Protein AF-A0A8S4MNS4-F1 (afdb_monomer)

Secondary structure (DSSP, 8-state):
---GGGTT-PPPP-HHHHHHHHHHHHHHHHTTTTHHHHHHHTSSS-HHHHHHHHTT--HHHHHHHHHHHHHHHHHHHHHHHHHHHSTTS-PPPHHHHHHHHHHHHHHHTTTSSHHHHHHHHHHHHHHHHHHHHHHHHHHHHBHHHHHHHHHHHHHHHHHHHHHHHHHT-HHHHHHHHHHHHHHHHHTT-HHHHHHHHHHHHHHHTHHHH-HHHHHHHHTTTTSB-SSSSTT--B-HHHHHHHTHHHHHTSTTBTTBS-S-HHHHHHHHHHHHHHHHHHHHHHHHTT--TTSS--S-GGGSHHHHHHHHHHHHHHHHGGGTTS--TT-----SS-PBP-B-TTT-PBPPHHHHHHHHTHHHHHHHHHHHHHIIIIIS--S-TTSPPPP-----HHHHHT--PPP-SS--------HHHHHHHHHHHHHTT--HHHHHTS-SSSS-TTTB-TTSPBP---THHHHHHHGGGS--BSS----TT--EEEEEEHHHHHHHHTTTT-SBHHHHHHHHHHHHHTT--TTEEEEEEE-----SS-TTHHHHHHHT-S--------STTPBPPS-HHHHHHSHHHHHHHHHHHHHHHHHHHHHHPPTT-EEEEES-SSSTT-EEEEETTEEEE-GGG-----SHHHHHHHHHHHHHTT-SEEEEE-S-HHHHHHHHHHTTTS--SEEEEEE-SGGG-EEEEHHHHHHHHHHHHHHHHHHHHHHT--SSSPPPTT--HHHHHHHHHH-HHHHHHHHHTTSSSS--HHHHHHHHHHHHHHH-SSS--SSHHHHHHHHHHHH---GGGSPPPHHHHHHHHHHHHHHHHHHHTTT-S---PPPSBTTTEEEETTEEEE---SS-SS-HHHHT------SS-S-STT-HHHHTT----TTSTTTT-TT---SS---------------

Foldseek 3Di:
DDDPVCVVPQDDDFLVVVLLVLQLLLLVLCPLLQLLVLCDVLVVDHPVLSVCLSNSNDRVSVLLSLVLLLVLLVVLLVVLLQCVQPPPDDDRDVLVVVLVVQLVVLVVPVPDNDVSVVSNVVSVVVVVVSSVVVLVVLVVQALLSLLVVVSSVSSVLSVQCLQCQLQLPLVSVLVSLVLCLLSCQLSVVQVSVQCSVVSSVSLVCCCPSPVVVVVCSNVSVQWDAPAPARSRTHHPVVVCCVPVVVLQVDPVHVVPFPPPVVRVVVCVVCVVVVVVVVQVVCVVVVNNVPRVPSDDPCRDPVNVVVSVVSSVSSSVCCVPQWPSSSDDDPDPDHRHFSHSRRPRHGDDPVLSVCSSCSSVVSVVLSVVLCVCPVPPNVDDSPDDRDRPCRDHSVNVLPPPDDDDDDDDDPLDPDPLQVVLVVQCCVQQVNDPLQFLLFLSHPFNLQQADNSRAGAAADLCVVVVVLCVLDDWFLDDDPDPQFQEEEEEAQLQLCVQCFQVPDFWLLVSLVVVLCVQCVVPDVNYQEYEYEYAALDFADLLVSVLVVLQPDDDDQDARPDGRHTDDPPRSNQSSHSNSSLNSLQRSVVSSQVCLQDPADPSHWYKYAQNHPQRQWIWIGHHNDIDTPVQLRFPARGSLLSSLQVLLVVQVPGLAYEYEDQDSSNLLLCLLCVVVSNHNWYWYWHDDDPGTIIDGSNSSNVSLDNLQSLLSLLLSLLCDDSSFHHGPPFHSVLLVVLCSVDSLLSNLSSPFQLDLDQDPVNLQSVQQSLLVSLDDDDGDSGLSRSLSVCVVPPVDDSSNRGGNSFQSQLRSLSSSLSSNSSVCSNPRYSVRDNCDPSQWHDDPRYIGGDRGDDDSGPPVCVLSQQFQDQFACPDCPSSCLVVLHQHDCSHNVHSDPRHNRPRHRDDDPPDPDDDDDD

Organism: Branchiostoma lanceolatum (NCBI:txid7740)

pLDDT: mean 81.49, std 16.12, range [22.44, 97.94]

Sequence (915 aa):
RLPGEFSDTVIRLGGFHVALNYLSLLGKQYKGSGLDDLLLESGVYGSSTTRILLEGKSYNRGVRAHKLTMEVMLRLQWQAYMRSIVPGGGDIPPEVEEEVSAFQLAYEKASDLSDPMKSLQMAMPALMRKFEHFKSSMKAKSYLFAFWDEYVSMVLLLLQFIKAERSGDWPLHLSATARMVPCYNSMDRTNYARWLPVYLADMRQLQEKHPQVHHAFMTGEHAIARSNQPFAKVWTDMALEQSINLDSKTSGGVVGISQKPGALERWFLTVHERAAMATALKQMLGMADSDLVATHKDAREGRLKRDEEDVQKMTNMFEGLMTNPFHVEDSEGDIHPLINFATGVVMPEDTTVRLINAYEIGLEQCRTFVRQRLDSNEVGFWDPLPHLNIKTFASISQTRRMTTNDKIVTISADRDLFGRLVIAARSRHIDLKGLLSHELCAVPLSMVHTDGTMRKTCKSALLSELEKEVQVHARLPVACQMPTSYIIDGMAMIQAVGAGGTAFFGDLAILHYRLLTSNFVQYCHRVDVVFDQYNKMSIKDGERLRRVRQSSFEVKIQGPTTPIPKQWKKYVANPKNKANLSAYLTQTFCELGMNQLLPGQKMILGGGCEDGERAVLVTNNHMEDLKSLYSDHEEADTRMLLHVQHAARECRRVVVNSPDTDVAVICTSFCSELQCEELWFRTGVKDKARFIPIHNLSRSLGQPLCRALPAFHAITGCDS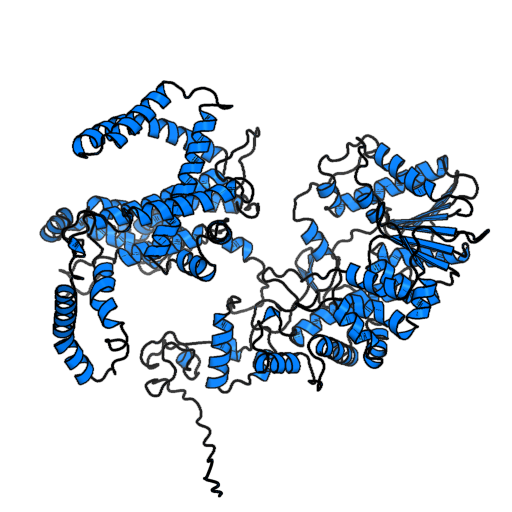TASFAGIGKKKAWSILCQNPEHQSNLANFGHDPEMEEECFRNSENFVCDLYQTGKAPCSVDDMRYFIFCQKRQRNEVLPPTSDSLRQHLQRSTFQTCLWRRALKAMQNMPQPDGRGWEERGTVLAPVLMTKDPAPKSLVELVACGCTTSCRRANCSCRVHSLACTEACKCMGNDDCQNPNKLMETTSSFQDINME

Radius of gyration: 36.19 Å; Cα contacts (8 Å, |Δi|>4): 1350; chains: 1; bounding box: 83×83×108 Å

Nearest PDB structures (foldseek):
  8yfe-assembly1_C  TM=4.703E-01  e=9.502E-03  Komagataella phaffii
  6vbh-assembly1_A  TM=4.266E-01  e=2.173E-02  Homo sapiens

Solvent-accessible surface area (backbone atoms only — not comparable to full-atom values): 49812 Å² total; per-residue (Å²): 132,75,64,77,94,46,73,91,58,84,84,76,82,51,54,46,59,50,52,30,52,49,40,25,45,54,24,57,62,44,30,62,38,27,55,60,54,48,42,38,78,43,66,75,36,55,72,73,54,52,50,39,26,36,61,22,75,34,60,74,61,26,55,47,52,53,50,43,52,38,52,38,49,50,52,47,47,49,54,40,50,52,44,71,72,22,73,91,74,62,73,69,52,67,71,58,45,51,43,50,50,54,43,50,56,26,59,74,60,54,86,56,69,71,63,33,49,51,53,38,64,66,44,45,62,62,55,51,51,57,51,50,52,50,50,54,58,45,39,73,45,15,47,30,31,39,46,54,52,48,49,41,53,53,52,50,46,52,51,45,36,52,46,12,34,18,69,23,36,44,71,48,34,54,51,34,50,60,68,47,42,19,53,28,35,31,68,57,37,58,71,57,40,60,45,49,60,51,46,53,55,56,63,67,42,22,63,79,79,36,45,67,60,36,50,43,28,66,74,19,66,67,26,46,61,92,57,94,55,84,67,52,27,31,34,60,57,42,48,43,49,70,42,62,48,46,64,30,60,35,95,81,19,68,54,79,51,63,90,48,62,75,54,50,50,52,45,67,74,40,47,64,58,52,52,48,50,55,50,51,50,31,46,74,70,66,63,55,62,68,77,74,57,88,58,57,78,74,71,32,67,76,42,44,55,50,53,51,54,47,31,49,41,46,47,56,38,45,77,78,69,28,57,53,56,54,69,77,78,96,59,94,88,68,63,41,67,38,46,17,34,55,77,65,51,70,53,58,66,80,50,42,58,52,46,65,44,27,52,60,55,6,40,52,52,49,51,50,49,42,48,36,37,70,71,66,56,78,41,65,78,83,53,86,76,86,75,65,76,62,62,32,47,50,54,60,76,58,68,80,70,82,86,73,88,84,82,91,73,86,62,67,82,42,78,66,53,59,56,37,50,53,42,40,23,69,56,68,70,43,58,62,59,67,54,40,50,26,63,69,22,89,52,47,46,17,34,25,44,97,87,71,46,64,32,81,60,72,58,60,50,45,53,61,57,57,49,71,67,41,83,70,31,77,58,82,79,91,63,86,89,56,40,28,32,40,40,32,38,43,62,58,51,48,65,74,59,52,67,76,87,48,64,25,47,36,55,39,44,52,53,52,48,52,61,59,57,64,61,61,43,94,54,28,41,38,41,36,39,29,27,53,47,74,67,83,65,33,78,50,45,62,50,46,54,64,60,38,78,56,92,52,79,84,61,82,81,86,48,50,81,34,68,55,66,92,57,50,76,46,48,64,38,31,61,68,28,43,42,49,48,34,28,53,42,45,54,50,46,47,59,49,29,25,75,65,41,52,91,81,34,38,40,34,44,31,21,22,46,91,58,42,38,46,19,37,38,25,25,49,79,41,75,47,78,36,71,94,59,35,26,72,54,48,46,29,60,38,44,47,47,43,53,49,39,61,42,26,79,78,15,50,28,41,34,40,37,48,80,53,51,68,38,55,40,51,51,31,43,40,45,85,78,38,68,39,78,37,37,32,41,32,32,63,62,80,96,59,31,31,34,38,49,36,54,55,36,37,61,67,60,30,70,53,47,25,44,13,39,50,27,51,46,27,61,55,22,51,79,69,32,36,11,50,48,96,56,53,58,61,62,49,48,56,52,45,76,74,30,68,66,53,20,55,49,30,39,60,47,20,79,47,62,68,80,50,71,68,60,49,53,55,50,39,54,52,56,43,53,68,78,48,92,68,89,81,58,95,40,29,26,50,41,27,36,49,47,55,76,71,64,79,63,59,74,42,66,35,60,49,21,55,53,31,41,48,23,51,48,28,35,17,23,38,55,16,24,55,56,74,32,26,81,39,48,73,60,82,73,75,77,59,58,83,38,29,26,38,79,54,90,83,42,43,41,75,42,60,55,82,70,60,36,48,55,73,82,51,75,59,67,47,52,26,82,43,71,71,45,43,69,54,88,82,27,48,16,53,67,68,68,36,49,58,25,68,55,14,60,42,41,40,45,92,76,35,52,32,90,39,66,73,84,82,80,84,75,82,79,74,87,80,86,74,136

Structure (mmCIF, N/CA/C/O backbone):
data_AF-A0A8S4MNS4-F1
#
_entry.id   AF-A0A8S4MNS4-F1
#
loop_
_atom_site.group_PDB
_atom_site.id
_atom_site.type_symbol
_atom_site.label_atom_id
_atom_site.label_alt_id
_atom_site.label_comp_id
_atom_site.label_asym_id
_atom_site.label_entity_id
_atom_site.label_seq_id
_atom_site.pdbx_PDB_ins_code
_atom_site.Cartn_x
_atom_site.Cartn_y
_atom_site.Cartn_z
_atom_site.occupancy
_atom_site.B_iso_or_equiv
_atom_site.auth_seq_id
_atom_site.auth_comp_id
_atom_site.auth_asym_id
_atom_site.auth_atom_id
_atom_site.pdbx_PDB_model_num
ATOM 1 N N . ARG A 1 1 ? 37.290 -16.325 -29.752 1.00 61.09 1 ARG A N 1
ATOM 2 C CA . ARG A 1 1 ? 36.442 -15.268 -30.349 1.00 61.09 1 ARG A CA 1
ATOM 3 C C . ARG A 1 1 ? 36.423 -15.550 -31.840 1.00 61.09 1 ARG A C 1
ATOM 5 O O . ARG A 1 1 ? 37.501 -15.544 -32.400 1.00 61.09 1 ARG A O 1
ATOM 12 N N . LEU A 1 2 ? 35.237 -15.869 -32.370 1.00 56.12 2 LEU A N 1
ATOM 13 C CA . LEU A 1 2 ? 34.909 -16.323 -33.731 1.00 56.12 2 LEU A CA 1
ATOM 14 C C . LEU A 1 2 ? 35.711 -17.524 -34.287 1.00 56.12 2 LEU A C 1
ATOM 16 O O . LEU A 1 2 ? 36.921 -17.607 -34.103 1.00 56.12 2 LEU A O 1
ATOM 20 N N . PRO A 1 3 ? 35.049 -18.488 -34.952 1.00 68.94 3 PRO A N 1
ATOM 21 C CA . PRO A 1 3 ? 35.742 -19.423 -35.834 1.00 68.94 3 PRO A CA 1
ATOM 22 C C . PRO A 1 3 ? 36.563 -18.660 -36.886 1.00 68.94 3 PRO A C 1
ATOM 24 O O . PRO A 1 3 ? 36.167 -17.569 -37.296 1.00 68.94 3 PRO A O 1
ATOM 27 N N . GLY A 1 4 ? 37.693 -19.225 -37.326 1.00 71.69 4 GLY A N 1
ATOM 28 C CA . GLY A 1 4 ? 38.609 -18.560 -38.266 1.00 71.69 4 GLY A CA 1
ATOM 29 C C . GLY A 1 4 ? 37.955 -18.134 -39.586 1.00 71.69 4 GLY A C 1
ATOM 30 O O . GLY A 1 4 ? 38.390 -17.166 -40.190 1.00 71.69 4 GLY A O 1
ATOM 31 N N . GLU A 1 5 ? 36.860 -18.786 -39.981 1.00 76.81 5 GLU A N 1
ATOM 32 C CA . GLU A 1 5 ? 36.061 -18.439 -41.165 1.00 76.81 5 GLU A CA 1
ATOM 33 C C . GLU A 1 5 ? 35.390 -17.050 -41.094 1.00 76.81 5 GLU A C 1
ATOM 35 O O . GLU A 1 5 ? 34.977 -16.517 -42.118 1.00 76.81 5 GLU A O 1
ATOM 40 N N . PHE A 1 6 ? 35.301 -16.444 -39.904 1.00 75.44 6 PHE A N 1
ATOM 41 C CA . PHE A 1 6 ? 34.751 -15.100 -39.695 1.00 75.44 6 PHE A CA 1
ATOM 42 C C . PHE A 1 6 ? 35.825 -14.077 -39.295 1.00 75.44 6 PHE A C 1
ATOM 44 O O . PHE A 1 6 ? 35.491 -13.044 -38.712 1.00 75.44 6 PHE A O 1
ATOM 51 N N . SER A 1 7 ? 37.107 -14.338 -39.581 1.00 70.94 7 SER A N 1
ATOM 52 C CA . SER A 1 7 ? 38.208 -13.412 -39.260 1.00 70.94 7 SER A CA 1
ATOM 53 C C . SER A 1 7 ? 38.037 -12.027 -39.889 1.00 70.94 7 SER A C 1
ATOM 55 O O . SER A 1 7 ? 38.436 -11.037 -39.283 1.00 70.94 7 SER A O 1
ATOM 57 N N . ASP A 1 8 ? 37.376 -11.956 -41.049 1.00 78.25 8 ASP A N 1
ATOM 58 C CA . ASP A 1 8 ? 37.116 -10.712 -41.786 1.00 78.25 8 ASP A CA 1
ATOM 59 C C . ASP A 1 8 ? 35.738 -10.102 -41.469 1.00 78.25 8 ASP A C 1
ATOM 61 O O . ASP A 1 8 ? 35.274 -9.181 -42.141 1.00 78.25 8 ASP A O 1
ATOM 65 N N . THR A 1 9 ? 35.045 -10.617 -40.447 1.00 81.69 9 THR A N 1
ATOM 66 C CA . THR A 1 9 ? 33.702 -10.164 -40.066 1.00 81.69 9 THR A CA 1
ATOM 67 C C . THR A 1 9 ? 33.738 -9.296 -38.812 1.00 81.69 9 THR A C 1
ATOM 69 O O . THR A 1 9 ? 34.098 -9.746 -37.725 1.00 81.69 9 THR A O 1
ATOM 72 N N . VAL A 1 10 ? 33.259 -8.056 -38.933 1.00 82.25 10 VAL A N 1
ATOM 73 C CA . VAL A 1 10 ? 33.065 -7.147 -37.795 1.00 82.25 10 VAL A CA 1
ATOM 74 C C . VAL A 1 10 ? 31.662 -7.331 -37.215 1.00 82.25 10 VAL A C 1
ATOM 76 O O . VAL A 1 10 ? 30.660 -7.060 -37.876 1.00 82.25 10 VAL A O 1
ATOM 79 N N . ILE A 1 11 ? 31.569 -7.742 -35.947 1.00 85.56 11 ILE A N 1
ATOM 80 C CA . ILE A 1 11 ? 30.280 -7.870 -35.253 1.00 85.56 11 ILE A CA 1
ATOM 81 C C . ILE A 1 11 ? 29.863 -6.521 -34.669 1.00 85.56 11 ILE A C 1
ATOM 83 O O . ILE A 1 11 ? 30.510 -5.983 -33.769 1.00 85.56 11 ILE A O 1
ATOM 87 N N . ARG A 1 12 ? 28.715 -6.010 -35.122 1.00 87.31 12 ARG A N 1
ATOM 88 C CA . ARG A 1 12 ? 28.067 -4.828 -34.545 1.00 87.31 12 ARG A CA 1
ATOM 89 C C . ARG A 1 12 ? 26.874 -5.230 -33.682 1.00 87.31 12 ARG A C 1
ATOM 91 O O . ARG A 1 12 ? 25.997 -5.965 -34.127 1.00 87.31 12 ARG A O 1
ATOM 98 N N . LEU A 1 13 ? 26.815 -4.706 -32.458 1.00 90.06 13 LEU A N 1
ATOM 99 C CA . LEU A 1 13 ? 25.642 -4.868 -31.599 1.00 90.06 13 LEU A CA 1
ATOM 100 C C . LEU A 1 13 ? 24.482 -3.985 -32.083 1.00 90.06 13 LEU A C 1
ATOM 102 O O . LEU A 1 13 ? 24.681 -2.826 -32.448 1.00 90.06 13 LEU A O 1
ATOM 106 N N . GLY A 1 14 ? 23.267 -4.538 -32.066 1.00 90.94 14 GLY A N 1
ATOM 107 C CA . GLY A 1 14 ? 22.049 -3.847 -32.491 1.00 90.94 14 GLY A CA 1
ATOM 108 C C . GLY A 1 14 ? 21.686 -2.695 -31.555 1.00 90.94 14 GLY A C 1
ATOM 109 O O . GLY A 1 14 ? 21.282 -2.915 -30.409 1.00 90.94 14 GLY A O 1
ATOM 110 N N . GLY A 1 15 ? 21.846 -1.458 -32.025 1.00 92.06 15 GLY A N 1
ATOM 111 C CA . GLY A 1 15 ? 21.652 -0.273 -31.192 1.00 92.06 15 GLY A CA 1
ATOM 112 C C . GLY A 1 15 ? 20.195 -0.045 -30.792 1.00 92.06 15 GLY A C 1
ATOM 113 O O . GLY A 1 15 ? 19.934 0.433 -29.689 1.00 92.06 15 GLY A O 1
ATOM 114 N N . PHE A 1 16 ? 19.220 -0.492 -31.589 1.00 93.56 16 PHE A N 1
ATOM 115 C CA . PHE A 1 16 ? 17.818 -0.452 -31.170 1.00 93.56 16 PHE A CA 1
ATOM 116 C C . PHE A 1 16 ? 17.556 -1.315 -29.932 1.00 93.56 16 PHE A C 1
ATOM 118 O O . PHE A 1 16 ? 16.878 -0.880 -28.998 1.00 93.56 16 PHE A O 1
ATOM 125 N N . HIS A 1 17 ? 18.130 -2.518 -29.888 1.00 92.50 17 HIS A N 1
ATOM 126 C CA . HIS A 1 17 ? 18.005 -3.413 -28.738 1.00 92.50 17 HIS A CA 1
ATOM 127 C C . HIS A 1 17 ? 18.764 -2.906 -27.511 1.00 92.50 17 HIS A C 1
ATOM 129 O O . HIS A 1 17 ? 18.267 -3.070 -26.391 1.00 92.50 17 HIS A O 1
ATOM 135 N N . VAL A 1 18 ? 19.908 -2.241 -27.712 1.00 95.25 18 VAL A N 1
ATOM 136 C CA . VAL A 1 18 ? 20.595 -1.485 -26.654 1.00 95.25 18 VAL A CA 1
ATOM 137 C C . VAL A 1 18 ? 19.638 -0.426 -26.095 1.00 95.25 18 VAL A C 1
ATOM 139 O O . VAL A 1 18 ? 19.330 -0.455 -24.909 1.00 95.25 18 VAL A O 1
ATOM 142 N N . ALA A 1 19 ? 19.048 0.434 -26.928 1.00 95.75 19 ALA A N 1
ATOM 143 C CA . ALA A 1 19 ? 18.115 1.466 -26.464 1.00 95.75 19 ALA A CA 1
ATOM 144 C C . ALA A 1 19 ? 16.877 0.893 -25.735 1.00 95.75 19 ALA A C 1
ATOM 146 O O . ALA A 1 19 ? 16.479 1.411 -24.692 1.00 95.75 19 ALA A O 1
ATOM 147 N N . LEU A 1 20 ? 16.284 -0.202 -26.230 1.00 94.00 20 LEU A N 1
ATOM 148 C CA . LEU A 1 20 ? 15.170 -0.898 -25.564 1.00 94.00 20 LEU A CA 1
ATOM 149 C C . LEU A 1 20 ? 15.556 -1.441 -24.182 1.00 94.00 20 LEU A C 1
ATOM 151 O O . LEU A 1 20 ? 14.798 -1.309 -23.219 1.00 94.00 20 LEU A O 1
ATOM 155 N N . ASN A 1 21 ? 16.740 -2.047 -24.066 1.00 94.81 21 ASN A N 1
ATOM 156 C CA . ASN A 1 21 ? 17.221 -2.543 -22.780 1.00 94.81 21 ASN A CA 1
ATOM 157 C C . ASN A 1 21 ? 17.566 -1.397 -21.835 1.00 94.81 21 ASN A C 1
ATOM 159 O O . ASN A 1 21 ? 17.324 -1.531 -20.635 1.00 94.81 21 ASN A O 1
ATOM 163 N N . TYR A 1 22 ? 18.035 -0.265 -22.364 1.00 96.62 22 TYR A N 1
ATOM 164 C CA . TYR A 1 22 ? 18.264 0.934 -21.573 1.00 96.62 22 TYR A CA 1
ATOM 165 C C . TYR A 1 22 ? 16.958 1.499 -20.994 1.00 96.62 22 TYR A C 1
ATOM 167 O O . TYR A 1 22 ? 16.875 1.781 -19.802 1.00 96.62 22 TYR A O 1
ATOM 175 N N . LEU A 1 23 ? 15.891 1.564 -21.800 1.00 96.31 23 LEU A N 1
ATOM 176 C CA . LEU A 1 23 ? 14.543 1.925 -21.335 1.00 96.31 23 LEU A CA 1
ATOM 177 C C . LEU A 1 23 ? 14.041 0.979 -20.231 1.00 96.31 23 LEU A C 1
ATOM 179 O O . LEU A 1 23 ? 13.498 1.420 -19.224 1.00 96.31 23 LEU A O 1
ATOM 183 N N . SER A 1 24 ? 14.266 -0.329 -20.387 1.00 93.88 24 SER A N 1
ATOM 184 C CA . SER A 1 24 ? 13.923 -1.329 -19.365 1.00 93.88 24 SER A CA 1
ATOM 185 C C . SER A 1 24 ? 14.736 -1.155 -18.069 1.00 93.88 24 SER A C 1
ATOM 187 O O . SER A 1 24 ? 14.289 -1.531 -16.986 1.00 93.88 24 SER A O 1
ATOM 189 N N . LEU A 1 25 ? 15.951 -0.611 -18.165 1.00 94.12 25 LEU A N 1
ATOM 190 C CA . LEU A 1 25 ? 16.808 -0.237 -17.036 1.00 94.12 25 LEU A CA 1
ATOM 191 C C . LEU A 1 25 ? 16.244 0.988 -16.303 1.00 94.12 25 LEU A C 1
ATOM 193 O O . LEU A 1 25 ? 16.091 0.929 -15.086 1.00 94.12 25 LEU A O 1
ATOM 197 N N . LEU A 1 26 ? 15.869 2.038 -17.045 1.00 94.81 26 LEU A N 1
ATOM 198 C CA . LEU A 1 26 ? 15.273 3.261 -16.502 1.00 94.81 26 LEU A CA 1
ATOM 199 C C . LEU A 1 26 ? 13.999 2.912 -15.736 1.00 94.81 26 LEU A C 1
ATOM 201 O O . LEU A 1 26 ? 13.828 3.296 -14.582 1.00 94.81 26 LEU A O 1
ATOM 205 N N . GLY A 1 27 ? 13.141 2.091 -16.341 1.00 92.00 27 GLY A N 1
ATOM 206 C CA . GLY A 1 27 ? 11.954 1.599 -15.664 1.00 92.00 27 GLY A CA 1
ATOM 207 C C . GLY A 1 27 ? 12.273 0.748 -14.435 1.00 92.00 27 GLY A C 1
ATOM 208 O O . GLY A 1 27 ? 11.639 0.938 -13.409 1.00 92.00 27 GLY A O 1
ATOM 209 N N . LYS A 1 28 ? 13.274 -0.146 -14.463 1.00 92.00 28 LYS A N 1
ATOM 210 C CA . LYS A 1 28 ? 13.656 -0.943 -13.276 1.00 92.00 28 LYS A CA 1
ATOM 211 C C . LYS A 1 28 ? 14.129 -0.066 -12.107 1.00 92.00 28 LYS A C 1
ATOM 213 O O . LYS A 1 28 ? 13.723 -0.323 -10.974 1.00 92.00 28 LYS A O 1
ATOM 218 N N . GLN A 1 29 ? 14.978 0.925 -12.375 1.00 93.88 29 GLN A N 1
ATOM 219 C CA . GLN A 1 29 ? 15.608 1.768 -11.353 1.00 93.88 29 GLN A CA 1
ATOM 220 C C . GLN A 1 29 ? 14.610 2.728 -10.688 1.00 93.88 29 GLN A C 1
ATOM 222 O O . GLN A 1 29 ? 14.643 2.897 -9.471 1.00 93.88 29 GLN A O 1
ATOM 227 N N . TYR A 1 30 ? 13.681 3.285 -11.471 1.00 94.12 30 TYR A N 1
ATOM 228 C CA . TYR A 1 30 ? 12.730 4.311 -11.023 1.00 94.12 30 TYR A CA 1
ATOM 229 C C . TYR A 1 30 ? 11.304 3.788 -10.782 1.00 94.12 30 TYR A C 1
ATOM 231 O O . TYR A 1 30 ? 10.397 4.552 -10.468 1.00 94.12 30 TYR A O 1
ATOM 239 N N . LYS A 1 31 ? 11.059 2.481 -10.907 1.00 85.31 31 LYS A N 1
ATOM 240 C CA . LYS A 1 31 ? 9.746 1.904 -10.582 1.00 85.31 31 LYS A CA 1
ATOM 241 C C . LYS A 1 31 ? 9.475 1.963 -9.081 1.00 85.31 31 LYS A C 1
ATOM 243 O O . LYS A 1 31 ? 10.315 1.567 -8.269 1.00 85.31 31 LYS A O 1
ATOM 248 N N . GLY A 1 32 ? 8.265 2.384 -8.727 1.00 78.00 32 GLY A N 1
ATOM 249 C CA . GLY A 1 32 ? 7.805 2.525 -7.352 1.00 78.00 32 GLY A CA 1
ATOM 250 C C . GLY A 1 32 ? 8.344 3.767 -6.640 1.00 78.00 32 GLY A C 1
ATOM 251 O O . GLY A 1 32 ? 8.103 3.900 -5.444 1.00 78.00 32 GLY A O 1
ATOM 252 N N . SER A 1 33 ? 9.068 4.666 -7.321 1.00 83.25 33 SER A N 1
ATOM 253 C CA . SER A 1 33 ? 9.532 5.943 -6.747 1.00 83.25 33 SER A CA 1
ATOM 254 C C . SER A 1 33 ? 8.505 7.079 -6.869 1.00 83.25 33 SER A C 1
ATOM 256 O O . SER A 1 33 ? 8.792 8.204 -6.467 1.00 83.25 33 SER A O 1
ATOM 258 N N . GLY A 1 34 ? 7.332 6.798 -7.442 1.00 77.62 34 GLY A N 1
ATOM 259 C CA . GLY A 1 34 ? 6.328 7.789 -7.837 1.00 77.62 34 GLY A CA 1
ATOM 260 C C . GLY A 1 34 ? 6.272 8.017 -9.352 1.00 77.62 34 GLY A C 1
ATOM 261 O O . GLY A 1 34 ? 5.331 8.633 -9.836 1.00 77.62 34 GLY A O 1
ATOM 262 N N . LEU A 1 35 ? 7.229 7.493 -10.136 1.00 89.88 35 LEU A N 1
ATOM 263 C CA . LEU A 1 35 ? 7.218 7.637 -11.601 1.00 89.88 35 LEU A CA 1
ATOM 264 C C . LEU A 1 35 ? 5.967 7.022 -12.241 1.00 89.88 35 LEU A C 1
ATOM 266 O O . LEU A 1 35 ? 5.363 7.613 -13.133 1.00 89.88 35 LEU A O 1
ATOM 270 N N . ASP A 1 36 ? 5.607 5.812 -11.817 1.00 83.62 36 ASP A N 1
ATOM 271 C CA . ASP A 1 36 ? 4.412 5.120 -12.292 1.00 83.62 36 ASP A CA 1
ATOM 272 C C . ASP A 1 36 ? 3.133 5.864 -11.903 1.00 83.62 36 ASP A C 1
ATOM 274 O O . ASP A 1 36 ? 2.286 6.070 -12.773 1.00 83.62 36 ASP A O 1
ATOM 278 N N . ASP A 1 37 ? 3.046 6.339 -10.658 1.00 78.31 37 ASP A N 1
ATOM 279 C CA . ASP A 1 37 ? 1.940 7.166 -10.174 1.00 78.31 37 ASP A CA 1
ATOM 280 C C . ASP A 1 37 ? 1.823 8.471 -10.979 1.00 78.31 37 ASP A C 1
ATOM 282 O O . ASP A 1 37 ? 0.740 8.813 -11.438 1.00 78.31 37 ASP A O 1
ATOM 286 N N . LEU A 1 38 ? 2.932 9.170 -11.251 1.00 79.94 38 LEU A N 1
ATOM 287 C CA . LEU A 1 38 ? 2.936 10.407 -12.045 1.00 79.94 38 LEU A CA 1
ATOM 288 C C . LEU A 1 38 ? 2.390 10.181 -13.455 1.00 79.94 38 LEU A C 1
ATOM 290 O O . LEU A 1 38 ? 1.605 10.983 -13.957 1.00 79.94 38 LEU A O 1
ATOM 294 N N . LEU A 1 39 ? 2.792 9.089 -14.107 1.00 80.75 39 LEU A N 1
ATOM 295 C CA . LEU A 1 39 ? 2.328 8.755 -15.455 1.00 80.75 39 LEU A CA 1
ATOM 296 C C . LEU A 1 39 ? 0.848 8.339 -15.482 1.00 80.75 39 LEU A C 1
ATOM 298 O O . LEU A 1 39 ? 0.204 8.500 -16.521 1.00 80.75 39 LEU A O 1
ATOM 302 N N . LEU A 1 40 ? 0.330 7.802 -14.372 1.00 70.81 40 LEU A N 1
ATOM 303 C CA . LEU A 1 40 ? -1.048 7.327 -14.234 1.00 70.81 40 LEU A CA 1
ATOM 304 C C . LEU A 1 40 ? -2.015 8.428 -13.805 1.00 70.81 40 LEU A C 1
ATOM 306 O O . LEU A 1 40 ? -2.993 8.691 -14.502 1.00 70.81 40 LEU A O 1
ATOM 310 N N . GLU A 1 41 ? -1.729 9.081 -12.684 1.00 65.38 41 GLU A N 1
ATOM 311 C CA . GLU A 1 41 ? -2.615 10.050 -12.033 1.00 65.38 41 GLU A CA 1
ATOM 312 C C . GLU A 1 41 ? -2.706 11.370 -12.810 1.00 65.38 41 GLU A C 1
ATOM 314 O O . GLU A 1 41 ? -3.730 12.044 -12.767 1.00 65.38 41 GLU A O 1
ATOM 319 N N . SER A 1 42 ? -1.690 11.706 -13.616 1.00 73.12 42 SER A N 1
ATOM 320 C CA . SER A 1 42 ? -1.774 12.823 -14.573 1.00 73.12 42 SER A CA 1
ATOM 321 C C . SER A 1 42 ? -2.737 12.562 -15.742 1.00 73.12 42 SER A C 1
ATOM 323 O O . SER A 1 42 ? -3.024 13.466 -16.529 1.00 73.12 42 SER A O 1
ATOM 325 N N . GLY A 1 43 ? -3.203 11.319 -15.917 1.00 69.00 43 GLY A N 1
ATOM 326 C CA . GLY A 1 43 ? -4.057 10.910 -17.032 1.00 69.00 43 GLY A CA 1
ATOM 327 C C . GLY A 1 43 ? -3.343 10.827 -18.387 1.00 69.00 43 GLY A C 1
ATOM 328 O O . GLY A 1 43 ? -4.006 10.629 -19.407 1.00 69.00 43 GLY A O 1
ATOM 329 N N . VAL A 1 44 ? -2.009 10.959 -18.430 1.00 76.38 44 VAL A N 1
ATOM 330 C CA . VAL A 1 44 ? -1.220 10.900 -19.677 1.00 76.38 44 VAL A CA 1
ATOM 331 C C . VAL A 1 44 ? -1.127 9.467 -20.219 1.00 76.38 44 VAL A C 1
ATOM 333 O O . VAL A 1 44 ? -1.182 9.257 -21.436 1.00 76.38 44 VAL A O 1
ATOM 336 N N . TYR A 1 45 ? -1.025 8.459 -19.343 1.00 77.81 45 TYR A N 1
ATOM 337 C CA . TYR A 1 45 ? -1.002 7.044 -19.726 1.00 77.81 45 TYR A CA 1
ATOM 338 C C . TYR A 1 45 ? -1.894 6.178 -18.825 1.00 77.81 45 TYR A C 1
ATOM 340 O O . TYR A 1 45 ? -1.973 6.367 -17.620 1.00 77.81 45 TYR A O 1
ATOM 348 N N . GLY A 1 46 ? -2.536 5.158 -19.407 1.00 57.22 46 GLY A N 1
ATOM 349 C CA . GLY A 1 46 ? -3.279 4.144 -18.645 1.00 57.22 46 GLY A CA 1
ATOM 350 C C . GLY A 1 46 ? -2.382 3.031 -18.081 1.00 57.22 46 GLY A C 1
ATOM 351 O O . GLY A 1 46 ? -1.318 2.745 -18.632 1.00 57.22 46 GLY A O 1
ATOM 352 N N . SER A 1 47 ? -2.856 2.325 -17.049 1.00 54.91 47 SER A N 1
ATOM 353 C CA . SER A 1 47 ? -2.111 1.302 -16.277 1.00 54.91 47 SER A CA 1
ATOM 354 C C . SER A 1 47 ? -1.380 0.250 -17.111 1.00 54.91 47 SER A C 1
ATOM 356 O O . SER A 1 47 ? -0.194 -0.013 -16.900 1.00 54.91 47 SER A O 1
ATOM 358 N N . SER A 1 48 ? -2.048 -0.322 -18.113 1.00 63.28 48 SER A N 1
ATOM 359 C CA . SER A 1 48 ? -1.441 -1.304 -19.018 1.00 63.28 48 SER A CA 1
ATOM 360 C C . SER A 1 48 ? -0.300 -0.706 -19.843 1.00 63.28 48 SER A C 1
ATOM 362 O O . SER A 1 48 ? 0.718 -1.362 -20.065 1.00 63.28 48 SER A O 1
ATOM 364 N N . THR A 1 49 ? -0.440 0.551 -20.265 1.00 70.88 49 THR A N 1
ATOM 365 C CA . THR A 1 49 ? 0.567 1.258 -21.060 1.00 70.88 49 THR A CA 1
ATOM 366 C C . THR A 1 49 ? 1.753 1.669 -20.194 1.00 70.88 49 THR A C 1
ATOM 368 O O . THR A 1 49 ? 2.889 1.447 -20.614 1.00 70.88 49 THR A O 1
ATOM 371 N N . THR A 1 50 ? 1.510 2.159 -18.974 1.00 71.88 50 THR A N 1
ATOM 372 C CA . THR A 1 50 ? 2.551 2.483 -17.983 1.00 71.88 50 THR A CA 1
ATOM 373 C C . THR A 1 50 ? 3.396 1.261 -17.628 1.00 71.88 50 THR A C 1
ATOM 375 O O . THR A 1 50 ? 4.622 1.334 -17.572 1.00 71.88 50 THR A O 1
ATOM 378 N N . ARG A 1 51 ? 2.783 0.080 -17.500 1.00 78.81 51 ARG A N 1
ATOM 379 C CA . ARG A 1 51 ? 3.545 -1.162 -17.310 1.00 78.81 51 ARG A CA 1
ATOM 380 C C . ARG A 1 51 ? 4.439 -1.484 -18.511 1.00 78.81 51 ARG A C 1
ATOM 382 O O . ARG A 1 51 ? 5.630 -1.725 -18.344 1.00 78.81 51 ARG A O 1
ATOM 389 N N . ILE A 1 52 ? 3.878 -1.480 -19.722 1.00 77.12 52 ILE A N 1
ATOM 390 C CA . ILE A 1 52 ? 4.603 -1.846 -20.953 1.00 77.12 52 ILE A CA 1
ATOM 391 C C . ILE A 1 52 ? 5.766 -0.880 -21.230 1.00 77.12 52 ILE A C 1
ATOM 393 O O . ILE A 1 52 ? 6.828 -1.320 -21.682 1.00 77.12 52 ILE A O 1
ATOM 397 N N . LEU A 1 53 ? 5.580 0.421 -20.977 1.00 85.81 53 LEU A N 1
ATOM 398 C CA . LEU A 1 53 ? 6.628 1.421 -21.195 1.00 85.81 53 LEU A CA 1
ATOM 399 C C . LEU A 1 53 ? 7.771 1.270 -20.180 1.00 85.81 53 LEU A C 1
ATOM 401 O O . LEU A 1 53 ? 8.922 1.255 -20.607 1.00 85.81 53 LEU A O 1
ATOM 405 N N . LEU A 1 54 ? 7.475 1.051 -18.889 1.00 85.56 54 LEU A N 1
ATOM 406 C CA . LEU A 1 54 ? 8.504 0.864 -17.852 1.00 85.56 54 LEU A CA 1
ATOM 407 C C . LEU A 1 54 ? 9.218 -0.491 -17.979 1.00 85.56 54 LEU A C 1
ATOM 409 O O . LEU A 1 54 ? 10.369 -0.639 -17.587 1.00 85.56 54 LEU A O 1
ATOM 413 N N . GLU A 1 55 ? 8.582 -1.495 -18.582 1.00 86.69 55 GLU A N 1
ATOM 414 C CA . GLU A 1 55 ? 9.260 -2.747 -18.942 1.00 86.69 55 GLU A CA 1
ATOM 415 C C . GLU A 1 55 ? 10.211 -2.588 -20.146 1.00 86.69 55 GLU A C 1
ATOM 417 O O . GLU A 1 55 ? 10.959 -3.518 -20.457 1.00 86.69 55 GLU A O 1
ATOM 422 N N . GLY A 1 56 ? 10.209 -1.431 -20.822 1.00 86.88 56 GLY A N 1
ATOM 423 C CA . GLY A 1 56 ? 11.016 -1.169 -22.014 1.00 86.88 56 GLY A CA 1
ATOM 424 C C . GLY A 1 56 ? 10.517 -1.904 -23.260 1.00 86.88 56 GLY A C 1
ATOM 425 O O . GLY A 1 56 ? 11.282 -2.117 -24.191 1.00 86.88 56 GLY A O 1
ATOM 426 N N . LYS A 1 57 ? 9.242 -2.320 -23.301 1.00 85.81 57 LYS A N 1
ATOM 427 C CA . LYS A 1 57 ? 8.671 -3.121 -24.405 1.00 85.81 57 LYS A CA 1
ATOM 428 C C . LYS A 1 57 ? 8.077 -2.293 -25.543 1.00 85.81 57 LYS A C 1
ATOM 430 O O . LYS A 1 57 ? 7.705 -2.842 -26.575 1.00 85.81 57 LYS A O 1
ATOM 435 N N . SER A 1 58 ? 7.961 -0.979 -25.368 1.00 86.75 58 SER A N 1
ATOM 436 C CA . SER A 1 58 ? 7.407 -0.073 -26.374 1.00 86.75 58 SER A CA 1
ATOM 437 C C . SER A 1 58 ? 8.336 1.118 -26.583 1.00 86.75 58 SER A C 1
ATOM 439 O O . SER A 1 58 ? 8.200 2.125 -25.893 1.00 86.75 58 SER A O 1
ATOM 441 N N . TYR A 1 59 ? 9.226 1.031 -27.576 1.00 90.69 59 TYR A N 1
ATOM 442 C CA . TYR A 1 59 ? 10.249 2.046 -27.851 1.00 90.69 59 TYR A CA 1
ATOM 443 C C . TYR A 1 59 ? 9.693 3.472 -27.969 1.00 90.69 59 TYR A C 1
ATOM 445 O O . TYR A 1 59 ? 10.007 4.321 -27.145 1.00 90.69 59 TYR A O 1
ATOM 453 N N . ASN A 1 60 ? 8.824 3.738 -28.955 1.00 89.38 60 ASN A N 1
ATOM 454 C CA . ASN A 1 60 ? 8.353 5.103 -29.227 1.00 89.38 60 ASN A CA 1
ATOM 455 C C . ASN A 1 60 ? 7.613 5.714 -28.025 1.00 89.38 60 ASN A C 1
ATOM 457 O O . ASN A 1 60 ? 7.842 6.871 -27.684 1.00 89.38 60 ASN A O 1
ATOM 461 N N . ARG A 1 61 ? 6.735 4.937 -27.370 1.00 90.12 61 ARG A N 1
ATOM 462 C CA . ARG A 1 61 ? 5.994 5.419 -26.189 1.00 90.12 61 ARG A CA 1
ATOM 463 C C . ARG A 1 61 ? 6.899 5.574 -24.966 1.00 90.12 61 ARG A C 1
ATOM 465 O O . ARG A 1 61 ? 6.718 6.529 -24.230 1.00 90.12 61 ARG A O 1
ATOM 472 N N . GLY A 1 62 ? 7.867 4.676 -24.775 1.00 93.69 62 GLY A N 1
ATOM 473 C CA . GLY A 1 62 ? 8.841 4.745 -23.686 1.00 93.69 62 GLY A CA 1
ATOM 474 C C . GLY A 1 62 ? 9.730 5.977 -23.808 1.00 93.69 62 GLY A C 1
ATOM 475 O O . GLY A 1 62 ? 9.791 6.769 -22.876 1.00 93.69 62 GLY A O 1
ATOM 476 N N . VAL A 1 63 ? 10.323 6.205 -24.986 1.00 94.88 63 VAL A N 1
ATOM 477 C CA . VAL A 1 63 ? 11.115 7.417 -25.256 1.00 94.88 63 VAL A CA 1
ATOM 478 C C . VAL A 1 63 ? 10.278 8.675 -25.019 1.00 94.88 63 VAL A C 1
ATOM 480 O O . VAL A 1 63 ? 10.753 9.589 -24.356 1.00 94.88 63 VAL A O 1
ATOM 483 N N . ARG A 1 64 ? 9.027 8.723 -25.503 1.00 93.88 64 ARG A N 1
ATOM 484 C CA . ARG A 1 64 ? 8.139 9.869 -25.246 1.00 93.88 64 ARG A CA 1
ATOM 485 C C . ARG A 1 64 ? 7.866 10.059 -23.754 1.00 93.88 64 ARG A C 1
ATOM 487 O O . ARG A 1 64 ? 8.024 11.166 -23.269 1.00 93.88 64 ARG A O 1
ATOM 494 N N . ALA A 1 65 ? 7.465 9.013 -23.032 1.00 95.00 65 ALA A N 1
ATOM 495 C CA . ALA A 1 65 ? 7.159 9.106 -21.605 1.00 95.00 65 ALA A CA 1
ATOM 496 C C . ALA A 1 65 ? 8.349 9.654 -20.806 1.00 95.00 65 ALA A C 1
ATOM 498 O O . ALA A 1 65 ? 8.185 10.613 -20.063 1.00 95.00 65 ALA A O 1
ATOM 499 N N . HIS A 1 66 ? 9.552 9.124 -21.043 1.00 96.56 66 HIS A N 1
ATOM 500 C CA . HIS A 1 66 ? 10.765 9.612 -20.389 1.00 96.56 66 HIS A CA 1
ATOM 501 C C . HIS A 1 66 ? 11.140 11.043 -20.802 1.00 96.56 66 HIS A C 1
ATOM 503 O O . HIS A 1 66 ? 11.581 11.799 -19.946 1.00 96.56 66 HIS A O 1
ATOM 509 N N . LYS A 1 67 ? 10.925 11.451 -22.065 1.00 95.69 67 LYS A N 1
ATOM 510 C CA . LYS A 1 67 ? 11.099 12.853 -22.498 1.00 95.69 67 LYS A CA 1
ATOM 511 C C . LYS A 1 67 ? 10.161 13.803 -21.749 1.00 95.69 67 LYS A C 1
ATOM 513 O O . LYS A 1 67 ? 10.626 14.818 -21.253 1.00 95.69 67 LYS A O 1
ATOM 518 N N . LEU A 1 68 ? 8.872 13.463 -21.645 1.00 96.81 68 LEU A N 1
ATOM 519 C CA . LEU A 1 68 ? 7.886 14.283 -20.930 1.00 96.81 68 LEU A CA 1
ATOM 520 C C . LEU A 1 68 ? 8.236 14.389 -19.445 1.00 96.81 68 LEU A C 1
ATOM 522 O O . LEU A 1 68 ? 8.263 15.483 -18.899 1.00 96.81 68 LEU A O 1
ATOM 526 N N . THR A 1 69 ? 8.564 13.266 -18.797 1.00 97.00 69 THR A N 1
ATOM 527 C CA . THR A 1 69 ? 9.003 13.292 -17.398 1.00 97.00 69 THR A CA 1
ATOM 528 C C . THR A 1 69 ? 10.276 14.119 -17.233 1.00 97.00 69 THR A C 1
ATOM 530 O O . THR A 1 69 ? 10.347 14.916 -16.310 1.00 97.00 69 THR A O 1
ATOM 533 N N . MET A 1 70 ? 11.270 13.964 -18.112 1.00 97.31 70 MET A N 1
ATOM 534 C CA . MET A 1 70 ? 12.507 14.748 -18.064 1.00 97.31 70 MET A CA 1
ATOM 535 C C . MET A 1 70 ? 12.233 16.250 -18.200 1.00 97.31 70 MET A C 1
ATOM 537 O O . MET A 1 70 ? 12.796 17.020 -17.434 1.00 97.31 70 MET A O 1
ATOM 541 N N . GLU A 1 71 ? 11.353 16.657 -19.116 1.00 96.25 71 GLU A N 1
ATOM 542 C CA . GLU A 1 71 ? 10.934 18.055 -19.282 1.00 96.25 71 GLU A CA 1
ATOM 543 C C . GLU A 1 71 ? 10.285 18.606 -18.003 1.00 96.25 71 GLU A C 1
ATOM 545 O O . GLU A 1 71 ? 10.669 19.671 -17.528 1.00 96.25 71 GLU A O 1
ATOM 550 N N . VAL A 1 72 ? 9.370 17.849 -17.383 1.00 96.94 72 VAL A N 1
ATOM 551 C CA . VAL A 1 72 ? 8.774 18.211 -16.083 1.00 96.94 72 VAL A CA 1
ATOM 552 C C . VAL A 1 72 ? 9.861 18.388 -15.022 1.00 96.94 72 VAL A C 1
ATOM 554 O O . VAL A 1 72 ? 9.876 19.395 -14.317 1.00 96.94 72 VAL A O 1
ATOM 557 N N . MET A 1 73 ? 10.804 17.445 -14.926 1.00 96.94 73 MET A N 1
ATOM 558 C CA . MET A 1 73 ? 11.891 17.528 -13.949 1.00 96.94 73 MET A CA 1
ATOM 559 C C . MET A 1 73 ? 12.783 18.752 -14.194 1.00 96.94 73 MET A C 1
ATOM 561 O O . MET A 1 73 ? 13.081 19.473 -13.248 1.00 96.94 73 MET A O 1
ATOM 565 N N . LEU A 1 74 ? 13.143 19.042 -15.449 1.00 95.19 74 LEU A N 1
ATOM 566 C CA . LEU A 1 74 ? 13.937 20.217 -15.818 1.00 95.19 74 LEU A CA 1
ATOM 567 C C . LEU A 1 74 ? 13.222 21.529 -15.473 1.00 95.19 74 LEU A C 1
ATOM 569 O O . LEU A 1 74 ? 13.850 22.428 -14.917 1.00 95.19 74 LEU A O 1
ATOM 573 N N . ARG A 1 75 ? 11.909 21.638 -15.731 1.00 94.81 75 ARG A N 1
ATOM 574 C CA . ARG A 1 75 ? 11.113 22.819 -15.349 1.00 94.81 75 ARG A CA 1
ATOM 575 C C . ARG A 1 75 ? 11.111 23.031 -13.840 1.00 94.81 75 ARG A C 1
ATOM 577 O O . ARG A 1 75 ? 11.320 24.152 -13.384 1.00 94.81 75 ARG A O 1
ATOM 584 N N . LEU A 1 76 ? 10.928 21.966 -13.061 1.00 94.62 76 LEU A N 1
ATOM 585 C CA . LEU A 1 76 ? 10.956 22.043 -11.599 1.00 94.62 76 LEU A CA 1
ATOM 586 C C . LEU A 1 76 ? 12.363 22.375 -11.063 1.00 94.62 76 LEU A C 1
ATOM 588 O O . LEU A 1 76 ? 12.481 23.179 -10.138 1.00 94.62 76 LEU A O 1
ATOM 592 N N . GLN A 1 77 ? 13.431 21.829 -11.660 1.00 94.00 77 GLN A N 1
ATOM 593 C CA . GLN A 1 77 ? 14.817 22.196 -11.335 1.00 94.00 77 GLN A CA 1
ATOM 594 C C . GLN A 1 77 ? 15.098 23.669 -11.641 1.00 94.00 77 GLN A C 1
ATOM 596 O O . GLN A 1 77 ? 15.718 24.359 -10.832 1.00 94.00 77 GLN A O 1
ATOM 601 N N . TRP A 1 78 ? 14.629 24.159 -12.790 1.00 90.81 78 TRP A N 1
ATOM 602 C CA . TRP A 1 78 ? 14.778 25.556 -13.183 1.00 90.81 78 TRP A CA 1
ATOM 603 C C . TRP A 1 78 ? 14.024 26.489 -12.235 1.00 90.81 78 TRP A C 1
ATOM 605 O O . TRP A 1 78 ? 14.587 27.470 -11.762 1.00 90.81 78 TRP A O 1
ATOM 615 N N . GLN A 1 79 ? 12.786 26.150 -11.867 1.00 90.06 79 GLN A N 1
ATOM 616 C CA . GLN A 1 79 ? 12.028 26.892 -10.856 1.00 90.06 79 GLN A CA 1
ATOM 617 C C . GLN A 1 79 ? 12.759 26.940 -9.508 1.00 90.06 79 GLN A C 1
ATOM 619 O O . GLN A 1 79 ? 12.788 27.990 -8.867 1.00 90.06 79 GLN A O 1
ATOM 624 N N . ALA A 1 80 ? 13.367 25.830 -9.080 1.00 90.50 80 ALA A N 1
ATOM 625 C CA . ALA A 1 80 ? 14.163 25.790 -7.856 1.00 90.50 80 ALA A CA 1
ATOM 626 C C . ALA A 1 80 ? 15.413 26.684 -7.956 1.00 90.50 80 ALA A C 1
ATOM 628 O O . ALA A 1 80 ? 15.706 27.429 -7.021 1.00 90.50 80 ALA A O 1
ATOM 629 N N . TYR A 1 81 ? 16.098 26.679 -9.104 1.00 90.50 81 TYR A N 1
ATOM 630 C CA . TYR A 1 81 ? 17.223 27.578 -9.364 1.00 90.50 81 TYR A CA 1
ATOM 631 C C . TYR A 1 81 ? 16.796 29.047 -9.307 1.00 90.50 81 TYR A C 1
ATOM 633 O O . TYR A 1 81 ? 17.393 29.813 -8.553 1.00 90.50 81 TYR A O 1
ATOM 641 N N . MET A 1 82 ? 15.714 29.421 -9.999 1.00 86.50 82 MET A N 1
ATOM 642 C CA . MET A 1 82 ? 15.180 30.788 -9.995 1.00 86.50 82 MET A CA 1
ATOM 643 C C . MET A 1 82 ? 14.834 31.270 -8.580 1.00 86.50 82 MET A C 1
ATOM 645 O O . MET A 1 82 ? 15.163 32.394 -8.215 1.00 86.50 82 MET A O 1
ATOM 649 N N . ARG A 1 83 ? 14.243 30.410 -7.739 1.00 85.75 83 ARG A N 1
ATOM 650 C CA . ARG A 1 83 ? 13.974 30.742 -6.327 1.00 85.75 83 ARG A CA 1
ATOM 651 C C . ARG A 1 83 ? 15.246 30.946 -5.502 1.00 85.75 83 ARG A C 1
ATOM 653 O O . ARG A 1 83 ? 15.224 31.733 -4.563 1.00 85.75 83 ARG A O 1
ATOM 660 N N . SER A 1 84 ? 16.335 30.251 -5.836 1.00 85.12 84 SER A N 1
ATOM 661 C CA . SER A 1 84 ? 17.617 30.385 -5.128 1.00 85.12 84 SER A CA 1
ATOM 662 C C . SER A 1 84 ? 18.352 31.687 -5.452 1.00 85.12 84 SER A C 1
ATOM 664 O O . SER A 1 84 ? 19.037 32.229 -4.590 1.00 85.12 84 SER A O 1
ATOM 666 N N . ILE A 1 85 ? 18.196 32.200 -6.678 1.00 83.81 85 ILE A N 1
ATOM 667 C CA . ILE A 1 85 ? 18.811 33.463 -7.112 1.00 83.81 85 ILE A CA 1
ATOM 668 C C . ILE A 1 85 ? 17.940 34.683 -6.798 1.00 83.81 85 ILE A C 1
ATOM 670 O O . ILE A 1 85 ? 18.468 35.780 -6.649 1.00 83.81 85 ILE A O 1
ATOM 674 N N . VAL A 1 86 ? 16.623 34.492 -6.669 1.00 80.06 86 VAL A N 1
ATOM 675 C CA . VAL A 1 86 ? 15.644 35.538 -6.356 1.00 80.06 86 VAL A CA 1
ATOM 676 C C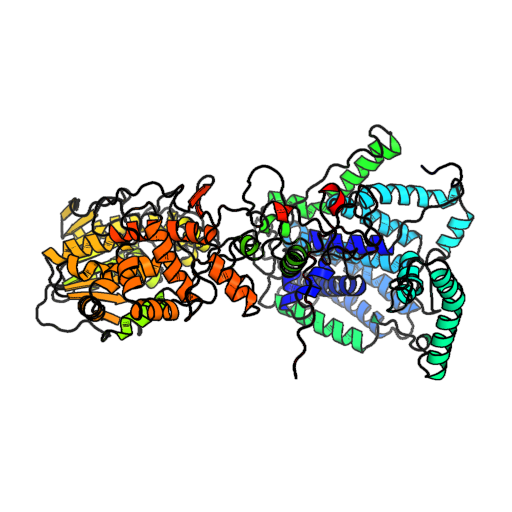 . VAL A 1 86 ? 14.785 35.095 -5.159 1.00 80.06 86 VAL A C 1
ATOM 678 O O . VAL A 1 86 ? 13.644 34.643 -5.329 1.00 80.06 86 VAL A O 1
ATOM 681 N N . PRO A 1 87 ? 15.301 35.197 -3.920 1.00 65.56 87 PRO A N 1
ATOM 682 C CA . PRO A 1 87 ? 14.538 34.831 -2.733 1.00 65.56 87 PRO A CA 1
ATOM 683 C C . PRO A 1 87 ? 13.352 35.792 -2.560 1.00 65.56 87 PRO A C 1
ATOM 685 O O . PRO A 1 87 ? 13.539 36.996 -2.412 1.00 65.56 87 PRO A O 1
ATOM 688 N N . GLY A 1 88 ? 12.118 35.279 -2.590 1.00 62.75 88 GLY A N 1
ATOM 689 C CA . GLY A 1 88 ? 10.908 36.081 -2.346 1.00 62.75 88 GLY A CA 1
ATOM 690 C C . GLY A 1 88 ? 10.336 36.850 -3.548 1.00 62.75 88 GLY A C 1
ATOM 691 O O . GLY A 1 88 ? 9.425 37.647 -3.349 1.00 62.75 88 GLY A O 1
ATOM 692 N N . GLY A 1 89 ? 10.810 36.595 -4.777 1.00 62.00 89 GLY A N 1
ATOM 693 C CA . GLY A 1 89 ? 10.209 37.146 -6.005 1.00 62.00 89 GLY A CA 1
ATOM 694 C C . GLY A 1 89 ? 10.618 38.581 -6.374 1.00 62.00 89 GLY A C 1
ATOM 695 O O . GLY A 1 89 ? 9.818 39.284 -6.983 1.00 62.00 89 GLY A O 1
ATOM 696 N N . GLY A 1 90 ? 11.822 39.017 -5.984 1.00 67.12 90 GLY A N 1
ATOM 697 C CA . GLY A 1 90 ? 12.445 40.267 -6.454 1.00 67.12 90 GLY A CA 1
ATOM 698 C C . GLY A 1 90 ? 12.927 40.231 -7.916 1.00 67.12 90 GLY A C 1
ATOM 699 O O . GLY A 1 90 ? 12.528 39.365 -8.693 1.00 67.12 90 GLY A O 1
ATOM 700 N N . ASP A 1 91 ? 13.803 41.163 -8.291 1.00 73.94 91 ASP A N 1
ATOM 701 C CA . ASP A 1 91 ? 14.338 41.244 -9.657 1.00 73.94 91 ASP A CA 1
ATOM 702 C C . ASP A 1 91 ? 15.398 40.162 -9.921 1.00 73.94 91 ASP A C 1
ATOM 704 O O . ASP A 1 91 ? 16.194 39.812 -9.043 1.00 73.94 91 ASP A O 1
ATOM 708 N N . ILE A 1 92 ? 15.412 39.623 -11.144 1.00 76.25 92 ILE A N 1
ATOM 709 C CA . ILE A 1 92 ? 16.436 38.670 -11.589 1.00 76.25 92 ILE A CA 1
ATOM 710 C C . ILE A 1 92 ? 17.792 39.394 -11.574 1.00 76.25 92 ILE A C 1
ATOM 712 O O . ILE A 1 92 ? 17.870 40.526 -12.047 1.00 76.25 92 ILE A O 1
ATOM 716 N N . PRO A 1 93 ? 18.876 38.781 -11.055 1.00 79.31 93 PRO A N 1
ATOM 717 C CA . PRO A 1 93 ? 20.196 39.397 -11.108 1.00 79.31 93 PRO A CA 1
ATOM 718 C C . PRO A 1 93 ? 20.531 39.831 -12.546 1.00 79.31 93 PRO A C 1
ATOM 720 O O . PRO A 1 93 ? 20.405 38.988 -13.440 1.00 79.31 93 PRO A O 1
ATOM 723 N N . PRO A 1 94 ? 21.001 41.074 -12.784 1.00 75.94 94 PRO A N 1
ATOM 724 C CA . PRO A 1 94 ? 21.210 41.605 -14.134 1.00 75.94 94 PRO A CA 1
ATOM 725 C C . PRO A 1 94 ? 22.060 40.698 -15.028 1.00 75.94 94 PRO A C 1
ATOM 727 O O . PRO A 1 94 ? 21.780 40.547 -16.208 1.00 75.94 94 PRO A O 1
ATOM 730 N N . GLU A 1 95 ? 23.053 40.017 -14.450 1.00 75.00 95 GLU A N 1
ATOM 731 C CA . GLU A 1 95 ? 23.882 39.045 -15.168 1.00 75.00 95 GLU A CA 1
ATOM 732 C C . GLU A 1 95 ? 23.090 37.825 -15.670 1.00 75.00 95 GLU A C 1
ATOM 734 O O . GLU A 1 95 ? 23.339 37.330 -16.762 1.00 75.00 95 GLU A O 1
ATOM 739 N N . VAL A 1 96 ? 22.150 37.303 -14.872 1.00 76.56 96 VAL A N 1
ATOM 740 C CA . VAL A 1 96 ? 21.308 36.159 -15.266 1.00 76.56 96 VAL A CA 1
ATOM 741 C C . VAL A 1 96 ? 20.235 36.615 -16.252 1.00 76.56 96 VAL A C 1
ATOM 743 O O . VAL A 1 96 ? 19.932 35.899 -17.202 1.00 76.56 96 VAL A O 1
ATOM 746 N N . GLU A 1 97 ? 19.680 37.811 -16.057 1.00 80.00 97 GLU A N 1
ATOM 747 C CA . GLU A 1 97 ? 18.710 38.407 -16.974 1.00 80.00 97 GLU A CA 1
ATOM 748 C C . GLU A 1 97 ? 19.325 38.684 -18.352 1.00 80.00 97 GLU A C 1
ATOM 750 O O . GLU A 1 97 ? 18.706 38.367 -19.367 1.00 80.00 97 GLU A O 1
ATOM 755 N N . GLU A 1 98 ? 20.556 39.197 -18.405 1.00 76.06 98 GLU A N 1
ATOM 756 C CA . GLU A 1 98 ? 21.307 39.402 -19.646 1.00 76.06 98 GLU A CA 1
ATOM 757 C C . GLU A 1 98 ? 21.585 38.065 -20.353 1.00 76.06 98 GLU A C 1
ATOM 759 O O . GLU A 1 98 ? 21.326 37.935 -21.551 1.00 76.06 98 GLU A O 1
ATOM 764 N N . GLU A 1 99 ? 22.027 37.039 -19.614 1.00 76.12 99 GLU A N 1
ATOM 765 C CA . GLU A 1 99 ? 22.261 35.685 -20.137 1.00 76.12 99 GLU A CA 1
ATOM 766 C C . GLU A 1 99 ? 20.970 35.047 -20.708 1.00 76.12 99 GLU A C 1
ATOM 768 O O . GLU A 1 99 ? 20.990 34.475 -21.804 1.00 76.12 99 GLU A O 1
ATOM 773 N N . VAL A 1 100 ? 19.834 35.166 -20.006 1.00 76.19 100 VAL A N 1
ATOM 774 C CA . VAL A 1 100 ? 18.523 34.635 -20.436 1.00 76.19 100 VAL A CA 1
ATOM 775 C C . VAL A 1 100 ? 17.946 35.437 -21.606 1.00 76.19 100 VAL A C 1
ATOM 777 O O . VAL A 1 100 ? 17.442 34.849 -22.563 1.00 76.19 100 VAL A O 1
ATOM 780 N N . SER A 1 101 ? 18.062 36.764 -21.581 1.00 77.56 101 SER A N 1
ATOM 781 C CA . SER A 1 101 ? 17.594 37.638 -22.663 1.00 77.56 101 SER A CA 1
ATOM 782 C C . SER A 1 101 ? 18.397 37.420 -23.942 1.00 77.56 101 SER A C 1
ATOM 784 O O . SER A 1 101 ? 17.823 37.350 -25.029 1.00 77.56 101 SER A O 1
ATOM 786 N N . ALA A 1 102 ? 19.717 37.235 -23.832 1.00 71.69 102 ALA A N 1
ATOM 787 C CA . ALA A 1 102 ? 20.567 36.866 -24.960 1.00 71.69 102 ALA A CA 1
ATOM 788 C C . ALA A 1 102 ? 20.149 35.515 -25.564 1.00 71.69 102 ALA A C 1
ATOM 790 O O . ALA A 1 102 ? 20.108 35.371 -26.789 1.00 71.69 102 ALA A O 1
ATOM 791 N N . PHE A 1 103 ? 19.788 34.543 -24.719 1.00 70.25 103 PHE A N 1
ATOM 792 C CA . PHE A 1 103 ? 19.267 33.249 -25.156 1.00 70.25 103 PHE A CA 1
ATOM 793 C C . PHE A 1 103 ? 17.915 33.378 -25.873 1.00 70.25 103 PHE A C 1
ATOM 795 O O . PHE A 1 103 ? 17.747 32.838 -26.967 1.00 70.25 103 PHE A O 1
ATOM 802 N N . GLN A 1 104 ? 16.966 34.118 -25.298 1.00 73.50 104 GLN A N 1
ATOM 803 C CA . GLN A 1 104 ? 15.632 34.301 -25.867 1.00 73.50 104 GLN A CA 1
ATOM 804 C C . GLN A 1 104 ? 15.682 35.067 -27.198 1.00 73.50 104 GLN A C 1
ATOM 806 O O . GLN A 1 104 ? 15.081 34.633 -28.179 1.00 73.50 104 GLN A O 1
ATOM 811 N N . LEU A 1 105 ? 16.489 36.129 -27.277 1.00 71.12 105 LEU A N 1
ATOM 812 C CA . LEU A 1 105 ? 16.714 36.886 -28.509 1.00 71.12 105 LEU A CA 1
ATOM 813 C C . LEU A 1 105 ? 17.356 36.024 -29.608 1.00 71.12 105 LEU A C 1
ATOM 815 O O . LEU A 1 105 ? 17.027 36.179 -30.784 1.00 71.12 105 LEU A O 1
ATOM 819 N N . ALA A 1 106 ? 18.273 35.121 -29.244 1.00 66.44 106 ALA A N 1
ATOM 820 C CA . ALA A 1 106 ? 18.851 34.163 -30.185 1.00 66.44 106 ALA A CA 1
ATOM 821 C C . ALA A 1 106 ? 17.804 33.141 -30.662 1.00 66.44 106 ALA A C 1
ATOM 823 O O . ALA A 1 106 ? 17.751 32.824 -31.847 1.00 66.44 106 ALA A O 1
ATOM 824 N N . TYR A 1 107 ? 16.938 32.659 -29.771 1.00 65.56 107 TYR A N 1
ATOM 825 C CA . TYR A 1 107 ? 15.884 31.708 -30.118 1.00 65.56 107 TYR A CA 1
ATOM 826 C C . TYR A 1 107 ? 14.806 32.321 -31.031 1.00 65.56 107 TYR A C 1
ATOM 828 O O . TYR A 1 107 ? 14.432 31.718 -32.034 1.00 65.56 107 TYR A O 1
ATOM 836 N N . GLU A 1 108 ? 14.345 33.539 -30.741 1.00 66.50 108 GLU A N 1
ATOM 837 C CA . GLU A 1 108 ? 13.300 34.233 -31.512 1.00 66.50 108 GLU A CA 1
ATOM 838 C C . GLU A 1 108 ? 13.766 34.658 -32.917 1.00 66.50 108 GLU A C 1
ATOM 840 O O . GLU A 1 108 ? 12.965 34.710 -33.849 1.00 66.50 108 GLU A O 1
ATOM 845 N N . LYS A 1 109 ? 15.069 34.908 -33.107 1.00 63.06 109 LYS A N 1
ATOM 846 C CA . LYS A 1 109 ? 15.671 35.251 -34.412 1.00 63.06 109 LYS A CA 1
ATOM 847 C C . LYS A 1 109 ? 15.952 34.041 -35.315 1.00 63.06 109 LYS A C 1
ATOM 849 O O . LYS A 1 109 ? 16.531 34.208 -36.389 1.00 63.06 109 LYS A O 1
ATOM 854 N N . ALA A 1 110 ? 15.568 32.830 -34.913 1.00 56.06 110 ALA A N 1
ATOM 855 C CA . ALA A 1 110 ? 15.863 31.590 -35.627 1.00 56.06 110 ALA A CA 1
ATOM 856 C C . ALA A 1 110 ? 14.977 31.372 -36.876 1.00 56.06 110 ALA A C 1
ATOM 858 O O . ALA A 1 110 ? 14.262 30.378 -36.979 1.00 56.06 110 ALA A O 1
ATOM 859 N N . SER A 1 111 ? 15.033 32.281 -37.854 1.00 53.66 111 SER A N 1
ATOM 860 C CA . SER A 1 111 ? 14.591 32.005 -39.231 1.00 53.66 111 SER A CA 1
ATOM 861 C C . SER A 1 111 ? 15.710 31.393 -40.090 1.00 53.66 111 SER A C 1
ATOM 863 O O . SER A 1 111 ? 15.416 30.721 -41.075 1.00 53.66 111 SER A O 1
ATOM 865 N N . ASP A 1 112 ? 16.976 31.572 -39.690 1.00 55.12 112 ASP A N 1
ATOM 866 C CA . ASP A 1 112 ? 18.160 30.885 -40.225 1.00 55.12 112 ASP A CA 1
ATOM 867 C C . ASP A 1 112 ? 19.081 30.476 -39.056 1.00 55.12 112 ASP A C 1
ATOM 869 O O . ASP A 1 112 ? 19.351 31.270 -38.156 1.00 55.12 112 ASP A O 1
ATOM 873 N N . LEU A 1 113 ? 19.493 29.207 -39.001 1.00 53.75 113 LEU A N 1
ATOM 874 C CA . LEU A 1 113 ? 19.983 28.544 -37.780 1.00 53.75 113 LEU A CA 1
ATOM 875 C C . LEU A 1 113 ? 21.499 28.677 -37.542 1.00 53.75 113 LEU A C 1
ATOM 877 O O . LEU A 1 113 ? 21.985 28.173 -36.534 1.00 53.75 113 LEU A O 1
ATOM 881 N N . SER A 1 114 ? 22.278 29.307 -38.427 1.00 60.28 114 SER A N 1
ATOM 882 C CA . SER A 1 114 ? 23.750 29.306 -38.317 1.00 60.28 114 SER A CA 1
ATOM 883 C C . SER A 1 114 ? 24.321 30.339 -37.342 1.00 60.28 114 SER A C 1
ATOM 885 O O . SER A 1 114 ? 25.204 30.008 -36.549 1.00 60.28 114 SER A O 1
ATOM 887 N N . ASP A 1 115 ? 23.837 31.580 -37.376 1.00 55.09 115 ASP A N 1
ATOM 888 C CA . ASP A 1 115 ? 24.342 32.666 -36.522 1.00 55.09 115 ASP A CA 1
ATOM 889 C C . ASP A 1 115 ? 23.691 32.706 -35.129 1.00 55.09 115 ASP A C 1
ATOM 891 O O . ASP A 1 115 ? 24.429 32.829 -34.146 1.00 55.09 115 ASP A O 1
ATOM 895 N N . PRO A 1 116 ? 22.371 32.466 -34.973 1.00 57.78 116 PRO A N 1
ATOM 896 C CA . PRO A 1 116 ? 21.760 32.333 -33.653 1.00 57.78 116 PRO A CA 1
ATOM 897 C C . PRO A 1 116 ? 22.331 31.167 -32.841 1.00 57.78 116 PRO A C 1
ATOM 899 O O . PRO A 1 116 ? 22.481 31.276 -31.629 1.00 57.78 116 PRO A O 1
ATOM 902 N N . MET A 1 117 ? 22.731 30.071 -33.499 1.00 59.94 117 MET A N 1
ATOM 903 C CA . MET A 1 117 ? 23.373 28.930 -32.838 1.00 59.94 117 MET A CA 1
ATOM 904 C C . MET A 1 117 ? 24.755 29.286 -32.275 1.00 59.94 117 MET A C 1
ATOM 906 O O . MET A 1 117 ? 25.103 28.810 -31.197 1.00 59.94 117 MET A O 1
ATOM 910 N N . LYS A 1 118 ? 25.530 30.148 -32.952 1.00 66.00 118 LYS A N 1
ATOM 911 C CA . LYS A 1 118 ? 26.810 30.657 -32.424 1.00 66.00 118 LYS A CA 1
ATOM 912 C C . LYS A 1 118 ? 26.585 31.566 -31.217 1.00 66.00 118 LYS A C 1
ATOM 914 O O . LYS A 1 118 ? 27.262 31.404 -30.207 1.00 66.00 118 LYS A O 1
ATOM 919 N N . SER A 1 119 ? 25.608 32.473 -31.288 1.00 64.19 119 SER A N 1
ATOM 920 C CA . SER A 1 119 ? 25.233 33.328 -30.153 1.00 64.19 119 SER A CA 1
ATOM 921 C C . SER A 1 119 ? 24.756 32.503 -28.952 1.00 64.19 119 SER A C 1
ATOM 923 O O . SER A 1 119 ? 25.180 32.748 -27.824 1.00 64.19 119 SER A O 1
ATOM 925 N N . LEU A 1 120 ? 23.956 31.463 -29.197 1.00 64.00 120 LEU A N 1
ATOM 926 C CA . LEU A 1 120 ? 23.478 30.533 -28.176 1.00 64.00 120 LEU A CA 1
ATOM 927 C C . LEU A 1 120 ? 24.631 29.706 -27.578 1.00 64.00 120 LEU A C 1
ATOM 929 O O . LEU A 1 120 ? 24.705 29.543 -26.363 1.00 64.00 120 LEU A O 1
ATOM 933 N N . GLN A 1 121 ? 25.590 29.260 -28.396 1.00 69.75 121 GLN A N 1
ATOM 934 C CA . GLN A 1 121 ? 26.821 28.604 -27.929 1.00 69.75 121 GLN A CA 1
ATOM 935 C C . GLN A 1 121 ? 27.715 29.516 -27.077 1.00 69.75 121 GLN A C 1
ATOM 937 O O . GLN A 1 121 ? 28.412 29.011 -26.200 1.00 69.75 121 GLN A O 1
ATOM 942 N N . MET A 1 122 ? 27.705 30.830 -27.315 1.00 72.31 122 MET A N 1
ATOM 943 C CA . MET A 1 122 ? 28.491 31.794 -26.539 1.00 72.31 122 MET A CA 1
ATOM 944 C C . MET A 1 122 ? 27.853 32.143 -25.187 1.00 72.31 122 MET A C 1
ATOM 946 O O . MET A 1 122 ? 28.578 32.268 -24.203 1.00 72.31 122 MET A O 1
ATOM 950 N N . ALA A 1 123 ? 26.524 32.280 -25.121 1.00 68.19 123 ALA A N 1
ATOM 951 C CA . ALA A 1 123 ? 25.812 32.666 -23.895 1.00 68.19 123 ALA A CA 1
ATOM 952 C C . ALA A 1 123 ? 25.602 31.491 -22.918 1.00 68.19 123 ALA A C 1
ATOM 954 O O . ALA A 1 123 ? 25.698 31.641 -21.700 1.00 68.19 123 ALA A O 1
ATOM 955 N N . MET A 1 124 ? 25.366 30.287 -23.444 1.00 74.62 124 MET A N 1
ATOM 956 C CA . MET A 1 124 ? 24.974 29.113 -22.657 1.00 74.62 124 MET A CA 1
ATOM 957 C C . MET A 1 124 ? 26.012 28.614 -21.620 1.00 74.62 124 MET A C 1
ATOM 959 O O . MET A 1 124 ? 25.596 28.186 -20.542 1.00 74.62 124 MET A O 1
ATOM 963 N N . PRO A 1 125 ? 27.344 28.677 -21.843 1.00 83.19 125 PRO A N 1
ATOM 964 C CA . PRO A 1 125 ? 28.327 28.172 -20.879 1.00 83.19 125 PRO A CA 1
ATOM 965 C C . PRO A 1 125 ? 28.333 28.902 -19.529 1.00 83.19 125 PRO A C 1
ATOM 967 O O . PRO A 1 125 ? 28.602 28.279 -18.502 1.00 83.19 125 PRO A O 1
ATOM 970 N N . ALA A 1 126 ? 28.071 30.213 -19.502 1.00 79.88 126 ALA A N 1
ATOM 971 C CA . ALA A 1 126 ? 28.032 30.981 -18.255 1.00 79.88 126 ALA A CA 1
ATOM 972 C C . ALA A 1 126 ? 26.846 30.544 -17.383 1.00 79.88 126 ALA A C 1
ATOM 974 O O . ALA A 1 126 ? 27.051 30.106 -16.245 1.00 79.88 126 ALA A O 1
ATOM 975 N N . LEU A 1 127 ? 25.653 30.520 -17.978 1.00 82.31 127 LEU A N 1
ATOM 976 C CA . LEU A 1 127 ? 24.418 30.103 -17.324 1.00 82.31 127 LEU A CA 1
ATOM 977 C C . LEU A 1 127 ? 24.470 28.639 -16.868 1.00 82.31 127 LEU A C 1
ATOM 979 O O . LEU A 1 127 ? 24.138 28.321 -15.726 1.00 82.31 127 LEU A O 1
ATOM 983 N N . MET A 1 128 ? 24.965 27.739 -17.726 1.00 85.81 128 MET A N 1
ATOM 984 C CA . MET A 1 128 ? 25.114 26.322 -17.380 1.00 85.81 128 MET A CA 1
ATOM 985 C C . MET A 1 128 ? 26.079 26.106 -16.212 1.00 85.81 128 MET A C 1
ATOM 987 O O . MET A 1 128 ? 25.816 25.245 -15.379 1.00 85.81 128 MET A O 1
ATOM 991 N N . ARG A 1 129 ? 27.169 26.882 -16.103 1.00 88.50 129 ARG A N 1
ATOM 992 C CA . ARG A 1 129 ? 28.085 26.791 -14.950 1.00 88.50 129 ARG A CA 1
ATOM 993 C C . ARG A 1 129 ? 27.396 27.192 -13.647 1.00 88.50 129 ARG A C 1
ATOM 995 O O . ARG A 1 129 ? 27.546 26.483 -12.653 1.00 88.50 129 ARG A O 1
ATOM 1002 N N . LYS A 1 130 ? 26.624 28.285 -13.654 1.00 87.44 130 LYS A N 1
ATOM 1003 C CA . LYS A 1 130 ? 25.841 28.732 -12.488 1.00 87.44 130 LYS A CA 1
ATOM 1004 C C . LYS A 1 130 ? 24.799 27.677 -12.091 1.00 87.44 130 LYS A C 1
ATOM 1006 O O . LYS A 1 130 ? 24.706 27.311 -10.919 1.00 87.44 130 LYS A O 1
ATOM 1011 N N . PHE A 1 131 ? 24.079 27.124 -13.066 1.00 90.00 131 PHE A N 1
ATOM 1012 C CA . PHE A 1 131 ? 23.081 26.081 -12.830 1.00 90.00 131 PHE A CA 1
ATOM 1013 C C . PHE A 1 131 ? 23.702 24.764 -12.329 1.00 90.00 131 PHE A C 1
ATOM 1015 O O . PHE A 1 131 ? 23.173 24.144 -11.410 1.00 90.00 131 PHE A O 1
ATOM 1022 N N . GLU A 1 132 ? 24.855 24.347 -12.858 1.00 91.88 132 GLU A N 1
ATOM 1023 C CA . GLU A 1 132 ? 25.556 23.139 -12.397 1.00 91.88 132 GLU A CA 1
ATOM 1024 C C . GLU A 1 132 ? 26.092 23.287 -10.968 1.00 91.88 132 GLU A C 1
ATOM 1026 O O . GLU A 1 132 ? 26.024 22.346 -10.172 1.00 91.88 132 GLU A O 1
ATOM 1031 N N . HIS A 1 133 ? 26.571 24.483 -10.611 1.00 91.62 133 HIS A N 1
ATOM 1032 C CA . HIS A 1 133 ? 26.968 24.793 -9.240 1.00 91.62 133 HIS A CA 1
ATOM 1033 C C . HIS A 1 133 ? 25.777 24.694 -8.275 1.00 91.62 133 HIS A C 1
ATOM 1035 O O . HIS A 1 133 ? 25.891 24.063 -7.223 1.00 91.62 133 HIS A O 1
ATOM 1041 N N . PHE A 1 134 ? 24.616 25.235 -8.664 1.00 93.00 134 PHE A N 1
ATOM 1042 C CA . PHE A 1 134 ? 23.369 25.078 -7.913 1.00 93.00 134 PHE A CA 1
ATOM 1043 C C . PHE A 1 134 ? 22.979 23.604 -7.755 1.00 93.00 134 PHE A C 1
ATOM 1045 O O . PHE A 1 134 ? 22.770 23.139 -6.640 1.00 93.00 134 PHE A O 1
ATOM 1052 N N . LYS A 1 135 ? 22.945 22.823 -8.838 1.00 93.69 135 LYS A N 1
ATOM 1053 C CA . LYS A 1 135 ? 22.623 21.392 -8.739 1.00 93.69 135 LYS A CA 1
ATOM 1054 C C . LYS A 1 135 ? 23.581 20.668 -7.795 1.00 93.69 135 LYS A C 1
ATOM 1056 O O . LYS A 1 135 ? 23.130 19.898 -6.955 1.00 93.69 135 LYS A O 1
ATOM 1061 N N . SER A 1 136 ? 24.880 20.949 -7.877 1.00 93.12 136 SER A N 1
ATOM 1062 C CA . SER A 1 136 ? 25.892 20.331 -7.011 1.00 93.12 136 SER A CA 1
ATOM 1063 C C . SER A 1 136 ? 25.649 20.628 -5.527 1.00 93.12 136 SER A C 1
ATOM 1065 O O . SER A 1 136 ? 25.721 19.716 -4.703 1.00 93.12 136 SER A O 1
ATOM 1067 N N . SER A 1 137 ? 25.305 21.874 -5.181 1.00 90.69 137 SER A N 1
ATOM 1068 C CA . SER A 1 137 ? 25.001 22.247 -3.796 1.00 90.69 137 SER A CA 1
ATOM 1069 C C . SER A 1 137 ? 23.703 21.603 -3.293 1.00 90.69 137 SER A C 1
ATOM 1071 O O . SER A 1 137 ? 23.646 21.149 -2.152 1.00 90.69 137 SER A O 1
ATOM 1073 N N . MET A 1 138 ? 22.686 21.475 -4.149 1.00 91.38 138 MET A N 1
ATOM 1074 C CA . MET A 1 138 ? 21.408 20.851 -3.790 1.00 91.38 138 MET A CA 1
ATOM 1075 C C . MET A 1 138 ? 21.497 19.327 -3.669 1.00 91.38 138 MET A C 1
ATOM 1077 O O . MET A 1 138 ? 20.901 18.755 -2.757 1.00 91.38 138 MET A O 1
ATOM 1081 N N . LYS A 1 139 ? 22.286 18.657 -4.520 1.00 92.00 139 LYS A N 1
ATOM 1082 C CA . LYS A 1 139 ? 22.547 17.206 -4.426 1.00 92.00 139 LYS A CA 1
ATOM 1083 C C . LYS A 1 139 ? 23.215 16.829 -3.102 1.00 92.00 139 LYS A C 1
ATOM 1085 O O . LYS A 1 139 ? 22.924 15.765 -2.568 1.00 92.00 139 LYS A O 1
ATOM 1090 N N . ALA A 1 140 ? 24.058 17.707 -2.553 1.00 89.19 140 ALA A N 1
ATOM 1091 C CA . ALA A 1 140 ? 24.672 17.510 -1.239 1.00 89.19 140 ALA A CA 1
ATOM 1092 C C . ALA A 1 140 ? 23.673 17.656 -0.074 1.00 89.19 140 ALA A C 1
ATOM 1094 O O . ALA A 1 140 ? 23.889 17.087 0.991 1.00 89.19 140 ALA A O 1
ATOM 1095 N N . LYS A 1 141 ? 22.577 18.399 -0.277 1.00 90.12 141 LYS A N 1
ATOM 1096 C CA . LYS A 1 141 ? 21.544 18.664 0.736 1.00 90.12 141 LYS A CA 1
ATOM 1097 C C . LYS A 1 141 ? 20.325 17.742 0.632 1.00 90.12 141 LYS A C 1
ATOM 1099 O O . LYS A 1 141 ? 19.555 17.661 1.582 1.00 90.12 141 LYS A O 1
ATOM 1104 N N . SER A 1 142 ? 20.107 17.070 -0.503 1.00 91.44 142 SER A N 1
ATOM 1105 C CA . SER A 1 142 ? 18.902 16.267 -0.740 1.00 91.44 142 SER A CA 1
ATOM 1106 C C . SER A 1 142 ? 19.163 15.025 -1.585 1.00 91.44 142 SER A C 1
ATOM 1108 O O . SER A 1 142 ? 19.482 15.096 -2.776 1.00 91.44 142 SER A O 1
ATOM 1110 N N . TYR A 1 143 ? 18.909 13.862 -0.984 1.00 92.56 143 TYR A N 1
ATOM 1111 C CA . TYR A 1 143 ? 18.910 12.577 -1.675 1.00 92.56 143 TYR A CA 1
ATOM 1112 C C . TYR A 1 143 ? 17.798 12.483 -2.726 1.00 92.56 143 TYR A C 1
ATOM 1114 O O . TYR A 1 143 ? 17.989 11.866 -3.776 1.00 92.56 143 TYR A O 1
ATOM 1122 N N . LEU A 1 144 ? 16.651 13.124 -2.478 1.00 91.44 144 LEU A N 1
ATOM 1123 C CA . LEU A 1 144 ? 15.555 13.203 -3.442 1.00 91.44 144 LEU A CA 1
ATOM 1124 C C . LEU A 1 144 ? 15.964 14.002 -4.687 1.00 91.44 144 LEU A C 1
ATOM 1126 O O . LEU A 1 144 ? 15.739 13.537 -5.806 1.00 91.44 144 LEU A O 1
ATOM 1130 N N . PHE A 1 145 ? 16.632 15.144 -4.493 1.00 94.44 145 PHE A N 1
ATOM 1131 C CA . PHE A 1 145 ? 17.171 15.953 -5.587 1.00 94.44 145 PHE A CA 1
ATOM 1132 C C . PHE A 1 145 ? 18.199 15.147 -6.386 1.00 94.44 145 PHE A C 1
ATOM 1134 O O . PHE A 1 145 ? 18.106 15.059 -7.610 1.00 94.44 145 PHE A O 1
ATOM 1141 N N . ALA A 1 146 ? 19.159 14.514 -5.701 1.00 94.88 146 ALA A N 1
ATOM 1142 C CA . ALA A 1 146 ? 20.209 13.726 -6.341 1.00 94.88 146 ALA A CA 1
ATOM 1143 C C . ALA A 1 146 ? 19.659 12.581 -7.199 1.00 94.88 146 ALA A C 1
ATOM 1145 O O . ALA A 1 146 ? 20.111 12.388 -8.328 1.00 94.88 146 ALA A O 1
ATOM 1146 N N . PHE A 1 147 ? 18.650 11.866 -6.702 1.00 95.81 147 PHE A N 1
ATOM 1147 C CA . PHE A 1 147 ? 18.039 10.741 -7.404 1.00 95.81 147 PHE A CA 1
ATOM 1148 C C . PHE A 1 147 ? 17.331 11.149 -8.709 1.00 95.81 147 PHE A C 1
ATOM 1150 O O . PHE A 1 147 ? 17.457 10.457 -9.726 1.00 95.81 147 PHE A O 1
ATOM 1157 N N . TRP A 1 148 ? 16.601 12.271 -8.703 1.00 95.94 148 TRP A N 1
ATOM 1158 C CA . TRP A 1 148 ? 15.875 12.764 -9.882 1.00 95.94 148 TRP A CA 1
ATOM 1159 C C . TRP A 1 148 ? 16.740 13.593 -10.837 1.00 95.94 148 TRP A C 1
ATOM 1161 O O . TRP A 1 148 ? 16.470 13.601 -12.036 1.00 95.94 148 TRP A O 1
ATOM 1171 N N . ASP A 1 149 ? 17.824 14.207 -10.364 1.00 95.88 149 ASP A N 1
ATOM 1172 C CA . ASP A 1 149 ? 18.846 14.776 -11.251 1.00 95.88 149 ASP A CA 1
ATOM 1173 C C . ASP A 1 149 ? 19.593 13.679 -12.034 1.00 95.88 149 ASP A C 1
ATOM 1175 O O . ASP A 1 149 ? 19.854 13.812 -13.234 1.00 95.88 149 ASP A O 1
ATOM 1179 N N . GLU A 1 150 ? 19.863 12.539 -11.389 1.00 95.62 150 GLU A N 1
ATOM 1180 C CA . GLU A 1 150 ? 20.422 11.372 -12.076 1.00 95.62 150 GLU A CA 1
ATOM 1181 C C . GLU A 1 150 ? 19.442 10.806 -13.116 1.00 95.62 150 GLU A C 1
ATOM 1183 O O . GLU A 1 150 ? 19.851 10.432 -14.215 1.00 95.62 150 GLU A O 1
ATOM 1188 N N . TYR A 1 151 ? 18.130 10.835 -12.841 1.00 97.25 151 TYR A N 1
ATOM 1189 C CA . TYR A 1 151 ? 17.111 10.431 -13.819 1.00 97.25 151 TYR A CA 1
ATOM 1190 C C . TYR A 1 151 ? 17.214 11.262 -15.099 1.00 97.25 151 TYR A C 1
ATOM 1192 O O . TYR A 1 151 ? 17.248 10.708 -16.201 1.00 97.25 151 TYR A O 1
ATOM 1200 N N . VAL A 1 152 ? 17.293 12.590 -14.954 1.00 97.00 152 VAL A N 1
ATOM 1201 C CA . VAL A 1 152 ? 17.461 13.522 -16.077 1.00 97.00 152 VAL A CA 1
ATOM 1202 C C . VAL A 1 152 ? 18.740 13.193 -16.847 1.00 97.00 152 VAL A C 1
ATOM 1204 O O . VAL A 1 152 ? 18.701 13.056 -18.071 1.00 97.00 152 VAL A O 1
ATOM 1207 N N . SER A 1 153 ? 19.850 12.970 -16.141 1.00 95.75 153 SER A N 1
ATOM 1208 C CA . SER A 1 153 ? 21.142 12.612 -16.740 1.00 95.75 153 SER A CA 1
ATOM 1209 C C . SER A 1 153 ? 21.080 11.313 -17.553 1.00 95.75 153 SER A C 1
ATOM 1211 O O . SER A 1 153 ? 21.587 11.254 -18.679 1.00 95.75 153 SER A O 1
ATOM 1213 N N . MET A 1 154 ? 20.399 10.287 -17.040 1.00 96.94 154 MET A N 1
ATOM 1214 C CA . MET A 1 154 ? 20.210 9.016 -17.740 1.00 96.94 154 MET A CA 1
ATOM 1215 C C . MET A 1 154 ? 19.297 9.146 -18.969 1.00 96.94 154 MET A C 1
ATOM 1217 O O . MET A 1 154 ? 19.583 8.569 -20.022 1.00 96.94 154 MET A O 1
ATOM 1221 N N . VAL A 1 155 ? 18.205 9.915 -18.884 1.00 97.94 155 VAL A N 1
ATOM 1222 C CA . VAL A 1 155 ? 17.334 10.156 -20.047 1.00 97.94 155 VAL A CA 1
ATOM 1223 C C . VAL A 1 155 ? 18.080 10.953 -21.122 1.00 97.94 155 VAL A C 1
ATOM 1225 O O . VAL A 1 155 ? 18.024 10.582 -22.295 1.00 97.94 155 VAL A O 1
ATOM 1228 N N . LEU A 1 156 ? 18.851 11.979 -20.748 1.00 96.56 156 LEU A N 1
ATOM 1229 C CA . LEU A 1 156 ? 19.706 12.720 -21.680 1.00 96.56 156 LEU A CA 1
ATOM 1230 C C . LEU A 1 156 ? 20.736 11.813 -22.359 1.00 96.56 156 LEU A C 1
ATOM 1232 O O . LEU A 1 156 ? 20.954 11.935 -23.564 1.00 96.56 156 LEU A O 1
ATOM 1236 N N . LEU A 1 157 ? 21.329 10.869 -21.627 1.00 97.81 157 LEU A N 1
ATOM 1237 C CA . LEU A 1 157 ? 22.256 9.892 -22.194 1.00 97.81 157 LEU A CA 1
ATOM 1238 C C . LEU A 1 157 ? 21.578 8.990 -23.241 1.00 97.81 157 LEU A C 1
ATOM 1240 O O . LEU A 1 157 ? 22.135 8.772 -24.320 1.00 97.81 157 LEU A O 1
ATOM 1244 N N . LEU A 1 158 ? 20.348 8.529 -22.983 1.00 97.75 158 LEU A N 1
ATOM 1245 C CA . LEU A 1 158 ? 19.548 7.815 -23.985 1.00 97.75 158 LEU A CA 1
ATOM 1246 C C . LEU A 1 158 ? 19.292 8.683 -25.227 1.00 97.75 158 LEU A C 1
ATOM 1248 O O . LEU A 1 158 ? 19.399 8.199 -26.354 1.00 97.75 158 LEU A O 1
ATOM 1252 N N . LEU A 1 159 ? 18.963 9.963 -25.041 1.00 96.56 159 LEU A N 1
ATOM 1253 C CA . LEU A 1 159 ? 18.729 10.889 -26.150 1.00 96.56 159 LEU A CA 1
ATOM 1254 C C . LEU A 1 159 ? 20.010 11.190 -26.939 1.00 96.56 159 LEU A C 1
ATOM 1256 O O . LEU A 1 159 ? 19.929 11.310 -28.158 1.00 96.56 159 LEU A O 1
ATOM 1260 N N . GLN A 1 160 ? 21.180 11.250 -26.295 1.00 97.06 160 GLN A N 1
ATOM 1261 C CA . GLN A 1 160 ? 22.479 11.358 -26.972 1.00 97.06 160 GLN A CA 1
ATOM 1262 C C . GLN A 1 160 ? 22.770 10.124 -27.826 1.00 97.06 160 GLN A C 1
ATOM 1264 O O . GLN A 1 160 ? 23.201 10.263 -28.968 1.00 97.06 160 GLN A O 1
ATOM 1269 N N . PHE A 1 161 ? 22.471 8.929 -27.313 1.00 97.38 161 PHE A N 1
ATOM 1270 C CA . PHE A 1 161 ? 22.610 7.687 -28.070 1.00 97.38 161 PHE A CA 1
ATOM 1271 C C . PHE A 1 161 ? 21.667 7.641 -29.285 1.00 97.38 161 PHE A C 1
ATOM 1273 O O . PHE A 1 161 ? 22.080 7.281 -30.384 1.00 97.38 161 PHE A O 1
ATOM 1280 N N . ILE A 1 162 ? 20.413 8.082 -29.123 1.00 95.75 162 ILE A N 1
ATOM 1281 C CA . ILE A 1 162 ? 19.461 8.221 -30.238 1.00 95.75 162 ILE A CA 1
ATOM 1282 C C . ILE A 1 162 ? 19.940 9.277 -31.241 1.00 95.75 162 ILE A C 1
ATOM 1284 O O . ILE A 1 162 ? 19.868 9.045 -32.447 1.00 95.75 162 ILE A O 1
ATOM 1288 N N . LYS A 1 163 ? 20.418 10.430 -30.756 1.00 94.38 163 LYS A N 1
ATOM 1289 C CA . LYS A 1 163 ? 20.954 11.517 -31.583 1.00 94.38 163 LYS A CA 1
ATOM 1290 C C . LYS A 1 163 ? 22.101 11.015 -32.448 1.00 94.38 163 LYS A C 1
ATOM 1292 O O . LYS A 1 163 ? 22.057 11.268 -33.644 1.00 94.38 163 LYS A O 1
ATOM 1297 N N . ALA A 1 164 ? 23.053 10.289 -31.860 1.00 95.19 164 ALA A N 1
ATOM 1298 C CA . ALA A 1 164 ? 24.211 9.747 -32.560 1.00 95.19 164 ALA A CA 1
ATOM 1299 C C . ALA A 1 164 ? 23.808 8.987 -33.824 1.00 95.19 164 ALA A C 1
ATOM 1301 O O . ALA A 1 164 ? 24.262 9.307 -34.917 1.00 95.19 164 ALA A O 1
ATOM 1302 N N . GLU A 1 165 ? 22.868 8.052 -33.697 1.00 93.62 165 GLU A N 1
ATOM 1303 C CA . GLU A 1 165 ? 22.427 7.269 -34.847 1.00 93.62 165 GLU A CA 1
ATOM 1304 C C . GLU A 1 165 ? 21.608 8.112 -35.835 1.00 93.62 165 GLU A C 1
ATOM 1306 O O . GLU A 1 165 ? 21.779 7.992 -37.046 1.00 93.62 165 GLU A O 1
ATOM 1311 N N . ARG A 1 166 ? 20.746 9.007 -35.334 1.00 91.44 166 ARG A N 1
ATOM 1312 C CA . ARG A 1 166 ? 19.894 9.883 -36.156 1.00 91.44 166 ARG A CA 1
ATOM 1313 C C . ARG A 1 166 ? 20.692 10.861 -37.013 1.00 91.44 166 ARG A C 1
ATOM 1315 O O . ARG A 1 166 ? 20.257 11.175 -38.122 1.00 91.44 166 ARG A O 1
ATOM 1322 N N . SER A 1 167 ? 21.842 11.325 -36.526 1.00 90.56 167 SER A N 1
ATOM 1323 C CA . SER A 1 167 ? 22.776 12.176 -37.271 1.00 90.56 167 SER A CA 1
ATOM 1324 C C . SER A 1 167 ? 23.864 11.395 -38.012 1.00 90.56 167 SER A C 1
ATOM 1326 O O . SER A 1 167 ? 24.553 11.977 -38.843 1.00 90.56 167 SER A O 1
ATOM 1328 N N . GLY A 1 168 ? 24.016 10.091 -37.762 1.00 92.88 168 GLY A N 1
ATOM 1329 C CA . GLY A 1 168 ? 25.141 9.305 -38.275 1.00 92.88 168 GLY A CA 1
ATOM 1330 C C . GLY A 1 168 ? 26.485 9.735 -37.676 1.00 92.88 168 GLY A C 1
ATOM 1331 O O . GLY A 1 168 ? 27.491 9.727 -38.376 1.00 92.88 168 GLY A O 1
ATOM 1332 N N . ASP A 1 169 ? 26.500 10.127 -36.401 1.00 95.56 169 ASP A N 1
ATOM 1333 C CA . ASP A 1 169 ? 27.688 10.549 -35.652 1.00 95.56 169 ASP A CA 1
ATOM 1334 C C . ASP A 1 169 ? 28.298 9.353 -34.903 1.00 95.56 169 ASP A C 1
ATOM 1336 O O . ASP A 1 169 ? 27.843 8.948 -33.826 1.00 95.56 169 ASP A O 1
ATOM 1340 N N . TRP A 1 170 ? 29.335 8.765 -35.503 1.00 95.19 170 TRP A N 1
ATOM 1341 C CA . TRP A 1 170 ? 29.992 7.568 -34.978 1.00 95.19 170 TRP A CA 1
ATOM 1342 C C . TRP A 1 170 ? 30.766 7.803 -33.667 1.00 95.19 170 TRP A C 1
ATOM 1344 O O . TRP A 1 170 ? 30.595 7.009 -32.732 1.00 95.19 170 TRP A O 1
ATOM 1354 N N . PRO A 1 171 ? 31.566 8.881 -33.518 1.00 96.75 171 PRO A N 1
ATOM 1355 C CA . PRO A 1 171 ? 32.188 9.210 -32.236 1.00 96.75 171 PRO A CA 1
ATOM 1356 C C . PRO A 1 171 ? 31.176 9.368 -31.095 1.00 96.75 171 PRO A C 1
ATOM 1358 O O . PRO A 1 171 ? 31.390 8.827 -30.002 1.00 96.75 171 PRO A O 1
ATOM 1361 N N . LEU A 1 172 ? 30.051 10.051 -31.338 1.00 96.44 172 LEU A N 1
ATOM 1362 C CA . LEU A 1 172 ? 29.001 10.210 -30.333 1.00 96.44 172 LEU A CA 1
ATOM 1363 C C . LEU A 1 172 ? 28.348 8.868 -29.982 1.00 96.44 172 LEU A C 1
ATOM 1365 O O . LEU A 1 172 ? 28.074 8.627 -28.806 1.00 96.44 172 LEU A O 1
ATOM 1369 N N . HIS A 1 173 ? 28.159 7.971 -30.956 1.00 96.00 173 HIS A N 1
ATOM 1370 C CA . HIS A 1 173 ? 27.625 6.622 -30.723 1.00 96.00 173 HIS A CA 1
ATOM 1371 C C . HIS A 1 173 ? 28.521 5.827 -29.770 1.00 96.00 173 HIS A C 1
ATOM 1373 O O . HIS A 1 173 ? 28.034 5.272 -28.780 1.00 96.00 173 HIS A O 1
ATOM 1379 N N . LEU A 1 174 ? 29.836 5.809 -30.014 1.00 96.56 174 LEU A N 1
ATOM 1380 C CA . LEU A 1 174 ? 30.794 5.115 -29.147 1.00 96.56 174 LEU A CA 1
ATOM 1381 C C . LEU A 1 174 ? 30.878 5.750 -27.754 1.00 96.56 174 LEU A C 1
ATOM 1383 O O . LEU A 1 174 ? 30.915 5.030 -26.755 1.00 96.56 174 LEU A O 1
ATOM 1387 N N . SER A 1 175 ? 30.867 7.082 -27.677 1.00 97.38 175 SER A N 1
ATOM 1388 C CA . SER A 1 175 ? 30.899 7.821 -26.410 1.00 97.38 175 SER A CA 1
ATOM 1389 C C . SER A 1 175 ? 29.650 7.560 -25.560 1.00 97.38 175 SER A C 1
ATOM 1391 O O . SER A 1 175 ? 29.756 7.175 -24.393 1.00 97.38 175 SER A O 1
ATOM 1393 N N . ALA A 1 176 ? 28.458 7.679 -26.153 1.00 97.38 176 ALA A N 1
ATOM 1394 C CA . ALA A 1 176 ? 27.198 7.401 -25.471 1.00 97.38 176 ALA A CA 1
ATOM 1395 C C . ALA A 1 176 ? 27.111 5.927 -25.047 1.00 97.38 176 ALA A C 1
ATOM 1397 O O . ALA A 1 176 ? 26.783 5.640 -23.898 1.00 97.38 176 ALA A O 1
ATOM 1398 N N . THR A 1 177 ? 27.507 4.994 -25.922 1.00 96.75 177 THR A N 1
ATOM 1399 C CA . THR A 1 177 ? 27.551 3.562 -25.589 1.00 96.75 177 THR A CA 1
ATOM 1400 C C . THR A 1 177 ? 28.450 3.301 -24.382 1.00 96.75 177 THR A C 1
ATOM 1402 O O . THR A 1 177 ? 28.027 2.612 -23.456 1.00 96.75 177 THR A O 1
ATOM 1405 N N . ALA A 1 178 ? 29.655 3.884 -24.348 1.00 96.56 178 ALA A N 1
ATOM 1406 C CA . ALA A 1 178 ? 30.586 3.748 -23.228 1.00 96.56 178 ALA A CA 1
ATOM 1407 C C . ALA A 1 178 ? 29.997 4.270 -21.911 1.00 96.56 178 ALA A C 1
ATOM 1409 O O . ALA A 1 178 ? 30.103 3.599 -20.885 1.00 96.56 178 ALA A O 1
ATOM 1410 N N . ARG A 1 179 ? 29.311 5.418 -21.947 1.00 96.94 179 ARG A N 1
ATOM 1411 C CA . ARG A 1 179 ? 28.628 5.992 -20.777 1.00 96.94 179 ARG A CA 1
ATOM 1412 C C . ARG A 1 179 ? 27.401 5.193 -20.331 1.00 96.94 179 ARG A C 1
ATOM 1414 O O . ARG A 1 179 ? 27.023 5.282 -19.172 1.00 96.94 179 ARG A O 1
ATOM 1421 N N . MET A 1 180 ? 26.778 4.397 -21.203 1.00 97.44 180 MET A N 1
ATOM 1422 C CA . MET A 1 180 ? 25.643 3.537 -20.831 1.00 97.44 180 MET A CA 1
ATOM 1423 C C . MET A 1 180 ? 26.081 2.236 -20.140 1.00 97.44 180 MET A C 1
ATOM 1425 O O . MET A 1 180 ? 25.284 1.642 -19.412 1.00 97.44 180 MET A O 1
ATOM 1429 N N . VAL A 1 181 ? 27.324 1.771 -20.344 1.00 96.56 181 VAL A N 1
ATOM 1430 C CA . VAL A 1 181 ? 27.828 0.500 -19.781 1.00 96.56 181 VAL A CA 1
ATOM 1431 C C . VAL A 1 181 ? 27.696 0.414 -18.252 1.00 96.56 181 VAL A C 1
ATOM 1433 O O . VAL A 1 181 ? 27.202 -0.615 -17.775 1.00 96.56 181 VAL A O 1
ATOM 1436 N N . PRO A 1 182 ? 28.059 1.446 -17.464 1.00 96.81 182 PRO A N 1
ATOM 1437 C CA . PRO A 1 182 ? 27.875 1.427 -16.012 1.00 96.81 182 PRO A CA 1
ATOM 1438 C C . PRO A 1 182 ? 26.426 1.169 -15.587 1.00 96.81 182 PRO A C 1
ATOM 1440 O O . PRO A 1 182 ? 26.187 0.365 -14.691 1.00 96.81 182 PRO A O 1
ATOM 1443 N N . CYS A 1 183 ? 25.447 1.749 -16.288 1.00 96.31 183 CYS A N 1
ATOM 1444 C CA . CYS A 1 183 ? 24.027 1.546 -15.997 1.00 96.31 183 CYS A CA 1
ATOM 1445 C C . CYS A 1 183 ? 23.580 0.085 -16.206 1.00 96.31 183 CYS A C 1
ATOM 1447 O O . CYS A 1 183 ? 22.728 -0.433 -15.485 1.00 96.31 183 CYS A O 1
ATOM 1449 N N . TYR A 1 184 ? 24.154 -0.614 -17.193 1.00 96.25 184 TYR A N 1
ATOM 1450 C CA . TYR A 1 184 ? 23.872 -2.039 -17.401 1.00 96.25 184 TYR A CA 1
ATOM 1451 C C . TYR A 1 184 ? 24.473 -2.920 -16.308 1.00 96.25 184 TYR A C 1
ATOM 1453 O O . TYR A 1 184 ? 23.854 -3.917 -15.935 1.00 96.25 184 TYR A O 1
ATOM 1461 N N . ASN A 1 185 ? 25.650 -2.553 -15.797 1.00 94.00 185 ASN A N 1
ATOM 1462 C CA . ASN A 1 185 ? 26.281 -3.230 -14.666 1.00 94.00 185 ASN A CA 1
ATOM 1463 C C . ASN A 1 185 ? 25.441 -3.027 -13.396 1.00 94.00 185 ASN A C 1
ATOM 1465 O O . ASN A 1 185 ? 24.983 -4.001 -12.802 1.00 94.00 185 ASN A O 1
ATOM 1469 N N . SER A 1 186 ? 25.122 -1.773 -13.057 1.00 94.00 186 SER A N 1
ATOM 1470 C CA . SER A 1 186 ? 24.389 -1.413 -11.835 1.00 94.00 186 SER A CA 1
ATOM 1471 C C . SER A 1 186 ? 23.014 -2.076 -11.714 1.00 94.00 186 SER A C 1
ATOM 1473 O O . SER A 1 186 ? 22.591 -2.438 -10.616 1.00 94.00 186 SER A O 1
ATOM 1475 N N . MET A 1 187 ? 22.333 -2.286 -12.844 1.00 93.44 187 MET A N 1
ATOM 1476 C CA . MET A 1 187 ? 21.010 -2.912 -12.904 1.00 93.44 187 MET A CA 1
ATOM 1477 C C . MET A 1 187 ? 21.027 -4.381 -13.344 1.00 93.44 187 MET A C 1
ATOM 1479 O O . MET A 1 187 ? 19.974 -4.911 -13.725 1.00 93.44 187 MET A O 1
ATOM 1483 N N . ASP A 1 188 ? 22.173 -5.059 -13.246 1.00 93.25 188 ASP A N 1
ATOM 1484 C CA . ASP A 1 188 ? 22.314 -6.507 -13.435 1.00 93.25 188 ASP A CA 1
ATOM 1485 C C . ASP A 1 188 ? 21.926 -7.011 -14.842 1.00 93.25 188 ASP A C 1
ATOM 1487 O O . ASP A 1 188 ? 21.409 -8.118 -15.024 1.00 93.25 188 ASP A O 1
ATOM 1491 N N . ARG A 1 189 ? 22.174 -6.209 -15.883 1.00 93.31 189 ARG A N 1
ATOM 1492 C CA . ARG A 1 189 ? 21.964 -6.587 -17.292 1.00 93.31 189 ARG A CA 1
ATOM 1493 C C . ARG A 1 189 ? 23.206 -7.284 -17.843 1.00 93.31 189 ARG A C 1
ATOM 1495 O O . ARG A 1 189 ? 23.872 -6.781 -18.745 1.00 93.31 189 ARG A O 1
ATOM 1502 N N . THR A 1 190 ? 23.489 -8.469 -17.309 1.00 90.69 190 THR A N 1
ATOM 1503 C CA . THR A 1 190 ? 24.736 -9.237 -17.505 1.00 90.69 190 THR A CA 1
ATOM 1504 C C . THR A 1 190 ? 25.168 -9.408 -18.962 1.00 90.69 190 THR A C 1
ATOM 1506 O O . THR A 1 190 ? 26.349 -9.256 -19.260 1.00 90.69 190 THR A O 1
ATOM 1509 N N . ASN A 1 191 ? 24.238 -9.656 -19.891 1.00 91.81 191 ASN A N 1
ATOM 1510 C CA . ASN A 1 191 ? 24.566 -9.773 -21.318 1.00 91.81 191 ASN A CA 1
ATOM 1511 C C . ASN A 1 191 ? 25.170 -8.478 -21.881 1.00 91.81 191 ASN A C 1
ATOM 1513 O O . ASN A 1 191 ? 26.199 -8.515 -22.549 1.00 91.81 191 ASN A O 1
ATOM 1517 N N . TYR A 1 192 ? 24.558 -7.332 -21.582 1.00 94.19 192 TYR A N 1
ATOM 1518 C CA . TYR A 1 192 ? 25.039 -6.029 -22.042 1.00 94.19 192 TYR A CA 1
ATOM 1519 C C . TYR A 1 192 ? 26.284 -5.594 -21.268 1.00 94.19 192 TYR A C 1
ATOM 1521 O O . TYR A 1 192 ? 27.244 -5.137 -21.880 1.00 94.19 192 TYR A O 1
ATOM 1529 N N . ALA A 1 193 ? 26.310 -5.821 -19.952 1.00 93.38 193 ALA A N 1
ATOM 1530 C CA . ALA A 1 193 ? 27.474 -5.561 -19.107 1.00 93.38 193 ALA A CA 1
ATOM 1531 C C . ALA A 1 193 ? 28.728 -6.317 -19.586 1.00 93.38 193 ALA A C 1
ATOM 1533 O O . ALA A 1 193 ? 29.822 -5.765 -19.548 1.00 93.38 193 ALA A O 1
ATOM 1534 N N . ARG A 1 194 ? 28.568 -7.548 -20.095 1.00 93.69 194 ARG A N 1
ATOM 1535 C CA . ARG A 1 194 ? 29.658 -8.367 -20.649 1.00 93.69 194 ARG A CA 1
ATOM 1536 C C . ARG A 1 194 ? 30.080 -7.940 -22.054 1.00 93.69 194 ARG A C 1
ATOM 1538 O O . ARG A 1 194 ? 31.272 -7.841 -22.331 1.00 93.69 194 ARG A O 1
ATOM 1545 N N . TRP A 1 195 ? 29.118 -7.755 -22.959 1.00 94.19 195 TRP A N 1
ATOM 1546 C CA . TRP A 1 195 ? 29.409 -7.615 -24.391 1.00 94.19 195 TRP A CA 1
ATOM 1547 C C . TRP A 1 195 ? 29.624 -6.179 -24.856 1.00 94.19 195 TRP A C 1
ATOM 1549 O O . TRP A 1 195 ? 30.326 -5.987 -25.843 1.00 94.19 195 TRP A O 1
ATOM 1559 N N . LEU A 1 196 ? 29.083 -5.168 -24.170 1.00 95.25 196 LEU A N 1
ATOM 1560 C CA . LEU A 1 196 ? 29.325 -3.774 -24.551 1.00 95.25 196 LEU A CA 1
ATOM 1561 C C . LEU A 1 196 ? 30.797 -3.350 -24.390 1.00 95.25 196 LEU A C 1
ATOM 1563 O O . LEU A 1 196 ? 31.294 -2.706 -25.311 1.00 95.25 196 LEU A O 1
ATOM 1567 N N . PRO A 1 197 ? 31.536 -3.725 -23.322 1.00 94.62 197 PRO A N 1
ATOM 1568 C CA . PRO A 1 197 ? 32.975 -3.457 -23.244 1.00 94.62 197 PRO A CA 1
ATOM 1569 C C . PRO A 1 197 ? 33.763 -4.095 -24.393 1.00 94.62 197 PRO A C 1
ATOM 1571 O O . PRO A 1 197 ? 34.629 -3.454 -24.980 1.00 94.62 197 PRO A O 1
ATOM 1574 N N . VAL A 1 198 ? 33.422 -5.339 -24.748 1.00 92.69 198 VAL A N 1
ATOM 1575 C CA . VAL A 1 198 ? 34.031 -6.057 -25.878 1.00 92.69 198 VAL A CA 1
ATOM 1576 C C . VAL A 1 198 ? 33.748 -5.338 -27.191 1.00 92.69 198 VAL A C 1
ATOM 1578 O O . VAL A 1 198 ? 34.673 -5.034 -27.933 1.00 92.69 198 VAL A O 1
ATOM 1581 N N . TYR A 1 199 ? 32.481 -5.004 -27.432 1.00 94.38 199 TYR A N 1
ATOM 1582 C CA . TYR A 1 199 ? 32.054 -4.243 -28.596 1.00 94.38 199 TYR A CA 1
ATOM 1583 C C . TYR A 1 199 ? 32.806 -2.913 -28.703 1.00 94.38 199 TYR A C 1
ATOM 1585 O O . TYR A 1 199 ? 33.339 -2.604 -29.759 1.00 94.38 199 TYR A O 1
ATOM 1593 N N . LEU A 1 200 ? 32.917 -2.148 -27.615 1.00 94.88 200 LEU A N 1
ATOM 1594 C CA . LEU A 1 200 ? 33.651 -0.882 -27.602 1.00 94.88 200 LEU A CA 1
ATOM 1595 C C . LEU A 1 200 ? 35.139 -1.065 -27.926 1.00 94.88 200 LEU A C 1
ATOM 1597 O O . LEU A 1 200 ? 35.693 -0.262 -28.674 1.00 94.88 200 LEU A O 1
ATOM 1601 N N . ALA A 1 201 ? 35.778 -2.107 -27.391 1.00 91.75 201 ALA A N 1
ATOM 1602 C CA . ALA A 1 201 ? 37.176 -2.416 -27.681 1.00 91.75 201 ALA A CA 1
ATOM 1603 C C . ALA A 1 201 ? 37.387 -2.797 -29.154 1.00 91.75 201 ALA A C 1
ATOM 1605 O O . ALA A 1 201 ? 38.327 -2.311 -29.781 1.00 91.75 201 ALA A O 1
ATOM 1606 N N . ASP A 1 202 ? 36.496 -3.618 -29.714 1.00 90.62 202 ASP A N 1
ATOM 1607 C CA . ASP A 1 202 ? 36.563 -4.051 -31.110 1.00 90.62 202 ASP A CA 1
ATOM 1608 C C . ASP A 1 202 ? 36.273 -2.873 -32.062 1.00 90.62 202 ASP A C 1
ATOM 1610 O O . ASP A 1 202 ? 37.007 -2.658 -33.025 1.00 90.62 202 ASP A O 1
ATOM 1614 N N . MET A 1 203 ? 35.264 -2.044 -31.759 1.00 94.06 203 MET A N 1
ATOM 1615 C CA . MET A 1 203 ? 34.925 -0.858 -32.557 1.00 94.06 203 MET A CA 1
ATOM 1616 C C . MET A 1 203 ? 36.041 0.194 -32.562 1.00 94.06 203 MET A C 1
ATOM 1618 O O . MET A 1 203 ? 36.254 0.854 -33.576 1.00 94.06 203 MET A O 1
ATOM 1622 N N . ARG A 1 204 ? 36.766 0.359 -31.447 1.00 92.25 204 ARG A N 1
ATOM 1623 C CA . ARG A 1 204 ? 37.910 1.285 -31.363 1.00 92.25 204 ARG A CA 1
ATOM 1624 C C . ARG A 1 204 ? 39.110 0.821 -32.187 1.00 92.25 204 ARG A C 1
ATOM 1626 O O . ARG A 1 204 ? 39.862 1.658 -32.663 1.00 92.25 204 ARG A O 1
ATOM 1633 N N . GLN A 1 205 ? 39.259 -0.485 -32.402 1.00 91.31 205 GLN A N 1
ATOM 1634 C CA . GLN A 1 205 ? 40.332 -1.051 -33.227 1.00 91.31 205 GLN A CA 1
ATOM 1635 C C . GLN A 1 205 ? 40.029 -1.016 -34.731 1.00 91.31 205 GLN A C 1
ATOM 1637 O O . GLN A 1 205 ? 40.891 -1.384 -35.527 1.00 91.31 205 GLN A O 1
ATOM 1642 N N . LEU A 1 206 ? 38.835 -0.578 -35.153 1.00 91.69 206 LEU A N 1
ATOM 1643 C CA . LEU A 1 206 ? 38.473 -0.546 -36.574 1.00 91.69 206 LEU A CA 1
ATOM 1644 C C . LEU A 1 206 ? 39.422 0.311 -37.406 1.00 91.69 206 LEU A C 1
ATOM 1646 O O . LEU A 1 206 ? 39.709 -0.058 -38.537 1.00 91.69 206 LEU A O 1
ATOM 1650 N N . GLN A 1 207 ? 39.931 1.416 -36.859 1.00 93.19 207 GLN A N 1
ATOM 1651 C CA . GLN A 1 207 ? 40.872 2.275 -37.578 1.00 93.19 207 GLN A CA 1
ATOM 1652 C C . GLN A 1 207 ? 42.134 1.512 -38.009 1.00 93.19 207 GLN A C 1
ATOM 1654 O O . GLN A 1 207 ? 42.640 1.742 -39.103 1.00 93.19 207 GLN A O 1
ATOM 1659 N N . GLU A 1 208 ? 42.611 0.592 -37.171 1.00 92.50 208 GLU A N 1
ATOM 1660 C CA . GLU A 1 208 ? 43.823 -0.191 -37.417 1.00 92.50 208 GLU A CA 1
ATOM 1661 C C . GLU A 1 208 ? 43.525 -1.477 -38.198 1.00 92.50 208 GLU A C 1
ATOM 1663 O O . GLU A 1 208 ? 44.224 -1.798 -39.155 1.00 92.50 208 GLU A O 1
ATOM 1668 N N . LYS A 1 209 ? 42.475 -2.215 -37.810 1.00 89.44 209 LYS A N 1
ATOM 1669 C CA . LYS A 1 209 ? 42.167 -3.547 -38.360 1.00 89.44 209 LYS A CA 1
ATOM 1670 C C . LYS A 1 209 ? 41.312 -3.517 -39.627 1.00 89.44 209 LYS A C 1
ATOM 1672 O O . LYS A 1 209 ? 41.453 -4.390 -40.475 1.00 89.44 209 LYS A O 1
ATOM 1677 N N . HIS A 1 210 ? 40.424 -2.531 -39.757 1.00 89.75 210 HIS A N 1
ATOM 1678 C CA . HIS A 1 210 ? 39.463 -2.414 -40.862 1.00 89.75 210 HIS A CA 1
ATOM 1679 C C . HIS A 1 210 ? 39.265 -0.936 -41.275 1.00 89.75 210 HIS A C 1
ATOM 1681 O O . HIS A 1 210 ? 38.156 -0.400 -41.153 1.00 89.75 210 HIS A O 1
ATOM 1687 N N . PRO A 1 211 ? 40.312 -0.249 -41.776 1.00 92.31 211 PRO A N 1
ATOM 1688 C CA . PRO A 1 211 ? 40.303 1.202 -42.003 1.00 92.31 211 PRO A CA 1
ATOM 1689 C C . PRO A 1 211 ? 39.203 1.676 -42.963 1.00 92.31 211 PRO A C 1
ATOM 1691 O O . PRO A 1 211 ? 38.658 2.765 -42.788 1.00 92.31 211 PRO A O 1
ATOM 1694 N N . GLN A 1 212 ? 38.825 0.850 -43.944 1.00 91.75 212 GLN A N 1
ATOM 1695 C CA . GLN A 1 212 ? 37.723 1.146 -44.868 1.00 91.75 212 GLN A CA 1
ATOM 1696 C C . GLN A 1 212 ? 36.367 1.196 -44.149 1.00 91.75 212 GLN A C 1
ATOM 1698 O O . GLN A 1 212 ? 35.596 2.132 -44.347 1.00 91.75 212 GLN A O 1
ATOM 1703 N N . VAL A 1 213 ? 36.100 0.234 -43.257 1.00 90.94 213 VAL A N 1
ATOM 1704 C CA . VAL A 1 213 ? 34.877 0.206 -42.436 1.00 90.94 213 VAL A CA 1
ATOM 1705 C C . VAL A 1 213 ? 34.859 1.394 -41.479 1.00 90.94 213 VAL A C 1
ATOM 1707 O O . VAL A 1 213 ? 33.832 2.050 -41.328 1.00 90.94 213 VAL A O 1
ATOM 1710 N N . HIS A 1 214 ? 36.003 1.710 -40.866 1.00 94.19 214 HIS A N 1
ATOM 1711 C CA . HIS A 1 214 ? 36.134 2.886 -40.010 1.00 94.19 214 HIS A CA 1
ATOM 1712 C C . HIS A 1 214 ? 35.809 4.183 -40.766 1.00 94.19 214 HIS A C 1
ATOM 1714 O O . HIS A 1 214 ? 35.047 5.005 -40.261 1.00 94.19 214 HIS A O 1
ATOM 1720 N N . HIS A 1 215 ? 36.333 4.354 -41.985 1.00 95.56 215 HIS A N 1
ATOM 1721 C CA . HIS A 1 215 ? 36.036 5.518 -42.820 1.00 95.56 215 HIS A CA 1
ATOM 1722 C C . HIS A 1 215 ? 34.536 5.632 -43.129 1.00 95.56 215 HIS A C 1
ATOM 1724 O O . HIS A 1 215 ? 33.950 6.677 -42.857 1.00 95.56 215 HIS A O 1
ATOM 1730 N N . ALA A 1 216 ? 33.901 4.545 -43.583 1.00 92.94 216 ALA A N 1
ATOM 1731 C CA . ALA A 1 216 ? 32.458 4.502 -43.841 1.00 92.94 216 ALA A CA 1
ATOM 1732 C C . ALA A 1 216 ? 31.626 4.821 -42.581 1.00 92.94 216 ALA A C 1
ATOM 1734 O O . ALA A 1 216 ? 30.605 5.508 -42.613 1.00 92.94 216 ALA A O 1
ATOM 1735 N N . PHE A 1 217 ? 32.063 4.357 -41.410 1.00 94.00 217 PHE A N 1
ATOM 1736 C CA . PHE A 1 217 ? 31.367 4.660 -40.162 1.00 94.00 217 PHE A CA 1
ATOM 1737 C C . PHE A 1 217 ? 31.489 6.137 -39.789 1.00 94.00 217 PHE A C 1
ATOM 1739 O O . PHE A 1 217 ? 30.486 6.728 -39.384 1.00 94.00 217 PHE A O 1
ATOM 1746 N N . MET A 1 218 ? 32.665 6.739 -39.984 1.00 95.00 218 MET A N 1
ATOM 1747 C CA . MET A 1 218 ? 32.911 8.166 -39.754 1.00 95.00 218 MET A CA 1
ATOM 1748 C C . MET A 1 218 ? 32.138 9.076 -40.718 1.00 95.00 218 MET A C 1
ATOM 1750 O O . MET A 1 218 ? 31.741 10.166 -40.317 1.00 95.00 218 MET A O 1
ATOM 1754 N N . THR A 1 219 ? 31.861 8.630 -41.948 1.00 93.06 219 THR A N 1
ATOM 1755 C CA . THR A 1 219 ? 30.964 9.329 -42.894 1.00 93.06 219 THR A CA 1
ATOM 1756 C C . THR A 1 219 ? 29.476 9.094 -42.592 1.00 93.06 219 THR A C 1
ATOM 1758 O O . THR A 1 219 ? 28.593 9.659 -43.242 1.00 93.06 219 THR A O 1
ATOM 1761 N N . GLY A 1 220 ? 29.167 8.301 -41.562 1.00 90.25 220 GLY A N 1
ATOM 1762 C CA . GLY A 1 220 ? 27.812 8.066 -41.080 1.00 90.25 220 GLY A CA 1
ATOM 1763 C C . GLY A 1 220 ? 27.053 6.975 -41.834 1.00 90.25 220 GLY A C 1
ATOM 1764 O O . GLY A 1 220 ? 25.823 6.942 -41.736 1.00 90.25 220 GLY A O 1
ATOM 1765 N N . GLU A 1 221 ? 27.751 6.099 -42.563 1.00 89.94 221 GLU A N 1
ATOM 1766 C CA . GLU A 1 221 ? 27.179 4.938 -43.271 1.00 89.94 221 GLU A CA 1
ATOM 1767 C C . GLU A 1 221 ? 26.867 3.764 -42.331 1.00 89.94 221 GLU A C 1
ATOM 1769 O O . GLU A 1 221 ? 26.256 2.774 -42.729 1.00 89.94 221 GLU A O 1
ATOM 1774 N N . HIS A 1 222 ? 27.219 3.876 -41.047 1.00 90.25 222 HIS A N 1
ATOM 1775 C CA . HIS A 1 222 ? 26.775 2.920 -40.036 1.00 90.25 222 HIS A CA 1
ATOM 1776 C C . HIS A 1 222 ? 25.254 2.977 -39.804 1.00 90.25 222 HIS A C 1
ATOM 1778 O O . HIS A 1 222 ? 24.680 1.996 -39.338 1.00 90.25 222 HIS A O 1
ATOM 1784 N N . ALA A 1 223 ? 24.578 4.083 -40.119 1.00 90.75 223 ALA A N 1
ATOM 1785 C CA . ALA A 1 223 ? 23.147 4.254 -39.875 1.00 90.75 223 ALA A CA 1
ATOM 1786 C C . ALA A 1 223 ? 22.349 4.301 -41.188 1.00 90.75 223 ALA A C 1
ATOM 1788 O O . ALA A 1 223 ? 22.812 4.827 -42.198 1.00 90.75 223 ALA A O 1
ATOM 1789 N N . ILE A 1 224 ? 21.122 3.773 -41.176 1.00 87.88 224 ILE A N 1
ATOM 1790 C CA . ILE A 1 224 ? 20.273 3.656 -42.370 1.00 87.88 224 ILE A CA 1
ATOM 1791 C C . ILE A 1 224 ? 19.292 4.828 -42.438 1.00 87.88 224 ILE A C 1
ATOM 1793 O O . ILE A 1 224 ? 18.519 5.039 -41.506 1.00 87.88 224 ILE A O 1
ATOM 1797 N N . ALA A 1 225 ? 19.261 5.550 -43.559 1.00 84.19 225 ALA A N 1
ATOM 1798 C CA . ALA A 1 225 ? 18.211 6.518 -43.881 1.00 84.19 225 ALA A CA 1
ATOM 1799 C C . ALA A 1 225 ? 17.247 5.941 -44.925 1.00 84.19 225 ALA A C 1
ATOM 1801 O O . ALA A 1 225 ? 17.668 5.289 -45.876 1.00 84.19 225 ALA A O 1
ATOM 1802 N N . ARG A 1 226 ? 15.947 6.200 -44.753 1.00 76.06 226 ARG A N 1
ATOM 1803 C CA . ARG A 1 226 ? 14.898 5.866 -45.739 1.00 76.06 226 ARG A CA 1
ATOM 1804 C C . ARG A 1 226 ? 14.335 7.093 -46.462 1.00 76.06 226 ARG A C 1
ATOM 1806 O O . ARG A 1 226 ? 13.491 6.939 -47.331 1.00 76.06 226 ARG A O 1
ATOM 1813 N N . SER A 1 227 ? 14.778 8.279 -46.064 1.00 74.00 227 SER A N 1
ATOM 1814 C CA . SER A 1 227 ? 14.372 9.582 -46.587 1.00 74.00 227 SER A CA 1
ATOM 1815 C C . SER A 1 227 ? 15.585 10.506 -46.571 1.00 74.00 227 SER A C 1
ATOM 1817 O O . SER A 1 227 ? 16.443 10.354 -45.698 1.00 74.00 227 SER A O 1
ATOM 1819 N N . ASN A 1 228 ? 15.601 11.523 -47.429 1.00 73.19 228 ASN A N 1
ATOM 1820 C CA . ASN A 1 228 ? 16.663 12.539 -47.450 1.00 73.19 228 ASN A CA 1
ATOM 1821 C C . ASN A 1 228 ? 16.516 13.607 -46.348 1.00 73.19 228 ASN A C 1
ATOM 1823 O O . ASN A 1 228 ? 17.299 14.551 -46.287 1.00 73.19 228 ASN A O 1
ATOM 1827 N N . GLN A 1 229 ? 15.517 13.464 -45.471 1.00 73.62 229 GLN A N 1
ATOM 1828 C CA . GLN A 1 229 ? 15.285 14.376 -44.357 1.00 73.62 229 GLN A CA 1
ATOM 1829 C C . GLN A 1 229 ? 16.454 14.343 -43.349 1.00 73.62 229 GLN A C 1
ATOM 1831 O O . GLN A 1 229 ? 16.908 13.255 -42.965 1.00 73.62 229 GLN A O 1
ATOM 1836 N N . PRO A 1 230 ? 16.923 15.507 -42.862 1.00 74.44 230 PRO A N 1
ATOM 1837 C CA . PRO A 1 230 ? 17.875 15.567 -41.759 1.00 74.44 230 PRO A CA 1
ATOM 1838 C C . PRO A 1 230 ? 17.356 14.809 -40.529 1.00 74.44 230 PRO A C 1
ATOM 1840 O O . PRO A 1 230 ? 16.153 14.752 -40.274 1.00 74.44 230 PRO A O 1
ATOM 1843 N N . PHE A 1 231 ? 18.264 14.228 -39.739 1.00 82.81 231 PHE A N 1
ATOM 1844 C CA . PHE A 1 231 ? 17.924 13.502 -38.504 1.00 82.81 231 PHE A CA 1
ATOM 1845 C C . PHE A 1 231 ? 17.025 12.255 -38.704 1.00 82.81 231 PHE A C 1
ATOM 1847 O O . PHE A 1 231 ? 16.394 11.764 -37.765 1.00 82.81 231 PHE A O 1
ATOM 1854 N N . ALA A 1 232 ? 16.946 11.708 -39.923 1.00 8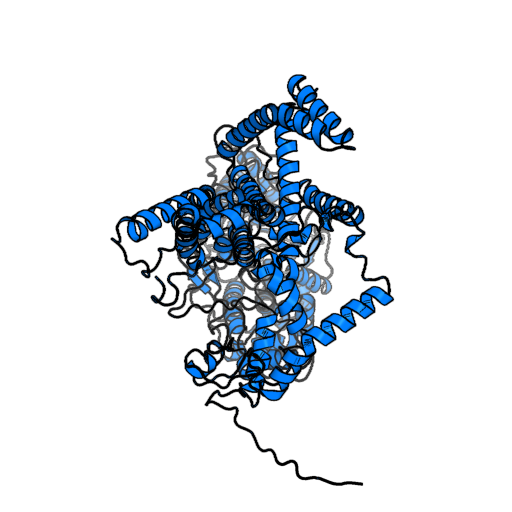3.31 232 ALA A N 1
ATOM 1855 C CA . ALA A 1 232 ? 16.078 10.570 -40.240 1.00 83.31 232 ALA A CA 1
ATOM 1856 C C . ALA A 1 232 ? 16.745 9.191 -40.097 1.00 83.31 232 ALA A C 1
ATOM 1858 O O . ALA A 1 232 ? 16.038 8.179 -40.128 1.00 83.31 232 ALA A O 1
ATOM 1859 N N . LYS A 1 233 ? 18.073 9.135 -39.920 1.00 89.69 233 LYS A N 1
ATOM 1860 C CA . LYS A 1 233 ? 18.826 7.876 -39.842 1.00 89.69 233 LYS A CA 1
ATOM 1861 C C . LYS A 1 233 ? 18.392 7.022 -38.636 1.00 89.69 233 LYS A C 1
ATOM 1863 O O . LYS A 1 233 ? 17.958 7.538 -37.605 1.00 89.69 233 LYS A O 1
ATOM 1868 N N . VAL A 1 234 ? 18.458 5.701 -38.765 1.00 91.12 234 VAL A N 1
ATOM 1869 C CA . VAL A 1 234 ? 18.108 4.729 -37.717 1.00 91.12 234 VAL A CA 1
ATOM 1870 C C . VAL A 1 234 ? 19.095 3.567 -37.696 1.00 91.12 234 VAL A C 1
ATOM 1872 O O . VAL A 1 234 ? 19.758 3.293 -38.696 1.00 91.12 234 VAL A O 1
ATOM 1875 N N . TRP A 1 235 ? 19.141 2.841 -36.576 1.00 93.38 235 TRP A N 1
ATOM 1876 C CA . TRP A 1 235 ? 19.951 1.629 -36.469 1.00 93.38 235 TRP A CA 1
ATOM 1877 C C . TRP A 1 235 ? 19.544 0.593 -37.508 1.00 93.38 235 TRP A C 1
ATOM 1879 O O . TRP A 1 235 ? 18.364 0.462 -37.840 1.00 93.38 235 TRP A O 1
ATOM 1889 N N . THR A 1 236 ? 20.514 -0.192 -37.970 1.00 89.31 236 THR A N 1
ATOM 1890 C CA . THR A 1 236 ? 20.293 -1.262 -38.948 1.00 89.31 236 THR A CA 1
ATOM 1891 C C . THR A 1 236 ? 19.235 -2.261 -38.474 1.00 89.31 236 THR A C 1
ATOM 1893 O O . THR A 1 236 ? 18.341 -2.622 -39.236 1.00 89.31 236 THR A O 1
ATOM 1896 N N . ASP A 1 237 ? 19.259 -2.640 -37.195 1.00 90.31 237 ASP A N 1
ATOM 1897 C CA . ASP A 1 237 ? 18.264 -3.531 -36.594 1.00 90.31 237 ASP A CA 1
ATOM 1898 C C . ASP A 1 237 ? 16.881 -2.873 -36.434 1.00 90.31 237 ASP A C 1
ATOM 1900 O O . ASP A 1 237 ? 15.864 -3.547 -36.591 1.00 90.31 237 ASP A O 1
ATOM 1904 N N . MET A 1 238 ? 16.807 -1.554 -36.222 1.00 89.75 238 MET A N 1
ATOM 1905 C CA . MET A 1 238 ? 15.535 -0.817 -36.279 1.00 89.75 238 MET A CA 1
ATOM 1906 C C . MET A 1 238 ? 14.980 -0.739 -37.703 1.00 89.75 238 MET A C 1
ATOM 1908 O O . MET A 1 238 ? 13.775 -0.893 -37.892 1.00 89.75 238 MET A O 1
ATOM 1912 N N . ALA A 1 239 ? 15.833 -0.481 -38.697 1.00 85.69 239 ALA A N 1
ATOM 1913 C CA . ALA A 1 239 ? 15.427 -0.422 -40.095 1.00 85.69 239 ALA A CA 1
ATOM 1914 C C . ALA A 1 239 ? 14.839 -1.765 -40.536 1.00 85.69 239 ALA A C 1
ATOM 1916 O O . ALA A 1 239 ? 13.761 -1.779 -41.122 1.00 85.69 239 ALA A O 1
ATOM 1917 N N . LEU A 1 240 ? 15.491 -2.874 -40.165 1.00 82.50 240 LEU A N 1
ATOM 1918 C CA . LEU A 1 240 ? 14.987 -4.233 -40.369 1.00 82.50 240 LEU A CA 1
ATOM 1919 C C . LEU A 1 240 ? 13.624 -4.454 -39.694 1.00 82.50 240 LEU A C 1
ATOM 1921 O O . LEU A 1 240 ? 12.728 -5.035 -40.309 1.00 82.50 240 LEU A O 1
ATOM 1925 N N . GLU A 1 241 ? 13.432 -3.959 -38.462 1.00 81.12 241 GLU A N 1
ATOM 1926 C CA . GLU A 1 241 ? 12.131 -4.023 -37.780 1.00 81.12 241 GLU A CA 1
ATOM 1927 C C . GLU A 1 241 ? 11.036 -3.197 -38.478 1.00 81.12 241 GLU A C 1
ATOM 1929 O O . GLU A 1 241 ? 9.872 -3.590 -38.465 1.00 81.12 241 GLU A O 1
ATOM 1934 N N . GLN A 1 242 ? 11.390 -2.071 -39.103 1.00 77.81 242 GLN A N 1
ATOM 1935 C CA . GLN A 1 242 ? 10.455 -1.142 -39.756 1.00 77.81 242 GLN A CA 1
ATOM 1936 C C . GLN A 1 242 ? 10.181 -1.432 -41.238 1.00 77.81 242 GLN A C 1
ATOM 1938 O O . GLN A 1 242 ? 9.305 -0.786 -41.819 1.00 77.81 242 GLN A O 1
ATOM 1943 N N . SER A 1 243 ? 10.946 -2.324 -41.865 1.00 71.06 243 SER A N 1
ATOM 1944 C CA . SER A 1 243 ? 10.758 -2.739 -43.257 1.00 71.06 243 SER A CA 1
ATOM 1945 C C . SER A 1 243 ? 10.387 -4.218 -43.313 1.00 71.06 243 SER A C 1
ATOM 1947 O O . SER A 1 243 ? 9.215 -4.567 -43.200 1.00 71.06 243 SER A O 1
ATOM 1949 N N . ILE A 1 244 ? 11.394 -5.088 -43.390 1.00 67.38 244 ILE A N 1
ATOM 1950 C CA . ILE A 1 244 ? 11.250 -6.520 -43.626 1.00 67.38 244 ILE A CA 1
ATOM 1951 C C . ILE A 1 244 ? 10.352 -7.138 -42.561 1.00 67.38 244 ILE A C 1
ATOM 1953 O O . ILE A 1 244 ? 9.361 -7.772 -42.905 1.00 67.38 244 ILE A O 1
ATOM 1957 N N . ASN A 1 245 ? 10.633 -6.936 -41.273 1.00 69.25 245 ASN A N 1
ATOM 1958 C CA . ASN A 1 245 ? 9.854 -7.587 -40.221 1.00 69.25 245 ASN A CA 1
ATOM 1959 C C . ASN A 1 245 ? 8.432 -7.040 -40.113 1.00 69.25 245 ASN A C 1
ATOM 1961 O O . ASN A 1 245 ? 7.525 -7.826 -39.853 1.00 69.25 245 ASN A O 1
ATOM 1965 N N . LEU A 1 246 ? 8.224 -5.734 -40.295 1.00 67.00 246 LEU A N 1
ATOM 1966 C CA . LEU A 1 246 ? 6.885 -5.153 -40.254 1.00 67.00 246 LEU A CA 1
ATOM 1967 C C . LEU A 1 246 ? 6.013 -5.755 -41.359 1.00 67.00 246 LEU A C 1
ATOM 1969 O O . LEU A 1 246 ? 4.939 -6.267 -41.055 1.00 67.00 246 LEU A O 1
ATOM 1973 N N . ASP A 1 247 ? 6.515 -5.787 -42.595 1.00 63.47 247 ASP A N 1
ATOM 1974 C CA . ASP A 1 247 ? 5.790 -6.321 -43.750 1.00 63.47 247 ASP A CA 1
ATOM 1975 C C . ASP A 1 247 ? 5.619 -7.851 -43.658 1.00 63.47 247 ASP A C 1
ATOM 1977 O O . ASP A 1 247 ? 4.573 -8.394 -44.017 1.00 63.47 247 ASP A O 1
ATOM 1981 N N . SER A 1 248 ? 6.597 -8.553 -43.069 1.00 61.09 248 SER A N 1
ATOM 1982 C CA . SER A 1 248 ? 6.579 -10.013 -42.868 1.00 61.09 248 SER A CA 1
ATOM 1983 C C . SER A 1 248 ? 5.688 -10.490 -41.715 1.00 61.09 248 SER A C 1
ATOM 1985 O O . SER A 1 248 ? 5.272 -11.648 -41.715 1.00 61.09 248 SER A O 1
ATOM 1987 N N . LYS A 1 249 ? 5.426 -9.650 -40.704 1.00 59.41 249 LYS A N 1
ATOM 1988 C CA . LYS A 1 249 ? 4.642 -10.000 -39.499 1.00 59.41 249 LYS A CA 1
ATOM 1989 C C . LYS A 1 249 ? 3.156 -9.609 -39.612 1.00 59.41 249 LYS A C 1
ATOM 1991 O O . LYS A 1 249 ? 2.423 -9.733 -38.632 1.00 59.41 249 LYS A O 1
ATOM 1996 N N . THR A 1 250 ? 2.706 -9.126 -40.772 1.00 58.62 250 THR A N 1
ATOM 1997 C CA . THR A 1 250 ? 1.286 -8.840 -41.048 1.00 58.62 250 THR A CA 1
ATOM 1998 C C . THR A 1 250 ? 0.465 -10.124 -41.233 1.00 58.62 250 THR A C 1
ATOM 2000 O O . THR A 1 250 ? 1.012 -11.193 -41.495 1.00 58.62 250 THR A O 1
ATOM 2003 N N . SER A 1 251 ? -0.865 -10.039 -41.098 1.00 49.84 251 SER A N 1
ATOM 2004 C CA . SER A 1 251 ? -1.771 -11.169 -41.364 1.00 49.84 251 SER A CA 1
ATOM 2005 C C . SER A 1 251 ? -1.665 -11.594 -42.837 1.00 49.84 251 SER A C 1
ATOM 2007 O O . SER A 1 251 ? -2.089 -10.847 -43.715 1.00 49.84 251 SER A O 1
ATOM 2009 N N . GLY A 1 252 ? -1.082 -12.770 -43.105 1.00 57.56 252 GLY A N 1
ATOM 2010 C CA . GLY A 1 252 ? -0.731 -13.241 -44.458 1.00 57.56 252 GLY A CA 1
ATOM 2011 C C . GLY A 1 252 ? 0.745 -13.043 -44.855 1.00 57.56 252 GLY A C 1
ATOM 2012 O O . GLY A 1 252 ? 1.120 -13.311 -46.000 1.00 57.56 252 GLY A O 1
ATOM 2013 N N . GLY A 1 253 ? 1.586 -12.572 -43.930 1.00 60.09 253 GLY A N 1
ATOM 2014 C CA . GLY A 1 253 ? 3.047 -12.544 -44.035 1.00 60.09 253 GLY A CA 1
ATOM 2015 C C . GLY A 1 253 ? 3.708 -13.871 -43.628 1.00 60.09 253 GLY A C 1
ATOM 2016 O O . GLY A 1 253 ? 3.040 -14.886 -43.435 1.00 60.09 253 GLY A O 1
ATOM 2017 N N . VAL A 1 254 ? 5.035 -13.876 -43.465 1.00 60.09 254 VAL A N 1
ATOM 2018 C CA . VAL A 1 254 ? 5.816 -15.043 -42.994 1.00 60.09 254 VAL A CA 1
ATOM 2019 C C . VAL A 1 254 ? 5.251 -15.614 -41.690 1.00 60.09 254 VAL A C 1
ATOM 2021 O O . VAL A 1 254 ? 5.236 -16.829 -41.495 1.00 60.09 254 VAL A O 1
ATOM 2024 N N . VAL A 1 255 ? 4.746 -14.749 -40.804 1.00 52.56 255 VAL A N 1
ATOM 2025 C CA . VAL A 1 255 ? 4.018 -15.170 -39.602 1.00 52.56 255 VAL A CA 1
ATOM 2026 C C . VAL A 1 255 ? 2.565 -15.473 -39.979 1.00 52.56 255 VAL A C 1
ATOM 2028 O O . VAL A 1 255 ? 1.741 -14.571 -40.087 1.00 52.56 255 VAL A O 1
ATOM 2031 N N . GLY A 1 256 ? 2.261 -16.757 -40.187 1.00 54.59 256 GLY A N 1
ATOM 2032 C CA . GLY A 1 256 ? 0.923 -17.250 -40.547 1.00 54.59 256 GLY A CA 1
ATOM 2033 C C . GLY A 1 256 ? 0.891 -18.090 -41.827 1.00 54.59 256 GLY A C 1
ATOM 2034 O O . GLY A 1 256 ? -0.037 -18.870 -42.019 1.00 54.59 256 GLY A O 1
ATOM 2035 N N . ILE A 1 257 ? 1.922 -17.999 -42.675 1.00 55.03 257 ILE A N 1
ATOM 2036 C CA . ILE A 1 257 ? 2.127 -18.927 -43.795 1.00 55.03 257 ILE A CA 1
ATOM 2037 C C . ILE A 1 257 ? 2.725 -20.233 -43.262 1.00 55.03 257 ILE A C 1
ATOM 2039 O O . ILE A 1 257 ? 3.647 -20.225 -42.447 1.00 55.03 257 ILE A O 1
ATOM 2043 N N . SER A 1 258 ? 2.202 -21.375 -43.718 1.00 53.28 258 SER A N 1
ATOM 2044 C CA . SER A 1 258 ? 2.737 -22.693 -43.351 1.00 53.28 258 SER A CA 1
ATOM 2045 C C . SER A 1 258 ? 4.238 -22.776 -43.662 1.00 53.28 258 SER A C 1
ATOM 2047 O O . SER A 1 258 ? 4.645 -22.314 -44.727 1.00 53.28 258 SER A O 1
ATOM 2049 N N . GLN A 1 259 ? 5.047 -23.456 -42.840 1.00 62.19 259 GLN A N 1
ATOM 2050 C CA . GLN A 1 259 ? 6.479 -23.690 -43.124 1.00 62.19 259 GLN A CA 1
ATOM 2051 C C . GLN A 1 259 ? 6.748 -24.588 -44.352 1.00 62.19 259 GLN A C 1
ATOM 2053 O O . GLN A 1 259 ? 7.865 -25.063 -44.550 1.00 62.19 259 GLN A O 1
ATOM 2058 N N . LYS A 1 260 ? 5.738 -24.841 -45.193 1.00 68.38 260 LYS A N 1
ATOM 2059 C CA . LYS A 1 260 ? 5.889 -25.558 -46.457 1.00 68.38 260 LYS A CA 1
ATOM 2060 C C . LYS A 1 260 ? 6.864 -24.777 -47.353 1.00 68.38 260 LYS A C 1
ATOM 2062 O O . LYS A 1 260 ? 6.553 -23.634 -47.701 1.00 68.38 260 LYS A O 1
ATOM 2067 N N . PRO A 1 261 ? 7.991 -25.381 -47.775 1.00 74.38 261 PRO A N 1
ATOM 2068 C CA . PRO A 1 261 ? 9.037 -24.693 -48.531 1.00 74.38 261 PRO A CA 1
ATOM 2069 C C . PRO A 1 261 ? 8.505 -23.952 -49.759 1.00 74.38 261 PRO A C 1
ATOM 2071 O O . PRO A 1 261 ? 8.784 -22.774 -49.913 1.00 74.38 261 PRO A O 1
ATOM 2074 N N . GLY A 1 262 ? 7.620 -24.572 -50.548 1.00 77.00 262 GLY A N 1
ATOM 2075 C CA . GLY A 1 262 ? 7.047 -23.937 -51.743 1.00 77.00 262 GLY A CA 1
ATOM 2076 C C . GLY A 1 262 ? 6.058 -22.788 -51.476 1.00 77.00 262 GLY A C 1
ATOM 2077 O O . GLY A 1 262 ? 5.713 -22.046 -52.394 1.00 77.00 262 GLY A O 1
ATOM 2078 N N . ALA A 1 263 ? 5.551 -22.629 -50.248 1.00 70.31 263 ALA A N 1
ATOM 2079 C CA . ALA A 1 263 ? 4.748 -21.464 -49.859 1.00 70.31 263 ALA A CA 1
ATOM 2080 C C . ALA A 1 263 ? 5.646 -20.307 -49.398 1.00 70.31 263 ALA A C 1
ATOM 2082 O O . ALA A 1 263 ? 5.409 -19.164 -49.781 1.00 70.31 263 ALA A O 1
ATOM 2083 N N . LEU A 1 264 ? 6.704 -20.618 -48.641 1.00 72.88 264 LEU A N 1
ATOM 2084 C CA . LEU A 1 264 ? 7.765 -19.672 -48.286 1.00 72.88 264 LEU A CA 1
ATOM 2085 C C . LEU A 1 264 ? 8.483 -19.153 -49.533 1.00 72.88 264 LEU A C 1
ATOM 2087 O O . LEU A 1 264 ? 8.631 -17.949 -49.686 1.00 72.88 264 LEU A O 1
ATOM 2091 N N . GLU A 1 265 ? 8.859 -20.043 -50.448 1.00 78.94 265 GLU A N 1
ATOM 2092 C CA . GLU A 1 265 ? 9.533 -19.710 -51.701 1.00 78.94 265 GLU A CA 1
ATOM 2093 C C . GLU A 1 265 ? 8.660 -18.812 -52.578 1.00 78.94 265 GLU A C 1
ATOM 2095 O O . GLU A 1 265 ? 9.095 -17.731 -52.964 1.00 78.94 265 GLU A O 1
ATOM 2100 N N . ARG A 1 266 ? 7.384 -19.167 -52.792 1.00 76.81 266 ARG A N 1
ATOM 2101 C CA . ARG A 1 266 ? 6.436 -18.279 -53.487 1.00 76.81 266 ARG A CA 1
ATOM 2102 C C . ARG A 1 266 ? 6.275 -16.936 -52.788 1.00 76.81 266 ARG A C 1
ATOM 2104 O O . ARG A 1 266 ? 6.192 -15.915 -53.461 1.00 76.81 266 ARG A O 1
ATOM 2111 N N . TRP A 1 267 ? 6.222 -16.907 -51.459 1.00 75.31 267 TRP A N 1
ATOM 2112 C CA . TRP A 1 267 ? 6.132 -15.652 -50.720 1.00 75.31 267 TRP A CA 1
ATOM 2113 C C . TRP A 1 267 ? 7.387 -14.787 -50.903 1.00 75.31 267 TRP A C 1
ATOM 2115 O O . TRP A 1 267 ? 7.241 -13.606 -51.212 1.00 75.31 267 TRP A O 1
ATOM 2125 N N . PHE A 1 268 ? 8.593 -15.358 -50.800 1.00 77.75 268 PHE A N 1
ATOM 2126 C CA . PHE A 1 268 ? 9.865 -14.661 -51.040 1.00 77.75 268 PHE A CA 1
ATOM 2127 C C . PHE A 1 268 ? 9.998 -14.172 -52.490 1.00 77.75 268 PHE A C 1
ATOM 2129 O O . PHE A 1 268 ? 10.420 -13.039 -52.716 1.00 77.75 268 PHE A O 1
ATOM 2136 N N . LEU A 1 269 ? 9.558 -14.971 -53.465 1.00 82.12 269 LEU A N 1
ATOM 2137 C CA . LEU A 1 269 ? 9.546 -14.599 -54.883 1.00 82.12 269 LEU A CA 1
ATOM 2138 C C . LEU A 1 269 ? 8.515 -13.513 -55.216 1.00 82.12 269 LEU A C 1
ATOM 2140 O O . LEU A 1 269 ? 8.619 -12.897 -56.264 1.00 82.12 269 LEU A O 1
ATOM 2144 N N . THR A 1 270 ? 7.519 -13.264 -54.361 1.00 77.69 270 THR A N 1
ATOM 2145 C CA . THR A 1 270 ? 6.428 -12.311 -54.663 1.00 77.69 270 THR A CA 1
ATOM 2146 C C . THR A 1 270 ? 6.334 -11.141 -53.693 1.00 77.69 270 THR A C 1
ATOM 2148 O O . THR A 1 270 ? 5.524 -10.239 -53.893 1.00 77.69 270 THR A O 1
ATOM 2151 N N . VAL A 1 271 ? 7.094 -11.135 -52.594 1.00 72.62 271 VAL A N 1
ATOM 2152 C CA . VAL A 1 271 ? 6.991 -10.082 -51.570 1.00 72.62 271 VAL A CA 1
ATOM 2153 C C . VAL A 1 271 ? 7.458 -8.728 -52.094 1.00 72.62 271 VAL A C 1
ATOM 2155 O O . VAL A 1 271 ? 6.808 -7.725 -51.817 1.00 72.62 271 VAL A O 1
ATOM 2158 N N . HIS A 1 272 ? 8.525 -8.701 -52.892 1.00 72.25 272 HIS A N 1
ATOM 2159 C CA . HIS A 1 272 ? 9.046 -7.469 -53.478 1.00 72.25 272 HIS A CA 1
ATOM 2160 C C . HIS A 1 272 ? 8.048 -6.867 -54.477 1.00 72.25 272 HIS A C 1
ATOM 2162 O O . HIS A 1 272 ? 7.765 -5.676 -54.392 1.00 72.25 272 HIS A O 1
ATOM 2168 N N . GLU A 1 273 ? 7.419 -7.695 -55.318 1.00 79.94 273 GLU A N 1
ATOM 2169 C CA . GLU A 1 273 ? 6.360 -7.261 -56.242 1.00 79.94 273 GLU A CA 1
ATOM 2170 C C . GLU A 1 273 ? 5.126 -6.723 -55.505 1.00 79.94 273 GLU A C 1
ATOM 2172 O O . GLU A 1 273 ? 4.607 -5.658 -55.831 1.00 79.94 273 GLU A O 1
ATOM 2177 N N . ARG A 1 274 ? 4.676 -7.400 -54.440 1.00 72.88 274 ARG A N 1
ATOM 2178 C CA . ARG A 1 274 ? 3.551 -6.915 -53.616 1.00 72.88 274 ARG A CA 1
ATOM 2179 C C . ARG A 1 274 ? 3.877 -5.604 -52.902 1.00 72.88 274 ARG A C 1
ATOM 2181 O O . ARG A 1 274 ? 3.017 -4.726 -52.821 1.00 72.88 274 ARG A O 1
ATOM 2188 N N . ALA A 1 275 ? 5.103 -5.454 -52.403 1.00 68.69 275 ALA A N 1
ATOM 2189 C CA . ALA A 1 275 ? 5.572 -4.203 -51.818 1.00 68.69 275 ALA A CA 1
ATOM 2190 C C . ALA A 1 275 ? 5.633 -3.079 -52.870 1.00 68.69 275 ALA A C 1
ATOM 2192 O O . ALA A 1 275 ? 5.214 -1.953 -52.581 1.00 68.69 275 ALA A O 1
ATOM 2193 N N . ALA A 1 276 ? 6.075 -3.382 -54.096 1.00 73.75 276 ALA A N 1
ATOM 2194 C CA . ALA A 1 276 ? 6.086 -2.445 -55.218 1.00 73.75 276 ALA A CA 1
ATOM 2195 C C . ALA A 1 276 ? 4.664 -2.013 -55.611 1.00 73.75 276 ALA A C 1
ATOM 2197 O O . ALA A 1 276 ? 4.401 -0.817 -55.704 1.00 73.75 276 ALA A O 1
ATOM 2198 N N . MET A 1 277 ? 3.716 -2.951 -55.718 1.00 78.50 277 MET A N 1
ATOM 2199 C CA . MET A 1 277 ? 2.299 -2.658 -55.977 1.00 78.50 277 MET A CA 1
ATOM 2200 C C . MET A 1 277 ? 1.670 -1.790 -54.882 1.00 78.50 277 MET A C 1
ATOM 2202 O O . MET A 1 277 ? 0.993 -0.811 -55.184 1.00 78.50 277 MET A O 1
ATOM 2206 N N . ALA A 1 278 ? 1.907 -2.103 -53.604 1.00 68.94 278 ALA A N 1
ATOM 2207 C CA . ALA A 1 278 ? 1.404 -1.296 -52.493 1.00 68.94 278 ALA A CA 1
ATOM 2208 C C . ALA A 1 278 ? 2.013 0.118 -52.484 1.00 68.94 278 ALA A C 1
ATOM 2210 O O . ALA A 1 278 ? 1.335 1.083 -52.132 1.00 68.94 278 ALA A O 1
ATOM 2211 N N . THR A 1 279 ? 3.282 0.248 -52.878 1.00 68.38 279 THR A N 1
ATOM 2212 C CA . THR A 1 279 ? 3.963 1.542 -53.024 1.00 68.38 279 THR A CA 1
ATOM 2213 C C . THR A 1 279 ? 3.383 2.342 -54.191 1.00 68.38 279 THR A C 1
ATOM 2215 O O . THR A 1 279 ? 3.029 3.504 -54.000 1.00 68.38 279 THR A O 1
ATOM 2218 N N . ALA A 1 280 ? 3.188 1.716 -55.354 1.00 78.00 280 ALA A N 1
ATOM 2219 C CA . ALA A 1 280 ? 2.555 2.332 -56.518 1.00 78.00 280 ALA A CA 1
ATOM 2220 C C . ALA A 1 280 ? 1.110 2.764 -56.220 1.00 78.00 280 ALA A C 1
ATOM 2222 O O . ALA A 1 280 ? 0.714 3.873 -56.562 1.00 78.00 280 ALA A O 1
ATOM 2223 N N . LEU A 1 281 ? 0.337 1.949 -55.494 1.00 78.06 281 LEU A N 1
ATOM 2224 C CA . LEU A 1 281 ? -1.018 2.304 -55.070 1.00 78.06 281 LEU A CA 1
ATOM 2225 C C . LEU A 1 281 ? -1.019 3.517 -54.130 1.00 78.06 281 LEU A C 1
ATOM 2227 O O . LEU A 1 281 ? -1.837 4.420 -54.290 1.00 78.06 281 LEU A O 1
ATOM 2231 N N . LYS A 1 282 ? -0.082 3.580 -53.175 1.00 70.12 282 LYS A N 1
ATOM 2232 C CA . LYS A 1 282 ? 0.094 4.768 -52.326 1.00 70.12 282 LYS A CA 1
ATOM 2233 C C . LYS A 1 282 ? 0.456 6.000 -53.158 1.00 70.12 282 LYS A C 1
ATOM 2235 O O . LYS A 1 282 ? -0.066 7.069 -52.868 1.00 70.12 282 LYS A O 1
ATOM 2240 N N . GLN A 1 283 ? 1.291 5.862 -54.190 1.00 77.25 283 GLN A N 1
ATOM 2241 C CA . GLN A 1 283 ? 1.603 6.951 -55.127 1.00 77.25 283 GLN A CA 1
ATOM 2242 C C . GLN A 1 283 ? 0.362 7.417 -55.890 1.00 77.25 283 GLN A C 1
ATOM 2244 O O . GLN A 1 283 ? 0.068 8.608 -55.892 1.00 77.25 283 GLN A O 1
ATOM 2249 N N . MET A 1 284 ? -0.418 6.490 -56.447 1.00 81.50 284 MET A N 1
ATOM 2250 C CA . MET A 1 284 ? -1.658 6.800 -57.167 1.00 81.50 284 MET A CA 1
ATOM 2251 C C . MET A 1 284 ? -2.703 7.498 -56.290 1.00 81.50 284 MET A C 1
ATOM 2253 O O . MET A 1 284 ? -3.421 8.370 -56.768 1.00 81.50 284 MET A O 1
ATOM 2257 N N . LEU A 1 285 ? -2.787 7.132 -55.008 1.00 80.44 285 LEU A N 1
ATOM 2258 C CA . LEU A 1 285 ? -3.707 7.738 -54.039 1.00 80.44 285 LEU A CA 1
ATOM 2259 C C . LEU A 1 285 ? -3.198 9.074 -53.466 1.00 80.44 285 LEU A C 1
ATOM 2261 O O . LEU A 1 285 ? -3.810 9.602 -52.540 1.00 80.44 285 LEU A O 1
ATOM 2265 N N . GLY A 1 286 ? -2.061 9.595 -53.944 1.00 66.12 286 GLY A N 1
ATOM 2266 C CA . GLY A 1 286 ? -1.423 10.790 -53.378 1.00 66.12 286 GLY A CA 1
ATOM 2267 C C . GLY A 1 286 ? -0.918 10.594 -51.941 1.00 66.12 286 GLY A C 1
ATOM 2268 O O . GLY A 1 286 ? -0.621 11.552 -51.239 1.00 66.12 286 GLY A O 1
ATOM 2269 N N . MET A 1 287 ? -0.818 9.346 -51.475 1.00 61.50 287 MET A N 1
ATOM 2270 C CA . MET A 1 287 ? -0.325 8.975 -50.143 1.00 61.50 287 MET A CA 1
ATOM 2271 C C . MET A 1 287 ? 1.193 8.745 -50.109 1.00 61.50 287 MET A C 1
ATOM 2273 O O . MET A 1 287 ? 1.736 8.417 -49.053 1.00 61.50 287 MET A O 1
ATOM 2277 N N . ALA A 1 288 ? 1.881 8.863 -51.248 1.00 57.16 288 ALA A N 1
ATOM 2278 C CA . ALA A 1 288 ? 3.332 8.703 -51.334 1.00 57.16 288 ALA A CA 1
ATOM 2279 C C . ALA A 1 288 ? 4.129 9.934 -50.889 1.00 57.16 288 ALA A C 1
ATOM 2281 O O . ALA A 1 288 ? 5.330 9.820 -50.662 1.00 57.16 288 ALA A O 1
ATOM 2282 N N . ASP A 1 289 ? 3.468 11.071 -50.683 1.00 49.81 289 ASP A N 1
ATOM 2283 C CA . ASP A 1 289 ? 4.092 12.335 -50.286 1.00 49.81 289 ASP A CA 1
ATOM 2284 C C . ASP A 1 289 ? 4.425 12.420 -48.785 1.00 49.81 289 ASP A C 1
ATOM 2286 O O . ASP A 1 289 ? 4.268 13.454 -48.134 1.00 49.81 289 ASP A O 1
ATOM 2290 N N . SER A 1 290 ? 4.933 11.337 -48.189 1.00 51.19 290 SER A N 1
ATOM 2291 C CA . SER A 1 290 ? 5.474 11.418 -46.825 1.00 51.19 290 SER A CA 1
ATOM 2292 C C . SER A 1 290 ? 6.778 12.218 -46.747 1.00 51.19 290 SER A C 1
ATOM 2294 O O . SER A 1 290 ? 7.107 12.702 -45.665 1.00 51.19 290 SER A O 1
ATOM 2296 N N . ASP A 1 291 ? 7.488 12.381 -47.869 1.00 46.75 291 ASP A N 1
ATOM 2297 C CA . ASP A 1 291 ? 8.745 13.137 -47.943 1.00 46.75 291 ASP A CA 1
ATOM 2298 C C . ASP A 1 291 ? 8.542 14.659 -48.100 1.00 46.75 291 ASP A C 1
ATOM 2300 O O . ASP A 1 291 ? 9.476 15.414 -47.824 1.00 46.75 291 ASP A O 1
ATOM 2304 N N . LEU A 1 292 ? 7.332 15.125 -48.458 1.00 47.66 292 LEU A N 1
ATOM 2305 C CA . LEU A 1 292 ? 7.001 16.557 -48.583 1.00 47.66 292 LEU A CA 1
ATOM 2306 C C . LEU A 1 292 ? 6.763 17.261 -47.240 1.00 47.66 292 LEU A C 1
ATOM 2308 O O . LEU A 1 292 ? 6.819 18.489 -47.169 1.00 47.66 292 LEU A O 1
ATOM 2312 N N . VAL A 1 293 ? 6.523 16.523 -46.152 1.00 51.53 293 VAL A N 1
ATOM 2313 C CA . VAL A 1 293 ? 6.466 17.138 -44.821 1.00 51.53 293 VAL A CA 1
ATOM 2314 C C . VAL A 1 293 ? 7.896 17.256 -44.307 1.00 51.53 293 VAL A C 1
ATOM 2316 O O . VAL A 1 293 ? 8.394 16.357 -43.634 1.00 51.53 293 VAL A O 1
ATOM 2319 N N . ALA A 1 294 ? 8.539 18.390 -44.597 1.00 55.38 294 ALA A N 1
ATOM 2320 C CA . ALA A 1 294 ? 9.895 18.750 -44.158 1.00 55.38 294 ALA A CA 1
ATOM 2321 C C . ALA A 1 294 ? 10.099 18.765 -42.623 1.00 55.38 294 ALA A C 1
ATOM 2323 O O . ALA A 1 294 ? 11.165 19.118 -42.125 1.00 55.38 294 ALA A O 1
ATOM 2324 N N . THR A 1 295 ? 9.078 18.398 -41.844 1.00 59.00 295 THR A N 1
ATOM 2325 C CA . THR A 1 295 ? 9.061 18.450 -40.384 1.00 59.00 295 THR A CA 1
ATOM 2326 C C . THR A 1 295 ? 8.933 17.050 -39.786 1.00 59.00 295 THR A C 1
ATOM 2328 O O . THR A 1 295 ? 7.945 16.333 -39.993 1.00 59.00 295 THR A O 1
ATOM 2331 N N . HIS A 1 296 ? 9.928 16.670 -38.978 1.00 70.75 296 HIS A N 1
ATOM 2332 C CA . HIS A 1 296 ? 9.929 15.430 -38.200 1.00 70.75 296 HIS A CA 1
ATOM 2333 C C . HIS A 1 296 ? 8.632 15.293 -37.380 1.00 70.75 296 HIS A C 1
ATOM 2335 O O . HIS A 1 296 ? 8.116 16.276 -36.850 1.00 70.75 296 HIS A O 1
ATOM 2341 N N . LYS A 1 297 ? 8.104 14.068 -37.221 1.00 72.25 297 LYS A N 1
ATOM 2342 C CA . LYS A 1 297 ? 6.812 13.809 -36.543 1.00 72.25 297 LYS A CA 1
ATOM 2343 C C . LYS A 1 297 ? 6.711 14.428 -35.138 1.00 72.25 297 LYS A C 1
ATOM 2345 O O . LYS A 1 297 ? 5.613 14.783 -34.715 1.00 72.25 297 LYS A O 1
ATOM 2350 N N . ASP A 1 298 ? 7.845 14.514 -34.436 1.00 74.50 298 ASP A N 1
ATOM 2351 C CA . ASP A 1 298 ? 7.934 15.065 -33.079 1.00 74.50 298 ASP A CA 1
ATOM 2352 C C . ASP A 1 298 ? 7.887 16.607 -33.073 1.00 74.50 298 ASP A C 1
ATOM 2354 O O . ASP A 1 298 ? 7.510 17.195 -32.071 1.00 74.50 298 ASP A O 1
ATOM 2358 N N . ALA A 1 299 ? 8.214 17.249 -34.200 1.00 75.12 299 ALA A N 1
ATOM 2359 C CA . ALA A 1 299 ? 8.259 18.702 -34.379 1.00 75.12 299 ALA A CA 1
ATOM 2360 C C . ALA A 1 299 ? 7.003 19.271 -35.070 1.00 75.12 299 ALA A C 1
ATOM 2362 O O . ALA A 1 299 ? 6.942 20.457 -35.378 1.00 75.12 299 ALA A O 1
ATOM 2363 N N . ARG A 1 300 ? 5.990 18.437 -35.339 1.00 79.94 300 ARG A N 1
ATOM 2364 C CA . ARG A 1 300 ? 4.703 18.905 -35.875 1.00 79.94 300 ARG A CA 1
ATOM 2365 C C . ARG A 1 300 ? 3.947 19.679 -34.798 1.00 79.94 300 ARG A C 1
ATOM 2367 O O . ARG A 1 300 ? 3.874 19.215 -33.664 1.00 79.94 300 ARG A O 1
ATOM 2374 N N . GLU A 1 301 ? 3.291 20.772 -35.174 1.00 78.06 301 GLU A N 1
ATOM 2375 C CA . GLU A 1 301 ? 2.547 21.650 -34.255 1.00 78.06 301 GLU A CA 1
ATOM 2376 C C . GLU A 1 301 ? 1.577 20.879 -33.339 1.00 78.06 301 GLU A C 1
ATOM 2378 O O . GLU A 1 301 ? 1.616 21.013 -32.119 1.00 78.06 301 GLU A O 1
ATOM 2383 N N . GLY A 1 302 ? 0.778 19.963 -33.901 1.00 81.31 302 GLY A N 1
ATOM 2384 C CA . GLY A 1 302 ? -0.148 19.141 -33.112 1.00 81.31 302 GLY A CA 1
ATOM 2385 C C . GLY A 1 302 ? 0.529 18.165 -32.138 1.00 81.31 302 GLY A C 1
ATOM 2386 O O . GLY A 1 302 ? -0.088 17.758 -31.153 1.00 81.31 302 GLY A O 1
ATOM 2387 N N . ARG A 1 303 ? 1.787 17.771 -32.389 1.00 84.62 303 ARG A N 1
ATOM 2388 C CA . ARG A 1 303 ? 2.580 16.980 -31.437 1.00 84.62 303 ARG A CA 1
ATOM 2389 C C . ARG A 1 303 ? 3.139 17.867 -30.332 1.00 84.62 303 ARG A C 1
ATOM 2391 O O . ARG A 1 303 ? 2.990 17.488 -29.178 1.00 84.62 303 ARG A O 1
ATOM 2398 N N . LEU A 1 304 ? 3.712 19.017 -30.685 1.00 86.25 304 LEU A N 1
ATOM 2399 C CA . LEU A 1 304 ? 4.249 19.989 -29.729 1.00 86.25 304 LEU A CA 1
ATOM 2400 C C . LEU A 1 304 ? 3.169 20.441 -28.744 1.00 86.25 304 LEU A C 1
ATOM 2402 O O . LEU A 1 304 ? 3.359 20.321 -27.539 1.00 86.25 304 LEU A O 1
ATOM 2406 N N . LYS A 1 305 ? 1.993 20.833 -29.251 1.00 89.62 305 LYS A N 1
ATOM 2407 C CA . LYS A 1 305 ? 0.852 21.234 -28.419 1.00 89.62 305 LYS A CA 1
ATOM 2408 C C . LYS A 1 305 ? 0.424 20.135 -27.443 1.00 89.62 305 LYS A C 1
ATOM 2410 O O . LYS A 1 305 ? 0.208 20.403 -26.270 1.00 89.62 305 LYS A O 1
ATOM 2415 N N . ARG A 1 306 ? 0.329 18.885 -27.909 1.00 90.19 306 ARG A N 1
ATOM 2416 C CA . ARG A 1 306 ? -0.055 17.752 -27.051 1.00 90.19 306 ARG A CA 1
ATOM 2417 C C . ARG A 1 306 ? 0.998 17.436 -25.994 1.00 90.19 306 ARG A C 1
ATOM 2419 O O . ARG A 1 306 ? 0.646 17.080 -24.876 1.00 90.19 306 ARG A O 1
ATOM 2426 N N . ASP A 1 307 ? 2.270 17.469 -26.373 1.00 93.31 307 ASP A N 1
ATOM 2427 C CA . ASP A 1 307 ? 3.361 17.192 -25.445 1.00 93.31 307 ASP A CA 1
ATOM 2428 C C . ASP A 1 307 ? 3.435 18.296 -24.374 1.00 93.31 307 ASP A C 1
ATOM 2430 O O . ASP A 1 307 ? 3.571 17.961 -23.204 1.00 93.31 307 ASP A O 1
ATOM 2434 N N . GLU A 1 308 ? 3.203 19.564 -24.734 1.00 94.88 308 GLU A N 1
ATOM 2435 C CA . GLU A 1 308 ? 3.059 20.676 -23.781 1.00 94.88 308 GLU A CA 1
ATOM 2436 C C . GLU A 1 308 ? 1.858 20.491 -22.838 1.00 94.88 308 GLU A C 1
ATOM 2438 O O . GLU A 1 308 ? 2.003 20.579 -21.621 1.00 94.88 308 GLU A O 1
ATOM 2443 N N . GLU A 1 309 ? 0.677 20.157 -23.374 1.00 94.25 309 GLU A N 1
ATOM 2444 C CA . GLU A 1 309 ? -0.517 19.864 -22.565 1.00 94.25 309 GLU A CA 1
ATOM 2445 C C . GLU A 1 309 ? -0.267 18.723 -21.563 1.00 94.25 309 GLU A C 1
ATOM 2447 O O . GLU A 1 309 ? -0.691 18.796 -20.409 1.00 94.25 309 GLU A O 1
ATOM 2452 N N . ASP A 1 310 ? 0.419 17.658 -21.986 1.00 94.69 310 ASP A N 1
ATOM 2453 C CA . ASP A 1 310 ? 0.740 16.521 -21.121 1.00 94.69 310 ASP A CA 1
ATOM 2454 C C . ASP A 1 310 ? 1.821 16.870 -20.080 1.00 94.69 310 ASP A C 1
ATOM 2456 O O . ASP A 1 310 ? 1.708 16.442 -18.928 1.00 94.69 310 ASP A O 1
ATOM 2460 N N . VAL A 1 311 ? 2.826 17.681 -20.436 1.00 96.94 311 VAL A N 1
ATOM 2461 C CA . VAL A 1 311 ? 3.815 18.216 -19.481 1.00 96.94 311 VAL A CA 1
ATOM 2462 C C . VAL A 1 311 ? 3.127 19.069 -18.422 1.00 96.94 311 VAL A C 1
ATOM 2464 O O . VAL A 1 311 ? 3.423 18.906 -17.237 1.00 96.94 311 VAL A O 1
ATOM 2467 N N . GLN A 1 312 ? 2.174 19.924 -18.800 1.00 95.44 312 GLN A N 1
ATOM 2468 C CA . GLN A 1 312 ? 1.448 20.748 -17.836 1.00 95.44 312 GLN A CA 1
ATOM 2469 C C . GLN A 1 312 ? 0.601 19.891 -16.888 1.00 95.44 312 GLN A C 1
ATOM 2471 O O . GLN A 1 312 ? 0.654 20.098 -15.678 1.00 95.44 312 GLN A O 1
ATOM 2476 N N . LYS A 1 313 ? -0.113 18.872 -17.396 1.00 89.94 313 LYS A N 1
ATOM 2477 C CA . LYS A 1 313 ? -0.855 17.919 -16.543 1.00 89.94 313 LYS A CA 1
ATOM 2478 C C . LYS A 1 313 ? 0.052 17.260 -15.508 1.00 89.94 313 LYS A C 1
ATOM 2480 O O . LYS A 1 313 ? -0.322 17.163 -14.346 1.00 89.94 313 LYS A O 1
ATOM 2485 N N . MET A 1 314 ? 1.235 16.809 -15.926 1.00 92.12 314 MET A N 1
ATOM 2486 C CA . MET A 1 314 ? 2.209 16.184 -15.028 1.00 92.12 314 MET A CA 1
ATOM 2487 C C . MET A 1 314 ? 2.814 17.192 -14.041 1.00 92.12 314 MET A C 1
ATOM 2489 O O . MET A 1 314 ? 2.987 16.858 -12.874 1.00 92.12 314 MET A O 1
ATOM 2493 N N . THR A 1 315 ? 3.097 18.421 -14.479 1.00 92.62 315 THR A N 1
ATOM 2494 C CA . THR A 1 315 ? 3.640 19.492 -13.625 1.00 92.62 315 THR A CA 1
ATOM 2495 C C . THR A 1 315 ? 2.643 19.885 -12.532 1.00 92.62 315 THR A C 1
ATOM 2497 O O . THR A 1 315 ? 3.027 19.958 -11.367 1.00 92.62 315 THR A O 1
ATOM 2500 N N . ASN A 1 316 ? 1.353 20.015 -12.869 1.00 87.69 316 ASN A N 1
ATOM 2501 C CA . ASN A 1 316 ? 0.286 20.357 -11.919 1.00 87.69 316 ASN A CA 1
ATOM 2502 C C . ASN A 1 316 ? 0.149 19.339 -10.772 1.00 87.69 316 ASN A C 1
ATOM 2504 O O . ASN A 1 316 ? -0.313 19.688 -9.688 1.00 87.69 316 ASN A O 1
ATOM 2508 N N . MET A 1 317 ? 0.576 18.083 -10.965 1.00 77.69 317 MET A N 1
ATOM 2509 C CA . MET A 1 317 ? 0.562 17.082 -9.889 1.00 77.69 317 MET A CA 1
ATOM 2510 C C . MET A 1 317 ? 1.425 17.509 -8.693 1.00 77.69 317 MET A C 1
ATOM 2512 O O . MET A 1 317 ? 1.102 17.176 -7.553 1.00 77.69 317 MET A O 1
ATOM 2516 N N . PHE A 1 318 ? 2.485 18.285 -8.933 1.00 83.38 318 PHE A N 1
ATOM 2517 C CA . PHE A 1 318 ? 3.410 18.765 -7.906 1.00 83.38 318 PHE A CA 1
ATOM 2518 C C . PHE A 1 318 ? 2.941 20.039 -7.183 1.00 83.38 318 PHE A C 1
ATOM 2520 O O . PHE A 1 318 ? 3.602 20.480 -6.245 1.00 83.38 318 PHE A O 1
ATOM 2527 N N . GLU A 1 319 ? 1.797 20.616 -7.568 1.00 73.56 319 GLU A N 1
ATOM 2528 C CA . GLU A 1 319 ? 1.206 21.792 -6.907 1.00 73.56 319 GLU A CA 1
ATOM 2529 C C . GLU A 1 319 ? 0.340 21.424 -5.685 1.00 73.56 319 GLU A C 1
ATOM 2531 O O . GLU A 1 319 ? -0.072 22.304 -4.931 1.00 73.56 319 GLU A O 1
ATOM 2536 N N . GLY A 1 320 ? 0.083 20.131 -5.439 1.00 53.09 320 GLY A N 1
ATOM 2537 C CA . GLY A 1 320 ? -0.672 19.709 -4.251 1.00 53.09 320 GLY A CA 1
ATOM 2538 C C . GLY A 1 320 ? -0.891 18.208 -4.035 1.00 53.09 320 GLY A C 1
ATOM 2539 O O . GLY A 1 320 ? -1.286 17.827 -2.935 1.00 53.09 320 GLY A O 1
ATOM 2540 N N . LEU A 1 321 ? -0.647 17.347 -5.032 1.00 48.78 321 LEU A N 1
ATOM 2541 C CA . LEU A 1 321 ? -0.854 15.891 -4.918 1.00 48.78 321 LEU A CA 1
ATOM 2542 C C . LEU A 1 321 ? 0.447 15.115 -4.679 1.00 48.78 321 LEU A C 1
ATOM 2544 O O . LEU A 1 321 ? 0.434 14.100 -3.989 1.00 48.78 321 LEU A O 1
ATOM 2548 N N . MET A 1 322 ? 1.557 15.585 -5.245 1.00 75.31 322 MET A N 1
ATOM 2549 C CA . MET A 1 322 ? 2.876 14.958 -5.164 1.00 75.31 322 MET A CA 1
ATOM 2550 C C . MET A 1 322 ? 3.905 15.943 -4.609 1.00 75.31 322 MET A C 1
ATOM 2552 O O . MET A 1 322 ? 3.805 17.151 -4.807 1.00 75.31 322 MET A O 1
ATOM 2556 N N . THR A 1 323 ? 4.922 15.432 -3.923 1.00 78.00 323 THR A N 1
ATOM 2557 C CA . THR A 1 323 ? 6.031 16.231 -3.399 1.00 78.00 323 THR A CA 1
ATOM 2558 C C . THR A 1 323 ? 6.959 16.667 -4.528 1.00 78.00 323 THR A C 1
ATOM 2560 O O . THR A 1 323 ? 7.452 15.834 -5.282 1.00 78.00 323 THR A O 1
ATOM 2563 N N . ASN A 1 324 ? 7.249 17.964 -4.644 1.00 87.38 324 ASN A N 1
ATOM 2564 C CA . ASN A 1 324 ? 8.227 18.449 -5.617 1.00 87.38 324 ASN A CA 1
ATOM 2565 C C . ASN A 1 324 ? 9.640 17.930 -5.261 1.00 87.38 324 ASN A C 1
ATOM 2567 O O . ASN A 1 324 ? 10.156 18.293 -4.202 1.00 87.38 324 ASN A O 1
ATOM 2571 N N . PRO A 1 325 ? 10.294 17.128 -6.126 1.00 88.00 325 PRO A N 1
ATOM 2572 C CA . PRO A 1 325 ? 11.582 16.514 -5.812 1.00 88.00 325 PRO A CA 1
ATOM 2573 C C . PRO A 1 325 ? 12.760 17.494 -5.728 1.00 88.00 325 PRO A C 1
ATOM 2575 O O . PRO A 1 325 ? 13.817 17.125 -5.217 1.00 88.00 325 PRO A O 1
ATOM 2578 N N . PHE A 1 326 ? 12.587 18.728 -6.207 1.00 92.25 326 PHE A N 1
ATOM 2579 C CA . PHE A 1 326 ? 13.625 19.762 -6.230 1.00 92.25 326 PHE A CA 1
ATOM 2580 C C . PHE A 1 326 ? 13.368 20.902 -5.238 1.00 92.25 326 PHE A C 1
ATOM 2582 O O . PHE A 1 326 ? 14.133 21.865 -5.197 1.00 92.25 326 PHE A O 1
ATOM 2589 N N . HIS A 1 327 ? 12.318 20.793 -4.419 1.00 83.19 327 HIS A N 1
ATOM 2590 C CA . HIS A 1 327 ? 12.097 21.695 -3.296 1.00 83.19 327 HIS A CA 1
ATOM 2591 C C . HIS A 1 327 ? 12.890 21.203 -2.082 1.00 83.19 327 HIS A C 1
ATOM 2593 O O . HIS A 1 327 ? 12.648 20.101 -1.593 1.00 83.19 327 HIS A O 1
ATOM 2599 N N . VAL A 1 328 ? 13.833 22.007 -1.593 1.00 73.06 328 VAL A N 1
ATOM 2600 C CA . VAL A 1 328 ? 14.593 21.713 -0.370 1.00 73.06 328 VAL A CA 1
ATOM 2601 C C . VAL A 1 328 ? 14.326 22.841 0.612 1.00 73.06 328 VAL A C 1
ATOM 2603 O O . VAL A 1 328 ? 14.589 23.999 0.302 1.00 73.06 328 VAL A O 1
ATOM 2606 N N . GLU A 1 329 ? 13.746 22.501 1.760 1.00 65.25 329 GLU A N 1
ATOM 2607 C CA . GLU A 1 329 ? 13.548 23.446 2.858 1.00 65.25 329 GLU A CA 1
ATOM 2608 C C . GLU A 1 329 ? 14.881 23.672 3.580 1.00 65.25 329 GLU A C 1
ATOM 2610 O O . GLU A 1 329 ? 15.624 22.714 3.815 1.00 65.25 329 GLU A O 1
ATOM 2615 N N . ASP A 1 330 ? 15.170 24.922 3.951 1.00 56.06 330 ASP A N 1
ATOM 2616 C CA . ASP A 1 330 ? 16.337 25.287 4.760 1.00 56.06 330 ASP A CA 1
ATOM 2617 C C . ASP A 1 330 ? 16.165 24.745 6.187 1.00 56.06 330 ASP A C 1
ATOM 2619 O O . ASP A 1 330 ? 15.724 25.430 7.107 1.00 56.06 330 ASP A O 1
ATOM 2623 N N . SER A 1 331 ? 16.463 23.461 6.358 1.00 51.16 331 SER A N 1
ATOM 2624 C CA . SER A 1 331 ? 16.559 22.803 7.655 1.00 51.16 331 SER A CA 1
ATOM 2625 C C . SER A 1 331 ? 18.037 22.665 8.006 1.00 51.16 331 SER A C 1
ATOM 2627 O O . SER A 1 331 ? 18.821 22.078 7.262 1.00 51.16 331 SER A O 1
ATOM 2629 N N . GLU A 1 332 ? 18.447 23.277 9.117 1.00 45.88 332 GLU A N 1
ATOM 2630 C CA . GLU A 1 332 ? 19.832 23.226 9.583 1.00 45.88 332 GLU A CA 1
ATOM 2631 C C . GLU A 1 332 ? 20.178 21.806 10.060 1.00 45.88 332 GLU A C 1
ATOM 2633 O O . GLU A 1 332 ? 19.709 21.364 11.106 1.00 45.88 332 GLU A O 1
ATOM 2638 N N . GLY A 1 333 ? 21.021 21.101 9.297 1.00 56.38 333 GLY A N 1
ATOM 2639 C CA . GLY A 1 333 ? 21.817 19.967 9.787 1.00 56.38 333 GLY A CA 1
ATOM 2640 C C . GLY A 1 333 ? 21.640 18.628 9.065 1.00 56.38 333 GLY A C 1
ATOM 2641 O O . GLY A 1 333 ? 22.632 17.918 8.918 1.00 56.38 333 GLY A O 1
ATOM 2642 N N . ASP A 1 334 ? 20.446 18.304 8.558 1.00 65.38 334 ASP A N 1
ATOM 2643 C CA . ASP A 1 334 ? 20.132 16.956 8.047 1.00 65.38 334 ASP A CA 1
ATOM 2644 C C . ASP A 1 334 ? 19.862 16.926 6.529 1.00 65.38 334 ASP A C 1
ATOM 2646 O O . ASP A 1 334 ? 19.178 17.787 5.976 1.00 65.38 334 ASP A O 1
ATOM 2650 N N . ILE A 1 335 ? 20.382 15.903 5.834 1.00 81.94 335 ILE A N 1
ATOM 2651 C CA . ILE A 1 335 ? 20.156 15.689 4.392 1.00 81.94 335 ILE A CA 1
ATOM 2652 C C . ILE A 1 335 ? 18.693 15.286 4.160 1.00 81.94 335 ILE A C 1
ATOM 2654 O O . ILE A 1 335 ? 18.207 14.316 4.744 1.00 81.94 335 ILE A O 1
ATOM 2658 N N . HIS A 1 336 ? 17.995 15.971 3.249 1.00 81.19 336 HIS A N 1
ATOM 2659 C CA . HIS A 1 336 ? 16.613 15.635 2.910 1.00 81.19 336 HIS A CA 1
ATOM 2660 C C . HIS A 1 336 ? 16.529 14.200 2.347 1.00 81.19 336 HIS A C 1
ATOM 2662 O O . HIS A 1 336 ? 17.203 13.884 1.356 1.00 81.19 336 HIS A O 1
ATOM 2668 N N . PRO A 1 337 ? 15.687 13.322 2.923 1.00 82.75 337 PRO A N 1
ATOM 2669 C CA . PRO A 1 337 ? 15.683 11.904 2.594 1.00 82.75 337 PRO A CA 1
ATOM 2670 C C . PRO A 1 337 ? 15.151 11.621 1.183 1.00 82.75 337 PRO A C 1
ATOM 2672 O O . PRO A 1 337 ? 14.399 12.408 0.602 1.00 82.75 337 PRO A O 1
ATOM 2675 N N . LEU A 1 338 ? 15.509 10.454 0.636 1.00 85.81 338 LEU A N 1
ATOM 2676 C CA . LEU A 1 338 ? 14.922 9.947 -0.602 1.00 85.81 338 LEU A CA 1
ATOM 2677 C C . LEU A 1 338 ? 13.533 9.383 -0.302 1.00 85.81 338 LEU A C 1
ATOM 2679 O O . LEU A 1 338 ? 13.396 8.374 0.389 1.00 85.81 338 LEU A O 1
ATOM 2683 N N . ILE A 1 339 ? 12.501 10.021 -0.844 1.00 76.81 339 ILE A N 1
ATOM 2684 C CA . ILE A 1 339 ? 11.108 9.602 -0.678 1.00 76.81 339 ILE A CA 1
ATOM 2685 C C . ILE A 1 339 ? 10.476 9.257 -2.024 1.00 76.81 339 ILE A C 1
ATOM 2687 O O . ILE A 1 339 ? 10.858 9.792 -3.064 1.00 76.81 339 ILE A O 1
ATOM 2691 N N . ASN A 1 340 ? 9.476 8.381 -2.014 1.00 79.06 340 ASN A N 1
ATOM 2692 C CA . ASN A 1 340 ? 8.552 8.280 -3.134 1.00 79.06 340 ASN A CA 1
ATOM 2693 C C . ASN A 1 340 ? 7.726 9.574 -3.160 1.00 79.06 340 ASN A C 1
ATOM 2695 O O . ASN A 1 340 ? 6.999 9.854 -2.206 1.00 79.06 340 ASN A O 1
ATOM 2699 N N . PHE A 1 341 ? 7.829 10.356 -4.235 1.00 74.75 341 PHE A N 1
ATOM 2700 C CA . PHE A 1 341 ? 7.206 11.680 -4.269 1.00 74.75 341 PHE A CA 1
ATOM 2701 C C . PHE A 1 341 ? 5.672 11.645 -4.337 1.00 74.75 341 PHE A C 1
ATOM 2703 O O . PHE A 1 341 ? 5.034 12.663 -4.107 1.00 74.75 341 PHE A O 1
ATOM 2710 N N . ALA A 1 342 ? 5.057 10.507 -4.665 1.00 58.16 342 ALA A N 1
ATOM 2711 C CA . ALA A 1 342 ? 3.604 10.376 -4.751 1.00 58.16 342 ALA A CA 1
ATOM 2712 C C . ALA A 1 342 ? 2.986 9.946 -3.413 1.00 58.16 342 ALA A C 1
ATOM 2714 O O . ALA A 1 342 ? 1.872 10.333 -3.079 1.00 58.16 342 ALA A O 1
ATOM 2715 N N . THR A 1 343 ? 3.710 9.146 -2.628 1.00 54.81 343 THR A N 1
ATOM 2716 C CA . THR A 1 343 ? 3.198 8.523 -1.394 1.00 54.81 343 THR A CA 1
ATOM 2717 C C . THR A 1 343 ? 3.871 9.029 -0.119 1.00 54.81 343 THR A C 1
ATOM 2719 O O . THR A 1 343 ? 3.384 8.753 0.977 1.00 54.81 343 THR A O 1
ATOM 2722 N N . GLY A 1 344 ? 5.001 9.731 -0.236 1.00 51.09 344 GLY A N 1
ATOM 2723 C CA . GLY A 1 344 ? 5.817 10.190 0.890 1.00 51.09 344 GLY A CA 1
ATOM 2724 C C . GLY A 1 344 ? 6.602 9.080 1.601 1.00 51.09 344 GLY A C 1
ATOM 2725 O O . GLY A 1 344 ? 7.186 9.326 2.654 1.00 51.09 344 GLY A O 1
ATOM 2726 N N . VAL A 1 345 ? 6.621 7.851 1.067 1.00 54.31 345 VAL A N 1
ATOM 2727 C CA . VAL A 1 345 ? 7.356 6.724 1.666 1.00 54.31 345 VAL A CA 1
ATOM 2728 C C . VAL A 1 345 ? 8.856 6.988 1.609 1.00 54.31 345 VAL A C 1
ATOM 2730 O O . VAL A 1 345 ? 9.414 7.137 0.525 1.00 54.31 345 VAL A O 1
ATOM 2733 N N . VAL A 1 346 ? 9.508 6.989 2.770 1.00 66.31 346 VAL A N 1
ATOM 2734 C CA . VAL A 1 346 ? 10.951 7.212 2.912 1.00 66.31 346 VAL A CA 1
ATOM 2735 C C . VAL A 1 346 ? 11.728 5.923 2.647 1.00 66.31 346 VAL A C 1
ATOM 2737 O O . VAL A 1 346 ? 11.401 4.866 3.193 1.00 66.31 346 VAL A O 1
ATOM 2740 N N . MET A 1 347 ? 12.766 6.002 1.816 1.00 71.75 347 MET A N 1
ATOM 2741 C CA . MET A 1 347 ? 13.707 4.908 1.602 1.00 71.75 347 MET A CA 1
ATOM 2742 C C . MET A 1 347 ? 14.710 4.839 2.768 1.00 71.75 347 MET A C 1
ATOM 2744 O O . MET A 1 347 ? 15.237 5.877 3.166 1.00 71.75 347 MET A O 1
ATOM 2748 N N . PRO A 1 348 ? 15.011 3.640 3.312 1.00 78.06 348 PRO A N 1
ATOM 2749 C CA . PRO A 1 348 ? 16.065 3.471 4.311 1.00 78.06 348 PRO A CA 1
ATOM 2750 C C . PRO A 1 348 ? 17.400 4.052 3.835 1.00 78.06 348 PRO A C 1
ATOM 2752 O O . PRO A 1 348 ? 17.743 3.940 2.655 1.00 78.06 348 PRO A O 1
ATOM 2755 N N . GLU A 1 349 ? 18.149 4.679 4.736 1.00 76.88 349 GLU A N 1
ATOM 2756 C CA . GLU A 1 349 ? 19.359 5.433 4.391 1.00 76.88 349 GLU A CA 1
ATOM 2757 C C . GLU A 1 349 ? 20.461 4.546 3.786 1.00 76.88 349 GLU A C 1
ATOM 2759 O O . GLU A 1 349 ? 21.027 4.880 2.745 1.00 76.88 349 GLU A O 1
ATOM 2764 N N . ASP A 1 350 ? 20.679 3.355 4.352 1.00 77.94 350 ASP A N 1
ATOM 2765 C CA . ASP A 1 350 ? 21.627 2.346 3.854 1.00 77.94 350 ASP A CA 1
ATOM 2766 C C . ASP A 1 350 ? 21.351 1.953 2.391 1.00 77.94 350 ASP A C 1
ATOM 2768 O O . ASP A 1 350 ? 22.257 1.788 1.568 1.00 77.94 350 ASP A O 1
ATOM 2772 N N . THR A 1 351 ? 20.068 1.839 2.052 1.00 84.50 351 THR A N 1
ATOM 2773 C CA . THR A 1 351 ? 19.591 1.501 0.714 1.00 84.50 351 THR A CA 1
ATOM 2774 C C . THR A 1 351 ? 19.642 2.712 -0.221 1.00 84.50 351 THR A C 1
ATOM 2776 O O . THR A 1 351 ? 19.996 2.568 -1.392 1.00 84.50 351 THR A O 1
ATOM 2779 N N . THR A 1 352 ? 19.354 3.905 0.305 1.00 87.06 352 THR A N 1
ATOM 2780 C CA . THR A 1 352 ? 19.377 5.183 -0.419 1.00 87.06 352 THR A CA 1
ATOM 2781 C C . THR A 1 352 ? 20.765 5.485 -0.966 1.00 87.06 352 THR A C 1
ATOM 2783 O O . THR A 1 352 ? 20.913 5.707 -2.168 1.00 87.06 352 THR A O 1
ATOM 2786 N N . VAL A 1 353 ? 21.797 5.415 -0.118 1.00 89.44 353 VAL A N 1
ATOM 2787 C CA . VAL A 1 353 ? 23.182 5.709 -0.519 1.00 89.44 353 VAL A CA 1
ATOM 2788 C C . VAL A 1 353 ? 23.628 4.780 -1.650 1.00 89.44 353 VAL A C 1
ATOM 2790 O O . VAL A 1 353 ? 24.221 5.229 -2.631 1.00 89.44 353 VAL A O 1
ATOM 2793 N N . ARG A 1 354 ? 23.298 3.486 -1.570 1.00 92.56 354 ARG A N 1
ATOM 2794 C CA . ARG A 1 354 ? 23.665 2.512 -2.608 1.00 92.56 354 ARG A CA 1
ATOM 2795 C C . ARG A 1 354 ? 22.902 2.723 -3.921 1.00 92.56 354 ARG A C 1
ATOM 2797 O O . ARG A 1 354 ? 23.464 2.468 -4.983 1.00 92.56 354 ARG A O 1
ATOM 2804 N N . LEU A 1 355 ? 21.643 3.163 -3.864 1.00 93.62 355 LEU A N 1
ATOM 2805 C CA . LEU A 1 355 ? 20.828 3.434 -5.051 1.00 93.62 355 LEU A CA 1
ATOM 2806 C C . LEU A 1 355 ? 21.245 4.727 -5.765 1.00 93.62 355 LEU A C 1
ATOM 2808 O O . LEU A 1 355 ? 21.271 4.752 -6.993 1.00 93.62 355 LEU A O 1
ATOM 2812 N N . ILE A 1 356 ? 21.589 5.778 -5.019 1.00 93.06 356 ILE A N 1
ATOM 2813 C CA . ILE A 1 356 ? 22.046 7.055 -5.592 1.00 93.06 356 ILE A CA 1
ATOM 2814 C C . ILE A 1 356 ? 23.402 6.887 -6.278 1.00 93.06 356 ILE A C 1
ATOM 2816 O O . ILE A 1 356 ? 23.578 7.370 -7.388 1.00 93.06 356 ILE A O 1
ATOM 2820 N N . ASN A 1 357 ? 24.315 6.121 -5.677 1.00 93.12 357 ASN A N 1
ATOM 2821 C CA . ASN A 1 357 ? 25.635 5.834 -6.250 1.00 93.12 357 ASN A CA 1
ATOM 2822 C C . ASN A 1 357 ? 25.624 4.643 -7.231 1.00 93.12 357 ASN A C 1
ATOM 2824 O O . ASN A 1 357 ? 26.645 3.984 -7.448 1.00 93.12 357 ASN A O 1
ATOM 2828 N N . ALA A 1 358 ? 24.462 4.286 -7.794 1.00 94.56 358 ALA A N 1
ATOM 2829 C CA . ALA A 1 358 ? 24.340 3.104 -8.642 1.00 94.56 358 ALA A CA 1
ATOM 2830 C C . ALA A 1 358 ? 25.232 3.187 -9.889 1.00 94.56 358 ALA A C 1
ATOM 2832 O O . ALA A 1 358 ? 25.806 2.173 -10.291 1.00 94.56 358 ALA A O 1
ATOM 2833 N N . TYR A 1 359 ? 25.368 4.371 -10.491 1.00 94.88 359 TYR A N 1
ATOM 2834 C CA . TYR A 1 359 ? 26.218 4.576 -11.663 1.00 94.88 359 TYR A CA 1
ATOM 2835 C C . TYR A 1 359 ? 27.694 4.301 -11.339 1.00 94.88 359 TYR A C 1
ATOM 2837 O O . TYR A 1 359 ? 28.347 3.531 -12.044 1.00 94.88 359 TYR A O 1
ATOM 2845 N N . GLU A 1 360 ? 28.199 4.852 -10.237 1.00 95.69 360 GLU A N 1
ATOM 2846 C CA . GLU A 1 360 ? 29.578 4.713 -9.761 1.00 95.69 360 GLU A CA 1
ATOM 2847 C C . GLU A 1 360 ? 29.903 3.257 -9.417 1.00 95.69 360 GLU A C 1
ATOM 2849 O O . GLU A 1 360 ? 30.936 2.732 -9.838 1.00 95.69 360 GLU A O 1
ATOM 2854 N N . ILE A 1 361 ? 28.992 2.568 -8.722 1.00 95.69 361 ILE A N 1
ATOM 2855 C CA . ILE A 1 361 ? 29.136 1.141 -8.400 1.00 95.69 361 ILE A CA 1
ATOM 2856 C C . ILE A 1 361 ? 29.196 0.309 -9.692 1.00 95.69 361 ILE A C 1
ATOM 2858 O O . ILE A 1 361 ? 30.042 -0.578 -9.833 1.00 95.69 361 ILE A O 1
ATOM 2862 N N . GLY A 1 362 ? 28.322 0.603 -10.660 1.00 96.00 362 GLY A N 1
ATOM 2863 C CA . GLY A 1 362 ? 28.328 -0.057 -11.966 1.00 96.00 362 GLY A CA 1
ATOM 2864 C C . GLY A 1 362 ? 29.600 0.219 -12.775 1.00 96.00 362 GLY A C 1
ATOM 2865 O O . GLY A 1 362 ? 30.095 -0.667 -13.476 1.00 96.00 362 GLY A O 1
ATOM 2866 N N . LEU A 1 363 ? 30.161 1.425 -12.663 1.00 95.69 363 LEU A N 1
ATOM 2867 C CA . LEU A 1 363 ? 31.417 1.803 -13.308 1.00 95.69 363 LEU A CA 1
ATOM 2868 C C . LEU A 1 363 ? 32.597 1.024 -12.720 1.00 95.69 363 LEU A C 1
ATOM 2870 O O . LEU A 1 363 ? 33.433 0.529 -13.477 1.00 95.69 363 LEU A O 1
ATOM 2874 N N . GLU A 1 364 ? 32.652 0.863 -11.398 1.00 96.25 364 GLU A N 1
ATOM 2875 C CA . GLU A 1 364 ? 33.718 0.095 -10.751 1.00 96.25 364 GLU A CA 1
ATOM 2876 C C . GLU A 1 364 ? 33.643 -1.398 -11.097 1.00 96.25 364 GLU A C 1
ATOM 2878 O O . GLU A 1 364 ? 34.660 -2.031 -11.400 1.00 96.25 364 GLU A O 1
ATOM 2883 N N . GLN A 1 365 ? 32.430 -1.954 -11.174 1.00 94.12 365 GLN A N 1
ATOM 2884 C CA . GLN A 1 365 ? 32.232 -3.314 -11.670 1.00 94.12 365 GLN A CA 1
ATOM 2885 C C . GLN A 1 365 ? 32.700 -3.464 -13.127 1.00 94.12 365 GLN A C 1
ATOM 2887 O O . GLN A 1 365 ? 33.371 -4.442 -13.462 1.00 94.12 365 GLN A O 1
ATOM 2892 N N . CYS A 1 366 ? 32.407 -2.483 -13.986 1.00 93.88 366 CYS A N 1
ATOM 2893 C CA . CYS A 1 366 ? 32.876 -2.477 -15.370 1.00 93.88 366 CYS A CA 1
ATOM 2894 C C . CYS A 1 366 ? 34.411 -2.436 -15.454 1.00 93.88 366 CYS A C 1
ATOM 2896 O O . CYS A 1 366 ? 35.002 -3.182 -16.234 1.00 93.88 366 CYS A O 1
ATOM 2898 N N . ARG A 1 367 ? 35.074 -1.593 -14.650 1.00 94.81 367 ARG A N 1
ATOM 2899 C CA . ARG A 1 367 ? 36.547 -1.522 -14.589 1.00 94.81 367 ARG A CA 1
ATOM 2900 C C . ARG A 1 367 ? 37.158 -2.843 -14.139 1.00 94.81 367 ARG A C 1
ATOM 2902 O O . ARG A 1 367 ? 38.118 -3.312 -14.744 1.00 94.81 367 ARG A O 1
ATOM 2909 N N . THR A 1 368 ? 36.566 -3.460 -13.119 1.00 93.94 368 THR A N 1
ATOM 2910 C CA . THR A 1 368 ? 36.976 -4.775 -12.613 1.00 93.94 368 THR A CA 1
ATOM 2911 C C . THR A 1 368 ? 36.836 -5.854 -13.686 1.00 93.94 368 THR A C 1
ATOM 2913 O O . THR A 1 368 ? 37.762 -6.636 -13.885 1.00 93.94 368 THR A O 1
ATOM 2916 N N . PHE A 1 369 ? 35.724 -5.857 -14.430 1.00 93.75 369 PHE A N 1
ATOM 2917 C CA . PHE A 1 369 ? 35.502 -6.784 -15.542 1.00 93.75 369 PHE A CA 1
ATOM 2918 C C . PHE A 1 369 ? 36.577 -6.660 -16.628 1.00 93.75 369 PHE A C 1
ATOM 2920 O O . PHE A 1 369 ? 37.130 -7.674 -17.049 1.00 93.75 369 PHE A O 1
ATOM 2927 N N . VAL A 1 370 ? 36.880 -5.433 -17.067 1.00 92.69 370 VAL A N 1
ATOM 2928 C CA . VAL A 1 370 ? 37.910 -5.183 -18.087 1.00 92.69 370 VAL A CA 1
ATOM 2929 C C . VAL A 1 370 ? 39.272 -5.670 -17.590 1.00 92.69 370 VAL A C 1
ATOM 2931 O O . VAL A 1 370 ? 39.889 -6.502 -18.249 1.00 92.69 370 VAL A O 1
ATOM 2934 N N . ARG A 1 371 ? 39.671 -5.262 -16.379 1.00 94.12 371 ARG A N 1
ATOM 2935 C CA . ARG A 1 371 ? 40.961 -5.629 -15.786 1.00 94.12 371 ARG A CA 1
ATOM 2936 C C . ARG A 1 371 ? 41.140 -7.146 -15.683 1.00 94.12 371 ARG A C 1
ATOM 2938 O O . ARG A 1 371 ? 42.097 -7.684 -16.219 1.00 94.12 371 ARG A O 1
ATOM 2945 N N . GLN A 1 372 ? 40.205 -7.836 -15.029 1.00 93.06 372 GLN A N 1
ATOM 2946 C CA . GLN A 1 372 ? 40.353 -9.259 -14.696 1.00 93.06 372 GLN A CA 1
ATOM 2947 C C . GLN A 1 372 ? 40.135 -10.202 -15.883 1.00 93.06 372 GLN A C 1
ATOM 2949 O O . GLN A 1 372 ? 40.624 -11.329 -15.861 1.00 93.06 372 GLN A O 1
ATOM 2954 N N . ARG A 1 373 ? 39.346 -9.798 -16.890 1.00 92.00 373 ARG A N 1
ATOM 2955 C CA . ARG A 1 373 ? 38.906 -10.713 -17.962 1.00 92.00 373 ARG A CA 1
ATOM 2956 C C . ARG A 1 373 ? 39.337 -10.324 -19.363 1.00 92.00 373 ARG A C 1
ATOM 2958 O O . ARG A 1 373 ? 39.322 -11.189 -20.230 1.00 92.00 373 ARG A O 1
ATOM 2965 N N . LEU A 1 374 ? 39.612 -9.047 -19.622 1.00 89.06 374 LEU A N 1
ATOM 2966 C CA . LEU A 1 374 ? 40.058 -8.589 -20.940 1.00 89.06 374 LEU A CA 1
ATOM 2967 C C . LEU A 1 374 ? 41.559 -8.300 -20.946 1.00 89.06 374 LEU A C 1
ATOM 2969 O O . LEU A 1 374 ? 42.215 -8.666 -21.917 1.00 89.06 374 LEU A O 1
ATOM 2973 N N . ASP A 1 375 ? 42.084 -7.706 -19.871 1.00 89.75 375 ASP A N 1
ATOM 2974 C CA . ASP A 1 375 ? 43.498 -7.328 -19.792 1.00 89.75 375 ASP A CA 1
ATOM 2975 C C . ASP A 1 375 ? 44.370 -8.472 -19.248 1.00 89.75 375 ASP A C 1
ATOM 2977 O O . ASP A 1 375 ? 45.349 -8.848 -19.890 1.00 89.75 375 ASP A O 1
ATOM 2981 N N . SER A 1 376 ? 44.026 -9.051 -18.085 1.00 89.12 376 SER A N 1
ATOM 2982 C CA . SER A 1 376 ? 44.884 -10.044 -17.411 1.00 89.12 376 SER A CA 1
ATOM 2983 C C . SER A 1 376 ? 44.489 -11.510 -17.612 1.00 89.12 376 SER A C 1
ATOM 2985 O O . SER A 1 376 ? 45.307 -12.392 -17.360 1.00 89.12 376 SER A O 1
ATOM 2987 N N . ASN A 1 377 ? 43.264 -11.792 -18.078 1.00 87.50 377 ASN A N 1
ATOM 2988 C CA . ASN A 1 377 ? 42.693 -13.149 -18.158 1.00 87.50 377 ASN A CA 1
ATOM 2989 C C . ASN A 1 377 ? 42.757 -13.945 -16.829 1.00 87.50 377 ASN A C 1
ATOM 2991 O O . ASN A 1 377 ? 42.725 -15.175 -16.849 1.00 87.50 377 ASN A O 1
ATOM 2995 N N . GLU A 1 378 ? 42.822 -13.267 -15.677 1.00 89.88 378 GLU A N 1
ATOM 2996 C CA . GLU A 1 378 ? 42.802 -13.883 -14.337 1.00 89.88 378 GLU A CA 1
ATOM 2997 C C . GLU A 1 378 ? 41.514 -14.672 -14.069 1.00 89.88 378 GLU A C 1
ATOM 2999 O O . GLU A 1 378 ? 41.530 -15.693 -13.385 1.00 89.88 378 GLU A O 1
ATOM 3004 N N . VAL A 1 379 ? 40.390 -14.187 -14.602 1.00 90.19 379 VAL A N 1
ATOM 3005 C CA . VAL A 1 379 ? 39.068 -14.812 -14.481 1.00 90.19 379 VAL A CA 1
ATOM 3006 C C . VAL A 1 379 ? 38.555 -15.141 -15.878 1.00 90.19 379 VAL A C 1
ATOM 3008 O O . VAL A 1 379 ? 38.680 -14.336 -16.806 1.00 90.19 379 VAL A O 1
ATOM 3011 N N . GLY A 1 380 ? 37.932 -16.308 -16.048 1.00 88.50 380 GLY A N 1
ATOM 3012 C CA . GLY A 1 380 ? 37.410 -16.739 -17.336 1.00 88.50 380 GLY A CA 1
ATOM 3013 C C . GLY A 1 380 ? 36.365 -15.762 -17.878 1.00 88.50 380 GLY A C 1
ATOM 3014 O O . GLY A 1 380 ? 35.452 -15.325 -17.174 1.00 88.50 380 GLY A O 1
ATOM 3015 N N . PHE A 1 381 ? 36.444 -15.439 -19.174 1.00 88.38 381 PHE A N 1
ATOM 3016 C CA . PHE A 1 381 ? 35.480 -14.539 -19.826 1.00 88.38 381 PHE A CA 1
ATOM 3017 C C . PHE A 1 381 ? 34.021 -14.985 -19.611 1.00 88.38 381 PHE A C 1
ATOM 3019 O O . PHE A 1 381 ? 33.122 -14.161 -19.404 1.00 88.38 381 PHE A O 1
ATOM 3026 N N . TRP A 1 382 ? 33.795 -16.302 -19.632 1.00 89.62 382 TRP A N 1
ATOM 3027 C CA . TRP A 1 382 ? 32.472 -16.906 -19.524 1.00 89.62 382 TRP A CA 1
ATOM 3028 C C . TRP A 1 382 ? 31.950 -17.025 -18.093 1.00 89.62 382 TRP A C 1
ATOM 3030 O O . TRP A 1 382 ? 30.730 -17.138 -17.933 1.00 89.62 382 TRP A O 1
ATOM 3040 N N . ASP A 1 383 ? 32.820 -16.896 -17.089 1.00 90.50 383 ASP A N 1
ATOM 3041 C CA . ASP A 1 383 ? 32.480 -17.080 -15.678 1.00 90.50 383 ASP A CA 1
ATOM 3042 C C . ASP A 1 383 ? 31.348 -16.134 -15.247 1.00 90.50 383 ASP A C 1
ATOM 3044 O O . ASP A 1 383 ? 31.220 -15.025 -15.794 1.00 90.50 383 ASP A O 1
ATOM 3048 N N . PRO A 1 384 ? 30.490 -16.528 -14.288 1.00 89.50 384 PRO A N 1
ATOM 3049 C CA . PRO A 1 384 ? 29.378 -15.698 -13.830 1.00 89.50 384 PRO A CA 1
ATOM 3050 C C . PRO A 1 384 ? 29.825 -14.281 -13.447 1.00 89.50 384 PRO A C 1
ATOM 3052 O O . PRO A 1 384 ? 30.894 -14.088 -12.873 1.00 89.50 384 PRO A O 1
ATOM 3055 N N . LEU A 1 385 ? 29.032 -13.270 -13.810 1.00 87.94 385 LEU A N 1
ATOM 3056 C CA . LEU A 1 385 ? 29.253 -11.901 -13.337 1.00 87.94 385 LEU A CA 1
ATOM 3057 C C . LEU A 1 385 ? 28.577 -11.742 -11.970 1.00 87.94 385 LEU A C 1
ATOM 3059 O O . LEU A 1 385 ? 27.426 -12.168 -11.842 1.00 87.94 385 LEU A O 1
ATOM 3063 N N . PRO A 1 386 ? 29.244 -11.149 -10.964 1.00 87.12 386 PRO A N 1
ATOM 3064 C CA . PRO A 1 386 ? 28.621 -10.923 -9.668 1.00 87.12 386 PRO A CA 1
ATOM 3065 C C . PRO A 1 386 ? 27.426 -9.975 -9.815 1.00 87.12 386 PRO A C 1
ATOM 3067 O O . PRO A 1 386 ? 27.511 -8.954 -10.494 1.00 87.12 386 PRO A O 1
ATOM 3070 N N . HIS A 1 387 ? 26.307 -10.313 -9.180 1.00 91.31 387 HIS A N 1
ATOM 3071 C CA . HIS A 1 387 ? 25.122 -9.461 -9.176 1.00 91.31 387 HIS A CA 1
ATOM 3072 C C . HIS A 1 387 ? 25.227 -8.388 -8.089 1.00 91.31 387 HIS A C 1
ATOM 3074 O O . HIS A 1 387 ? 25.456 -8.708 -6.921 1.00 91.31 387 HIS A O 1
ATOM 3080 N N . LEU A 1 388 ? 25.033 -7.120 -8.461 1.00 89.75 388 LEU A N 1
ATOM 3081 C CA . LEU A 1 388 ? 25.113 -5.992 -7.529 1.00 89.75 388 LEU A CA 1
ATOM 3082 C C . LEU A 1 388 ? 23.864 -5.873 -6.655 1.00 89.75 388 LEU A C 1
ATOM 3084 O O . LEU A 1 388 ? 23.968 -5.361 -5.534 1.00 89.75 388 LEU A O 1
ATOM 3088 N N . ASN A 1 389 ? 22.716 -6.359 -7.150 1.00 90.06 389 ASN A N 1
ATOM 3089 C CA . ASN A 1 389 ? 21.437 -6.425 -6.440 1.00 90.06 389 ASN A CA 1
ATOM 3090 C C . ASN A 1 389 ? 21.069 -5.101 -5.749 1.00 90.06 389 ASN A C 1
ATOM 3092 O O . ASN A 1 389 ? 20.659 -5.082 -4.585 1.00 90.06 389 ASN A O 1
ATOM 3096 N N . ILE A 1 390 ? 21.240 -3.979 -6.455 1.00 90.94 390 ILE A N 1
ATOM 3097 C CA . ILE A 1 390 ? 20.886 -2.657 -5.932 1.00 90.94 390 ILE A CA 1
ATOM 3098 C C . ILE A 1 390 ? 19.373 -2.616 -5.695 1.00 90.94 390 ILE A C 1
ATOM 3100 O O . ILE A 1 390 ? 18.571 -2.816 -6.611 1.00 90.94 390 ILE A O 1
ATOM 3104 N N . LYS A 1 391 ? 18.985 -2.389 -4.438 1.00 88.12 391 LYS A N 1
ATOM 3105 C CA . LYS A 1 391 ? 17.584 -2.305 -4.026 1.00 88.12 391 LYS A CA 1
ATOM 3106 C C . LYS A 1 391 ? 16.969 -0.999 -4.541 1.00 88.12 391 LYS A C 1
ATOM 3108 O O . LYS A 1 391 ? 17.543 0.071 -4.386 1.00 88.12 391 LYS A O 1
ATOM 3113 N N . THR A 1 392 ? 15.781 -1.100 -5.129 1.00 88.81 392 THR A N 1
ATOM 3114 C CA . THR A 1 392 ? 14.954 0.026 -5.600 1.00 88.81 392 THR A CA 1
ATOM 3115 C C . THR A 1 392 ? 13.668 0.131 -4.777 1.00 88.81 392 THR A C 1
ATOM 3117 O O . THR A 1 392 ? 13.335 -0.791 -4.023 1.00 88.81 392 THR A O 1
ATOM 3120 N N . PHE A 1 393 ? 12.878 1.194 -4.948 1.00 78.00 393 PHE A N 1
ATOM 3121 C CA . PHE A 1 393 ? 11.559 1.304 -4.306 1.00 78.00 393 PHE A CA 1
ATOM 3122 C C . PHE A 1 393 ? 10.638 0.108 -4.616 1.00 78.00 393 PHE A C 1
ATOM 3124 O O . PHE A 1 393 ? 9.953 -0.410 -3.727 1.00 78.00 393 PHE A O 1
ATOM 3131 N N . ALA A 1 394 ? 10.672 -0.402 -5.852 1.00 75.56 394 ALA A N 1
ATOM 3132 C CA . ALA A 1 394 ? 9.959 -1.619 -6.241 1.00 75.56 394 ALA A CA 1
ATOM 3133 C C . ALA A 1 394 ? 10.412 -2.866 -5.456 1.00 75.56 394 ALA A C 1
ATOM 3135 O O . ALA A 1 394 ? 9.607 -3.753 -5.194 1.00 75.56 394 ALA A O 1
ATOM 3136 N N . SER A 1 395 ? 11.689 -2.951 -5.072 1.00 70.94 395 SER A N 1
ATOM 3137 C CA . SER A 1 395 ? 12.191 -4.076 -4.273 1.00 70.94 395 SER A CA 1
ATOM 3138 C C . SER A 1 395 ? 11.735 -4.002 -2.812 1.00 70.94 395 SER A C 1
ATOM 3140 O O . SER A 1 395 ? 11.374 -5.024 -2.237 1.00 70.94 395 SER A O 1
ATOM 3142 N N . ILE A 1 396 ? 11.662 -2.797 -2.236 1.00 56.31 396 ILE A N 1
ATOM 3143 C CA . ILE A 1 396 ? 11.238 -2.580 -0.843 1.00 56.31 396 ILE A CA 1
ATOM 3144 C C . ILE A 1 396 ? 9.740 -2.862 -0.696 1.00 56.31 396 ILE A C 1
ATOM 3146 O O . ILE A 1 396 ? 9.340 -3.622 0.184 1.00 56.31 396 ILE A O 1
ATOM 3150 N N . SER A 1 397 ? 8.924 -2.342 -1.617 1.00 44.94 397 SER A N 1
ATOM 3151 C CA . SER A 1 397 ? 7.472 -2.587 -1.664 1.00 44.94 397 SER A CA 1
ATOM 3152 C C . SER A 1 397 ? 7.100 -4.060 -1.892 1.00 44.94 397 SER A C 1
ATOM 3154 O O . SER A 1 397 ? 6.019 -4.487 -1.496 1.00 44.94 397 SER A O 1
ATOM 3156 N N . GLN A 1 398 ? 8.003 -4.865 -2.463 1.00 37.62 398 GLN A N 1
ATOM 3157 C CA . GLN A 1 398 ? 7.827 -6.311 -2.647 1.00 37.62 398 GLN A CA 1
ATOM 3158 C C . GLN A 1 398 ? 8.259 -7.159 -1.440 1.00 37.62 398 GLN A C 1
ATOM 3160 O O . GLN A 1 398 ? 8.104 -8.383 -1.472 1.00 37.62 398 GLN A O 1
ATOM 3165 N N . THR A 1 399 ? 8.753 -6.556 -0.353 1.00 28.89 399 THR A N 1
ATOM 3166 C CA . THR A 1 399 ? 9.221 -7.304 0.827 1.00 28.89 399 THR A CA 1
ATOM 3167 C C . THR A 1 399 ? 8.114 -7.487 1.868 1.00 28.89 399 THR A C 1
ATOM 3169 O O . THR A 1 399 ? 8.212 -7.073 3.016 1.00 28.89 399 THR A O 1
ATOM 3172 N N . ARG A 1 400 ? 7.052 -8.184 1.461 1.00 27.27 400 ARG A N 1
ATOM 3173 C CA . ARG A 1 400 ? 6.311 -9.118 2.323 1.00 27.27 400 ARG A CA 1
ATOM 3174 C C . ARG A 1 400 ? 6.318 -10.472 1.621 1.00 27.27 400 ARG A C 1
ATOM 3176 O O . ARG A 1 400 ? 5.312 -10.930 1.094 1.00 27.27 400 ARG A O 1
ATOM 3183 N N . ARG A 1 401 ? 7.501 -11.085 1.545 1.00 27.38 401 ARG A N 1
ATOM 3184 C CA . ARG A 1 401 ? 7.649 -12.481 1.126 1.00 27.38 401 ARG A CA 1
ATOM 3185 C C . ARG A 1 401 ? 7.587 -13.349 2.374 1.00 27.38 401 ARG A C 1
ATOM 3187 O O . ARG A 1 401 ? 8.445 -13.224 3.241 1.00 27.38 401 ARG A O 1
ATOM 3194 N N . MET A 1 402 ? 6.569 -14.198 2.459 1.00 24.95 402 MET A N 1
ATOM 3195 C CA . MET A 1 402 ? 6.613 -15.365 3.334 1.00 24.95 402 MET A CA 1
ATOM 3196 C C . MET A 1 402 ? 7.542 -16.381 2.680 1.00 24.95 402 MET A C 1
ATOM 3198 O O . MET A 1 402 ? 7.359 -16.735 1.517 1.00 24.95 402 MET A O 1
ATOM 3202 N N . THR A 1 403 ? 8.582 -16.780 3.398 1.00 22.44 403 THR A N 1
ATOM 3203 C CA . THR A 1 403 ? 9.443 -17.899 3.031 1.00 22.44 403 THR A CA 1
ATOM 3204 C C . THR A 1 403 ? 8.758 -19.199 3.424 1.00 22.44 403 THR A C 1
ATOM 3206 O O . THR A 1 403 ? 8.530 -19.432 4.606 1.00 22.44 403 THR A O 1
ATOM 3209 N N . THR A 1 404 ? 8.508 -20.067 2.453 1.00 23.80 404 THR A N 1
ATOM 3210 C CA . THR A 1 404 ? 8.476 -21.515 2.670 1.00 23.80 404 THR A CA 1
ATOM 3211 C C . THR A 1 404 ? 9.513 -22.149 1.750 1.00 23.80 404 THR A C 1
ATOM 3213 O O . THR A 1 404 ? 9.801 -21.639 0.664 1.00 23.80 404 THR A O 1
ATOM 3216 N N . ASN A 1 405 ? 10.172 -23.185 2.264 1.00 28.52 405 ASN A N 1
ATOM 3217 C CA . ASN A 1 405 ? 11.356 -23.792 1.672 1.00 28.52 405 ASN A CA 1
ATOM 3218 C C . ASN A 1 405 ? 11.102 -24.317 0.248 1.00 28.52 405 ASN A C 1
ATOM 3220 O O . ASN A 1 405 ? 10.099 -24.970 -0.022 1.00 28.52 405 ASN A O 1
ATOM 3224 N N . ASP A 1 406 ? 12.088 -24.043 -0.608 1.00 29.59 406 ASP A N 1
ATOM 3225 C CA . ASP A 1 406 ? 12.325 -24.534 -1.967 1.00 29.59 406 ASP A CA 1
ATOM 3226 C C . ASP A 1 406 ? 11.326 -24.178 -3.089 1.00 29.59 406 ASP A C 1
ATOM 3228 O O . ASP A 1 406 ? 10.237 -24.725 -3.229 1.00 29.59 406 ASP A O 1
ATOM 3232 N N . LYS A 1 407 ? 11.846 -23.341 -4.007 1.00 26.44 407 LYS A N 1
ATOM 3233 C CA . LYS A 1 407 ? 11.301 -22.844 -5.291 1.00 26.44 407 LYS A CA 1
ATOM 3234 C C . LYS A 1 407 ? 10.306 -21.680 -5.194 1.00 26.44 407 LYS A C 1
ATOM 3236 O O . LYS A 1 407 ? 9.090 -21.824 -5.224 1.00 26.44 407 LYS A O 1
ATOM 3241 N N . ILE A 1 408 ? 10.879 -20.476 -5.240 1.00 28.23 408 ILE A N 1
ATOM 3242 C CA . ILE A 1 408 ? 10.176 -19.202 -5.420 1.00 28.23 408 ILE A CA 1
ATOM 3243 C C . ILE A 1 408 ? 9.587 -19.143 -6.838 1.00 28.23 408 ILE A C 1
ATOM 3245 O O . ILE A 1 408 ? 10.301 -18.853 -7.800 1.00 28.23 408 ILE A O 1
ATOM 3249 N N . VAL A 1 409 ? 8.279 -19.365 -6.975 1.00 28.98 409 VAL A N 1
ATOM 3250 C CA . VAL A 1 409 ? 7.526 -18.946 -8.165 1.00 28.98 409 VAL A CA 1
ATOM 3251 C C . VAL A 1 409 ? 6.738 -17.693 -7.810 1.00 28.98 409 VAL A C 1
ATOM 3253 O O . VAL A 1 409 ? 5.753 -17.727 -7.078 1.00 28.98 409 VAL A O 1
ATOM 3256 N N . THR A 1 410 ? 7.197 -16.556 -8.328 1.00 27.91 410 THR A N 1
ATOM 3257 C CA . THR A 1 410 ? 6.527 -15.261 -8.209 1.00 27.91 410 THR A CA 1
ATOM 3258 C C . THR A 1 410 ? 5.239 -15.291 -9.036 1.00 27.91 410 THR A C 1
ATOM 3260 O O . THR A 1 410 ? 5.231 -14.942 -10.215 1.00 27.91 410 THR A O 1
ATOM 3263 N N . ILE A 1 411 ? 4.134 -15.726 -8.434 1.00 33.22 411 ILE A N 1
ATOM 3264 C CA . ILE A 1 411 ? 2.794 -15.575 -9.008 1.00 33.22 411 ILE A CA 1
ATOM 3265 C C . ILE A 1 411 ? 2.406 -14.110 -8.792 1.00 33.22 411 ILE A C 1
ATOM 3267 O O . ILE A 1 411 ? 1.788 -13.737 -7.797 1.00 33.22 411 ILE A O 1
ATOM 3271 N N . SER A 1 412 ? 2.852 -13.242 -9.706 1.00 33.47 412 SER A N 1
ATOM 3272 C CA . SER A 1 412 ? 2.324 -11.884 -9.796 1.00 33.47 412 SER A CA 1
ATOM 3273 C C . SER A 1 412 ? 0.825 -11.988 -10.050 1.00 33.47 412 SER A C 1
ATOM 3275 O O . SER A 1 412 ? 0.425 -12.678 -10.990 1.00 33.47 412 SER A O 1
ATOM 3277 N N . ALA A 1 413 ? 0.024 -11.315 -9.226 1.00 37.50 413 ALA A N 1
ATOM 3278 C CA . ALA A 1 413 ? -1.422 -11.186 -9.368 1.00 37.50 413 ALA A CA 1
ATOM 3279 C C . ALA A 1 413 ? -1.768 -10.446 -10.674 1.00 37.50 413 ALA A C 1
ATOM 3281 O O . ALA A 1 413 ? -2.086 -9.261 -10.668 1.00 37.50 413 ALA A O 1
ATOM 3282 N N . ASP A 1 414 ? -1.622 -11.121 -11.813 1.00 40.91 414 ASP A N 1
ATOM 3283 C CA . ASP A 1 414 ? -1.853 -10.555 -13.136 1.00 40.91 414 ASP A CA 1
ATOM 3284 C C . ASP A 1 414 ? -3.105 -11.207 -13.731 1.00 40.91 414 ASP A C 1
ATOM 3286 O O . ASP A 1 414 ? -3.247 -12.434 -13.756 1.00 40.91 414 ASP A O 1
ATOM 3290 N N . ARG A 1 415 ? -4.025 -10.380 -14.235 1.00 38.62 415 ARG A N 1
ATOM 3291 C CA . ARG A 1 415 ? -5.268 -10.799 -14.914 1.00 38.62 415 ARG A CA 1
ATOM 3292 C C . ARG A 1 415 ? -4.987 -11.782 -16.064 1.00 38.62 415 ARG A C 1
ATOM 3294 O O . ARG A 1 415 ? -5.814 -12.639 -16.371 1.00 38.62 415 ARG A O 1
ATOM 3301 N N . ASP A 1 416 ? -3.797 -11.679 -16.655 1.00 40.75 416 ASP A N 1
ATOM 3302 C CA . ASP A 1 416 ? -3.289 -12.544 -17.721 1.00 40.75 416 ASP A CA 1
ATOM 3303 C C . ASP A 1 416 ? -2.919 -13.956 -17.229 1.00 40.75 416 ASP A C 1
ATOM 3305 O O . ASP A 1 416 ? -3.035 -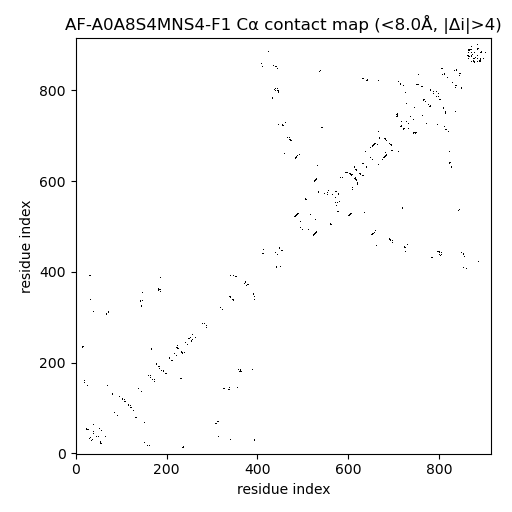14.917 -17.990 1.00 40.75 416 ASP A O 1
ATOM 3309 N N . LEU A 1 417 ? -2.500 -14.115 -15.967 1.00 48.12 417 LEU A N 1
ATOM 3310 C CA . LEU A 1 417 ? -2.174 -15.421 -15.385 1.00 48.12 417 LEU A CA 1
ATOM 3311 C C . LEU A 1 417 ? -3.440 -16.253 -15.175 1.00 48.12 417 LEU A C 1
ATOM 3313 O O . LEU A 1 417 ? -3.463 -17.431 -15.513 1.00 48.12 417 LEU A O 1
ATOM 3317 N N . PHE A 1 418 ? -4.513 -15.616 -14.707 1.00 51.53 418 PHE A N 1
ATOM 3318 C CA . PHE A 1 418 ? -5.820 -16.245 -14.523 1.00 51.53 418 PHE A CA 1
ATOM 3319 C C . PHE A 1 418 ? -6.436 -16.711 -15.853 1.00 51.53 418 PHE A C 1
ATOM 3321 O O . PHE A 1 418 ? -6.902 -17.842 -15.956 1.00 51.53 418 PHE A O 1
ATOM 3328 N N . GLY A 1 419 ? -6.341 -15.898 -16.914 1.00 50.84 419 GLY A N 1
ATOM 3329 C CA . GLY A 1 419 ? -6.742 -16.319 -18.263 1.00 50.84 419 GLY A CA 1
ATOM 3330 C C . GLY A 1 419 ? -5.932 -17.515 -18.786 1.00 50.84 419 GLY A C 1
ATOM 3331 O O . GLY A 1 419 ? -6.498 -18.444 -19.357 1.00 50.84 419 GLY A O 1
ATOM 3332 N N . ARG A 1 420 ? -4.615 -17.545 -18.538 1.00 52.28 420 ARG A N 1
ATOM 3333 C CA . ARG A 1 420 ? -3.737 -18.666 -18.932 1.00 52.28 420 ARG A CA 1
ATOM 3334 C C . ARG A 1 420 ? -3.990 -19.940 -18.128 1.00 52.28 420 ARG A C 1
ATOM 3336 O O . ARG A 1 420 ? -3.923 -21.024 -18.698 1.00 52.28 420 ARG A O 1
ATOM 3343 N N . LEU A 1 421 ? -4.294 -19.807 -16.837 1.00 55.56 421 LEU A N 1
ATOM 3344 C CA . LEU A 1 421 ? -4.653 -20.901 -15.931 1.00 55.56 421 LEU A CA 1
ATOM 3345 C C . LEU A 1 421 ? -5.892 -21.656 -16.435 1.00 55.56 421 LEU A C 1
ATOM 3347 O O . LEU A 1 421 ? -5.868 -22.880 -16.512 1.00 55.56 421 LEU A O 1
ATOM 3351 N N . VAL A 1 422 ? -6.930 -20.932 -16.865 1.00 54.38 422 VAL A N 1
ATOM 3352 C CA . VAL A 1 422 ? -8.172 -21.518 -17.407 1.00 54.38 422 VAL A CA 1
ATOM 3353 C C . VAL A 1 422 ? -7.925 -22.251 -18.732 1.00 54.38 422 VAL A C 1
ATOM 3355 O O . VAL A 1 422 ? -8.422 -23.359 -18.930 1.00 54.38 422 VAL A O 1
ATOM 3358 N N . ILE A 1 423 ? -7.116 -21.672 -19.625 1.00 54.00 423 ILE A N 1
ATOM 3359 C CA . ILE A 1 423 ? -6.759 -22.289 -20.915 1.00 54.00 423 ILE A CA 1
ATOM 3360 C C . ILE A 1 423 ? -5.917 -23.559 -20.704 1.00 54.00 423 ILE A C 1
ATOM 3362 O O . ILE A 1 423 ? -6.163 -24.591 -21.335 1.00 54.00 423 ILE A O 1
ATOM 3366 N N . ALA A 1 424 ? -4.943 -23.509 -19.789 1.00 55.38 424 ALA A N 1
ATOM 3367 C CA . ALA A 1 424 ? -4.129 -24.664 -19.426 1.00 55.38 424 ALA A CA 1
ATOM 3368 C C . ALA A 1 424 ? -4.965 -25.768 -18.763 1.00 55.38 424 ALA A C 1
ATOM 3370 O O . ALA A 1 424 ? -4.756 -26.937 -19.082 1.00 55.38 424 ALA A O 1
ATOM 3371 N N . ALA A 1 425 ? -5.926 -25.406 -17.906 1.00 59.06 425 ALA A N 1
ATOM 3372 C CA . ALA A 1 425 ? -6.799 -26.361 -17.235 1.00 59.06 425 ALA A CA 1
ATOM 3373 C C . ALA A 1 425 ? -7.717 -27.102 -18.212 1.00 59.06 425 ALA A C 1
ATOM 3375 O O . ALA A 1 425 ? -7.762 -28.330 -18.188 1.00 59.06 425 ALA A O 1
ATOM 3376 N N . ARG A 1 426 ? -8.355 -26.375 -19.142 1.00 56.69 426 ARG A N 1
ATOM 3377 C CA . ARG A 1 426 ? -9.181 -26.978 -20.199 1.00 56.69 426 ARG A CA 1
ATOM 3378 C C . ARG A 1 426 ? -8.371 -27.917 -21.091 1.00 56.69 426 ARG A C 1
ATOM 3380 O O . ARG A 1 426 ? -8.840 -28.998 -21.417 1.00 56.69 426 ARG A O 1
ATOM 3387 N N . SER A 1 427 ? -7.164 -27.502 -21.474 1.00 56.47 427 SER A N 1
ATOM 3388 C CA . SER A 1 427 ? -6.333 -28.283 -22.391 1.00 56.47 427 SER A CA 1
ATOM 3389 C C . SER A 1 427 ? -5.748 -29.528 -21.723 1.00 56.47 427 SER A C 1
ATOM 3391 O O . SER A 1 427 ? -5.699 -30.565 -22.354 1.00 56.47 427 SER A O 1
ATOM 3393 N N . ARG A 1 428 ? -5.304 -29.460 -20.459 1.00 60.44 428 ARG A N 1
ATOM 3394 C CA . ARG A 1 428 ? -4.634 -30.576 -19.754 1.00 60.44 428 ARG A CA 1
ATOM 3395 C C . ARG A 1 428 ? -5.584 -31.451 -18.928 1.00 60.44 428 ARG A C 1
ATOM 3397 O O . ARG A 1 428 ? -5.106 -32.202 -18.085 1.00 60.44 428 ARG A O 1
ATOM 3404 N N . HIS A 1 429 ? -6.899 -31.326 -19.127 1.00 61.34 429 HIS A N 1
ATOM 3405 C CA . HIS A 1 429 ? -7.927 -31.967 -18.294 1.00 61.34 429 HIS A CA 1
ATOM 3406 C C . HIS A 1 429 ? -7.708 -31.746 -16.788 1.00 61.34 429 HIS A C 1
ATOM 3408 O O . HIS A 1 429 ? -7.983 -32.625 -15.973 1.00 61.34 429 HIS A O 1
ATOM 3414 N N . ILE A 1 430 ? -7.190 -30.574 -16.401 1.00 65.00 430 ILE A N 1
ATOM 3415 C CA . ILE A 1 430 ? -7.077 -30.245 -14.983 1.00 65.00 430 ILE A CA 1
ATOM 3416 C C . ILE A 1 430 ? -8.478 -29.930 -14.494 1.00 65.00 430 ILE A C 1
ATOM 3418 O O . ILE A 1 430 ? -9.171 -29.091 -15.076 1.00 65.00 430 ILE A O 1
ATOM 3422 N N . ASP A 1 431 ? -8.867 -30.584 -13.407 1.00 72.56 431 ASP A N 1
ATOM 3423 C CA . ASP A 1 431 ? -10.121 -30.296 -12.741 1.00 72.56 431 ASP A CA 1
ATOM 3424 C C . ASP A 1 431 ? -10.177 -28.814 -12.329 1.00 72.56 431 ASP A C 1
ATOM 3426 O O . ASP A 1 431 ? -9.461 -28.352 -11.436 1.00 72.56 431 ASP A O 1
ATOM 3430 N N . LEU A 1 432 ? -11.029 -28.052 -13.021 1.00 72.31 432 LEU A N 1
ATOM 3431 C CA . LEU A 1 432 ? -11.240 -26.628 -12.775 1.00 72.31 432 LEU A CA 1
ATOM 3432 C C . LEU A 1 432 ? -11.822 -26.393 -11.374 1.00 72.31 432 LEU A C 1
ATOM 3434 O O . LEU A 1 432 ? -11.567 -25.344 -10.779 1.00 72.31 432 LEU A O 1
ATOM 3438 N N . LYS A 1 433 ? -12.564 -27.372 -10.838 1.00 77.25 433 LYS A N 1
ATOM 3439 C CA . LYS A 1 433 ? -13.077 -27.340 -9.470 1.00 77.25 433 LYS A CA 1
ATOM 3440 C C . LYS A 1 433 ? -11.918 -27.424 -8.473 1.00 77.25 433 LYS A C 1
ATOM 3442 O O . LYS A 1 433 ? -11.766 -26.529 -7.646 1.00 77.25 433 LYS A O 1
ATOM 3447 N N . GLY A 1 434 ? -11.022 -28.398 -8.639 1.00 80.25 434 GLY A N 1
ATOM 3448 C CA . GLY A 1 434 ? -9.767 -28.491 -7.892 1.00 80.25 434 GLY A CA 1
ATOM 3449 C C . GLY A 1 434 ? -8.882 -27.246 -8.013 1.00 80.25 434 GLY A C 1
ATOM 3450 O O . GLY A 1 434 ? -8.340 -26.785 -7.010 1.00 80.25 434 GLY A O 1
ATOM 3451 N N . LEU A 1 435 ? -8.779 -26.635 -9.198 1.00 78.69 435 LEU A N 1
ATOM 3452 C CA . LEU A 1 435 ? -8.003 -25.406 -9.401 1.00 78.69 435 LEU A CA 1
ATOM 3453 C C . LEU A 1 435 ? -8.533 -24.232 -8.567 1.00 78.69 435 LEU A C 1
ATOM 3455 O O . LEU A 1 435 ? -7.751 -23.499 -7.963 1.00 78.69 435 LEU A O 1
ATOM 3459 N N . LEU A 1 436 ? -9.854 -24.042 -8.549 1.00 79.56 436 LEU A N 1
ATOM 3460 C CA . LEU A 1 436 ? -10.488 -22.924 -7.848 1.00 79.56 436 LEU A CA 1
ATOM 3461 C C . LEU A 1 436 ? -10.573 -23.117 -6.331 1.00 79.56 436 LEU A C 1
ATOM 3463 O O . LEU A 1 436 ? -10.885 -22.148 -5.646 1.00 79.56 436 LEU A O 1
ATOM 3467 N N . SER A 1 437 ? -10.181 -24.287 -5.812 1.00 87.06 437 SER A N 1
ATOM 3468 C CA . SER A 1 437 ? -9.887 -24.499 -4.383 1.00 87.06 437 SER A CA 1
ATOM 3469 C C . SER A 1 437 ? -8.566 -23.852 -3.912 1.00 87.06 437 SER A C 1
ATOM 3471 O O . SER A 1 437 ? -8.183 -23.984 -2.746 1.00 87.06 437 SER A O 1
ATOM 3473 N N . HIS A 1 438 ? -7.854 -23.164 -4.817 1.00 84.12 438 HIS A N 1
ATOM 3474 C CA . HIS A 1 438 ? -6.682 -22.330 -4.542 1.00 84.12 438 HIS A CA 1
ATOM 3475 C C . HIS A 1 438 ? -6.964 -20.849 -4.868 1.00 84.12 438 HIS A C 1
ATOM 3477 O O . HIS A 1 438 ? -7.791 -20.513 -5.720 1.00 84.12 438 HIS A O 1
ATOM 3483 N N . GLU A 1 439 ? -6.262 -19.933 -4.194 1.00 79.88 439 GLU A N 1
ATOM 3484 C CA . GLU A 1 439 ? -6.472 -18.480 -4.342 1.00 79.88 439 GLU A CA 1
ATOM 3485 C C . GLU A 1 439 ? -5.975 -17.918 -5.687 1.00 79.88 439 GLU A C 1
ATOM 3487 O O . GLU A 1 439 ? -6.423 -16.859 -6.141 1.00 79.88 439 GLU A O 1
ATOM 3492 N N . LEU A 1 440 ? -5.058 -18.633 -6.351 1.00 72.56 440 LEU A N 1
ATOM 3493 C CA . LEU A 1 440 ? -4.404 -18.258 -7.615 1.00 72.56 440 LEU A CA 1
ATOM 3494 C C . LEU A 1 440 ? -3.627 -16.935 -7.526 1.00 72.56 440 LEU A C 1
ATOM 3496 O O . LEU A 1 440 ? -3.349 -16.283 -8.533 1.00 72.56 440 LEU A O 1
ATOM 3500 N N . CYS A 1 441 ? -3.278 -16.538 -6.303 1.00 67.38 441 CYS A N 1
ATOM 3501 C CA . CYS A 1 441 ? -2.603 -15.301 -5.940 1.00 67.38 441 CYS A CA 1
ATOM 3502 C C . CYS A 1 441 ? -1.791 -15.528 -4.657 1.00 67.38 441 CYS A C 1
ATOM 3504 O O . CYS A 1 441 ? -2.122 -16.404 -3.865 1.00 67.38 441 CYS A O 1
ATOM 3506 N N . ALA A 1 442 ? -0.758 -14.715 -4.423 1.00 67.81 442 ALA A N 1
ATOM 3507 C CA . ALA A 1 442 ? 0.053 -14.768 -3.203 1.00 67.81 442 ALA A CA 1
ATOM 3508 C C . ALA A 1 442 ? -0.716 -14.408 -1.913 1.00 67.81 442 ALA A C 1
ATOM 3510 O O . ALA A 1 442 ? -0.190 -14.607 -0.823 1.00 67.81 442 ALA A O 1
ATOM 3511 N N . VAL A 1 443 ? -1.933 -13.864 -2.030 1.00 77.75 443 VAL A N 1
ATOM 3512 C CA . VAL A 1 443 ? -2.836 -13.541 -0.915 1.00 77.75 443 VAL A CA 1
ATOM 3513 C C . VAL A 1 443 ? -4.304 -13.734 -1.337 1.00 77.75 443 VAL A C 1
ATOM 3515 O O . VAL A 1 443 ? -4.614 -13.527 -2.518 1.00 77.75 443 VAL A O 1
ATOM 3518 N N . PRO A 1 444 ? -5.224 -14.058 -0.404 1.00 85.00 444 PRO A N 1
ATOM 3519 C CA . PRO A 1 444 ? -6.654 -14.191 -0.687 1.00 85.00 444 PRO A CA 1
ATOM 3520 C C . PRO A 1 444 ? -7.301 -12.820 -0.929 1.00 85.00 444 PRO A C 1
ATOM 3522 O O . PRO A 1 444 ? -7.645 -12.085 0.003 1.00 85.00 444 PRO A O 1
ATOM 3525 N N . LEU A 1 445 ? -7.474 -12.453 -2.202 1.00 81.94 445 LEU A N 1
ATOM 3526 C CA . LEU A 1 445 ? -7.915 -11.109 -2.609 1.00 81.94 445 LEU A CA 1
ATOM 3527 C C . LEU A 1 445 ? -9.347 -10.760 -2.179 1.00 81.94 445 LEU A C 1
ATOM 3529 O O . LEU A 1 445 ? -9.698 -9.576 -2.149 1.00 81.94 445 LEU A O 1
ATOM 3533 N N . SER A 1 446 ? -10.150 -11.765 -1.828 1.00 87.31 446 SER A N 1
ATOM 3534 C CA . SER A 1 446 ? -11.492 -11.606 -1.263 1.00 87.31 446 SER A CA 1
ATOM 3535 C C . SER A 1 446 ? -11.473 -11.007 0.147 1.00 87.31 446 SER A C 1
ATOM 3537 O O . SER A 1 446 ? -12.443 -10.376 0.551 1.00 87.31 446 SER A O 1
ATOM 3539 N N . MET A 1 447 ? -10.363 -11.134 0.882 1.00 89.56 447 MET A N 1
ATOM 3540 C CA . MET A 1 447 ? -10.229 -10.688 2.277 1.00 89.56 447 MET A CA 1
ATOM 3541 C C . MET A 1 447 ? -9.058 -9.722 2.494 1.00 89.56 447 MET A C 1
ATOM 3543 O O . MET A 1 447 ? -9.003 -9.016 3.500 1.00 89.56 447 MET A O 1
ATOM 3547 N N . VAL A 1 448 ? -8.107 -9.663 1.560 1.00 82.38 448 VAL A N 1
ATOM 3548 C CA . VAL A 1 448 ? -6.828 -8.960 1.731 1.00 82.38 448 VAL A CA 1
ATOM 3549 C C . VAL A 1 448 ? -6.509 -8.129 0.485 1.00 82.38 448 VAL A C 1
ATOM 3551 O O . VAL A 1 448 ? -6.857 -8.498 -0.637 1.00 82.38 448 VAL A O 1
ATOM 3554 N N . HIS A 1 449 ? -5.869 -6.977 0.674 1.00 73.62 449 HIS A N 1
ATOM 3555 C CA . HIS A 1 449 ? -5.292 -6.178 -0.405 1.00 73.62 449 HIS A CA 1
ATOM 3556 C C . HIS A 1 449 ? -3.995 -6.813 -0.934 1.00 73.62 449 HIS A C 1
ATOM 3558 O O . HIS A 1 449 ? -3.382 -7.660 -0.289 1.00 73.62 449 HIS A O 1
ATOM 3564 N N . THR A 1 450 ? -3.529 -6.382 -2.106 1.00 61.88 450 THR A N 1
ATOM 3565 C CA . THR A 1 450 ? -2.300 -6.911 -2.729 1.00 61.88 450 THR A CA 1
ATOM 3566 C C . THR A 1 450 ? -1.028 -6.670 -1.904 1.00 61.88 450 THR A C 1
ATOM 3568 O O . THR A 1 450 ? -0.039 -7.362 -2.116 1.00 61.88 450 THR A O 1
ATOM 3571 N N . ASP A 1 451 ? -1.042 -5.722 -0.959 1.00 59.12 451 ASP A N 1
ATOM 3572 C CA . ASP A 1 451 ? 0.053 -5.442 -0.011 1.00 59.12 451 ASP A CA 1
ATOM 3573 C C . ASP A 1 451 ? 0.034 -6.353 1.243 1.00 59.12 451 ASP A C 1
ATOM 3575 O O . ASP A 1 451 ? 0.841 -6.201 2.168 1.00 59.12 451 ASP A O 1
ATOM 3579 N N . GLY A 1 452 ? -0.907 -7.300 1.304 1.00 68.44 452 GLY A N 1
ATOM 3580 C CA . GLY A 1 452 ? -1.092 -8.202 2.436 1.00 68.44 452 GLY A CA 1
ATOM 3581 C C . GLY A 1 452 ? -1.826 -7.575 3.627 1.00 68.44 452 GLY A C 1
ATOM 3582 O O . GLY A 1 452 ? -1.842 -8.170 4.704 1.00 68.44 452 GLY A O 1
ATOM 3583 N N . THR A 1 453 ? -2.403 -6.375 3.498 1.00 74.50 453 THR A N 1
ATOM 3584 C CA . THR A 1 453 ? -3.246 -5.787 4.551 1.00 74.50 453 THR A CA 1
ATOM 3585 C C . THR A 1 453 ? -4.690 -6.281 4.460 1.00 74.50 453 THR A C 1
ATOM 3587 O O . THR A 1 453 ? -5.263 -6.384 3.376 1.00 74.50 453 THR A O 1
ATOM 3590 N N . MET A 1 454 ? -5.299 -6.607 5.605 1.00 85.12 454 MET A N 1
ATOM 3591 C CA . MET A 1 454 ? -6.689 -7.075 5.662 1.00 85.12 454 MET A CA 1
ATOM 3592 C C . MET A 1 454 ? -7.662 -5.977 5.219 1.00 85.12 454 MET A C 1
ATOM 3594 O O . MET A 1 454 ? -7.547 -4.824 5.647 1.00 85.12 454 MET A O 1
ATOM 3598 N N . ARG A 1 455 ? -8.652 -6.343 4.401 1.00 85.38 455 ARG A N 1
ATOM 3599 C CA . ARG A 1 455 ? -9.727 -5.441 3.973 1.00 85.38 455 ARG A CA 1
ATOM 3600 C C . ARG A 1 455 ? -10.577 -5.029 5.164 1.00 85.38 455 ARG A C 1
ATOM 3602 O O . ARG A 1 455 ? -10.933 -5.861 6.001 1.00 85.38 455 ARG A O 1
ATOM 3609 N N . LYS A 1 456 ? -10.975 -3.760 5.204 1.00 83.62 456 LYS A N 1
ATOM 3610 C CA . LYS A 1 456 ? -11.803 -3.197 6.278 1.00 83.62 456 LYS A CA 1
ATOM 3611 C C . LYS A 1 456 ? -13.233 -2.938 5.815 1.00 83.62 456 LYS A C 1
ATOM 3613 O O . LYS A 1 456 ? -13.472 -2.571 4.668 1.00 83.62 456 LYS A O 1
ATOM 3618 N N . THR A 1 457 ? -14.161 -3.071 6.757 1.00 79.69 457 THR A N 1
ATOM 3619 C CA . THR A 1 457 ? -15.573 -2.717 6.594 1.00 79.69 457 THR A CA 1
ATOM 3620 C C . THR A 1 457 ? -15.933 -1.570 7.532 1.00 79.69 457 THR A C 1
ATOM 3622 O O . THR A 1 457 ? -15.255 -1.323 8.531 1.00 79.69 457 THR A O 1
ATOM 3625 N N . CYS A 1 458 ? -17.003 -0.849 7.214 1.00 81.25 458 CYS A N 1
ATOM 3626 C CA . CYS A 1 458 ? -17.515 0.207 8.075 1.00 81.25 458 CYS A CA 1
ATOM 3627 C C . CYS A 1 458 ? -18.214 -0.429 9.289 1.00 81.25 458 CYS A C 1
ATOM 3629 O O . CYS A 1 458 ? -19.379 -0.814 9.189 1.00 81.25 458 CYS A O 1
ATOM 3631 N N . LYS A 1 459 ? -17.504 -0.577 10.423 1.00 81.62 459 LYS A N 1
ATOM 3632 C CA . LYS A 1 459 ? -18.050 -1.193 11.652 1.00 81.62 459 LYS A CA 1
ATOM 3633 C C . LYS A 1 459 ? -19.374 -0.544 12.079 1.00 81.62 459 LYS A C 1
ATOM 3635 O O . LYS A 1 459 ? -20.346 -1.251 12.332 1.00 81.62 459 LYS A O 1
ATOM 3640 N N . SER A 1 460 ? -19.436 0.789 12.046 1.00 83.94 460 SER A N 1
ATOM 3641 C CA . SER A 1 460 ? -20.607 1.576 12.454 1.00 83.94 460 SER A CA 1
ATOM 3642 C C . SER A 1 460 ? -21.856 1.334 11.602 1.00 83.94 460 SER A C 1
ATOM 3644 O O . SER A 1 460 ? -22.957 1.665 12.042 1.00 83.94 460 SER A O 1
ATOM 3646 N N . ALA A 1 461 ? -21.723 0.710 10.424 1.00 88.88 461 ALA A N 1
ATOM 3647 C CA . ALA A 1 461 ? -22.872 0.292 9.631 1.00 88.88 461 ALA A CA 1
ATOM 3648 C C . ALA A 1 461 ? -23.737 -0.736 10.376 1.00 88.88 461 ALA A C 1
ATOM 3650 O O . ALA A 1 461 ? -24.952 -0.682 10.243 1.00 88.88 461 ALA A O 1
ATOM 3651 N N . LEU A 1 462 ? -23.143 -1.629 11.183 1.00 92.44 462 LEU A N 1
ATOM 3652 C CA . LEU A 1 462 ? -23.917 -2.555 12.020 1.00 92.44 462 LEU A CA 1
ATOM 3653 C C . LEU A 1 462 ? -24.678 -1.803 13.108 1.00 92.44 462 LEU A C 1
ATOM 3655 O O . LEU A 1 462 ? -25.871 -2.022 13.267 1.00 92.44 462 LEU A O 1
ATOM 3659 N N . LEU A 1 463 ? -24.015 -0.876 13.805 1.00 91.50 463 LEU A N 1
ATOM 3660 C CA . LEU A 1 463 ? -24.662 -0.078 14.845 1.00 91.50 463 LEU A CA 1
ATOM 3661 C C . LEU A 1 463 ? -25.870 0.693 14.290 1.00 91.50 463 LEU A C 1
ATOM 3663 O O . LEU A 1 463 ? -26.922 0.714 14.913 1.00 91.50 463 LEU A O 1
ATOM 3667 N N . SER A 1 464 ? -25.756 1.232 13.072 1.00 92.06 464 SER A N 1
ATOM 3668 C CA . SER A 1 464 ? -26.873 1.896 12.384 1.00 92.06 464 SER A CA 1
ATOM 3669 C C . SER A 1 464 ? -28.033 0.959 12.030 1.00 92.06 464 SER A C 1
ATOM 3671 O O . SER A 1 464 ? -29.160 1.427 11.919 1.00 92.06 464 SER A O 1
ATOM 3673 N N . GLU A 1 465 ? -27.787 -0.337 11.807 1.00 93.81 465 GLU A N 1
ATOM 3674 C CA . GLU A 1 465 ? -28.862 -1.320 11.618 1.00 93.81 465 GLU A CA 1
ATOM 3675 C C . GLU A 1 465 ? -29.504 -1.701 12.960 1.00 93.81 465 GLU A C 1
ATOM 3677 O O . GLU A 1 465 ? -30.726 -1.741 13.040 1.00 93.81 465 GLU A O 1
ATOM 3682 N N . LEU A 1 466 ? -28.712 -1.876 14.025 1.00 93.44 466 LEU A N 1
ATOM 3683 C CA . LEU A 1 466 ? -29.218 -2.151 15.377 1.00 93.44 466 LEU A CA 1
ATOM 3684 C C . LEU A 1 466 ? -30.063 -0.993 15.931 1.00 93.44 466 LEU A C 1
ATOM 3686 O O . LEU A 1 466 ? -31.076 -1.215 16.583 1.00 93.44 466 LEU A O 1
ATOM 3690 N N . GLU A 1 467 ? -29.686 0.252 15.639 1.00 93.38 467 GLU A N 1
ATOM 3691 C CA . GLU A 1 467 ? -30.445 1.440 16.045 1.00 93.38 467 GLU A CA 1
ATOM 3692 C C . GLU A 1 467 ? -31.857 1.498 15.455 1.00 93.38 467 GLU A C 1
ATOM 3694 O O . GLU A 1 467 ? -32.699 2.191 16.010 1.00 93.38 467 GLU A O 1
ATOM 3699 N N . LYS A 1 468 ? -32.152 0.786 14.360 1.00 93.56 468 LYS A N 1
ATOM 3700 C CA . LYS A 1 468 ? -33.501 0.783 13.766 1.00 93.56 468 LYS A CA 1
ATOM 3701 C C . LYS A 1 468 ? -34.506 -0.029 14.573 1.00 93.56 468 LYS A C 1
ATOM 3703 O O . LYS A 1 468 ? -35.703 0.193 14.432 1.00 93.56 468 LYS A O 1
ATOM 3708 N N . GLU A 1 469 ? -34.020 -0.937 15.411 1.00 93.19 469 GLU A N 1
ATOM 3709 C CA . GLU A 1 469 ? -34.841 -1.802 16.260 1.00 93.19 469 GLU A CA 1
ATOM 3710 C C . GLU A 1 469 ? -35.373 -1.072 17.501 1.00 93.19 469 GLU A C 1
ATOM 3712 O O . GLU A 1 469 ? -36.231 -1.588 18.213 1.00 93.19 469 GLU A O 1
ATOM 3717 N N . VAL A 1 470 ? -34.850 0.122 17.803 1.00 95.25 470 VAL A N 1
ATOM 3718 C CA . VAL A 1 470 ? -35.177 0.858 19.027 1.00 95.25 470 VAL A CA 1
ATOM 3719 C C . VAL A 1 470 ? -35.269 2.359 18.800 1.00 95.25 470 VAL A C 1
ATOM 3721 O O . VAL A 1 470 ? -34.636 2.934 17.923 1.00 95.25 470 VAL A O 1
ATOM 3724 N N . GLN A 1 471 ? -36.015 3.040 19.665 1.00 93.38 471 GLN A N 1
ATOM 3725 C CA . GLN A 1 471 ? -36.000 4.495 19.697 1.00 93.38 471 GLN A CA 1
ATOM 3726 C C . GLN A 1 471 ? -34.719 4.994 20.385 1.00 93.38 471 GLN A C 1
ATOM 3728 O O . GLN A 1 471 ? -34.498 4.746 21.570 1.00 93.38 471 GLN A O 1
ATOM 3733 N N . VAL A 1 472 ? -33.868 5.704 19.641 1.00 93.31 472 VAL A N 1
ATOM 3734 C CA . VAL A 1 472 ? -32.676 6.374 20.185 1.00 93.31 472 VAL A CA 1
ATOM 3735 C C . VAL A 1 472 ? -33.027 7.747 20.761 1.00 93.31 472 VAL A C 1
ATOM 3737 O O . VAL A 1 472 ? -33.905 8.445 20.252 1.00 93.31 472 VAL A O 1
ATOM 3740 N N . HIS A 1 473 ? -32.324 8.164 21.814 1.00 91.56 473 HIS A N 1
ATOM 3741 C CA . HIS A 1 473 ? -32.633 9.400 22.536 1.00 91.56 473 HIS A CA 1
ATOM 3742 C C . HIS A 1 473 ? -31.451 10.375 22.533 1.00 91.56 473 HIS A C 1
ATOM 3744 O O . HIS A 1 473 ? -30.313 9.982 22.764 1.00 91.56 473 HIS A O 1
ATOM 3750 N N . ALA A 1 474 ? -31.700 11.672 22.336 1.00 89.31 474 ALA A N 1
ATOM 3751 C CA . ALA A 1 474 ? -30.649 12.698 22.414 1.00 89.31 474 ALA A CA 1
ATOM 3752 C C . ALA A 1 474 ? -30.137 12.928 23.852 1.00 89.31 474 ALA A C 1
ATOM 3754 O O . ALA A 1 474 ? -29.024 13.404 24.066 1.00 89.31 474 ALA A O 1
ATOM 3755 N N . ARG A 1 475 ? -30.960 12.603 24.854 1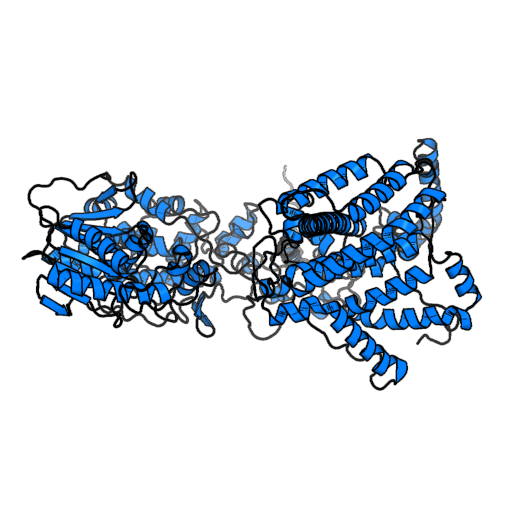.00 87.56 475 ARG A N 1
ATOM 3756 C CA . ARG A 1 475 ? -30.656 12.714 26.285 1.00 87.56 475 ARG A CA 1
ATOM 3757 C C . ARG A 1 475 ? -31.230 11.503 27.010 1.00 87.56 475 ARG A C 1
ATOM 3759 O O . ARG A 1 475 ? -32.205 10.924 26.537 1.00 87.56 475 ARG A O 1
ATOM 3766 N N . LEU A 1 476 ? -30.653 11.146 28.154 1.00 86.69 476 LEU A N 1
ATOM 3767 C CA . LEU A 1 476 ? -31.226 10.106 29.007 1.00 86.69 476 LEU A CA 1
ATOM 3768 C C . LEU A 1 476 ? -32.646 10.499 29.443 1.00 86.69 476 LEU A C 1
ATOM 3770 O O . LEU A 1 476 ? -32.848 11.650 29.843 1.00 86.69 476 LEU A O 1
ATOM 3774 N N . PRO A 1 477 ? -33.616 9.569 29.403 1.00 81.44 477 PRO A N 1
ATOM 3775 C CA . PRO A 1 477 ? -34.943 9.817 29.940 1.00 81.44 477 PRO A CA 1
ATOM 3776 C C . PRO A 1 477 ? -34.879 10.212 31.418 1.00 81.44 477 PRO A C 1
ATOM 3778 O O . PRO A 1 477 ? -34.180 9.583 32.226 1.00 81.44 477 PRO A O 1
ATOM 3781 N N . VAL A 1 478 ? -35.638 11.251 31.770 1.00 68.12 478 VAL A N 1
ATOM 3782 C CA . VAL A 1 478 ? -35.807 11.724 33.148 1.00 68.12 478 VAL A CA 1
ATOM 3783 C C . VAL A 1 478 ? -36.737 10.748 33.874 1.00 68.12 478 VAL A C 1
ATOM 3785 O O . VAL A 1 478 ? -37.908 11.030 34.094 1.00 68.12 478 VAL A O 1
ATOM 3788 N N . ALA A 1 479 ? -36.241 9.554 34.189 1.00 58.56 479 ALA A N 1
ATOM 3789 C CA . ALA A 1 479 ? -36.916 8.679 35.137 1.00 58.56 479 ALA A CA 1
ATOM 3790 C C . ALA A 1 479 ? -36.573 9.180 36.542 1.00 58.56 479 ALA A C 1
ATOM 3792 O O . ALA A 1 479 ? -35.397 9.282 36.903 1.00 58.56 479 ALA A O 1
ATOM 3793 N N . CYS A 1 480 ? -37.594 9.556 37.310 1.00 54.16 480 CYS A N 1
ATOM 3794 C CA . CYS A 1 480 ? -37.440 10.039 38.674 1.00 54.16 480 CYS A CA 1
ATOM 3795 C C . CYS A 1 480 ? -36.625 9.037 39.520 1.00 54.16 480 CYS A C 1
ATOM 3797 O O . CYS A 1 480 ? -37.013 7.883 39.658 1.00 54.16 480 CYS A O 1
ATOM 3799 N N . GLN A 1 481 ? -35.522 9.508 40.115 1.00 70.69 481 GLN A N 1
ATOM 3800 C CA . GLN A 1 481 ? -34.808 8.862 41.230 1.00 70.69 481 GLN A CA 1
ATOM 3801 C C . GLN A 1 481 ? -34.140 7.493 40.962 1.00 70.69 481 GLN A C 1
ATOM 3803 O O . GLN A 1 481 ? -34.103 6.649 41.855 1.00 70.69 481 GLN A O 1
ATOM 3808 N N . MET A 1 482 ? -33.560 7.250 39.781 1.00 84.81 482 MET A N 1
ATOM 3809 C CA . MET A 1 482 ? -32.770 6.025 39.550 1.00 84.81 482 MET A CA 1
ATOM 3810 C C . MET A 1 482 ? -31.268 6.221 39.832 1.00 84.81 482 MET A C 1
ATOM 3812 O O . MET A 1 482 ? -30.631 7.028 39.146 1.00 84.81 482 MET A O 1
ATOM 3816 N N . PRO A 1 483 ? -30.665 5.454 40.768 1.00 89.75 483 PRO A N 1
ATOM 3817 C CA . PRO A 1 483 ? -29.216 5.427 40.950 1.00 89.75 483 PRO A CA 1
ATOM 3818 C C . PRO A 1 483 ? -28.523 5.024 39.645 1.00 89.75 483 PRO A C 1
ATOM 3820 O O . PRO A 1 483 ? -28.806 3.957 39.088 1.00 89.75 483 PRO A O 1
ATOM 3823 N N . THR A 1 484 ? -27.657 5.910 39.152 1.00 92.19 484 THR A N 1
ATOM 3824 C CA . THR A 1 484 ? -27.016 5.801 37.838 1.00 92.19 484 THR A CA 1
ATOM 3825 C C . THR A 1 484 ? -25.497 5.712 37.977 1.00 92.19 484 THR A C 1
ATOM 3827 O O . THR A 1 484 ? -24.909 6.407 38.806 1.00 92.19 484 THR A O 1
ATOM 3830 N N . SER A 1 485 ? -24.854 4.909 37.132 1.00 95.25 485 SER A N 1
ATOM 3831 C CA . SER A 1 485 ? -23.397 4.903 36.959 1.00 95.25 485 SER A CA 1
ATOM 3832 C C . SER A 1 485 ? -22.996 5.154 35.506 1.00 95.25 485 SER A C 1
ATOM 3834 O O . SER A 1 485 ? -23.754 4.856 34.578 1.00 95.25 485 SER A O 1
ATOM 3836 N N . TYR A 1 486 ? -21.793 5.695 35.305 1.00 96.25 486 TYR A N 1
ATOM 3837 C CA . TYR A 1 486 ? -21.185 5.863 33.982 1.00 96.25 486 TYR A CA 1
ATOM 3838 C C . TYR A 1 486 ? -19.914 5.031 33.871 1.00 96.25 486 TYR A C 1
ATOM 3840 O O . TYR A 1 486 ? -19.013 5.198 34.680 1.00 96.25 486 TYR A O 1
ATOM 3848 N N . ILE A 1 487 ? -19.824 4.190 32.845 1.00 97.38 487 ILE A N 1
ATOM 3849 C CA . ILE A 1 487 ? -18.626 3.426 32.492 1.00 97.38 487 ILE A CA 1
ATOM 3850 C C . ILE A 1 487 ? -18.066 4.030 31.206 1.00 97.38 487 ILE A C 1
ATOM 3852 O O . ILE A 1 487 ? -18.744 4.037 30.177 1.00 97.38 487 ILE A O 1
ATOM 3856 N N . ILE A 1 488 ? -16.863 4.590 31.262 1.00 96.38 488 ILE A N 1
ATOM 3857 C CA . ILE A 1 488 ? -16.298 5.435 30.209 1.00 96.38 488 ILE A CA 1
ATOM 3858 C C . ILE A 1 488 ? -15.060 4.771 29.615 1.00 96.38 488 ILE A C 1
ATOM 3860 O O . ILE A 1 488 ? -14.127 4.415 30.333 1.00 96.38 488 ILE A O 1
ATOM 3864 N N . ASP A 1 489 ? -15.040 4.668 28.290 1.00 95.75 489 ASP A N 1
ATOM 3865 C CA . ASP A 1 489 ? -13.845 4.328 27.522 1.00 95.75 489 ASP A CA 1
ATOM 3866 C C . ASP A 1 489 ? -12.851 5.501 27.586 1.00 95.75 489 ASP A C 1
ATOM 3868 O O . ASP A 1 489 ? -13.047 6.568 26.983 1.00 95.75 489 ASP A O 1
ATOM 3872 N N . GLY A 1 490 ? -11.797 5.323 28.383 1.00 93.88 490 GLY A N 1
ATOM 3873 C CA . GLY A 1 490 ? -10.834 6.370 28.697 1.00 93.88 490 GLY A CA 1
ATOM 3874 C C . GLY A 1 490 ? -10.048 6.823 27.470 1.00 93.88 490 GLY A C 1
ATOM 3875 O O . GLY A 1 490 ? -9.883 8.025 27.243 1.00 93.88 490 GLY A O 1
ATOM 3876 N N . MET A 1 491 ? -9.606 5.882 26.632 1.00 91.00 491 MET A N 1
ATOM 3877 C CA . MET A 1 491 ? -8.801 6.195 25.451 1.00 91.00 491 MET A CA 1
ATOM 3878 C C . MET A 1 491 ? -9.644 6.842 24.345 1.00 91.00 491 MET A C 1
ATOM 3880 O O . MET A 1 491 ? -9.168 7.754 23.657 1.00 91.00 491 MET A O 1
ATOM 3884 N N . ALA A 1 492 ? -10.910 6.444 24.196 1.00 89.62 492 ALA A N 1
ATOM 3885 C CA . ALA A 1 492 ? -11.837 7.117 23.295 1.00 89.62 492 ALA A CA 1
ATOM 3886 C C . ALA A 1 492 ? -12.160 8.549 23.739 1.00 89.62 492 ALA A C 1
ATOM 3888 O O . ALA A 1 492 ? -12.183 9.458 22.905 1.00 89.62 492 ALA A O 1
ATOM 3889 N N . MET A 1 493 ? -12.366 8.777 25.041 1.00 90.19 493 MET A N 1
ATOM 3890 C CA . MET A 1 493 ? -12.587 10.121 25.583 1.00 90.19 493 MET A CA 1
ATOM 3891 C C . MET A 1 493 ? -11.398 11.043 25.274 1.00 90.19 493 MET A C 1
ATOM 3893 O O . MET A 1 493 ? -11.591 12.166 24.801 1.00 90.19 493 MET A O 1
ATOM 3897 N N . ILE A 1 494 ? -10.170 10.562 25.492 1.00 89.75 494 ILE A N 1
ATOM 3898 C CA . ILE A 1 494 ? -8.939 11.309 25.197 1.00 89.75 494 ILE A CA 1
ATOM 3899 C C . ILE A 1 494 ? -8.865 11.684 23.715 1.00 89.75 494 ILE A C 1
ATOM 3901 O O . ILE A 1 494 ? -8.558 12.824 23.367 1.00 89.75 494 ILE A O 1
ATOM 3905 N N . GLN A 1 495 ? -9.186 10.747 22.823 1.00 87.94 495 GLN A N 1
ATOM 3906 C CA . GLN A 1 495 ? -9.175 11.006 21.384 1.00 87.94 495 GLN A CA 1
ATOM 3907 C C . GLN A 1 495 ? -10.266 11.992 20.947 1.00 87.94 495 GLN A C 1
ATOM 3909 O O . GLN A 1 495 ? -10.022 12.799 20.050 1.00 87.94 495 GLN A O 1
ATOM 3914 N N . ALA A 1 496 ? -11.444 11.953 21.575 1.00 85.25 496 ALA A N 1
ATOM 3915 C CA . ALA A 1 496 ? -12.559 12.839 21.249 1.00 85.25 496 ALA A CA 1
ATOM 3916 C C . ALA A 1 496 ? -12.304 14.298 21.663 1.00 85.25 496 ALA A C 1
ATOM 3918 O O . ALA A 1 496 ? -12.679 15.218 20.936 1.00 85.25 496 ALA A O 1
ATOM 3919 N N . VAL A 1 497 ? -11.667 14.511 22.818 1.00 84.94 497 VAL A N 1
ATOM 3920 C CA . VAL A 1 497 ? -11.345 15.849 23.351 1.00 84.94 497 VAL A CA 1
ATOM 3921 C C . VAL A 1 497 ? -10.037 16.388 22.755 1.00 84.94 497 VAL A C 1
ATOM 3923 O O . VAL A 1 497 ? -9.892 17.593 22.543 1.00 84.94 497 VAL A O 1
ATOM 3926 N N . GLY A 1 498 ? -9.095 15.501 22.429 1.00 84.94 498 GLY A N 1
ATOM 3927 C CA . GLY A 1 498 ? -7.761 15.868 21.968 1.00 84.94 498 GLY A CA 1
ATOM 3928 C C . GLY A 1 498 ? -6.923 16.522 23.070 1.00 84.94 498 GLY A C 1
ATOM 3929 O O . GLY A 1 498 ? -7.223 16.390 24.251 1.00 84.94 498 GLY A O 1
ATOM 3930 N N . ALA A 1 499 ? -5.896 17.282 22.680 1.00 81.56 499 ALA A N 1
ATOM 3931 C CA . ALA A 1 499 ? -5.080 18.052 23.624 1.00 81.56 499 ALA A CA 1
ATOM 3932 C C . ALA A 1 499 ? -5.830 19.239 24.269 1.00 81.56 499 ALA A C 1
ATOM 3934 O O . ALA A 1 499 ? -5.261 19.936 25.093 1.00 81.56 499 ALA A O 1
ATOM 3935 N N . GLY A 1 500 ? -7.071 19.542 23.860 1.00 75.38 500 GLY A N 1
ATOM 3936 C CA . GLY A 1 500 ? -7.888 20.591 24.487 1.00 75.38 500 GLY A CA 1
ATOM 3937 C C . GLY A 1 500 ? -7.294 22.009 24.483 1.00 75.38 500 GLY A C 1
ATOM 3938 O O . GLY A 1 500 ? -7.780 22.859 25.219 1.00 75.38 500 GLY A O 1
ATOM 3939 N N . GLY A 1 501 ? -6.248 22.268 23.687 1.00 79.94 501 GLY A N 1
ATOM 3940 C CA . GLY A 1 501 ? -5.508 23.535 23.689 1.00 79.94 501 GLY A CA 1
ATOM 3941 C C . GLY A 1 501 ? -4.592 23.737 24.902 1.00 79.94 501 GLY A C 1
ATOM 3942 O O . GLY A 1 501 ? -4.096 24.845 25.093 1.00 79.94 501 GLY A O 1
ATOM 3943 N N . THR A 1 502 ? -4.366 22.707 25.722 1.00 86.25 502 THR A N 1
ATOM 3944 C CA . THR A 1 502 ? -3.489 22.803 26.891 1.00 86.25 502 THR A CA 1
ATOM 3945 C C . THR A 1 502 ? -2.013 22.751 26.490 1.00 86.25 502 THR A C 1
ATOM 3947 O O . THR A 1 502 ? -1.641 22.161 25.473 1.00 86.25 502 THR A O 1
ATOM 3950 N N . ALA A 1 503 ? -1.157 23.407 27.278 1.00 85.44 503 ALA A N 1
ATOM 3951 C CA . ALA A 1 503 ? 0.284 23.444 27.026 1.00 85.44 503 ALA A CA 1
ATOM 3952 C C . ALA A 1 503 ? 1.015 22.257 27.675 1.00 85.44 503 ALA A C 1
ATOM 3954 O O . ALA A 1 503 ? 1.982 21.743 27.106 1.00 85.44 503 ALA A O 1
ATOM 3955 N N . PHE A 1 504 ? 0.536 21.801 28.837 1.00 88.12 504 PHE A N 1
ATOM 3956 C CA . PHE A 1 504 ? 1.197 20.789 29.658 1.00 88.12 504 PHE A CA 1
ATOM 3957 C C . PHE A 1 504 ? 0.276 19.612 30.005 1.00 88.12 504 PHE A C 1
ATOM 3959 O O . PHE A 1 504 ? -0.948 19.752 30.080 1.00 88.12 504 PHE A O 1
ATOM 3966 N N . PHE A 1 505 ? 0.865 18.437 30.245 1.00 88.12 505 PHE A N 1
ATOM 3967 C CA . PHE A 1 505 ? 0.117 17.222 30.593 1.00 88.12 505 PHE A CA 1
ATOM 3968 C C . PHE A 1 505 ? -0.672 17.347 31.910 1.00 88.12 505 PHE A C 1
ATOM 3970 O O . PHE A 1 505 ? -1.735 16.739 32.024 1.00 88.12 505 PHE A O 1
ATOM 3977 N N . GLY A 1 506 ? -0.225 18.169 32.867 1.00 91.12 506 GLY A N 1
ATOM 3978 C CA . GLY A 1 506 ? -0.979 18.444 34.096 1.00 91.12 506 GLY A CA 1
ATOM 3979 C C . GLY A 1 506 ? -2.311 19.147 33.826 1.00 91.12 506 GLY A C 1
ATOM 3980 O O . GLY A 1 506 ? -3.356 18.715 34.313 1.00 91.12 506 GLY A O 1
ATOM 3981 N N . ASP A 1 507 ? -2.300 20.171 32.970 1.00 92.31 507 ASP A N 1
ATOM 3982 C CA . ASP A 1 507 ? -3.515 20.881 32.554 1.00 92.31 507 ASP A CA 1
ATOM 3983 C C . ASP A 1 507 ? -4.468 19.956 31.788 1.00 92.31 507 ASP A C 1
ATOM 3985 O O . ASP A 1 507 ? -5.687 20.005 31.971 1.00 92.31 507 ASP A O 1
ATOM 3989 N N . LEU A 1 508 ? -3.908 19.075 30.950 1.00 92.94 508 LEU A N 1
ATOM 3990 C CA . LEU A 1 508 ? -4.665 18.050 30.233 1.00 92.94 508 LEU A CA 1
ATOM 3991 C C . LEU A 1 508 ? -5.365 17.088 31.204 1.00 92.94 508 LEU A C 1
ATOM 3993 O O . LEU A 1 508 ? -6.552 16.802 31.041 1.00 92.94 508 LEU A O 1
ATOM 3997 N N . ALA A 1 509 ? -4.654 16.611 32.227 1.00 93.94 509 ALA A N 1
ATOM 3998 C CA . ALA A 1 509 ? -5.224 15.725 33.234 1.00 93.94 509 ALA A CA 1
ATOM 3999 C C . ALA A 1 509 ? -6.366 16.409 34.001 1.00 93.94 509 ALA A C 1
ATOM 4001 O O . ALA A 1 509 ? -7.443 15.831 34.141 1.00 93.94 509 ALA A O 1
ATOM 4002 N N . ILE A 1 510 ? -6.195 17.669 34.412 1.00 94.44 510 ILE A N 1
ATOM 4003 C CA . ILE A 1 510 ? -7.252 18.442 35.085 1.00 94.44 510 ILE A CA 1
ATOM 4004 C C . ILE A 1 510 ? -8.475 18.616 34.173 1.00 94.44 510 ILE A C 1
ATOM 4006 O O . ILE A 1 510 ? -9.612 18.454 34.626 1.00 94.44 510 ILE A O 1
ATOM 4010 N N . LEU A 1 511 ? -8.265 18.920 32.888 1.00 93.94 511 LEU A N 1
ATOM 4011 C CA . LEU A 1 511 ? -9.344 19.049 31.907 1.00 93.94 511 LEU A CA 1
ATOM 4012 C C . LEU A 1 511 ? -10.161 17.753 31.804 1.00 93.94 511 LEU A C 1
ATOM 4014 O O . LEU A 1 511 ? -11.387 17.789 31.923 1.00 93.94 511 LEU A O 1
ATOM 4018 N N . HIS A 1 512 ? -9.499 16.608 31.625 1.00 93.06 512 HIS A N 1
ATOM 4019 C CA . HIS A 1 512 ? -10.184 15.317 31.543 1.00 93.06 512 HIS A CA 1
ATOM 4020 C C . HIS A 1 512 ? -10.858 14.927 32.858 1.00 93.06 512 HIS A C 1
ATOM 4022 O O . HIS A 1 512 ? -11.994 14.458 32.834 1.00 93.06 512 HIS A O 1
ATOM 4028 N N . TYR A 1 513 ? -10.223 15.183 34.001 1.00 94.88 513 TYR A N 1
ATOM 4029 C CA . TYR A 1 513 ? -10.814 14.922 35.311 1.00 94.88 513 TYR A CA 1
ATOM 4030 C C . TYR A 1 513 ? -12.116 15.712 35.521 1.00 94.88 513 TYR A C 1
ATOM 4032 O O . TYR A 1 513 ? -13.119 15.157 35.973 1.00 94.88 513 TYR A O 1
ATOM 4040 N N . ARG A 1 514 ? -12.157 16.990 35.118 1.00 93.50 514 ARG A N 1
ATOM 4041 C CA . ARG A 1 514 ? -13.388 17.804 35.153 1.00 93.50 514 ARG A CA 1
ATOM 4042 C C . ARG A 1 514 ? -14.481 17.243 34.246 1.00 93.50 514 ARG A C 1
ATOM 4044 O O . ARG A 1 514 ? -15.647 17.228 34.628 1.00 93.50 514 ARG A O 1
ATOM 4051 N N . LEU A 1 515 ? -14.125 16.753 33.058 1.00 91.44 515 LEU A N 1
ATOM 4052 C CA . LEU A 1 515 ? -15.087 16.120 32.150 1.00 91.44 515 LEU A CA 1
ATOM 4053 C C . LEU A 1 515 ? -15.657 14.824 32.739 1.00 91.44 515 LEU A C 1
ATOM 4055 O O . LEU A 1 515 ? -16.863 14.597 32.653 1.00 91.44 515 LEU A O 1
ATOM 4059 N N . LEU A 1 516 ? -14.823 14.004 33.378 1.00 92.38 516 LEU A N 1
ATOM 4060 C CA . LEU A 1 516 ? -15.254 12.780 34.054 1.00 92.38 516 LEU A CA 1
ATOM 4061 C C . LEU A 1 516 ? -16.195 13.090 35.221 1.00 92.38 516 LEU A C 1
ATOM 4063 O O . LEU A 1 516 ? -17.304 12.555 35.274 1.00 92.38 516 LEU A O 1
ATOM 4067 N N . THR A 1 517 ? -15.793 14.007 36.101 1.00 92.69 517 THR A N 1
ATOM 4068 C CA . THR A 1 517 ? -16.570 14.392 37.288 1.00 92.69 517 THR A CA 1
ATOM 4069 C C . THR A 1 517 ? -17.838 15.177 36.953 1.00 92.69 517 THR A C 1
ATOM 4071 O O . THR A 1 517 ? -18.795 15.123 37.718 1.00 92.69 517 THR A O 1
ATOM 4074 N N . SER A 1 518 ? -17.926 15.807 35.774 1.00 90.69 518 SER A N 1
ATOM 4075 C CA . SER A 1 518 ? -19.173 16.425 35.294 1.00 90.69 518 SER A CA 1
ATOM 4076 C C . SER A 1 518 ? -20.328 15.429 35.118 1.00 90.69 518 SER A C 1
ATOM 4078 O O . SER A 1 518 ? -21.485 15.840 35.084 1.00 90.69 518 SER A O 1
ATOM 4080 N N . ASN A 1 519 ? -20.038 14.121 35.042 1.00 87.44 519 ASN A N 1
ATOM 4081 C CA . ASN A 1 519 ? -21.067 13.081 35.000 1.00 87.44 519 ASN A CA 1
ATOM 4082 C C . ASN A 1 519 ? -21.676 12.783 36.378 1.00 87.44 519 ASN A C 1
ATOM 4084 O O . ASN A 1 519 ? -22.707 12.111 36.426 1.00 87.44 519 ASN A O 1
ATOM 4088 N N . PHE A 1 520 ? -21.108 13.289 37.482 1.00 89.12 520 PHE A N 1
ATOM 4089 C CA . PHE A 1 520 ? -21.741 13.267 38.806 1.00 89.12 520 PHE A CA 1
ATOM 4090 C C . PHE A 1 520 ? -22.878 14.303 38.876 1.00 89.12 520 PHE A C 1
ATOM 4092 O O . PHE A 1 520 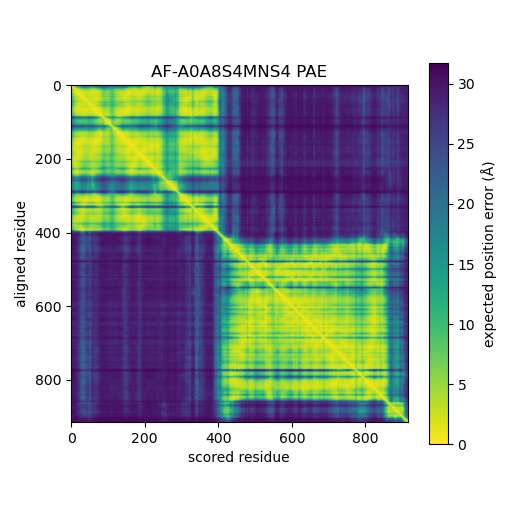? -22.839 15.277 39.625 1.00 89.12 520 PHE A O 1
ATOM 4099 N N . VAL A 1 521 ? -23.893 14.103 38.037 1.00 78.50 521 VAL A N 1
ATOM 4100 C CA . VAL A 1 521 ? -25.167 14.829 38.065 1.00 78.50 521 VAL A CA 1
ATOM 4101 C C . VAL A 1 521 ? -26.133 14.166 39.052 1.00 78.50 521 VAL A C 1
ATOM 4103 O O . VAL A 1 521 ? -25.825 13.122 39.625 1.00 78.50 521 VAL A O 1
ATOM 4106 N N . GLN A 1 522 ? -27.316 14.752 39.256 1.00 68.31 522 GLN A N 1
ATOM 4107 C CA . GLN A 1 522 ? -28.331 14.235 40.182 1.00 68.31 522 GLN A CA 1
ATOM 4108 C C . GLN A 1 522 ? -28.543 12.714 39.985 1.00 68.31 522 GLN A C 1
ATOM 4110 O O . GLN A 1 522 ? -28.851 12.271 38.880 1.00 68.31 522 GLN A O 1
ATOM 4115 N N . TYR A 1 523 ? -28.348 11.931 41.057 1.00 83.12 523 TYR A N 1
ATOM 4116 C CA . TYR A 1 523 ? -28.432 10.454 41.131 1.00 83.12 523 TYR A CA 1
ATOM 4117 C C . TYR A 1 523 ? -27.264 9.638 40.541 1.00 83.12 523 TYR A C 1
ATOM 4119 O O . TYR A 1 523 ? -27.257 8.411 40.685 1.00 83.12 523 TYR A O 1
ATOM 4127 N N . CYS A 1 524 ? -26.253 10.281 39.950 1.00 89.62 524 CYS A N 1
ATOM 4128 C CA . CYS A 1 524 ? -24.997 9.627 39.596 1.00 89.62 524 CYS A CA 1
ATOM 4129 C C . CYS A 1 524 ? -23.974 9.778 40.725 1.00 89.62 524 CYS A C 1
ATOM 4131 O O . CYS A 1 524 ? -23.553 10.887 41.047 1.00 89.62 524 CYS A O 1
ATOM 4133 N N . HIS A 1 525 ? -23.567 8.658 41.317 1.00 90.12 525 HIS A N 1
ATOM 4134 C CA . HIS A 1 525 ? -22.598 8.615 42.419 1.00 90.12 525 HIS A CA 1
ATOM 4135 C C . HIS A 1 525 ? -21.382 7.735 42.101 1.00 90.12 525 HIS A C 1
ATOM 4137 O O . HIS A 1 525 ? -20.467 7.636 42.915 1.00 90.12 525 HIS A O 1
ATOM 4143 N N . ARG A 1 526 ? -21.338 7.130 40.905 1.00 95.19 526 ARG A N 1
ATOM 4144 C CA . ARG A 1 526 ? -20.253 6.249 40.472 1.00 95.19 526 ARG A CA 1
ATOM 4145 C C . ARG A 1 526 ? -19.857 6.493 39.013 1.00 95.19 526 ARG A C 1
ATOM 4147 O O . ARG A 1 526 ? -20.705 6.432 38.121 1.00 95.19 526 ARG A O 1
ATOM 4154 N N . VAL A 1 527 ? -18.565 6.722 38.784 1.00 97.12 527 VAL A N 1
ATOM 4155 C CA . VAL A 1 527 ? -17.959 6.839 37.449 1.00 97.12 527 VAL A CA 1
ATOM 4156 C C . VAL A 1 527 ? -16.776 5.882 37.346 1.00 97.12 527 VAL A C 1
ATOM 4158 O O . VAL A 1 527 ? -15.832 5.971 38.125 1.00 97.12 527 VAL A O 1
ATOM 4161 N N . ASP A 1 528 ? -16.801 5.001 36.358 1.00 97.69 528 ASP A N 1
ATOM 4162 C CA . ASP A 1 528 ? -15.723 4.070 36.054 1.00 97.69 528 ASP A CA 1
ATOM 4163 C C . ASP A 1 528 ? -15.025 4.523 34.762 1.00 97.69 528 ASP A C 1
ATOM 4165 O O . ASP A 1 528 ? -15.689 4.866 33.781 1.00 97.69 528 ASP A O 1
ATOM 4169 N N . VAL A 1 529 ? -13.692 4.510 34.736 1.00 97.12 529 VAL A N 1
ATOM 4170 C CA . VAL A 1 529 ? -12.878 4.810 33.550 1.00 97.12 529 VAL A CA 1
ATOM 4171 C C . VAL A 1 529 ? -11.991 3.618 33.247 1.00 97.12 529 VAL A C 1
ATOM 4173 O O . VAL A 1 529 ? -11.234 3.160 34.105 1.00 97.12 529 VAL A O 1
ATOM 4176 N N . VAL A 1 530 ? -12.091 3.122 32.020 1.00 97.12 530 VAL A N 1
ATOM 4177 C CA . VAL A 1 530 ? -11.438 1.886 31.595 1.00 97.12 530 VAL A CA 1
ATOM 4178 C C . VAL A 1 530 ? -10.493 2.182 30.434 1.00 97.12 530 VAL A C 1
ATOM 4180 O O . VAL A 1 530 ? -10.878 2.857 29.480 1.00 97.12 530 VAL A O 1
ATOM 4183 N N . PHE A 1 531 ? -9.257 1.695 30.524 1.00 95.44 531 PHE A N 1
ATOM 4184 C CA . PHE A 1 531 ? -8.219 1.855 29.505 1.00 95.44 531 PHE A CA 1
ATOM 4185 C C . PHE A 1 531 ? -7.789 0.507 28.916 1.00 95.44 531 PHE A C 1
ATOM 4187 O O . PHE A 1 531 ? -7.932 -0.538 29.551 1.00 95.44 531 PHE A O 1
ATOM 4194 N N . ASP A 1 532 ? -7.243 0.558 27.698 1.00 92.06 532 ASP A N 1
ATOM 4195 C CA . ASP A 1 532 ? -6.561 -0.571 27.066 1.00 92.06 532 ASP A CA 1
ATOM 4196 C C . ASP A 1 532 ? -5.192 -0.832 27.702 1.00 92.06 532 ASP A C 1
ATOM 4198 O O . ASP A 1 532 ? -4.478 0.096 28.091 1.00 92.06 532 ASP A O 1
ATOM 4202 N N . GLN A 1 533 ? -4.773 -2.090 27.647 1.00 88.75 533 GLN A N 1
ATOM 4203 C CA . GLN A 1 533 ? -3.402 -2.526 27.855 1.00 88.75 533 GLN A CA 1
ATOM 4204 C C . GLN A 1 533 ? -2.677 -2.695 26.515 1.00 88.75 533 GLN A C 1
ATOM 4206 O O . GLN A 1 533 ? -3.238 -3.124 25.506 1.00 88.75 533 GLN A O 1
ATOM 4211 N N . TYR A 1 534 ? -1.395 -2.338 26.494 1.00 83.94 534 TYR A N 1
ATOM 4212 C CA . TYR A 1 534 ? -0.572 -2.339 25.281 1.00 83.94 534 TYR A CA 1
ATOM 4213 C C . TYR A 1 534 ? 0.501 -3.423 25.368 1.00 83.94 534 TYR A C 1
ATOM 4215 O O . TYR A 1 534 ? 1.701 -3.139 25.405 1.00 83.94 534 TYR A O 1
ATOM 4223 N N . ASN A 1 535 ? 0.042 -4.673 25.410 1.00 80.19 535 ASN A N 1
ATOM 4224 C CA . ASN A 1 535 ? 0.891 -5.856 25.517 1.00 80.19 535 ASN A CA 1
ATOM 4225 C C . ASN A 1 535 ? 1.667 -6.119 24.215 1.00 80.19 535 ASN A C 1
ATOM 4227 O O . ASN A 1 535 ? 1.248 -5.723 23.123 1.00 80.19 535 ASN A O 1
ATOM 4231 N N . LYS A 1 536 ? 2.811 -6.806 24.329 1.00 74.50 536 LYS A N 1
ATOM 4232 C CA . LYS A 1 536 ? 3.538 -7.351 23.169 1.00 74.50 536 LYS A CA 1
ATOM 4233 C C . LYS A 1 536 ? 2.791 -8.577 22.627 1.00 74.50 536 LYS A C 1
ATOM 4235 O O . LYS A 1 536 ? 2.159 -9.275 23.410 1.00 74.50 536 LYS A O 1
ATOM 4240 N N . MET A 1 537 ? 2.939 -8.872 21.333 1.00 79.19 537 MET A N 1
ATOM 4241 C CA . MET A 1 537 ? 2.333 -10.045 20.675 1.00 79.19 537 MET A CA 1
ATOM 4242 C C . MET A 1 537 ? 0.798 -10.036 20.698 1.00 79.19 537 MET A C 1
ATOM 4244 O O . MET A 1 537 ? 0.149 -11.059 20.898 1.00 79.19 537 MET A O 1
ATOM 4248 N N . SER A 1 538 ? 0.205 -8.865 20.471 1.00 85.50 538 SER A N 1
ATOM 4249 C CA . SER A 1 538 ? -1.247 -8.706 20.462 1.00 85.50 538 SER A CA 1
ATOM 4250 C C . SER A 1 538 ? -1.846 -9.047 19.100 1.00 85.50 538 SER A C 1
ATOM 4252 O O . SER A 1 538 ? -1.314 -8.679 18.048 1.00 85.50 538 SER A O 1
ATOM 4254 N N . ILE A 1 539 ? -3.048 -9.630 19.097 1.00 86.00 539 ILE A N 1
ATOM 4255 C CA . ILE A 1 539 ? -3.849 -9.824 17.875 1.00 86.00 539 ILE A CA 1
ATOM 4256 C C . ILE A 1 539 ? -4.236 -8.497 17.193 1.00 86.00 539 ILE A C 1
ATOM 4258 O O . ILE A 1 539 ? -4.608 -8.487 16.016 1.00 86.00 539 ILE A O 1
ATOM 4262 N N . LYS A 1 540 ? -4.118 -7.360 17.897 1.00 82.31 540 LYS A N 1
ATOM 4263 C CA . LYS A 1 540 ? -4.348 -6.010 17.358 1.00 82.31 540 LYS A CA 1
ATOM 4264 C C . LYS A 1 540 ? -3.082 -5.361 16.799 1.00 82.31 540 LYS A C 1
ATOM 4266 O O . LYS A 1 540 ? -3.181 -4.272 16.227 1.00 82.31 540 LYS A O 1
ATOM 4271 N N . ASP A 1 541 ? -1.909 -5.990 16.895 1.00 76.31 541 ASP A N 1
ATOM 4272 C CA . ASP A 1 541 ? -0.649 -5.384 16.445 1.00 76.31 541 ASP A CA 1
ATOM 4273 C C . ASP A 1 541 ? -0.663 -5.045 14.952 1.00 76.31 541 ASP A C 1
ATOM 4275 O O . ASP A 1 541 ? -0.186 -3.982 14.560 1.00 76.31 541 ASP A O 1
ATOM 4279 N N . GLY A 1 542 ? -1.307 -5.864 14.114 1.00 69.75 542 GLY A N 1
ATOM 4280 C CA . GLY A 1 542 ? -1.491 -5.544 12.694 1.00 69.75 542 GLY A CA 1
ATOM 4281 C C . GLY A 1 542 ? -2.261 -4.233 12.461 1.00 69.75 542 GLY A C 1
ATOM 4282 O O . GLY A 1 542 ? -1.895 -3.435 11.594 1.00 69.75 542 GLY A O 1
ATOM 4283 N N . GLU A 1 543 ? -3.298 -3.973 13.260 1.00 71.12 543 GLU A N 1
ATOM 4284 C CA . GLU A 1 543 ? -4.083 -2.736 13.199 1.00 71.12 543 GLU A CA 1
ATOM 4285 C C . GLU A 1 543 ? -3.324 -1.553 13.821 1.00 71.12 543 GLU A C 1
ATOM 4287 O O . GLU A 1 543 ? -3.349 -0.449 13.272 1.00 71.12 543 GLU A O 1
ATOM 4292 N N . ARG A 1 544 ? -2.581 -1.779 14.913 1.00 72.75 544 ARG A N 1
ATOM 4293 C CA . ARG A 1 544 ? -1.702 -0.777 15.538 1.00 72.75 544 ARG A CA 1
ATOM 4294 C C . ARG A 1 544 ? -0.597 -0.342 14.570 1.00 72.75 544 ARG A C 1
ATOM 4296 O O . ARG A 1 544 ? -0.456 0.849 14.315 1.00 72.75 544 ARG A O 1
ATOM 4303 N N . LEU A 1 545 ? 0.108 -1.279 13.933 1.00 66.69 545 LEU A N 1
ATOM 4304 C CA . LEU A 1 545 ? 1.151 -1.005 12.934 1.00 66.69 545 LEU A CA 1
ATOM 4305 C C . LEU A 1 545 ? 0.616 -0.233 11.723 1.00 66.69 545 LEU A C 1
ATOM 4307 O O . LEU A 1 545 ? 1.289 0.662 11.213 1.00 66.69 545 LEU A O 1
ATOM 4311 N N . ARG A 1 546 ? -0.617 -0.520 11.283 1.00 63.56 546 ARG A N 1
ATOM 4312 C CA . ARG A 1 546 ? -1.282 0.256 10.224 1.00 63.56 546 ARG A CA 1
ATOM 4313 C C . ARG A 1 546 ? -1.476 1.723 10.625 1.00 63.56 546 ARG A C 1
ATOM 4315 O O . ARG A 1 546 ? -1.299 2.600 9.783 1.00 63.56 546 ARG A O 1
ATOM 4322 N N . ARG A 1 547 ? -1.822 1.989 11.890 1.00 60.94 547 ARG A N 1
ATOM 4323 C CA . ARG A 1 547 ? -2.004 3.345 12.445 1.00 60.94 547 ARG A CA 1
ATOM 4324 C C . ARG A 1 547 ? -0.665 4.054 12.718 1.00 60.94 547 ARG A C 1
ATOM 4326 O O . ARG A 1 547 ? -0.604 5.272 12.611 1.00 60.94 547 ARG A O 1
ATOM 4333 N N . VAL A 1 548 ? 0.406 3.299 12.981 1.00 54.59 548 VAL A N 1
ATOM 4334 C CA . VAL A 1 548 ? 1.781 3.774 13.268 1.00 54.59 548 VAL A CA 1
ATOM 4335 C C . VAL A 1 548 ? 2.602 4.070 11.996 1.00 54.59 548 VAL A C 1
ATOM 4337 O O . VAL A 1 548 ? 3.784 4.379 12.078 1.00 54.59 548 VAL A O 1
ATOM 4340 N N . ARG A 1 549 ? 1.994 4.084 10.798 1.00 46.31 549 ARG A N 1
ATOM 4341 C CA . ARG A 1 549 ? 2.653 4.459 9.519 1.00 46.31 549 ARG A CA 1
ATOM 4342 C C . ARG A 1 549 ? 3.316 5.859 9.506 1.00 46.31 549 ARG A C 1
ATOM 4344 O O . ARG A 1 549 ? 3.900 6.239 8.499 1.00 46.31 549 ARG A O 1
ATOM 4351 N N . GLN A 1 550 ? 3.250 6.614 10.603 1.00 43.84 550 GLN A N 1
ATOM 4352 C CA . GLN A 1 550 ? 4.020 7.827 10.861 1.00 43.84 550 GLN A CA 1
ATOM 4353 C C . GLN A 1 550 ? 4.894 7.598 12.10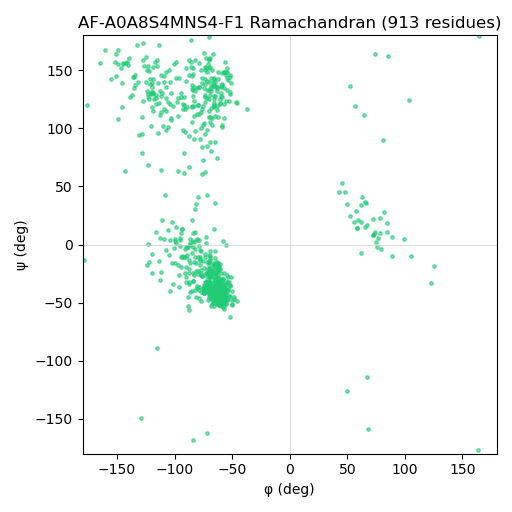6 1.00 43.84 550 GLN A C 1
ATOM 4355 O O . GLN A 1 550 ? 4.370 7.415 13.202 1.00 43.84 550 GLN A O 1
ATOM 4360 N N . SER A 1 551 ? 6.220 7.602 11.947 1.00 43.16 551 SER A N 1
ATOM 4361 C CA . SER A 1 551 ? 7.186 7.453 13.041 1.00 43.16 551 SER A CA 1
ATOM 4362 C C . SER A 1 551 ? 7.004 8.564 14.081 1.00 43.16 551 SER A C 1
ATOM 4364 O O . SER A 1 551 ? 7.411 9.704 13.858 1.00 43.16 551 SER A O 1
ATOM 4366 N N . SER A 1 552 ? 6.384 8.260 15.221 1.00 50.97 552 SER A N 1
ATOM 4367 C CA . SER A 1 552 ? 6.393 9.157 16.376 1.00 50.97 552 SER A CA 1
ATOM 4368 C C . SER A 1 552 ? 7.305 8.584 17.450 1.00 50.97 552 SER A C 1
ATOM 4370 O O . SER A 1 552 ? 7.106 7.443 17.882 1.00 50.97 552 SER A O 1
ATOM 4372 N N . PHE A 1 553 ? 8.264 9.388 17.901 1.00 58.19 553 PHE A N 1
ATOM 4373 C CA . PHE A 1 553 ? 9.123 9.046 19.025 1.00 58.19 553 PHE A CA 1
ATOM 4374 C C . PHE A 1 553 ? 8.296 8.754 20.285 1.00 58.19 553 PHE A C 1
ATOM 4376 O O . PHE A 1 553 ? 7.198 9.290 20.485 1.00 58.19 553 PHE A O 1
ATOM 4383 N N . GLU A 1 554 ? 8.820 7.856 21.112 1.00 74.06 554 GLU A N 1
ATOM 4384 C CA . GLU A 1 554 ? 8.294 7.614 22.450 1.00 74.06 554 GLU A CA 1
ATOM 4385 C C . GLU A 1 554 ? 8.509 8.877 23.296 1.00 74.06 554 GLU A C 1
ATOM 4387 O O . GLU A 1 554 ? 9.621 9.396 23.363 1.00 74.06 554 GLU A O 1
ATOM 4392 N N . VAL A 1 555 ? 7.453 9.379 23.931 1.00 70.31 555 VAL A N 1
ATOM 4393 C CA . VAL A 1 555 ? 7.515 10.505 24.866 1.00 70.31 555 VAL A CA 1
ATOM 4394 C C . VAL A 1 555 ? 7.174 9.970 26.250 1.00 70.31 555 VAL A C 1
ATOM 4396 O O . VAL A 1 555 ? 6.100 9.403 26.472 1.00 70.31 555 VAL A O 1
ATOM 4399 N N . LYS A 1 556 ? 8.108 10.147 27.184 1.00 74.75 556 LYS A N 1
ATOM 4400 C CA . LYS A 1 556 ? 7.914 9.828 28.599 1.00 74.75 556 LYS A CA 1
ATOM 4401 C C . LYS A 1 556 ? 7.410 11.066 29.330 1.00 74.75 556 LYS A C 1
ATOM 4403 O O . LYS A 1 556 ? 8.024 12.126 29.234 1.00 74.75 556 LYS A O 1
ATOM 4408 N N . ILE A 1 557 ? 6.303 10.926 30.053 1.00 81.19 557 ILE A N 1
ATOM 4409 C CA . ILE A 1 557 ? 5.738 12.001 30.871 1.00 81.19 557 ILE A CA 1
ATOM 4410 C C . ILE A 1 557 ? 6.481 11.988 32.208 1.00 81.19 557 ILE A C 1
ATOM 4412 O O . ILE A 1 557 ? 6.346 11.041 32.972 1.00 81.19 557 ILE A O 1
ATOM 4416 N N . GLN A 1 558 ? 7.301 13.008 32.467 1.00 74.56 558 GLN A N 1
ATOM 4417 C CA . GLN A 1 558 ? 8.100 13.096 33.699 1.00 74.56 558 GLN A CA 1
ATOM 4418 C C . GLN A 1 558 ? 7.331 13.751 34.858 1.00 74.56 558 GLN A C 1
ATOM 4420 O O . GLN A 1 558 ? 7.746 13.652 36.007 1.00 74.56 558 GLN A O 1
ATOM 4425 N N . GLY A 1 559 ? 6.222 14.433 34.563 1.00 78.38 559 GLY A N 1
ATOM 4426 C CA . GLY A 1 559 ? 5.417 15.153 35.548 1.00 78.38 559 GLY A CA 1
ATOM 4427 C C . GLY A 1 559 ? 4.444 16.158 34.917 1.00 78.38 559 GLY A C 1
ATOM 4428 O O . GLY A 1 559 ? 4.390 16.271 33.686 1.00 78.38 559 GLY A O 1
ATOM 4429 N N . PRO A 1 560 ? 3.695 16.922 35.734 1.00 84.44 560 PRO A N 1
ATOM 4430 C CA . PRO A 1 560 ? 2.618 17.804 35.272 1.00 84.44 560 PRO A CA 1
ATOM 4431 C C . PRO A 1 560 ? 3.081 18.949 34.365 1.00 84.44 560 PRO A C 1
ATOM 4433 O O . PRO A 1 560 ? 2.302 19.410 33.537 1.00 84.44 560 PRO A O 1
ATOM 4436 N N . THR A 1 561 ? 4.342 19.372 34.464 1.00 86.06 561 THR A N 1
ATOM 4437 C CA . THR A 1 561 ? 4.953 20.418 33.624 1.00 86.06 561 THR A CA 1
ATOM 4438 C C . THR A 1 561 ? 5.526 19.887 32.307 1.00 86.06 561 THR A C 1
ATOM 4440 O O . THR A 1 561 ? 6.138 20.641 31.554 1.00 86.06 561 THR A O 1
ATOM 4443 N N . THR A 1 562 ? 5.345 18.597 31.997 1.00 83.06 562 THR A N 1
ATOM 4444 C CA . THR A 1 562 ? 5.791 18.036 30.715 1.00 83.06 562 THR A CA 1
ATOM 4445 C C . THR A 1 562 ? 4.976 18.669 29.575 1.00 83.06 562 THR A C 1
ATOM 4447 O O . THR A 1 562 ? 3.743 18.596 29.620 1.00 83.06 562 THR A O 1
ATOM 4450 N N . PRO A 1 563 ? 5.610 19.272 28.550 1.00 81.19 563 PRO A N 1
ATOM 4451 C CA . PRO A 1 563 ? 4.894 19.869 27.426 1.00 81.19 563 PRO A CA 1
ATOM 4452 C C . PRO A 1 563 ? 4.160 18.826 26.584 1.00 81.19 563 PRO A C 1
ATOM 4454 O O . PRO A 1 563 ? 4.680 17.738 26.320 1.00 81.19 563 PRO A O 1
ATOM 4457 N N . ILE A 1 564 ? 2.973 19.180 26.098 1.00 80.19 564 ILE A N 1
ATOM 4458 C CA . ILE A 1 564 ? 2.226 18.326 25.174 1.00 80.19 564 ILE A CA 1
ATOM 4459 C C . ILE A 1 564 ? 2.875 18.382 23.783 1.00 80.19 564 ILE A C 1
ATOM 4461 O O . ILE A 1 564 ? 3.168 19.469 23.275 1.00 80.19 564 ILE A O 1
ATOM 4465 N N . PRO A 1 565 ? 3.071 17.236 23.106 1.00 80.31 565 PRO A N 1
ATOM 4466 C CA . PRO A 1 565 ? 3.586 17.227 21.745 1.00 80.31 565 PRO A CA 1
ATOM 4467 C C . PRO A 1 565 ? 2.685 18.008 20.780 1.00 80.31 565 PRO A C 1
ATOM 4469 O O . PRO A 1 565 ? 1.490 17.729 20.668 1.00 80.31 565 PRO A O 1
ATOM 4472 N N . LYS A 1 566 ? 3.279 18.916 19.989 1.00 77.62 566 LYS A N 1
ATOM 4473 C CA . LYS A 1 566 ? 2.557 19.715 18.974 1.00 77.62 566 LYS A CA 1
ATOM 4474 C C . LYS A 1 566 ? 1.769 18.845 17.982 1.00 77.62 566 LYS A C 1
ATOM 4476 O O . LYS A 1 566 ? 0.711 19.237 17.503 1.00 77.62 566 LYS A O 1
ATOM 4481 N N . GLN A 1 567 ? 2.263 17.642 17.682 1.00 78.38 567 GLN A N 1
ATOM 4482 C CA . GLN A 1 567 ? 1.619 16.680 16.781 1.00 78.38 567 GLN A CA 1
ATOM 4483 C C . GLN A 1 567 ? 0.801 15.629 17.559 1.00 78.38 567 GLN A C 1
ATOM 4485 O O . GLN A 1 567 ? 1.086 14.434 17.484 1.00 78.38 567 GLN A O 1
ATOM 4490 N N . TRP A 1 568 ? -0.243 16.059 18.283 1.00 82.19 568 TRP A N 1
ATOM 4491 C CA . TRP A 1 568 ? -1.077 15.202 19.151 1.00 82.19 568 TRP A CA 1
ATOM 4492 C C . TRP A 1 568 ? -1.567 13.908 18.483 1.00 82.19 568 TRP A C 1
ATOM 4494 O O . TRP A 1 568 ? -1.447 12.823 19.047 1.00 82.19 568 TRP A O 1
ATOM 4504 N N . LYS A 1 569 ? -2.064 13.997 17.240 1.00 80.94 569 LYS A N 1
ATOM 4505 C CA . LYS A 1 569 ? -2.548 12.822 16.493 1.00 80.94 569 LYS A CA 1
ATOM 4506 C C . LYS A 1 569 ? -1.455 11.772 16.270 1.00 80.94 569 LYS A C 1
ATOM 4508 O O . LYS A 1 569 ? -1.757 10.586 16.312 1.00 80.94 569 LYS A O 1
ATOM 4513 N N . LYS A 1 570 ? -0.201 12.196 16.063 1.00 76.38 570 LYS A N 1
ATOM 4514 C CA . LYS A 1 570 ? 0.938 11.276 15.935 1.00 76.38 570 LYS A CA 1
ATOM 4515 C C . LYS A 1 570 ? 1.338 10.701 17.287 1.00 76.38 570 LYS A C 1
ATOM 4517 O O . LYS A 1 570 ? 1.559 9.503 17.381 1.00 76.38 570 LYS A O 1
ATOM 4522 N N . TYR A 1 571 ? 1.358 11.530 18.333 1.00 82.94 571 TYR A N 1
ATOM 4523 C CA . TYR A 1 571 ? 1.652 11.085 19.697 1.00 82.94 571 TYR A CA 1
ATOM 4524 C C . TYR A 1 571 ? 0.713 9.955 20.140 1.00 82.94 571 TYR A C 1
ATOM 4526 O O . TYR A 1 571 ? 1.190 8.889 20.521 1.00 82.94 571 TYR A O 1
ATOM 4534 N N . VAL A 1 572 ? -0.604 10.147 19.992 1.00 81.88 572 VAL A N 1
ATOM 4535 C CA . VAL A 1 572 ? -1.620 9.151 20.375 1.00 81.88 572 VAL A CA 1
ATOM 4536 C C . VAL A 1 572 ? -1.648 7.949 19.421 1.00 81.88 572 VAL A C 1
ATOM 4538 O O . VAL A 1 572 ? -2.204 6.918 19.771 1.00 81.88 572 VAL A O 1
ATOM 4541 N N . ALA A 1 573 ? -1.040 8.001 18.232 1.00 78.94 573 ALA A N 1
ATOM 4542 C CA . ALA A 1 573 ? -0.972 6.832 17.349 1.00 78.94 573 ALA A CA 1
ATOM 4543 C C . ALA A 1 573 ? 0.008 5.752 17.849 1.00 78.94 573 ALA A C 1
ATOM 4545 O O . ALA A 1 573 ? -0.172 4.579 17.518 1.00 78.94 573 ALA A O 1
ATOM 4546 N N . ASN A 1 574 ? 1.015 6.115 18.654 1.00 79.62 574 ASN A N 1
ATOM 4547 C CA . ASN A 1 574 ? 2.025 5.183 19.160 1.00 79.62 574 ASN A CA 1
ATOM 4548 C C . ASN A 1 574 ? 1.535 4.430 20.420 1.00 79.62 574 ASN A C 1
ATOM 4550 O O . ASN A 1 574 ? 1.210 5.071 21.421 1.00 79.62 574 ASN A O 1
ATOM 4554 N N . PRO A 1 575 ? 1.530 3.079 20.414 1.00 81.94 575 PRO A N 1
ATOM 4555 C CA . PRO A 1 575 ? 1.085 2.259 21.545 1.00 81.94 575 PRO A CA 1
ATOM 4556 C C . PRO A 1 575 ? 1.789 2.560 22.873 1.00 81.94 575 PRO A C 1
ATOM 4558 O O . PRO A 1 575 ? 1.131 2.640 23.905 1.00 81.94 575 PRO A O 1
ATOM 4561 N N . LYS A 1 576 ? 3.107 2.794 22.862 1.00 84.12 576 LYS A N 1
ATOM 4562 C CA . LYS A 1 576 ? 3.857 3.108 24.087 1.00 84.12 576 LYS A CA 1
ATOM 4563 C C . LYS A 1 576 ? 3.454 4.456 24.671 1.00 84.12 576 LYS A C 1
ATOM 4565 O O . LYS A 1 576 ? 3.317 4.593 25.878 1.00 84.12 576 LYS A O 1
ATOM 4570 N N . ASN A 1 577 ? 3.216 5.441 23.808 1.00 87.00 577 ASN A N 1
ATOM 4571 C CA . ASN A 1 577 ? 2.737 6.753 24.233 1.00 87.00 577 ASN A CA 1
ATOM 4572 C C . ASN A 1 577 ? 1.340 6.659 24.849 1.00 87.00 577 ASN A C 1
ATOM 4574 O O . ASN A 1 577 ? 1.081 7.306 25.858 1.00 87.00 577 ASN A O 1
ATOM 4578 N N . LYS A 1 578 ? 0.460 5.821 24.287 1.00 88.44 578 LYS A N 1
ATOM 4579 C CA . LYS A 1 578 ? -0.856 5.550 24.877 1.00 88.44 578 LYS A CA 1
ATOM 4580 C C . LYS A 1 578 ? -0.757 4.869 26.242 1.00 88.44 578 LYS A C 1
ATOM 4582 O O . LYS A 1 578 ? -1.492 5.263 27.144 1.00 88.44 578 LYS A O 1
ATOM 4587 N N . ALA A 1 579 ? 0.145 3.900 26.400 1.00 88.62 579 ALA A N 1
ATOM 4588 C CA . ALA A 1 579 ? 0.405 3.253 27.686 1.00 88.62 579 ALA A CA 1
ATOM 4589 C C . ALA A 1 579 ? 0.906 4.271 28.725 1.00 88.62 579 ALA A C 1
ATOM 4591 O O . ALA A 1 579 ? 0.288 4.429 29.775 1.00 88.62 579 ALA A O 1
ATOM 4592 N N . ASN A 1 580 ? 1.940 5.050 28.380 1.00 88.12 580 ASN A N 1
ATOM 4593 C CA . ASN A 1 580 ? 2.495 6.101 29.240 1.00 88.12 580 ASN A CA 1
ATOM 4594 C C . ASN A 1 580 ? 1.436 7.144 29.635 1.00 88.12 580 ASN A C 1
ATOM 4596 O O . ASN A 1 580 ? 1.374 7.566 30.788 1.00 88.12 580 ASN A O 1
ATOM 4600 N N . LEU A 1 581 ? 0.588 7.555 28.686 1.00 91.12 581 LEU A N 1
ATOM 4601 C CA . LEU A 1 581 ? -0.496 8.501 28.940 1.00 91.12 581 LEU A CA 1
ATOM 4602 C C . LEU A 1 581 ? -1.561 7.918 29.876 1.00 91.12 581 LEU A C 1
ATOM 4604 O O . LEU A 1 581 ? -2.013 8.612 30.782 1.00 91.12 581 LEU A O 1
ATOM 4608 N N . SER A 1 582 ? -1.960 6.662 29.666 1.00 92.81 582 SER A N 1
ATOM 4609 C CA . SER A 1 582 ? -2.986 5.998 30.485 1.00 92.81 582 SER A CA 1
ATOM 4610 C C . SER A 1 582 ? -2.508 5.822 31.930 1.00 92.81 582 SER A C 1
ATOM 4612 O O . SER A 1 582 ? -3.270 6.111 32.854 1.00 92.81 582 SER A O 1
ATOM 4614 N N . ALA A 1 583 ? -1.230 5.475 32.124 1.00 91.81 583 ALA A N 1
ATOM 4615 C CA . ALA A 1 583 ? -0.580 5.412 33.435 1.00 91.81 583 ALA A CA 1
ATOM 4616 C C . ALA A 1 583 ? -0.560 6.768 34.138 1.00 91.81 583 ALA A C 1
ATOM 4618 O O . ALA A 1 583 ? -1.057 6.893 35.260 1.00 91.81 583 ALA A O 1
ATOM 4619 N N . TYR A 1 584 ? -0.081 7.803 33.446 1.00 92.94 584 TYR A N 1
ATOM 4620 C CA . TYR A 1 584 ? -0.023 9.155 33.993 1.00 92.94 584 TYR A CA 1
ATOM 4621 C C . TYR A 1 584 ? -1.408 9.697 34.385 1.00 92.94 584 TYR A C 1
ATOM 4623 O O . TYR A 1 584 ? -1.580 10.259 35.470 1.00 92.94 584 TYR A O 1
ATOM 4631 N N . LEU A 1 585 ? -2.416 9.514 33.527 1.00 94.38 585 LEU A N 1
ATOM 4632 C CA . LEU A 1 585 ? -3.778 9.970 33.808 1.00 94.38 585 LEU A CA 1
ATOM 4633 C C . LEU A 1 585 ? -4.409 9.192 34.958 1.00 94.38 585 LEU A C 1
ATOM 4635 O O . LEU A 1 585 ? -5.052 9.802 35.802 1.00 94.38 585 LEU A O 1
ATOM 4639 N N . THR A 1 586 ? -4.191 7.879 35.031 1.00 94.31 586 THR A N 1
ATOM 4640 C CA . THR A 1 586 ? -4.717 7.050 36.124 1.00 94.31 586 THR A CA 1
ATOM 4641 C C . THR A 1 586 ? -4.162 7.498 37.470 1.00 94.31 586 THR A C 1
ATOM 4643 O O . THR A 1 586 ? -4.932 7.736 38.399 1.00 94.31 586 THR A O 1
ATOM 4646 N N . GLN A 1 587 ? -2.845 7.704 37.561 1.00 93.94 587 GLN A N 1
ATOM 4647 C CA . GLN A 1 587 ? -2.217 8.231 38.772 1.00 93.94 587 GLN A CA 1
ATOM 4648 C C . GLN A 1 587 ? -2.765 9.621 39.133 1.00 93.94 587 GLN A C 1
ATOM 4650 O O . GLN A 1 587 ? -3.167 9.861 40.270 1.00 93.94 587 GLN A O 1
ATOM 4655 N N . THR A 1 588 ? -2.849 10.523 38.154 1.00 94.94 588 THR A N 1
ATOM 4656 C CA . THR A 1 588 ? -3.317 11.893 38.400 1.00 94.94 588 THR A CA 1
ATOM 4657 C C . THR A 1 588 ? -4.796 11.931 38.806 1.00 94.94 588 THR A C 1
ATOM 4659 O O . THR A 1 588 ? -5.182 12.701 39.681 1.00 94.94 588 THR A O 1
ATOM 4662 N N . PHE A 1 589 ? -5.653 11.094 38.212 1.00 96.12 589 PHE A N 1
ATOM 4663 C CA . PHE A 1 589 ? -7.072 11.000 38.577 1.00 96.12 589 PHE A CA 1
ATOM 4664 C C . PHE A 1 589 ? -7.271 10.422 39.974 1.00 96.12 589 PHE A C 1
ATOM 4666 O O . PHE A 1 589 ? -8.163 10.872 40.685 1.00 96.12 589 PHE A O 1
ATOM 4673 N N . CYS A 1 590 ? -6.425 9.481 40.388 1.00 95.38 590 CYS A N 1
ATOM 4674 C CA . CYS A 1 590 ? -6.362 9.000 41.761 1.00 95.38 590 CYS A CA 1
ATOM 4675 C C . CYS A 1 590 ? -6.064 10.139 42.753 1.00 95.38 590 CYS A C 1
ATOM 4677 O O . CYS A 1 590 ? -6.798 10.327 43.724 1.00 95.38 590 CYS A O 1
ATOM 4679 N N . GLU A 1 591 ? -5.029 10.938 42.485 1.00 94.94 591 GLU A N 1
ATOM 4680 C CA . GLU A 1 591 ? -4.637 12.077 43.325 1.00 94.94 591 GLU A CA 1
ATOM 4681 C C . GLU A 1 591 ? -5.719 13.169 43.369 1.00 94.94 591 GLU A C 1
ATOM 4683 O O . GLU A 1 591 ? -6.100 13.636 44.445 1.00 94.94 591 GLU A O 1
ATOM 4688 N N . LEU A 1 592 ? -6.266 13.563 42.216 1.00 96.06 592 LEU A N 1
ATOM 4689 C CA . LEU A 1 592 ? -7.356 14.541 42.144 1.00 96.06 592 LEU A CA 1
ATOM 4690 C C . LEU A 1 592 ? -8.636 14.007 42.799 1.00 96.06 592 LEU A C 1
ATOM 4692 O O . LEU A 1 592 ? -9.323 14.756 43.492 1.00 96.06 592 LEU A O 1
ATOM 4696 N N . GLY A 1 593 ? -8.926 12.718 42.621 1.00 95.19 593 GLY A N 1
ATOM 4697 C CA . GLY A 1 593 ? -10.088 12.028 43.169 1.00 95.19 593 GLY A CA 1
ATOM 4698 C C . GLY A 1 593 ? -10.136 12.065 44.690 1.00 95.19 593 GLY A C 1
ATOM 4699 O O . GLY A 1 593 ? -11.142 12.486 45.262 1.00 95.19 593 GLY A O 1
ATOM 4700 N N . MET A 1 594 ? -9.025 11.716 45.344 1.00 95.94 594 MET A N 1
ATOM 4701 C CA . MET A 1 594 ? -8.923 11.773 46.806 1.00 95.94 594 MET A CA 1
ATOM 4702 C C . MET A 1 594 ? -9.153 13.184 47.355 1.00 95.94 594 MET A C 1
ATOM 4704 O O . MET A 1 594 ? -9.752 13.328 48.414 1.00 95.94 594 MET A O 1
ATOM 4708 N N . ASN A 1 595 ? -8.724 14.218 46.628 1.00 94.38 595 ASN A N 1
ATOM 4709 C CA . ASN A 1 595 ? -8.789 15.602 47.096 1.00 94.38 595 ASN A CA 1
ATOM 4710 C C . ASN A 1 595 ? -10.095 16.332 46.732 1.00 94.38 595 ASN A C 1
ATOM 4712 O O . ASN A 1 595 ? -10.464 17.289 47.409 1.00 94.38 595 ASN A O 1
ATOM 4716 N N . GLN A 1 596 ? -10.763 15.949 45.637 1.00 95.12 596 GLN A N 1
ATOM 4717 C CA . GLN A 1 596 ? -11.837 16.755 45.032 1.00 95.12 596 GLN A CA 1
ATOM 4718 C C . GLN A 1 596 ? -13.190 16.046 44.919 1.00 95.12 596 GLN A C 1
ATOM 4720 O O . GLN A 1 596 ? -14.187 16.725 44.669 1.00 95.12 596 GLN A O 1
ATOM 4725 N N . LEU A 1 597 ? -13.267 14.717 45.064 1.00 94.81 597 LEU A N 1
ATOM 4726 C CA . LEU A 1 597 ? -14.565 14.030 45.068 1.00 94.81 597 LEU A CA 1
ATOM 4727 C C . LEU A 1 597 ? -15.386 14.443 46.292 1.00 94.81 597 LEU A C 1
ATOM 4729 O O . LEU A 1 597 ? -14.854 14.628 47.383 1.00 94.81 597 LEU A O 1
ATOM 4733 N N . LEU A 1 598 ? -16.700 14.564 46.139 1.00 93.00 598 LEU A N 1
ATOM 4734 C CA . LEU A 1 598 ? -17.598 14.811 47.268 1.00 93.00 598 LEU A CA 1
ATOM 4735 C C . LEU A 1 598 ? -17.867 13.512 48.049 1.00 93.00 598 LEU A C 1
ATOM 4737 O O . LEU A 1 598 ? -17.779 12.420 47.478 1.00 93.00 598 LEU A O 1
ATOM 4741 N N . PRO A 1 599 ? -18.243 13.595 49.340 1.00 89.81 599 PRO A N 1
ATOM 4742 C CA . PRO A 1 599 ? -18.673 12.426 50.100 1.00 89.81 599 PRO A CA 1
ATOM 4743 C C . PRO A 1 599 ? -19.774 11.642 49.369 1.00 89.81 599 PRO A C 1
ATOM 4745 O O . PRO A 1 599 ? -20.766 12.215 48.921 1.00 89.81 599 PRO A O 1
ATOM 4748 N N . GLY A 1 600 ? -19.585 10.327 49.234 1.00 87.94 600 GLY A N 1
ATOM 4749 C CA . GLY A 1 600 ? -20.500 9.432 48.517 1.00 87.94 600 GLY A CA 1
ATOM 4750 C C . GLY A 1 600 ? -20.228 9.281 47.015 1.00 87.94 600 GLY A C 1
ATOM 4751 O O . GLY A 1 600 ? -20.795 8.377 46.405 1.00 87.94 600 GLY A O 1
ATOM 4752 N N . GLN A 1 601 ? -19.348 10.095 46.419 1.00 94.50 601 GLN A N 1
ATOM 4753 C CA . GLN A 1 601 ? -18.895 9.898 45.040 1.00 94.50 601 GLN A CA 1
ATOM 4754 C C . GLN A 1 601 ? -17.762 8.870 44.979 1.00 94.50 601 GLN A C 1
ATOM 4756 O O . GLN A 1 601 ? -16.815 8.915 45.766 1.00 94.50 601 GLN A O 1
ATOM 4761 N N . LYS A 1 602 ? -17.858 7.961 44.010 1.00 95.62 602 LYS A N 1
ATOM 4762 C CA . LYS A 1 602 ? -16.878 6.907 43.747 1.00 95.62 602 LYS A CA 1
ATOM 4763 C C . LYS A 1 602 ? -16.347 7.036 42.325 1.00 95.62 602 LYS A C 1
ATOM 4765 O O . LYS A 1 602 ? -17.132 7.090 41.374 1.00 95.62 602 LYS A O 1
ATOM 4770 N N . MET A 1 603 ? -15.029 7.031 42.176 1.00 97.19 603 MET A N 1
ATOM 4771 C CA . MET A 1 603 ? -14.366 6.864 40.886 1.00 97.19 603 MET A CA 1
ATOM 4772 C C . MET A 1 603 ? -13.636 5.525 40.867 1.00 97.19 603 MET A C 1
ATOM 4774 O O . MET A 1 603 ? -12.927 5.205 41.815 1.00 97.19 603 MET A O 1
ATOM 4778 N N . ILE A 1 604 ? -13.807 4.739 39.808 1.00 97.31 604 ILE A N 1
ATOM 4779 C CA . ILE A 1 604 ? -13.086 3.474 39.631 1.00 97.31 604 ILE A CA 1
ATOM 4780 C C . ILE A 1 604 ? -12.245 3.563 38.366 1.00 97.31 604 ILE A C 1
ATOM 4782 O O . ILE A 1 604 ? -12.745 3.946 37.313 1.00 97.31 604 ILE A O 1
ATOM 4786 N N . LEU A 1 605 ? -10.972 3.198 38.455 1.00 96.75 605 LEU A N 1
ATOM 4787 C CA . LEU A 1 605 ? -10.037 3.224 37.333 1.00 96.75 605 LEU A CA 1
ATOM 4788 C C . LEU A 1 605 ? -9.535 1.804 37.069 1.00 96.75 605 LEU A C 1
ATOM 4790 O O . LEU A 1 605 ? -9.101 1.129 38.001 1.00 96.75 605 LEU A O 1
ATOM 4794 N N . GLY A 1 606 ? -9.604 1.344 35.819 1.00 95.75 606 GLY A N 1
ATOM 4795 C CA . GLY A 1 606 ? -9.174 -0.000 35.424 1.00 95.75 606 GLY A CA 1
ATOM 4796 C C . GLY A 1 606 ? -8.324 0.014 34.158 1.00 95.75 606 GLY A C 1
ATOM 4797 O O . GLY A 1 606 ? -8.632 0.726 33.204 1.00 95.75 606 GLY A O 1
ATOM 4798 N N . GLY A 1 607 ? -7.248 -0.774 34.143 1.00 92.06 607 GLY A N 1
ATOM 4799 C CA . GLY A 1 607 ? -6.431 -0.994 32.942 1.00 92.06 607 GLY A CA 1
ATOM 4800 C C . GLY A 1 607 ? -5.553 0.179 32.534 1.00 92.06 607 GLY A C 1
ATOM 4801 O O . GLY A 1 607 ? -4.979 0.152 31.456 1.00 92.06 607 GLY A O 1
ATOM 4802 N N . GLY A 1 608 ? -5.441 1.215 33.363 1.00 89.88 608 GLY A N 1
ATOM 4803 C CA . GLY A 1 608 ? -4.513 2.316 33.124 1.00 89.88 608 GLY A CA 1
ATOM 4804 C C . GLY A 1 608 ? -3.241 2.245 33.967 1.00 89.88 608 GLY A C 1
ATOM 4805 O O . GLY A 1 608 ? -2.288 2.932 33.637 1.00 89.88 608 GLY A O 1
ATOM 4806 N N . CYS A 1 609 ? -3.194 1.438 35.030 1.00 86.44 609 CYS A N 1
ATOM 4807 C CA . CYS A 1 609 ? -2.018 1.296 35.895 1.00 86.44 609 CYS A CA 1
ATOM 4808 C C . CYS A 1 609 ? -0.845 0.581 35.190 1.00 86.44 609 CYS A C 1
ATOM 4810 O O . CYS A 1 609 ? -1.052 -0.126 34.205 1.00 86.44 609 CYS A O 1
ATOM 4812 N N . GLU A 1 610 ? 0.381 0.742 35.718 1.00 81.81 610 GLU A N 1
ATOM 4813 C CA . GLU A 1 610 ? 1.556 -0.037 35.270 1.00 81.81 610 GLU A CA 1
ATOM 4814 C C . GLU A 1 610 ? 1.324 -1.544 35.420 1.00 81.81 610 GLU A C 1
ATOM 4816 O O . GLU A 1 610 ? 1.646 -2.319 34.523 1.00 81.81 610 GLU A O 1
ATOM 4821 N N . ASP A 1 611 ? 0.718 -1.943 36.541 1.00 87.25 611 ASP A N 1
ATOM 4822 C CA . ASP A 1 611 ? 0.089 -3.250 36.677 1.00 87.25 611 ASP A CA 1
ATOM 4823 C C . ASP A 1 611 ? -1.262 -3.221 35.958 1.00 87.25 611 ASP A C 1
ATOM 4825 O O . ASP A 1 611 ? -2.252 -2.689 36.469 1.00 87.25 611 ASP A O 1
ATOM 4829 N N . GLY A 1 612 ? -1.287 -3.768 34.747 1.00 84.69 612 GLY A N 1
ATOM 4830 C CA . GLY A 1 612 ? -2.459 -3.741 33.890 1.00 84.69 612 GLY A CA 1
ATOM 4831 C C . GLY A 1 612 ? -3.654 -4.530 34.405 1.00 84.69 612 GLY A C 1
ATOM 4832 O O . GLY A 1 612 ? -4.778 -4.272 33.964 1.00 84.69 612 GLY A O 1
ATOM 4833 N N . GLU A 1 613 ? -3.452 -5.457 35.341 1.00 91.88 613 GLU A N 1
ATOM 4834 C CA . GLU A 1 613 ? -4.547 -6.222 35.934 1.00 91.88 613 GLU A CA 1
ATOM 4835 C C . GLU A 1 613 ? -5.285 -5.427 37.005 1.00 91.88 613 GLU A C 1
ATOM 4837 O O . GLU A 1 613 ? -6.476 -5.642 37.230 1.00 91.88 613 GLU A O 1
ATOM 4842 N N . ARG A 1 614 ? -4.601 -4.465 37.626 1.00 93.62 614 ARG A N 1
ATOM 4843 C CA . ARG A 1 614 ? -5.093 -3.700 38.767 1.00 93.62 614 ARG A CA 1
ATOM 4844 C C . ARG A 1 614 ? -6.281 -2.802 38.411 1.00 93.62 614 ARG A C 1
ATOM 4846 O O . ARG A 1 614 ? -6.311 -2.113 37.386 1.00 93.62 614 ARG A O 1
ATOM 4853 N N . ALA A 1 615 ? -7.240 -2.761 39.333 1.00 95.88 615 ALA A N 1
ATOM 4854 C CA . ALA A 1 615 ? -8.331 -1.794 39.363 1.00 95.88 615 ALA A CA 1
ATOM 4855 C C . ALA A 1 615 ? -8.348 -1.076 40.717 1.00 95.88 615 ALA A C 1
ATOM 4857 O O . ALA A 1 615 ? -8.135 -1.699 41.759 1.00 95.88 615 ALA A O 1
ATOM 4858 N N . VAL A 1 616 ? -8.606 0.230 40.709 1.00 96.56 616 VAL A N 1
ATOM 4859 C CA . VAL A 1 616 ? -8.511 1.087 41.900 1.00 96.56 616 VAL A CA 1
ATOM 4860 C C . VAL A 1 616 ? -9.835 1.800 42.135 1.00 96.56 616 VAL A C 1
ATOM 4862 O O . VAL A 1 616 ? -10.395 2.387 41.209 1.00 96.56 616 VAL A O 1
ATOM 4865 N N . LEU A 1 617 ? -10.321 1.761 43.375 1.00 96.94 617 LEU A N 1
ATOM 4866 C CA . LEU A 1 617 ? -11.427 2.578 43.864 1.00 96.94 617 LEU A CA 1
ATOM 4867 C C . LEU A 1 617 ? -10.864 3.837 44.524 1.00 96.94 617 LEU A C 1
ATOM 4869 O O . LEU A 1 617 ? -9.998 3.767 45.393 1.00 96.94 617 LEU A O 1
ATOM 4873 N N . VAL A 1 618 ? -11.402 4.986 44.133 1.00 97.31 618 VAL A N 1
ATOM 4874 C CA . VAL A 1 618 ? -11.046 6.300 44.655 1.00 97.31 618 VAL A CA 1
ATOM 4875 C C . VAL A 1 618 ? -12.301 6.974 45.197 1.00 97.31 618 VAL A C 1
ATOM 4877 O O . VAL A 1 618 ? -13.316 7.103 44.508 1.00 97.31 618 VAL A O 1
ATOM 4880 N N . THR A 1 619 ? -12.217 7.420 46.443 1.00 96.06 619 THR A N 1
ATOM 4881 C CA . THR A 1 619 ? -13.225 8.239 47.126 1.00 96.06 619 THR A CA 1
ATOM 4882 C C . THR A 1 619 ? -12.529 9.414 47.811 1.00 96.06 619 THR A C 1
ATOM 4884 O O . THR A 1 619 ? -11.301 9.466 47.858 1.00 96.06 619 THR A O 1
ATOM 4887 N N . ASN A 1 620 ? -13.289 10.368 48.346 1.00 93.38 620 ASN A N 1
ATOM 4888 C CA . ASN A 1 620 ? -12.709 11.479 49.101 1.00 93.38 620 ASN A CA 1
ATOM 4889 C C . ASN A 1 620 ? -11.836 10.950 50.261 1.00 93.38 620 ASN A C 1
ATOM 4891 O O . ASN A 1 620 ? -12.315 10.177 51.090 1.00 93.38 620 ASN A O 1
ATOM 4895 N N . ASN A 1 621 ? -10.565 11.360 50.294 1.00 92.25 621 ASN A N 1
ATOM 4896 C CA . ASN A 1 621 ? -9.528 10.967 51.254 1.00 92.25 621 ASN A CA 1
ATOM 4897 C C . ASN A 1 621 ? -9.209 9.464 51.353 1.00 92.25 621 ASN A C 1
ATOM 4899 O O . ASN A 1 621 ? -8.545 9.056 52.304 1.00 92.25 621 ASN A O 1
ATOM 4903 N N . HIS A 1 622 ? -9.648 8.632 50.404 1.00 93.88 622 HIS A N 1
ATOM 4904 C CA . HIS A 1 622 ? -9.378 7.192 50.448 1.00 93.88 622 HIS A CA 1
ATOM 4905 C C . HIS A 1 622 ? -9.192 6.586 49.060 1.00 93.88 622 HIS A C 1
ATOM 4907 O O . HIS A 1 622 ? -9.939 6.883 48.125 1.00 93.88 622 HIS A O 1
ATOM 4913 N N . MET A 1 623 ? -8.209 5.697 48.956 1.00 95.00 623 MET A N 1
ATOM 4914 C CA . MET A 1 623 ? -7.911 4.909 47.769 1.00 95.00 623 MET A CA 1
ATOM 4915 C C . MET A 1 623 ? -7.645 3.469 48.188 1.00 95.00 623 MET A C 1
ATOM 4917 O O . MET A 1 623 ? -6.877 3.224 49.118 1.00 95.00 623 MET A O 1
ATOM 4921 N N . GLU A 1 624 ? -8.234 2.519 47.470 1.00 95.44 624 GLU A N 1
ATOM 4922 C CA . GLU A 1 624 ? -7.979 1.101 47.692 1.00 95.44 624 GLU A CA 1
ATOM 4923 C C . GLU A 1 624 ? -8.002 0.289 46.400 1.00 95.44 624 GLU A C 1
ATOM 4925 O O . GLU A 1 624 ? -8.639 0.648 45.406 1.00 95.44 624 GLU A O 1
ATOM 4930 N N . ASP A 1 625 ? -7.311 -0.844 46.441 1.00 95.31 625 ASP A N 1
ATOM 4931 C CA . ASP A 1 625 ? -7.310 -1.817 45.361 1.00 95.31 625 ASP A CA 1
ATOM 4932 C C . ASP A 1 625 ? -8.619 -2.603 45.346 1.00 95.31 625 ASP A C 1
ATOM 4934 O O . ASP A 1 625 ? -8.949 -3.341 46.280 1.00 95.31 625 ASP A O 1
ATOM 4938 N N . LEU A 1 626 ? -9.350 -2.496 44.240 1.00 95.00 626 LEU A N 1
ATOM 4939 C CA . LEU A 1 626 ? -10.631 -3.158 44.068 1.00 95.00 626 LEU A CA 1
ATOM 4940 C C . LEU A 1 626 ? -10.430 -4.527 43.410 1.00 95.00 626 LEU A C 1
ATOM 4942 O O . LEU A 1 626 ? -10.665 -4.716 42.216 1.00 95.00 626 LEU A O 1
ATOM 4946 N N . LYS A 1 627 ? -10.003 -5.505 44.219 1.00 93.69 627 LYS A N 1
ATOM 4947 C CA . LYS A 1 627 ? -9.674 -6.878 43.780 1.00 93.69 627 LYS A CA 1
ATOM 4948 C C . LYS A 1 627 ? -10.791 -7.585 43.007 1.00 93.69 627 LYS A C 1
ATOM 4950 O O . LYS A 1 627 ? -10.510 -8.456 42.193 1.00 93.69 627 LYS A O 1
ATOM 4955 N N . SER A 1 628 ? -12.052 -7.215 43.237 1.00 93.62 628 SER A N 1
ATOM 4956 C CA . SER A 1 628 ? -13.208 -7.762 42.512 1.00 93.62 628 SER A CA 1
ATOM 4957 C C . SER A 1 628 ? -13.230 -7.409 41.020 1.00 93.62 628 SER A C 1
ATOM 4959 O O . SER A 1 628 ? -13.979 -8.038 40.274 1.00 93.62 628 SER A O 1
ATOM 4961 N N . LEU A 1 629 ? -12.442 -6.417 40.595 1.00 95.62 629 LEU A N 1
ATOM 4962 C CA . LEU A 1 629 ? -12.313 -5.960 39.211 1.00 95.62 629 LEU A CA 1
ATOM 4963 C C . LEU A 1 629 ? -10.906 -6.173 38.629 1.00 95.62 629 LEU A C 1
ATOM 4965 O O . LEU A 1 629 ? -10.617 -5.666 37.544 1.00 95.62 629 LEU A O 1
ATOM 4969 N N . TYR A 1 630 ? -10.039 -6.922 39.317 1.00 95.75 630 TYR A N 1
ATOM 4970 C CA . TYR A 1 630 ? -8.748 -7.303 38.744 1.00 95.75 630 TYR A CA 1
ATOM 4971 C C . TYR A 1 630 ? -8.977 -8.183 37.516 1.00 95.75 630 TYR A C 1
ATOM 4973 O O . TYR A 1 630 ? -9.805 -9.091 37.580 1.00 95.75 630 TYR A O 1
ATOM 4981 N N . SER A 1 631 ? -8.308 -7.898 36.397 1.00 94.75 631 SER A N 1
ATOM 4982 C CA . SER A 1 631 ? -8.549 -8.640 35.151 1.00 94.75 631 SER A CA 1
ATOM 4983 C C . SER A 1 631 ? -7.387 -8.645 34.163 1.00 94.75 631 SER A C 1
ATOM 4985 O O . SER A 1 631 ? -6.757 -7.618 33.931 1.00 94.75 631 SER A O 1
ATOM 4987 N N . ASP A 1 632 ? -7.189 -9.776 33.485 1.00 93.19 632 ASP A N 1
ATOM 4988 C CA . ASP A 1 632 ? -6.170 -9.979 32.438 1.00 93.19 632 ASP A CA 1
ATOM 4989 C C . ASP A 1 632 ? -6.602 -9.456 31.049 1.00 93.19 632 ASP A C 1
ATOM 4991 O O . ASP A 1 632 ? -5.956 -9.712 30.032 1.00 93.19 632 ASP A O 1
ATOM 4995 N N . HIS A 1 633 ? -7.708 -8.710 30.989 1.00 93.38 633 HIS A N 1
ATOM 4996 C CA . HIS A 1 633 ? -8.290 -8.212 29.749 1.00 93.38 633 HIS A CA 1
ATOM 4997 C C . HIS A 1 633 ? -7.365 -7.204 29.060 1.00 93.38 633 HIS A C 1
ATOM 4999 O O . HIS A 1 633 ? -7.105 -6.131 29.604 1.00 93.38 633 HIS A O 1
ATOM 5005 N N . GLU A 1 634 ? -6.936 -7.480 27.827 1.00 90.69 634 GLU A N 1
ATOM 5006 C CA . GLU A 1 634 ? -6.107 -6.527 27.078 1.00 90.69 634 GLU A CA 1
ATOM 5007 C C . GLU A 1 634 ? -6.895 -5.275 26.646 1.00 90.69 634 GLU A C 1
ATOM 5009 O O . GLU A 1 634 ? -6.387 -4.162 26.734 1.00 90.69 634 GLU A O 1
ATOM 5014 N N . GLU A 1 635 ? -8.137 -5.432 26.186 1.00 91.81 635 GLU A N 1
ATOM 5015 C CA . GLU A 1 635 ? -8.930 -4.341 25.600 1.00 91.81 635 GLU A CA 1
ATOM 5016 C C . GLU A 1 635 ? -9.912 -3.732 26.603 1.00 91.81 635 GLU A C 1
ATOM 5018 O O . GLU A 1 635 ? -10.546 -4.443 27.395 1.00 91.81 635 GLU A O 1
ATOM 5023 N N . ALA A 1 636 ? -10.102 -2.412 26.517 1.00 93.94 636 ALA A N 1
ATOM 5024 C CA . ALA A 1 636 ? -11.149 -1.728 27.269 1.00 93.94 636 ALA A CA 1
ATOM 5025 C C . ALA A 1 636 ? -12.534 -2.308 26.931 1.00 93.94 636 ALA A C 1
ATOM 5027 O O . ALA A 1 636 ? -13.359 -2.473 27.828 1.00 93.94 636 ALA A O 1
ATOM 5028 N N . ASP A 1 637 ? -12.754 -2.705 25.674 1.00 93.38 637 ASP A N 1
ATOM 5029 C CA . ASP A 1 637 ? -14.026 -3.214 25.160 1.00 93.38 637 ASP A CA 1
ATOM 5030 C C . ASP A 1 637 ? -14.641 -4.320 26.024 1.00 93.38 637 ASP A C 1
ATOM 5032 O O . ASP A 1 637 ? -15.804 -4.232 26.420 1.00 93.38 637 ASP A O 1
ATOM 5036 N N . THR A 1 638 ? -13.869 -5.364 26.341 1.00 94.31 638 THR A N 1
ATOM 5037 C CA . THR A 1 638 ? -14.334 -6.473 27.187 1.00 94.31 638 THR A CA 1
ATOM 5038 C C . THR A 1 638 ? -14.262 -6.113 28.662 1.00 94.31 638 THR A C 1
ATOM 5040 O O . THR A 1 638 ? -15.147 -6.495 29.425 1.00 94.31 638 THR A O 1
ATOM 5043 N N . ARG A 1 639 ? -13.228 -5.375 29.087 1.00 95.69 639 ARG A N 1
ATOM 5044 C CA . ARG A 1 639 ? -13.020 -4.992 30.492 1.00 95.69 639 ARG A CA 1
ATOM 5045 C C . ARG A 1 639 ? -14.170 -4.138 31.021 1.00 95.69 639 ARG A C 1
ATOM 5047 O O . ARG A 1 639 ? -14.616 -4.338 32.148 1.00 95.69 639 ARG A O 1
ATOM 5054 N N . MET A 1 640 ? -14.724 -3.250 30.196 1.00 96.31 640 MET A N 1
ATOM 5055 C CA . MET A 1 640 ? -15.881 -2.424 30.549 1.00 96.31 640 MET A CA 1
ATOM 5056 C C . MET A 1 640 ? -17.080 -3.255 31.023 1.00 96.31 640 MET A C 1
ATOM 5058 O O . MET A 1 640 ? -17.806 -2.801 31.904 1.00 96.31 640 MET A O 1
ATOM 5062 N N . LEU A 1 641 ? -17.285 -4.475 30.516 1.00 96.19 641 LEU A N 1
ATOM 5063 C CA . LEU A 1 641 ? -18.415 -5.313 30.929 1.00 96.19 641 LEU A CA 1
ATOM 5064 C C . LEU A 1 641 ? -18.288 -5.820 32.370 1.00 96.19 641 LEU A C 1
ATOM 5066 O O . LEU A 1 641 ? -19.305 -5.911 33.059 1.00 96.19 641 LEU A O 1
ATOM 5070 N N . LEU A 1 642 ? -17.068 -6.067 32.860 1.00 95.62 642 LEU A N 1
ATOM 5071 C CA . LEU A 1 642 ? -16.830 -6.373 34.277 1.00 95.62 642 LEU A CA 1
ATOM 5072 C C . LEU A 1 642 ? -17.248 -5.193 35.158 1.00 95.62 642 LEU A C 1
ATOM 5074 O O . LEU A 1 642 ? -17.949 -5.365 36.156 1.00 95.62 642 LEU A O 1
ATOM 5078 N N . HIS A 1 643 ? -16.880 -3.979 34.744 1.00 96.94 643 HIS A N 1
ATOM 5079 C CA . HIS A 1 643 ? -17.266 -2.751 35.433 1.00 96.94 643 HIS A CA 1
ATOM 5080 C C . HIS A 1 643 ? -18.783 -2.530 35.401 1.00 96.94 643 HIS A C 1
ATOM 5082 O O . HIS A 1 643 ? -19.359 -2.174 36.430 1.00 96.94 643 HIS A O 1
ATOM 5088 N N . VAL A 1 644 ? -19.448 -2.809 34.271 1.00 97.25 644 VAL A N 1
ATOM 5089 C CA . VAL A 1 644 ? -20.917 -2.763 34.156 1.00 97.25 644 VAL A CA 1
ATOM 5090 C C . VAL A 1 644 ? -21.567 -3.758 35.118 1.00 97.25 644 VAL A C 1
ATOM 5092 O O . VAL A 1 644 ? -22.442 -3.358 35.882 1.00 97.25 644 VAL A O 1
ATOM 5095 N N . GLN A 1 645 ? -21.121 -5.019 35.144 1.00 96.06 645 GLN A N 1
ATOM 5096 C CA . GLN A 1 645 ? -21.667 -6.037 36.050 1.00 96.06 645 GLN A CA 1
ATOM 5097 C C . GLN A 1 645 ? -21.436 -5.668 37.523 1.00 96.06 645 GLN A C 1
ATOM 5099 O O . GLN A 1 645 ? -22.317 -5.844 38.364 1.00 96.06 645 GLN A O 1
ATOM 5104 N N . HIS A 1 646 ? -20.267 -5.115 37.850 1.00 96.12 646 HIS A N 1
ATOM 5105 C CA . HIS A 1 646 ? -19.974 -4.628 39.194 1.00 96.12 646 HIS A CA 1
ATOM 5106 C C . HIS A 1 646 ? -20.834 -3.412 39.564 1.00 96.12 646 HIS A C 1
ATOM 5108 O O . HIS A 1 646 ? -21.265 -3.287 40.707 1.00 96.12 646 HIS A O 1
ATOM 5114 N N . ALA A 1 647 ? -21.096 -2.510 38.616 1.00 95.75 647 ALA A N 1
ATOM 5115 C CA . ALA A 1 647 ? -21.946 -1.341 38.828 1.00 95.75 647 ALA A CA 1
ATOM 5116 C C . ALA A 1 647 ? -23.425 -1.697 38.975 1.00 95.75 647 ALA A C 1
ATOM 5118 O O . ALA A 1 647 ? -24.105 -1.071 39.782 1.00 95.75 647 ALA A O 1
ATOM 5119 N N . ALA A 1 648 ? -23.901 -2.729 38.278 1.00 94.69 648 ALA A N 1
ATOM 5120 C CA . ALA A 1 648 ? -25.280 -3.206 38.362 1.00 94.69 648 ALA A CA 1
ATOM 5121 C C . ALA A 1 648 ? -25.689 -3.670 39.776 1.00 94.69 648 ALA A C 1
ATOM 5123 O O . ALA A 1 648 ? -26.870 -3.669 40.107 1.00 94.69 648 ALA A O 1
ATOM 5124 N N . ARG A 1 649 ? -24.720 -4.014 40.640 1.00 93.19 649 ARG A N 1
ATOM 5125 C CA . ARG A 1 649 ? -24.962 -4.375 42.051 1.00 93.19 649 ARG A CA 1
ATOM 5126 C C . ARG A 1 649 ? -25.383 -3.185 42.919 1.00 93.19 649 ARG A C 1
ATOM 5128 O O . ARG A 1 649 ? -26.028 -3.380 43.942 1.00 93.19 649 ARG A O 1
ATOM 5135 N N . GLU A 1 650 ? -24.992 -1.972 42.530 1.00 91.56 650 GLU A N 1
ATOM 5136 C CA . GLU A 1 650 ? -25.244 -0.730 43.280 1.00 91.56 650 GLU A CA 1
ATOM 5137 C C . GLU A 1 650 ? -26.211 0.210 42.539 1.00 91.56 650 GLU A C 1
ATOM 5139 O O . GLU A 1 650 ? -26.945 0.979 43.159 1.00 91.56 650 GLU A O 1
ATOM 5144 N N . CYS A 1 651 ? -26.210 0.167 41.204 1.00 91.81 651 CYS A N 1
ATOM 5145 C CA . CYS A 1 651 ? -26.953 1.071 40.334 1.00 91.81 651 CYS A CA 1
ATOM 5146 C C . CYS A 1 651 ? -27.955 0.305 39.470 1.00 91.81 651 CYS A C 1
ATOM 5148 O O . CYS A 1 651 ? -27.599 -0.639 38.770 1.00 91.81 651 CYS A O 1
ATOM 5150 N N . ARG A 1 652 ? -29.206 0.777 39.449 1.00 91.50 652 ARG A N 1
ATOM 5151 C CA . ARG A 1 652 ? -30.262 0.212 38.591 1.00 91.50 652 ARG A CA 1
ATOM 5152 C C . ARG A 1 652 ? -30.053 0.583 37.119 1.00 91.50 652 ARG A C 1
ATOM 5154 O O . ARG A 1 652 ? -30.380 -0.205 36.232 1.00 91.50 652 ARG A O 1
ATOM 5161 N N . ARG A 1 653 ? -29.486 1.769 36.864 1.00 93.06 653 ARG A N 1
ATOM 5162 C CA . ARG A 1 653 ? -29.169 2.286 35.527 1.00 93.06 653 ARG A CA 1
ATOM 5163 C C . ARG A 1 653 ? -27.657 2.356 35.324 1.00 93.06 653 ARG A C 1
ATOM 5165 O O . ARG A 1 653 ? -26.963 3.000 36.106 1.00 93.06 653 ARG A O 1
ATOM 5172 N N . VAL A 1 654 ? -27.159 1.768 34.240 1.00 95.81 654 VAL A N 1
ATOM 5173 C CA . VAL A 1 654 ? -25.740 1.833 33.862 1.00 95.81 654 VAL A CA 1
ATOM 5174 C C . VAL A 1 654 ? -25.605 2.416 32.459 1.00 95.81 654 VAL A C 1
ATOM 5176 O O . VAL A 1 654 ? -26.273 1.978 31.521 1.00 95.81 654 VAL A O 1
ATOM 5179 N N . VAL A 1 655 ? -24.739 3.417 32.311 1.00 95.44 655 VAL A N 1
ATOM 5180 C CA . VAL A 1 655 ? -24.469 4.094 31.040 1.00 95.44 655 VAL A CA 1
ATOM 5181 C C . VAL A 1 655 ? -23.053 3.771 30.583 1.00 95.44 655 VAL A C 1
ATOM 5183 O O . VAL A 1 655 ? -22.082 4.205 31.193 1.00 95.44 655 VAL A O 1
ATOM 5186 N N . VAL A 1 656 ? -22.930 3.050 29.477 1.00 97.31 656 VAL A N 1
ATOM 5187 C CA . VAL A 1 656 ? -21.659 2.750 28.815 1.00 97.31 656 VAL A CA 1
ATOM 5188 C C . VAL A 1 656 ? -21.390 3.824 27.770 1.00 97.31 656 VAL A C 1
ATOM 5190 O O . VAL A 1 656 ? -22.194 4.015 26.863 1.00 97.31 656 VAL A O 1
ATOM 5193 N N . ASN A 1 657 ? -20.280 4.546 27.886 1.00 95.25 657 ASN A N 1
ATOM 5194 C CA . ASN A 1 657 ? -19.889 5.609 26.966 1.00 95.25 657 ASN A CA 1
ATOM 5195 C C . ASN A 1 657 ? -18.679 5.171 26.136 1.00 95.25 657 ASN A C 1
ATOM 5197 O O . ASN A 1 657 ? -17.552 5.199 26.631 1.00 95.25 657 ASN A O 1
ATOM 5201 N N . SER A 1 658 ? -18.920 4.786 24.882 1.00 94.38 658 SER A N 1
ATOM 5202 C CA . SER A 1 658 ? -17.874 4.420 23.923 1.00 94.38 658 SER A CA 1
ATOM 5203 C C . SER A 1 658 ? -18.322 4.726 22.482 1.00 94.38 658 SER A C 1
ATOM 5205 O O . SER A 1 658 ? -19.508 4.624 22.146 1.00 94.38 658 SER A O 1
ATOM 5207 N N . PRO A 1 659 ? -17.404 5.138 21.590 1.00 90.56 659 PRO A N 1
ATOM 5208 C CA . PRO A 1 659 ? -17.674 5.222 20.163 1.00 90.56 659 PRO A CA 1
ATOM 5209 C C . PRO A 1 659 ? -17.529 3.873 19.442 1.00 90.56 659 PRO A C 1
ATOM 5211 O O . PRO A 1 659 ? -17.902 3.801 18.268 1.00 90.56 659 PRO A O 1
ATOM 5214 N N . ASP A 1 660 ? -16.975 2.835 20.082 1.00 90.62 660 ASP A N 1
ATOM 5215 C CA . ASP A 1 660 ? -16.693 1.571 19.403 1.00 90.62 660 ASP A CA 1
ATOM 5216 C C . ASP A 1 660 ? -17.946 0.694 19.279 1.00 90.62 660 ASP A C 1
ATOM 5218 O O . ASP A 1 660 ? -18.727 0.497 20.211 1.00 90.62 660 ASP A O 1
ATOM 5222 N N . THR A 1 661 ? -18.132 0.151 18.078 1.00 92.19 661 THR A N 1
ATOM 5223 C CA . THR A 1 661 ? -19.206 -0.803 17.795 1.00 92.19 661 THR A CA 1
ATOM 5224 C C . THR A 1 661 ? -18.945 -2.145 18.476 1.00 92.19 661 THR A C 1
ATOM 5226 O O . THR A 1 661 ? -19.905 -2.841 18.797 1.00 92.19 661 THR A O 1
ATOM 5229 N N . ASP A 1 662 ? -17.678 -2.491 18.724 1.00 93.12 662 ASP A N 1
ATOM 5230 C CA . ASP A 1 662 ? -17.291 -3.727 19.408 1.00 93.12 662 ASP A CA 1
ATOM 5231 C C . ASP A 1 662 ? -17.926 -3.753 20.819 1.00 93.12 662 ASP A C 1
ATOM 5233 O O . ASP A 1 662 ? -18.627 -4.709 21.156 1.00 93.12 662 ASP A O 1
ATOM 5237 N N . VAL A 1 663 ? -17.849 -2.650 21.580 1.00 94.62 663 VAL A N 1
ATOM 5238 C CA . VAL A 1 663 ? -18.503 -2.518 22.901 1.00 94.62 663 VAL A CA 1
ATOM 5239 C C . VAL A 1 663 ? -20.025 -2.637 22.811 1.00 94.62 663 VAL A C 1
ATOM 5241 O O . VAL A 1 663 ? -20.632 -3.367 23.593 1.00 94.62 663 VAL A O 1
ATOM 5244 N N . ALA A 1 664 ? -20.665 -1.972 21.842 1.00 95.00 664 ALA A N 1
ATOM 5245 C CA . ALA A 1 664 ? -22.120 -2.043 21.673 1.00 95.00 664 ALA A CA 1
ATOM 5246 C C . ALA A 1 664 ? -22.607 -3.477 21.392 1.00 95.00 664 ALA A C 1
ATOM 5248 O O . ALA A 1 664 ? -23.633 -3.909 21.929 1.00 95.00 664 ALA A O 1
ATOM 5249 N N . VAL A 1 665 ? -21.855 -4.228 20.578 1.00 95.56 665 VAL A N 1
ATOM 5250 C CA . VAL A 1 665 ? -22.125 -5.640 20.276 1.00 95.56 665 VAL A CA 1
ATOM 5251 C C . VAL A 1 665 ? -22.011 -6.495 21.539 1.00 95.56 665 VAL A C 1
ATOM 5253 O O . VAL A 1 665 ? -22.925 -7.270 21.829 1.00 95.56 665 VAL A O 1
ATOM 5256 N N . ILE A 1 666 ? -20.948 -6.319 22.328 1.00 96.12 666 ILE A N 1
ATOM 5257 C CA . ILE A 1 666 ? -20.742 -7.081 23.568 1.00 96.12 666 ILE A CA 1
ATOM 5258 C C . ILE A 1 666 ? -21.825 -6.731 24.607 1.00 96.12 666 ILE A C 1
ATOM 5260 O O . ILE A 1 666 ? -22.435 -7.635 25.178 1.00 96.12 666 ILE A O 1
ATOM 5264 N N . CYS A 1 667 ? -22.145 -5.446 24.807 1.00 96.62 667 CYS A N 1
ATOM 5265 C CA . CYS A 1 667 ? -23.230 -5.013 25.697 1.00 96.62 667 CYS A CA 1
ATOM 5266 C C . CYS A 1 667 ? -24.577 -5.634 25.318 1.00 96.62 667 CYS A C 1
ATOM 5268 O O . CYS A 1 667 ? -25.320 -6.070 26.195 1.00 96.62 667 CYS A O 1
ATOM 5270 N N . THR A 1 668 ? -24.885 -5.698 24.022 1.00 96.25 668 THR A N 1
ATOM 5271 C CA . THR A 1 668 ? -26.130 -6.307 23.535 1.00 96.25 668 THR A CA 1
ATOM 5272 C C . THR A 1 668 ? -26.141 -7.818 23.777 1.00 96.25 668 THR A C 1
ATOM 5274 O O . THR A 1 668 ? -27.153 -8.352 24.223 1.00 96.25 668 THR A O 1
ATOM 5277 N N . SER A 1 669 ? -25.008 -8.500 23.567 1.00 95.56 669 SER A N 1
ATOM 5278 C CA . SER A 1 669 ? -24.873 -9.946 23.795 1.00 95.56 669 SER A CA 1
ATOM 5279 C C . SER A 1 669 ? -25.039 -10.347 25.264 1.00 95.56 669 SER A C 1
ATOM 5281 O O . SER A 1 669 ? -25.612 -11.398 25.538 1.00 95.56 669 SER A O 1
ATOM 5283 N N . PHE A 1 670 ? -24.539 -9.535 26.200 1.00 95.38 670 PHE A N 1
ATOM 5284 C CA . PHE A 1 670 ? -24.542 -9.839 27.638 1.00 95.38 670 PHE A CA 1
ATOM 5285 C C . PHE A 1 670 ? -25.667 -9.161 28.420 1.00 95.38 670 PHE A C 1
ATOM 5287 O O . PHE A 1 670 ? -25.737 -9.314 29.638 1.00 95.38 670 PHE A O 1
ATOM 5294 N N . CYS A 1 671 ? -26.565 -8.423 27.762 1.00 94.31 671 CYS A N 1
ATOM 5295 C CA . CYS A 1 671 ? -27.563 -7.601 28.448 1.00 94.31 671 CYS A CA 1
ATOM 5296 C C . CYS A 1 671 ? -28.393 -8.389 29.480 1.00 94.31 671 CYS A C 1
ATOM 5298 O O . CYS A 1 671 ? -28.650 -7.879 30.569 1.00 94.31 671 CYS A O 1
ATOM 5300 N N . SER A 1 672 ? -28.765 -9.638 29.176 1.00 91.00 672 SER A N 1
ATOM 5301 C CA . SER A 1 672 ? -29.511 -10.516 30.089 1.00 91.00 672 SER A CA 1
ATOM 5302 C C . SER A 1 672 ? -28.703 -10.991 31.306 1.00 91.00 672 SER A C 1
ATOM 5304 O O . SER A 1 672 ? -29.281 -11.326 32.334 1.00 91.00 672 SER A O 1
ATOM 5306 N N . GLU A 1 673 ? -27.374 -11.043 31.199 1.00 93.19 673 GLU A N 1
ATOM 5307 C CA . GLU A 1 673 ? -26.456 -11.571 32.222 1.00 93.19 673 GLU A CA 1
ATOM 5308 C C . GLU A 1 673 ? -25.910 -10.474 33.150 1.00 93.19 673 GLU A C 1
ATOM 5310 O O . GLU A 1 673 ? -25.446 -10.758 34.254 1.00 93.19 673 GLU A O 1
ATOM 5315 N N . LEU A 1 674 ? -25.981 -9.211 32.723 1.00 91.38 674 LEU A N 1
ATOM 5316 C CA . LEU A 1 674 ? -25.473 -8.055 33.468 1.00 91.38 674 LEU A CA 1
ATOM 5317 C C . LEU A 1 674 ? -26.357 -7.639 34.650 1.00 91.38 674 LEU A C 1
ATOM 5319 O O . LEU A 1 674 ? -25.899 -6.863 35.482 1.00 91.38 674 LEU A O 1
ATOM 5323 N N . GLN A 1 675 ? -27.598 -8.135 34.724 1.00 85.81 675 GLN A N 1
ATOM 5324 C CA . GLN A 1 675 ? -28.542 -7.906 35.832 1.00 85.81 675 GLN A CA 1
ATOM 5325 C C . GLN A 1 675 ? -28.840 -6.424 36.151 1.00 85.81 675 GLN A C 1
ATOM 5327 O O . GLN A 1 675 ? -29.330 -6.112 37.233 1.00 85.81 675 GLN A O 1
ATOM 5332 N N . CYS A 1 676 ? -28.585 -5.500 35.219 1.00 89.06 676 CYS A N 1
ATOM 5333 C CA . CYS A 1 676 ? -29.028 -4.110 35.333 1.00 89.06 676 CYS A CA 1
ATOM 5334 C C . CYS A 1 676 ? -30.445 -3.952 34.764 1.00 89.06 676 CYS A C 1
ATOM 5336 O O . CYS A 1 676 ? -30.818 -4.616 33.798 1.00 89.06 676 CYS A O 1
ATOM 5338 N N . GLU A 1 677 ? -31.237 -3.059 35.356 1.00 91.50 677 GLU A N 1
ATOM 5339 C CA . GLU A 1 677 ? -32.601 -2.783 34.891 1.00 91.50 677 GLU A CA 1
ATOM 5340 C C . GLU A 1 677 ? -32.590 -1.959 33.604 1.00 91.50 677 GLU A C 1
ATOM 5342 O O . GLU A 1 677 ? -33.318 -2.254 32.656 1.00 91.50 677 GLU A O 1
ATOM 5347 N N . GLU A 1 678 ? -31.709 -0.958 33.545 1.00 93.69 678 GLU A N 1
ATOM 5348 C CA . GLU A 1 678 ? -31.513 -0.141 32.356 1.00 93.69 678 GLU A CA 1
ATOM 5349 C C . GLU A 1 678 ? -30.038 -0.061 31.955 1.00 93.69 678 GLU A C 1
ATOM 5351 O O . GLU A 1 678 ? -29.238 0.635 32.586 1.00 93.69 678 GLU A O 1
ATOM 5356 N N . LEU A 1 679 ? -29.697 -0.712 30.840 1.00 96.50 679 LEU A N 1
ATOM 5357 C CA . LEU A 1 679 ? -28.408 -0.548 30.168 1.00 96.50 679 LEU A CA 1
ATOM 5358 C C . LEU A 1 679 ? -28.531 0.439 29.007 1.00 96.50 679 LEU A C 1
ATOM 5360 O O . LEU A 1 679 ? -29.324 0.221 28.084 1.00 96.50 679 LEU A O 1
ATOM 5364 N N . TRP A 1 680 ? -27.727 1.497 29.035 1.00 96.00 680 TRP A N 1
ATOM 5365 C CA . TRP A 1 680 ? -27.686 2.531 28.004 1.00 96.00 680 TRP A CA 1
ATOM 5366 C C . TRP A 1 680 ? -26.307 2.604 27.365 1.00 96.00 680 TRP A C 1
ATOM 5368 O O . TRP A 1 680 ? -25.302 2.642 28.066 1.00 96.00 680 TRP A O 1
ATOM 5378 N N . PHE A 1 681 ? -26.258 2.696 26.039 1.00 96.81 681 PHE A N 1
ATOM 5379 C CA . PHE A 1 681 ? -25.025 2.935 25.297 1.00 96.81 681 PHE A CA 1
ATOM 5380 C C . PHE A 1 681 ? -25.020 4.362 24.748 1.00 96.81 681 PHE A C 1
ATOM 5382 O O . PHE A 1 681 ? -25.861 4.730 23.926 1.00 96.81 681 PHE A O 1
ATOM 5389 N N . ARG A 1 682 ? -24.097 5.187 25.237 1.00 94.69 682 ARG A N 1
ATOM 5390 C CA . ARG A 1 682 ? -23.886 6.566 24.801 1.00 94.69 682 ARG A CA 1
ATOM 5391 C C . ARG A 1 682 ? -22.793 6.594 23.743 1.00 94.69 682 ARG A C 1
ATOM 5393 O O . ARG A 1 682 ? -21.685 6.125 23.978 1.00 94.69 682 ARG A O 1
ATOM 5400 N N . THR A 1 683 ? -23.099 7.196 22.599 1.00 93.19 683 THR A N 1
ATOM 5401 C CA . THR A 1 683 ? -22.158 7.316 21.481 1.00 93.19 683 THR A CA 1
ATOM 5402 C C . THR A 1 683 ? -22.402 8.589 20.670 1.00 93.19 683 THR A C 1
ATOM 5404 O O . THR A 1 683 ? -23.439 9.241 20.803 1.00 93.19 683 THR A O 1
ATOM 5407 N N . GLY A 1 684 ? -21.457 8.938 19.796 1.00 85.69 684 GLY A N 1
ATOM 5408 C CA . GLY A 1 684 ? -21.477 10.163 18.996 1.00 85.69 684 GLY A CA 1
ATOM 5409 C C . GLY A 1 684 ? -20.895 11.383 19.718 1.00 85.69 684 GLY A C 1
ATOM 5410 O O . GLY A 1 684 ? -20.740 11.411 20.935 1.00 85.69 684 GLY A O 1
ATOM 5411 N N . VAL A 1 685 ? -20.554 12.408 18.936 1.00 79.38 685 VAL A N 1
ATOM 5412 C CA . VAL A 1 685 ? -19.944 13.659 19.413 1.00 79.38 685 VAL A CA 1
ATOM 5413 C C . VAL A 1 685 ? -20.809 14.856 19.026 1.00 79.38 685 VAL A C 1
ATOM 5415 O O . VAL A 1 685 ? -21.453 14.835 17.973 1.00 79.38 685 VAL A O 1
ATOM 5418 N N . LYS A 1 686 ? -20.790 15.909 19.854 1.00 77.81 686 LYS A N 1
ATOM 5419 C CA . LYS A 1 686 ? -21.557 17.154 19.645 1.00 77.81 686 LYS A CA 1
ATOM 5420 C C . LYS A 1 686 ? -23.034 16.851 19.329 1.00 77.81 686 LYS A C 1
ATOM 5422 O O . LYS A 1 686 ? -23.659 16.088 20.059 1.00 77.81 686 LYS A O 1
ATOM 5427 N N . ASP A 1 687 ? -23.556 17.369 18.221 1.00 76.44 687 ASP A N 1
ATOM 5428 C CA . ASP A 1 687 ? -24.966 17.259 17.819 1.00 76.44 687 ASP A CA 1
ATOM 5429 C C . ASP A 1 687 ? -25.395 15.837 17.420 1.00 76.44 687 ASP A C 1
ATOM 5431 O O . ASP A 1 687 ? -26.579 15.570 17.241 1.00 76.44 687 ASP A O 1
ATOM 5435 N N . LYS A 1 688 ? -24.443 14.903 17.279 1.00 83.31 688 LYS A N 1
ATOM 5436 C CA . LYS A 1 688 ? -24.710 13.483 16.986 1.00 83.31 688 LYS A CA 1
ATOM 5437 C C . LYS A 1 688 ? -24.672 12.592 18.232 1.00 83.31 688 LYS A C 1
ATOM 5439 O O . LYS A 1 688 ? -24.808 11.371 18.101 1.00 83.31 688 LYS A O 1
ATOM 5444 N N . ALA A 1 689 ? -24.430 13.174 19.410 1.00 89.06 689 ALA A N 1
ATOM 5445 C CA . ALA A 1 689 ? -24.441 12.448 20.672 1.00 89.06 689 ALA A CA 1
ATOM 5446 C C . ALA A 1 689 ? -25.851 11.924 20.970 1.00 89.06 689 ALA A C 1
ATOM 5448 O O . ALA A 1 689 ? -26.826 12.674 20.934 1.00 89.06 689 ALA A O 1
ATOM 5449 N N . ARG A 1 690 ? -25.955 10.627 21.253 1.00 93.44 690 ARG A N 1
ATOM 5450 C CA . ARG A 1 690 ? -27.226 9.945 21.511 1.00 93.44 690 ARG A CA 1
ATOM 5451 C C . ARG A 1 690 ? -27.042 8.761 22.452 1.00 93.44 690 ARG A C 1
ATOM 5453 O O . ARG A 1 690 ? -25.927 8.282 22.660 1.00 93.44 690 ARG A O 1
ATOM 5460 N N . PHE A 1 691 ? -28.159 8.302 22.996 1.00 94.69 691 PHE A N 1
ATOM 5461 C CA . PHE A 1 691 ? -28.287 7.198 23.932 1.00 94.69 691 PHE A CA 1
ATOM 5462 C C . PHE A 1 691 ? -29.148 6.103 23.304 1.00 94.69 691 PHE A C 1
ATOM 5464 O O . PHE A 1 691 ? -30.281 6.354 22.884 1.00 94.69 691 PHE A O 1
ATOM 5471 N N . ILE A 1 692 ? -28.601 4.892 23.254 1.00 96.25 692 ILE A N 1
ATOM 5472 C CA . ILE A 1 692 ? -29.250 3.696 22.721 1.00 96.25 692 ILE A CA 1
ATOM 5473 C C . ILE A 1 692 ? -29.662 2.810 23.910 1.00 96.25 692 ILE A C 1
ATOM 5475 O O . ILE A 1 692 ? -28.793 2.442 24.709 1.00 96.25 692 ILE A O 1
ATOM 5479 N N . PRO A 1 693 ? -30.952 2.464 24.069 1.00 96.38 693 PRO A N 1
ATOM 5480 C CA . PRO A 1 693 ? -31.413 1.596 25.150 1.00 96.38 693 PRO A CA 1
ATOM 5481 C C . PRO A 1 693 ? -31.099 0.125 24.837 1.00 96.38 693 PRO A C 1
ATOM 5483 O O . PRO A 1 693 ? -31.913 -0.583 24.241 1.00 96.38 693 PRO A O 1
ATOM 5486 N N . ILE A 1 694 ? -29.929 -0.362 25.259 1.00 97.12 694 ILE A N 1
ATOM 5487 C CA . ILE A 1 694 ? -29.478 -1.742 24.991 1.00 97.12 694 ILE A CA 1
ATOM 5488 C C . ILE A 1 694 ? -30.443 -2.782 25.577 1.00 97.12 694 ILE A C 1
ATOM 5490 O O . ILE A 1 694 ? -30.706 -3.805 24.956 1.00 97.12 694 ILE A O 1
ATOM 5494 N N . HIS A 1 695 ? -31.050 -2.487 26.725 1.00 95.12 695 HIS A N 1
ATOM 5495 C CA . HIS A 1 695 ? -32.072 -3.326 27.359 1.00 95.12 695 HIS A CA 1
ATOM 5496 C C . HIS A 1 695 ? -33.362 -3.479 26.526 1.00 95.12 695 HIS A C 1
ATOM 5498 O O . HIS A 1 695 ? -34.031 -4.509 26.622 1.00 95.12 695 HIS A O 1
ATOM 5504 N N . ASN A 1 696 ? -33.726 -2.486 25.705 1.00 95.94 696 ASN A N 1
ATOM 5505 C CA . ASN A 1 696 ? -34.827 -2.604 24.740 1.00 95.94 696 ASN A CA 1
ATOM 5506 C C . ASN A 1 696 ? -34.354 -3.309 23.464 1.00 95.94 696 ASN A C 1
ATOM 5508 O O . ASN A 1 696 ? -35.064 -4.160 22.937 1.00 95.94 696 ASN A O 1
ATOM 5512 N N . LEU A 1 697 ? -33.132 -3.009 23.013 1.00 96.31 697 LEU A N 1
ATOM 5513 C CA . LEU A 1 697 ? -32.536 -3.614 21.822 1.00 96.31 697 LEU A CA 1
ATOM 5514 C C . LEU A 1 697 ? -32.398 -5.130 21.982 1.00 96.31 697 LEU A C 1
ATOM 5516 O O . LEU A 1 697 ? -32.852 -5.884 21.129 1.00 96.31 697 LEU A O 1
ATOM 5520 N N . SER A 1 698 ? -31.856 -5.582 23.114 1.00 95.75 698 SER A N 1
ATOM 5521 C CA . SER A 1 698 ? -31.721 -7.006 23.426 1.00 95.75 698 SER A CA 1
ATOM 5522 C C . SER A 1 698 ? -33.072 -7.723 23.488 1.00 95.75 698 SER A C 1
ATOM 5524 O O . SER A 1 698 ? -33.140 -8.909 23.172 1.00 95.75 698 SER A O 1
ATOM 5526 N N . ARG A 1 699 ? -34.146 -7.031 23.891 1.00 94.94 699 ARG A N 1
ATOM 5527 C CA . ARG A 1 699 ? -35.508 -7.584 23.876 1.00 94.94 699 ARG A CA 1
ATOM 5528 C C . ARG A 1 699 ? -36.085 -7.662 22.463 1.00 94.94 699 ARG A C 1
ATOM 5530 O O . ARG A 1 699 ? -36.718 -8.664 22.159 1.00 94.94 699 ARG A O 1
ATOM 5537 N N . SER A 1 700 ? -35.841 -6.655 21.619 1.00 95.81 700 SER A N 1
ATOM 5538 C CA . SER A 1 700 ? -36.288 -6.645 20.215 1.00 95.81 700 SER A CA 1
ATOM 5539 C C . SER A 1 700 ? -35.618 -7.749 19.395 1.00 95.81 700 SER A C 1
ATOM 5541 O O . SER A 1 700 ? -36.284 -8.487 18.678 1.00 95.81 700 SER A O 1
ATOM 5543 N N . LEU A 1 701 ? -34.298 -7.906 19.547 1.00 94.75 701 LEU A N 1
ATOM 5544 C CA . LEU A 1 701 ? -33.521 -8.910 18.814 1.00 94.75 701 LEU A CA 1
ATOM 5545 C C . LEU A 1 701 ? -33.783 -10.343 19.297 1.00 94.75 701 LEU A C 1
ATOM 5547 O O . LEU A 1 701 ? -33.697 -11.290 18.518 1.00 94.75 701 LEU A O 1
ATOM 5551 N N . GLY A 1 702 ? -34.071 -10.514 20.588 1.00 94.00 702 GLY A N 1
ATOM 5552 C CA . GLY A 1 702 ? -34.200 -11.824 21.213 1.00 94.00 702 GLY A CA 1
ATOM 5553 C C . GLY A 1 702 ? -32.858 -12.536 21.438 1.00 94.00 702 GLY A C 1
ATOM 5554 O O . GLY A 1 702 ? -31.814 -12.201 20.873 1.00 94.00 702 GLY A O 1
ATOM 5555 N N . GLN A 1 703 ? -32.889 -13.563 22.291 1.00 92.31 703 GLN A N 1
ATOM 5556 C CA . GLN A 1 703 ? -31.684 -14.258 22.756 1.00 92.31 703 GLN A CA 1
ATOM 5557 C C . GLN A 1 703 ? -30.823 -14.886 21.638 1.00 92.31 703 GLN A C 1
ATOM 5559 O O . GLN A 1 703 ? -29.597 -14.782 21.738 1.00 92.31 703 GLN A O 1
ATOM 5564 N N . PRO A 1 704 ? -31.390 -15.528 20.590 1.00 92.62 704 PRO A N 1
ATOM 5565 C CA . PRO A 1 704 ? -30.586 -16.152 19.536 1.00 92.62 704 PRO A CA 1
ATOM 5566 C C . PRO A 1 704 ? -29.706 -15.146 18.789 1.00 92.62 704 PRO A C 1
ATOM 5568 O O . PRO A 1 704 ? -28.499 -15.353 18.672 1.00 92.62 704 PRO A O 1
ATOM 5571 N N . LEU A 1 705 ? -30.278 -14.015 18.361 1.00 94.81 705 LEU A N 1
ATOM 5572 C CA . LEU A 1 705 ? -29.529 -12.964 17.673 1.00 94.81 705 LEU A CA 1
ATOM 5573 C C . LEU A 1 705 ? -28.516 -12.297 18.602 1.00 94.81 705 LEU A C 1
ATOM 5575 O O . LEU A 1 705 ? -27.365 -12.131 18.201 1.00 94.81 705 LEU A O 1
ATOM 5579 N N . CYS A 1 706 ? -28.891 -11.991 19.851 1.00 95.69 706 CYS A N 1
ATOM 5580 C CA . CYS A 1 706 ? -27.951 -11.434 20.827 1.00 95.69 706 CYS A CA 1
ATOM 5581 C C . CYS A 1 706 ? -26.714 -12.325 21.009 1.00 95.69 706 CYS A C 1
ATOM 5583 O O . CYS A 1 706 ? -25.596 -11.818 21.006 1.00 95.69 706 CYS A O 1
ATOM 5585 N N . ARG A 1 707 ? -26.893 -13.651 21.095 1.00 95.38 707 ARG A N 1
ATOM 5586 C CA . ARG A 1 707 ? -25.782 -14.611 21.223 1.00 95.38 707 ARG A CA 1
ATOM 5587 C C . ARG A 1 707 ? -24.979 -14.808 19.936 1.00 95.38 707 ARG A C 1
ATOM 5589 O O . ARG A 1 707 ? -23.809 -15.181 20.012 1.00 95.38 707 ARG A O 1
ATOM 5596 N N . ALA A 1 708 ? -25.581 -14.590 18.768 1.00 96.56 708 ALA A N 1
ATOM 5597 C CA . ALA A 1 708 ? -24.906 -14.688 17.473 1.00 96.56 708 ALA A CA 1
ATOM 5598 C C . ALA A 1 708 ? -24.096 -13.428 17.115 1.00 96.56 708 ALA A C 1
ATOM 5600 O O . ALA A 1 708 ? -23.155 -13.508 16.322 1.00 96.56 708 ALA A O 1
ATOM 5601 N N . LEU A 1 709 ? -24.434 -12.268 17.694 1.00 96.00 709 LEU A N 1
ATOM 5602 C CA . LEU A 1 709 ? -23.834 -10.970 17.366 1.00 96.00 709 LEU A CA 1
ATOM 5603 C C . LEU A 1 709 ? -22.293 -10.932 17.450 1.00 96.00 709 LEU A C 1
ATOM 5605 O O . LEU A 1 709 ? -21.686 -10.442 16.492 1.00 96.00 709 LEU A O 1
ATOM 5609 N N . PRO A 1 710 ? -21.631 -11.443 18.513 1.00 96.50 710 PRO A N 1
ATOM 5610 C CA . PRO A 1 710 ? -20.168 -11.447 18.585 1.00 96.50 710 PRO A CA 1
ATOM 5611 C C . PRO A 1 710 ? -19.525 -12.214 17.420 1.00 96.50 710 PRO A C 1
ATOM 5613 O O . PRO A 1 710 ? -18.642 -11.689 16.741 1.00 96.50 710 PRO A O 1
ATOM 5616 N N . ALA A 1 711 ? -20.030 -13.415 17.124 1.00 96.75 711 ALA A N 1
ATOM 5617 C CA . ALA A 1 711 ? -19.545 -14.240 16.020 1.00 96.75 711 ALA A CA 1
ATOM 5618 C C . ALA A 1 711 ? -19.776 -13.566 14.662 1.00 96.75 711 ALA A C 1
ATOM 5620 O O . ALA A 1 711 ? -18.860 -13.451 13.848 1.00 96.75 711 ALA A O 1
ATOM 5621 N N . PHE A 1 712 ? -20.984 -13.044 14.440 1.00 96.94 712 PHE A N 1
ATOM 5622 C CA . PHE A 1 712 ? -21.333 -12.299 13.233 1.00 96.94 712 PHE A CA 1
ATOM 5623 C C . PHE A 1 712 ? -20.378 -11.125 12.993 1.00 96.94 712 PHE A C 1
ATOM 5625 O O . PHE A 1 712 ? -19.895 -10.908 11.874 1.00 96.94 712 PHE A O 1
ATOM 5632 N N . HIS A 1 713 ? -20.097 -10.356 14.045 1.00 95.56 713 HIS A N 1
ATOM 5633 C CA . HIS A 1 713 ? -19.259 -9.171 13.950 1.00 95.56 713 HIS A CA 1
ATOM 5634 C C . HIS A 1 713 ? -17.797 -9.520 13.649 1.00 95.56 713 HIS A C 1
ATOM 5636 O O . HIS A 1 713 ? -17.192 -8.852 12.806 1.00 95.56 713 HIS A O 1
ATOM 5642 N N . ALA A 1 714 ? -17.272 -10.594 14.251 1.00 95.31 714 ALA A N 1
ATOM 5643 C CA . ALA A 1 714 ? -15.931 -11.112 13.978 1.00 95.31 714 ALA A CA 1
ATOM 5644 C C . ALA A 1 714 ? -15.804 -11.675 12.550 1.00 95.31 714 ALA A C 1
ATOM 5646 O O . ALA A 1 714 ? -14.890 -11.287 11.822 1.00 95.31 714 ALA A O 1
ATOM 5647 N N . ILE A 1 715 ? -16.744 -12.518 12.105 1.00 95.88 715 ILE A N 1
ATOM 5648 C CA . ILE A 1 715 ? -16.700 -13.174 10.784 1.00 95.88 715 ILE A CA 1
ATOM 5649 C C . ILE A 1 715 ? -16.821 -12.158 9.644 1.00 95.88 715 ILE A C 1
ATOM 5651 O O . ILE A 1 715 ? -16.140 -12.277 8.628 1.00 95.88 715 ILE A O 1
ATOM 5655 N N . THR A 1 716 ? -17.663 -11.134 9.797 1.00 94.56 716 THR A N 1
ATOM 5656 C CA . THR A 1 716 ? -17.871 -10.102 8.761 1.00 94.56 716 THR A CA 1
ATOM 5657 C C . THR A 1 716 ? -16.823 -8.981 8.786 1.00 94.56 716 THR A C 1
ATOM 5659 O O . THR A 1 716 ? -16.909 -8.037 7.993 1.00 94.56 716 THR A O 1
ATOM 5662 N N . GLY A 1 717 ? -15.840 -9.078 9.683 1.00 91.88 717 GLY A N 1
ATOM 5663 C CA . GLY A 1 717 ? -14.707 -8.168 9.811 1.00 91.88 717 GLY A CA 1
ATOM 5664 C C . GLY A 1 717 ? -14.827 -7.200 10.986 1.00 91.88 717 GLY A C 1
ATOM 5665 O O . GLY A 1 717 ? -15.780 -6.416 11.067 1.00 91.88 717 GLY A O 1
ATOM 5666 N N . CYS A 1 718 ? -13.810 -7.210 11.847 1.00 89.88 718 CYS A N 1
ATOM 5667 C CA . CYS A 1 718 ? -13.573 -6.249 12.925 1.00 89.88 718 CYS A CA 1
ATOM 5668 C C . CYS A 1 718 ? -12.120 -5.718 12.860 1.00 89.88 718 CYS A C 1
ATOM 5670 O O . CYS A 1 718 ? -11.556 -5.557 11.775 1.00 89.88 718 CYS A O 1
ATOM 5672 N N . ASP A 1 719 ? -11.501 -5.367 13.990 1.00 85.19 719 ASP A N 1
ATOM 5673 C CA . ASP A 1 719 ? -10.113 -4.882 13.978 1.00 85.19 719 ASP A CA 1
ATOM 5674 C C . ASP A 1 719 ? -9.081 -5.986 13.736 1.00 85.19 719 ASP A C 1
ATOM 5676 O O . ASP A 1 719 ? -8.104 -5.743 13.023 1.00 85.19 719 ASP A O 1
ATOM 5680 N N . SER A 1 720 ? -9.313 -7.175 14.293 1.00 88.69 720 SER A N 1
ATOM 5681 C CA . SER A 1 720 ? -8.414 -8.337 14.244 1.00 88.69 720 SER A CA 1
ATOM 5682 C C . SER A 1 720 ? -8.720 -9.301 13.090 1.00 88.69 720 SER A C 1
ATOM 5684 O O . SER A 1 720 ? -7.907 -10.175 12.787 1.00 88.69 720 SER A O 1
ATOM 5686 N N . THR A 1 721 ? -9.850 -9.126 12.399 1.00 92.62 721 THR A N 1
ATOM 5687 C CA . THR A 1 721 ? -10.290 -9.979 11.284 1.00 92.62 721 THR A CA 1
ATOM 5688 C C . THR A 1 721 ? -10.556 -9.175 10.008 1.00 92.62 721 THR A C 1
ATOM 5690 O O . THR A 1 721 ? -10.714 -7.952 10.027 1.00 92.62 721 THR A O 1
ATOM 5693 N N . ALA A 1 722 ? -10.576 -9.860 8.864 1.00 92.00 722 ALA A N 1
ATOM 5694 C CA . ALA A 1 722 ? -10.818 -9.240 7.567 1.00 92.00 722 ALA A CA 1
ATOM 5695 C C . ALA A 1 722 ? -12.315 -9.113 7.248 1.00 92.00 722 ALA A C 1
ATOM 5697 O O . ALA A 1 722 ? -13.144 -9.864 7.746 1.00 92.00 722 ALA A O 1
ATOM 5698 N N . SER A 1 723 ? -12.659 -8.183 6.363 1.00 92.19 723 SER A N 1
ATOM 5699 C CA . SER A 1 723 ? -13.979 -8.144 5.721 1.00 92.19 723 SER A CA 1
ATOM 5700 C C . SER A 1 723 ? -13.928 -8.731 4.315 1.00 92.19 723 SER A C 1
ATOM 5702 O O . SER A 1 723 ? -12.882 -8.712 3.663 1.00 92.19 723 SER A O 1
ATOM 5704 N N . PHE A 1 724 ? -15.069 -9.217 3.832 1.00 92.12 724 PHE A N 1
ATOM 5705 C CA . PHE A 1 724 ? -15.184 -9.771 2.488 1.00 92.12 724 PHE A CA 1
ATOM 5706 C C . PHE A 1 724 ? -15.420 -8.675 1.440 1.00 92.12 724 PHE A C 1
ATOM 5708 O O . PHE A 1 724 ? -16.267 -7.791 1.597 1.00 92.12 724 PHE A O 1
ATOM 5715 N N . ALA A 1 725 ? -14.677 -8.736 0.341 1.00 87.06 725 ALA A N 1
ATOM 5716 C CA . ALA A 1 725 ? -14.759 -7.788 -0.757 1.00 87.06 725 ALA A CA 1
ATOM 5717 C C . ALA A 1 725 ? -16.169 -7.756 -1.371 1.00 87.06 725 ALA A C 1
ATOM 5719 O O . ALA A 1 725 ? -16.739 -8.779 -1.740 1.00 87.06 725 ALA A O 1
ATOM 5720 N N . GLY A 1 726 ? -16.738 -6.555 -1.489 1.00 82.12 726 GLY A N 1
ATOM 5721 C CA . GLY A 1 726 ? -18.077 -6.361 -2.054 1.00 82.12 726 GLY A CA 1
ATOM 5722 C C . GLY A 1 726 ? -19.239 -6.770 -1.137 1.00 82.12 726 GLY A C 1
ATOM 5723 O O . GLY A 1 726 ? -20.391 -6.631 -1.546 1.00 82.12 726 GLY A O 1
ATOM 5724 N N . ILE A 1 727 ? -18.981 -7.223 0.097 1.00 87.06 727 ILE A N 1
ATOM 5725 C CA . ILE A 1 727 ? -20.020 -7.589 1.070 1.00 87.06 727 ILE A CA 1
ATOM 5726 C C . ILE A 1 727 ? -20.006 -6.599 2.240 1.00 87.06 727 ILE A C 1
ATOM 5728 O O . ILE A 1 727 ? -19.086 -6.559 3.053 1.00 87.06 727 ILE A O 1
ATOM 5732 N N . GLY A 1 728 ? -21.061 -5.790 2.342 1.00 86.12 728 GLY A N 1
ATOM 5733 C CA . GLY A 1 728 ? -21.259 -4.873 3.468 1.00 86.12 728 GLY A CA 1
ATOM 5734 C C . GLY A 1 728 ? -21.959 -5.533 4.661 1.00 86.12 728 GLY A C 1
ATOM 5735 O O . GLY A 1 728 ? -22.793 -6.422 4.475 1.00 86.12 728 GLY A O 1
ATOM 5736 N N . LYS A 1 729 ? -21.704 -5.031 5.884 1.00 91.06 729 LYS A N 1
ATOM 5737 C CA . LYS A 1 729 ? -22.341 -5.534 7.122 1.00 91.06 729 LYS A CA 1
ATOM 5738 C C . LYS A 1 729 ? -23.871 -5.516 7.063 1.00 91.06 729 LYS A C 1
ATOM 5740 O O . LYS A 1 729 ? -24.491 -6.446 7.551 1.00 91.06 729 LYS A O 1
ATOM 5745 N N . LYS A 1 730 ? -24.480 -4.531 6.391 1.00 91.44 730 LYS A N 1
ATOM 5746 C CA . LYS A 1 730 ? -25.939 -4.459 6.192 1.00 91.44 730 LYS A CA 1
ATOM 5747 C C . LYS A 1 730 ? -26.504 -5.680 5.455 1.00 91.44 730 LYS A C 1
ATOM 5749 O O . LYS A 1 730 ? -27.517 -6.233 5.868 1.00 91.44 730 LYS A O 1
ATOM 5754 N N . LYS A 1 731 ? -25.843 -6.110 4.372 1.00 90.81 731 LYS A N 1
ATOM 5755 C CA . LYS A 1 731 ? -26.262 -7.292 3.602 1.00 90.81 731 LYS A CA 1
ATOM 5756 C C . LYS A 1 731 ? -26.145 -8.552 4.460 1.00 90.81 731 LYS A C 1
ATOM 5758 O O . LYS A 1 731 ? -27.084 -9.333 4.522 1.00 90.81 731 LYS A O 1
ATOM 5763 N N . ALA A 1 732 ? -25.011 -8.713 5.140 1.00 93.25 732 ALA A N 1
ATOM 5764 C CA . ALA A 1 732 ? -24.770 -9.864 6.003 1.00 93.25 732 ALA A CA 1
ATOM 5765 C C . ALA A 1 732 ? -25.747 -9.919 7.191 1.00 93.25 732 ALA A C 1
ATOM 5767 O O . ALA A 1 732 ? -26.239 -10.992 7.523 1.00 93.25 732 ALA A O 1
ATOM 5768 N N . TRP A 1 733 ? -26.066 -8.768 7.792 1.00 95.19 733 TRP A N 1
ATOM 5769 C CA . TRP A 1 733 ? -27.038 -8.658 8.881 1.00 95.19 733 TRP A CA 1
ATOM 5770 C C . TRP A 1 733 ? -28.427 -9.116 8.436 1.00 95.19 733 TRP A C 1
ATOM 5772 O O . TRP A 1 733 ? -29.031 -9.963 9.083 1.00 95.19 733 TRP A O 1
ATOM 5782 N N . SER A 1 734 ? -28.886 -8.650 7.269 1.00 93.56 734 SER A N 1
ATOM 5783 C CA . SER A 1 734 ? -30.165 -9.084 6.694 1.00 93.56 734 SER A CA 1
ATOM 5784 C C . SER A 1 734 ? -30.244 -10.601 6.497 1.00 93.56 734 SER A C 1
ATOM 5786 O O . SER A 1 734 ? -31.305 -11.176 6.717 1.00 93.56 734 SER A O 1
ATOM 5788 N N . ILE A 1 735 ? -29.147 -11.242 6.083 1.00 93.25 735 ILE A N 1
ATOM 5789 C CA . ILE A 1 735 ? -29.086 -12.699 5.886 1.00 93.25 735 ILE A CA 1
ATOM 5790 C C . ILE A 1 735 ? -29.180 -13.429 7.231 1.00 93.25 735 ILE A C 1
ATOM 5792 O O . ILE A 1 735 ? -29.954 -14.375 7.358 1.00 93.25 735 ILE A O 1
ATOM 5796 N N . LEU A 1 736 ? -28.454 -12.962 8.252 1.00 95.06 736 LEU A N 1
ATOM 5797 C CA . LEU A 1 736 ? -28.515 -13.544 9.595 1.00 95.06 736 LEU A CA 1
ATOM 5798 C C . LEU A 1 736 ? -29.922 -13.432 10.206 1.00 95.06 736 LEU A C 1
ATOM 5800 O O . LEU A 1 736 ? -30.432 -14.400 10.765 1.00 95.06 736 LEU A O 1
ATOM 5804 N N . CYS A 1 737 ? -30.579 -12.277 10.068 1.00 93.44 737 CYS A N 1
ATOM 5805 C CA . CYS A 1 737 ? -31.936 -12.074 10.585 1.00 93.44 737 CYS A CA 1
ATOM 5806 C C . CYS A 1 737 ? -32.973 -13.003 9.934 1.00 93.44 737 CYS A C 1
ATOM 5808 O O . CYS A 1 737 ? -33.942 -13.378 10.586 1.00 93.44 737 CYS A O 1
ATOM 5810 N N . GLN A 1 738 ? -32.778 -13.383 8.669 1.00 92.38 738 GLN A N 1
ATOM 5811 C CA . GLN A 1 738 ? -33.728 -14.206 7.910 1.00 92.38 738 GLN A CA 1
ATOM 5812 C C . GLN A 1 738 ? -33.516 -15.717 8.081 1.00 92.38 738 GLN A C 1
ATOM 5814 O O . GLN A 1 738 ? -34.398 -16.485 7.704 1.00 92.38 738 GLN A O 1
ATOM 5819 N N . ASN A 1 739 ? -32.380 -16.154 8.638 1.00 92.25 739 ASN A N 1
ATOM 5820 C CA . ASN A 1 739 ? -32.038 -17.571 8.752 1.00 92.25 739 ASN A CA 1
ATOM 5821 C C . ASN A 1 739 ? -31.836 -18.000 10.227 1.00 92.25 739 ASN A C 1
ATOM 5823 O O . ASN A 1 739 ? -30.770 -17.750 10.797 1.00 92.25 739 ASN A O 1
ATOM 5827 N N . PRO A 1 740 ? -32.825 -18.679 10.847 1.00 93.62 740 PRO A N 1
ATOM 5828 C CA . PRO A 1 740 ? -32.731 -19.165 12.228 1.00 93.62 740 PRO A CA 1
ATOM 5829 C C . PRO A 1 740 ? -31.610 -20.185 12.465 1.00 93.62 740 PRO A C 1
ATOM 5831 O O . PRO A 1 740 ? -31.055 -20.244 13.562 1.00 93.62 740 PRO A O 1
ATOM 5834 N N . GLU A 1 741 ? -31.252 -20.974 11.450 1.00 92.62 741 GLU A N 1
ATOM 5835 C CA . GLU A 1 741 ? -30.160 -21.945 11.539 1.00 92.62 741 GLU A CA 1
ATOM 5836 C C . GLU A 1 741 ? -28.818 -21.222 11.694 1.00 92.62 741 GLU A C 1
ATOM 5838 O O . GLU A 1 741 ? -28.052 -21.532 12.606 1.00 92.62 741 GLU A O 1
ATOM 5843 N N . HIS A 1 742 ? -28.582 -20.169 10.898 1.00 94.31 742 HIS A N 1
ATOM 5844 C CA . HIS A 1 742 ? -27.401 -19.311 11.059 1.00 94.31 742 HIS A CA 1
ATOM 5845 C C . HIS A 1 742 ? -27.368 -18.657 12.438 1.00 94.31 742 HIS A C 1
ATOM 5847 O O . HIS A 1 742 ? -26.316 -18.623 13.068 1.00 94.31 742 HIS A O 1
ATOM 5853 N N . GLN A 1 743 ? -28.506 -18.195 12.959 1.00 95.31 743 GLN A N 1
ATOM 5854 C CA . GLN A 1 743 ? -28.562 -17.635 14.315 1.00 95.31 743 GLN A CA 1
ATOM 5855 C C . GLN A 1 743 ? -28.128 -18.661 15.368 1.00 95.31 743 GLN A C 1
ATOM 5857 O O . GLN A 1 743 ? -27.281 -18.351 16.201 1.00 95.31 743 GLN A O 1
ATOM 5862 N N . SER A 1 744 ? -28.654 -19.888 15.303 1.00 94.50 744 SER A N 1
ATOM 5863 C CA . SER A 1 744 ? -28.282 -20.976 16.217 1.00 94.50 744 SER A CA 1
ATOM 5864 C C . SER A 1 744 ? -26.800 -21.347 16.094 1.00 94.50 744 SER A C 1
ATOM 5866 O O . SER A 1 744 ? -26.087 -21.444 17.093 1.00 94.50 744 SER A O 1
ATOM 5868 N N . ASN A 1 745 ? -26.303 -21.485 14.866 1.00 93.56 745 ASN A N 1
ATOM 5869 C CA . ASN A 1 745 ? -24.926 -21.876 14.589 1.00 93.56 745 ASN A CA 1
ATOM 5870 C C . ASN A 1 745 ? -23.919 -20.825 15.072 1.00 93.56 745 ASN A C 1
ATOM 5872 O O . ASN A 1 745 ? -22.986 -21.142 15.812 1.00 93.56 745 ASN A O 1
ATOM 5876 N N . LEU A 1 746 ? -24.132 -19.553 14.718 1.00 95.38 746 LEU A N 1
ATOM 5877 C CA . LEU A 1 746 ? -23.277 -18.457 15.173 1.00 95.38 746 LEU A CA 1
ATOM 5878 C C . LEU A 1 746 ? -23.419 -18.192 16.682 1.00 95.38 746 LEU A C 1
ATOM 5880 O O . LEU A 1 746 ? -22.468 -17.715 17.304 1.00 95.38 746 LEU A O 1
ATOM 5884 N N . ALA A 1 747 ? -24.554 -18.530 17.304 1.00 93.75 747 ALA A N 1
ATOM 5885 C CA . ALA A 1 747 ? -24.719 -18.438 18.755 1.00 93.75 747 ALA A CA 1
ATOM 5886 C C . ALA A 1 747 ? -23.811 -19.404 19.534 1.00 93.75 747 ALA A C 1
ATOM 5888 O O . ALA A 1 747 ? -23.458 -19.077 20.670 1.00 93.75 747 ALA A O 1
ATOM 5889 N N . ASN A 1 748 ? -23.396 -20.521 18.925 1.00 90.44 748 ASN A N 1
ATOM 5890 C CA . ASN A 1 748 ? -22.452 -21.487 19.501 1.00 90.44 748 ASN A CA 1
ATOM 5891 C C . ASN A 1 748 ? -20.987 -21.242 19.072 1.00 90.44 748 ASN A C 1
ATOM 5893 O O . ASN A 1 748 ? -20.058 -21.830 19.624 1.00 90.44 748 ASN A O 1
ATOM 5897 N N . PHE A 1 749 ? -20.754 -20.363 18.097 1.00 94.38 749 PHE A N 1
ATOM 5898 C CA . PHE A 1 749 ? -19.423 -20.094 17.553 1.00 94.38 749 PHE A CA 1
ATOM 5899 C C . PHE A 1 749 ? -18.513 -19.383 18.566 1.00 94.38 749 PHE A C 1
ATOM 5901 O O . PHE A 1 749 ? -18.901 -18.367 19.149 1.00 94.38 749 PHE A O 1
ATOM 5908 N N . GLY A 1 750 ? -17.279 -19.871 18.737 1.00 92.06 750 GLY A N 1
ATOM 5909 C CA . GLY A 1 750 ? -16.273 -19.261 19.615 1.00 92.06 750 GLY A CA 1
ATOM 5910 C C . GLY A 1 750 ? -16.448 -19.547 21.108 1.00 92.06 750 GLY A C 1
ATOM 5911 O O . GLY A 1 750 ? -15.980 -18.757 21.921 1.00 92.06 750 GLY A O 1
ATOM 5912 N N . HIS A 1 751 ? -17.140 -20.624 21.499 1.00 90.81 751 HIS A N 1
ATOM 5913 C CA . HIS A 1 751 ? -17.131 -21.083 22.898 1.00 90.81 751 HIS A CA 1
ATOM 5914 C C . HIS A 1 751 ? -15.762 -21.626 23.332 1.00 90.81 751 HIS A C 1
ATOM 5916 O O . HIS A 1 751 ? -15.334 -21.385 24.467 1.00 90.81 751 HIS A O 1
ATOM 5922 N N . ASP A 1 752 ? -15.077 -22.296 22.409 1.00 88.94 752 ASP A N 1
ATOM 5923 C CA . ASP A 1 752 ? -13.696 -22.741 22.541 1.00 88.94 752 ASP A CA 1
ATOM 5924 C C . ASP A 1 752 ? -12.784 -21.910 21.612 1.00 88.94 752 ASP A C 1
ATOM 5926 O O . ASP A 1 752 ? -13.238 -21.482 20.543 1.00 88.94 752 ASP A O 1
ATOM 5930 N N . PRO A 1 753 ? -11.532 -21.605 22.007 1.00 85.94 753 PRO A N 1
ATOM 5931 C CA . PRO A 1 753 ? -10.548 -20.980 21.121 1.00 85.94 753 PRO A CA 1
ATOM 5932 C C . PRO A 1 753 ? -10.145 -21.860 19.928 1.00 85.94 753 PRO A C 1
ATOM 5934 O O . PRO A 1 753 ? -9.626 -21.327 18.944 1.00 85.94 753 PRO A O 1
ATOM 5937 N N . GLU A 1 754 ? -10.342 -23.176 19.998 1.00 87.69 754 GLU A N 1
ATOM 5938 C CA . GLU A 1 754 ? -10.121 -24.104 18.895 1.00 87.69 754 GLU A CA 1
ATOM 5939 C C . GLU A 1 754 ? -11.383 -24.276 18.053 1.00 87.69 754 GLU A C 1
ATOM 5941 O O . GLU A 1 754 ? -12.514 -24.296 18.537 1.00 87.69 754 GLU A O 1
ATOM 5946 N N . MET A 1 755 ? -11.186 -24.358 16.740 1.00 88.94 755 MET A N 1
ATOM 5947 C CA . MET A 1 755 ? -12.293 -24.448 15.801 1.00 88.94 755 MET A CA 1
ATOM 5948 C C . MET A 1 755 ? -12.552 -25.902 15.424 1.00 88.94 755 MET A C 1
ATOM 5950 O O . MET A 1 755 ? -11.774 -26.505 14.686 1.00 88.94 755 MET A O 1
ATOM 5954 N N . GLU A 1 756 ? -13.682 -26.427 15.885 1.00 90.38 756 GLU A N 1
ATOM 5955 C CA . GLU A 1 756 ? -14.185 -27.742 15.493 1.00 90.38 756 GLU A CA 1
ATOM 5956 C C . GLU A 1 756 ? -14.661 -27.770 14.030 1.00 90.38 756 GLU A C 1
ATOM 5958 O O . GLU A 1 756 ? -15.130 -26.769 13.480 1.00 90.38 756 GLU A O 1
ATOM 5963 N N . GLU A 1 757 ? -14.610 -28.947 13.399 1.00 91.94 757 GLU A N 1
ATOM 5964 C CA . GLU A 1 757 ? -15.011 -29.118 11.995 1.00 91.94 757 GLU A CA 1
ATOM 5965 C C . GLU A 1 757 ? -16.492 -28.821 11.739 1.00 91.94 757 GLU A C 1
ATOM 5967 O O . GLU A 1 757 ? -16.848 -28.292 10.687 1.00 91.94 757 GLU A O 1
ATOM 5972 N N . GLU A 1 758 ? -17.374 -29.143 12.684 1.00 91.31 758 GLU A N 1
ATOM 5973 C CA . GLU A 1 758 ? -18.797 -28.818 12.560 1.00 91.31 758 GLU A CA 1
ATOM 5974 C C . GLU A 1 758 ? -19.032 -27.304 12.603 1.00 91.31 758 GLU A C 1
ATOM 5976 O O . GLU A 1 758 ? -19.734 -26.755 11.754 1.00 91.31 758 GLU A O 1
ATOM 5981 N N . CYS A 1 759 ? -18.354 -26.616 13.522 1.00 91.56 759 CYS A N 1
ATOM 5982 C CA . CYS A 1 759 ? -18.374 -25.162 13.639 1.00 91.56 759 CYS A CA 1
ATOM 5983 C C . CYS A 1 759 ? -17.861 -24.478 12.358 1.00 91.56 759 CYS A C 1
ATOM 5985 O O . CYS A 1 759 ? -18.463 -23.506 11.883 1.00 91.56 759 CYS A O 1
ATOM 5987 N N . PHE A 1 760 ? -16.796 -25.022 11.751 1.00 93.94 760 PHE A N 1
ATOM 5988 C CA . PHE A 1 760 ? -16.293 -24.568 10.455 1.00 93.94 760 PHE A CA 1
ATOM 5989 C C . PHE A 1 760 ? -17.351 -24.713 9.355 1.00 93.94 760 PHE A C 1
ATOM 5991 O O . PHE A 1 760 ? -17.661 -23.716 8.707 1.00 93.94 760 PHE A O 1
ATOM 5998 N N . ARG A 1 761 ? -17.949 -25.902 9.177 1.00 92.25 761 ARG A N 1
ATOM 5999 C CA . ARG A 1 761 ? -18.974 -26.148 8.139 1.00 92.25 761 ARG A CA 1
ATOM 6000 C C . ARG A 1 761 ? -20.183 -25.226 8.290 1.00 92.25 761 ARG A C 1
ATOM 6002 O O . ARG A 1 761 ? -20.641 -24.631 7.318 1.00 92.25 761 ARG A O 1
ATOM 6009 N N . ASN A 1 762 ? -20.664 -25.050 9.516 1.00 92.06 762 ASN A N 1
ATOM 6010 C CA . ASN A 1 762 ? -21.813 -24.192 9.794 1.00 92.06 762 ASN A CA 1
ATOM 6011 C C . ASN A 1 762 ? -21.516 -22.715 9.477 1.00 92.06 762 ASN A C 1
ATOM 6013 O O . ASN A 1 762 ? -22.359 -22.004 8.929 1.00 92.06 762 ASN A O 1
ATOM 6017 N N . SER A 1 763 ? -20.296 -22.259 9.769 1.00 93.56 763 SER A N 1
ATOM 6018 C CA . SER A 1 763 ? -19.842 -20.899 9.452 1.00 93.56 763 SER A CA 1
ATOM 6019 C C . SER A 1 763 ? -19.549 -20.711 7.959 1.00 93.56 763 SER A C 1
ATOM 6021 O O . SER A 1 763 ? -19.800 -19.639 7.408 1.00 93.56 763 SER A O 1
ATOM 6023 N N . GLU A 1 764 ? -19.047 -21.749 7.290 1.00 93.75 764 GLU A N 1
ATOM 6024 C CA . GLU A 1 764 ? -18.845 -21.792 5.840 1.00 93.75 764 GLU A CA 1
ATOM 6025 C C . GLU A 1 764 ? -20.178 -21.630 5.100 1.00 93.75 764 GLU A C 1
ATOM 6027 O O . GLU A 1 764 ? -20.267 -20.800 4.195 1.00 93.75 764 GLU A O 1
ATOM 6032 N N . ASN A 1 765 ? -21.237 -22.311 5.552 1.00 91.50 765 ASN A N 1
ATOM 6033 C CA . ASN A 1 765 ? -22.591 -22.156 5.014 1.00 91.50 765 ASN A CA 1
ATOM 6034 C C . ASN A 1 765 ? -23.102 -20.712 5.131 1.00 91.50 765 ASN A C 1
ATOM 6036 O O . ASN A 1 765 ? -23.629 -20.161 4.164 1.00 91.50 765 ASN A O 1
ATOM 6040 N N . PHE A 1 766 ? -22.888 -20.059 6.279 1.00 92.88 766 PHE A N 1
ATOM 6041 C CA . PHE A 1 766 ? -23.222 -18.641 6.431 1.00 92.88 766 PHE A CA 1
ATOM 6042 C C . PHE A 1 766 ? -22.461 -17.765 5.426 1.00 92.88 766 PHE A C 1
ATOM 6044 O O . PHE A 1 766 ? -23.057 -16.891 4.797 1.00 92.88 766 PHE A O 1
ATOM 6051 N N . VAL A 1 767 ? -21.159 -18.006 5.230 1.00 93.62 767 VAL A N 1
ATOM 6052 C CA . VAL A 1 767 ? -20.346 -17.253 4.261 1.00 93.62 767 VAL A CA 1
ATOM 6053 C C . VAL A 1 767 ? -20.806 -17.501 2.824 1.00 93.62 767 VAL A C 1
ATOM 6055 O O . VAL A 1 767 ? -20.862 -16.542 2.054 1.00 93.62 767 VAL A O 1
ATOM 6058 N N . CYS A 1 768 ? -21.191 -18.726 2.456 1.00 91.12 768 CYS A N 1
ATOM 6059 C CA . CYS A 1 768 ? -21.775 -19.040 1.148 1.00 91.12 768 CYS A CA 1
ATOM 6060 C C . CYS A 1 768 ? -23.000 -18.163 0.843 1.00 91.12 768 CYS A C 1
ATOM 6062 O O . CYS A 1 768 ? -23.053 -17.528 -0.219 1.00 91.12 768 CYS A O 1
ATOM 6064 N N . ASP A 1 769 ? -23.927 -18.040 1.795 1.00 90.12 769 ASP A N 1
ATOM 6065 C CA . ASP A 1 769 ? -25.145 -17.234 1.640 1.00 90.12 769 ASP A CA 1
ATOM 6066 C C . ASP A 1 769 ? -24.851 -15.734 1.460 1.00 90.12 769 ASP A C 1
ATOM 6068 O O . ASP A 1 769 ? -25.615 -15.002 0.823 1.00 90.12 769 ASP A O 1
ATOM 6072 N N . LEU A 1 770 ? -23.693 -15.245 1.927 1.00 90.50 770 LEU A N 1
ATOM 6073 C CA . LEU A 1 770 ? -23.276 -13.861 1.672 1.00 90.50 770 LEU A CA 1
ATOM 6074 C C . LEU A 1 770 ? -23.024 -13.581 0.184 1.00 90.50 770 LEU A C 1
ATOM 6076 O O . LEU A 1 770 ? -23.167 -12.430 -0.255 1.00 90.50 770 LEU A O 1
ATOM 6080 N N . TYR A 1 771 ? -22.668 -14.596 -0.608 1.00 85.25 771 TYR A N 1
ATOM 6081 C CA . TYR A 1 771 ? -22.358 -14.447 -2.030 1.00 85.25 771 TYR A CA 1
ATOM 6082 C C . TYR A 1 771 ? -23.546 -14.761 -2.954 1.00 85.25 771 TYR A C 1
ATOM 6084 O O . TYR A 1 771 ? -23.609 -14.181 -4.047 1.00 85.25 771 TYR A O 1
ATOM 6092 N N . GLN A 1 772 ? -24.514 -15.592 -2.545 1.00 74.81 772 GLN A N 1
ATOM 6093 C CA . GLN A 1 772 ? -25.718 -15.897 -3.337 1.00 74.81 772 GLN A CA 1
ATOM 6094 C C . GLN A 1 772 ? -26.963 -16.212 -2.502 1.00 74.81 772 GLN A C 1
ATOM 6096 O O . GLN A 1 772 ? -26.875 -16.717 -1.398 1.00 74.81 772 GLN A O 1
ATOM 6101 N N . THR A 1 773 ? -28.131 -15.989 -3.109 1.00 57.03 773 THR A N 1
ATOM 6102 C CA . THR A 1 773 ? -29.449 -16.420 -2.624 1.00 57.03 773 THR A CA 1
ATOM 6103 C C . THR A 1 773 ? -30.016 -17.446 -3.620 1.00 57.03 773 THR A C 1
ATOM 6105 O O . THR A 1 773 ? -30.529 -17.056 -4.671 1.00 57.03 773 THR A O 1
ATOM 6108 N N . GLY A 1 774 ? -29.845 -18.750 -3.371 1.00 59.97 774 GLY A N 1
ATOM 6109 C CA . GLY A 1 774 ? -30.241 -19.843 -4.281 1.00 59.97 774 GLY A CA 1
ATOM 6110 C C . GLY A 1 774 ? -29.583 -21.186 -3.921 1.00 59.97 774 GLY A C 1
ATOM 6111 O O . GLY A 1 774 ? -28.843 -21.225 -2.947 1.00 59.97 774 GLY A O 1
ATOM 6112 N N . LYS A 1 775 ? -29.866 -22.275 -4.674 1.00 54.47 775 LYS A N 1
ATOM 6113 C CA . LYS A 1 775 ? -29.436 -23.669 -4.369 1.00 54.47 775 LYS A CA 1
ATOM 6114 C C . LYS A 1 775 ? -28.025 -23.725 -3.760 1.00 54.47 775 LYS A C 1
ATOM 6116 O O . LYS A 1 775 ? -27.064 -23.355 -4.430 1.00 54.47 775 LYS A O 1
ATOM 6121 N N . ALA A 1 776 ? -27.947 -24.204 -2.517 1.00 55.44 776 ALA A N 1
ATOM 6122 C CA . ALA A 1 776 ? -26.746 -24.202 -1.693 1.00 55.44 776 ALA A CA 1
ATOM 6123 C C . ALA A 1 776 ? -25.633 -25.074 -2.310 1.00 55.44 776 ALA A C 1
ATOM 6125 O O . ALA A 1 776 ? -25.816 -26.288 -2.436 1.00 55.44 776 ALA A O 1
ATOM 6126 N N . PRO A 1 777 ? -24.488 -24.501 -2.718 1.00 62.44 777 PRO A N 1
ATOM 6127 C CA . PRO A 1 777 ? -23.273 -25.282 -2.909 1.00 62.44 777 PRO A CA 1
ATOM 6128 C C . PRO A 1 777 ? -22.767 -25.792 -1.552 1.00 62.44 777 PRO A C 1
ATOM 6130 O O . PRO A 1 777 ? -22.966 -25.143 -0.529 1.00 62.44 777 PRO A O 1
ATOM 6133 N N . CYS A 1 778 ? -22.097 -26.944 -1.542 1.00 72.38 778 CYS A N 1
ATOM 6134 C CA . CYS A 1 778 ? -21.690 -27.625 -0.309 1.00 72.38 778 CYS A CA 1
ATOM 6135 C C . CYS A 1 778 ? -20.514 -26.958 0.438 1.00 72.38 778 CYS A C 1
ATOM 6137 O O . CYS A 1 778 ? -20.212 -27.377 1.550 1.00 72.38 778 CYS A O 1
ATOM 6139 N N . SER A 1 779 ? -19.819 -25.988 -0.170 1.00 88.00 779 SER A N 1
ATOM 6140 C CA . SER A 1 779 ? -18.632 -25.317 0.387 1.00 88.00 779 SER A CA 1
ATOM 6141 C C . SER A 1 779 ? -18.357 -23.975 -0.304 1.00 88.00 779 SER A C 1
ATOM 6143 O O . SER A 1 779 ? -18.905 -23.697 -1.383 1.00 88.00 779 SER A O 1
ATOM 6145 N N . VAL A 1 780 ? -17.467 -23.145 0.261 1.00 90.31 780 VAL A N 1
ATOM 6146 C CA . VAL A 1 780 ? -17.054 -21.907 -0.427 1.00 90.31 780 VAL A CA 1
ATOM 6147 C C . VAL A 1 780 ? -16.206 -22.173 -1.668 1.00 90.31 780 VAL A C 1
ATOM 6149 O O . VAL A 1 780 ? -16.273 -21.380 -2.604 1.00 90.31 780 VAL A O 1
ATOM 6152 N N . ASP A 1 781 ? -15.492 -23.300 -1.738 1.00 90.94 781 ASP A N 1
ATOM 6153 C CA . ASP A 1 781 ? -14.795 -23.740 -2.954 1.00 90.94 781 ASP A CA 1
ATOM 6154 C C . ASP A 1 781 ? -15.798 -24.039 -4.088 1.00 90.94 781 ASP A C 1
ATOM 6156 O O . ASP A 1 781 ? -15.630 -23.573 -5.221 1.00 90.94 781 ASP A O 1
ATOM 6160 N N . ASP A 1 782 ? -16.899 -24.734 -3.777 1.00 87.19 782 ASP A N 1
ATOM 6161 C CA . ASP A 1 782 ? -17.980 -25.023 -4.727 1.00 87.19 782 ASP A CA 1
ATOM 6162 C C . ASP A 1 782 ? -18.688 -23.734 -5.165 1.00 87.19 782 ASP A C 1
ATOM 6164 O O . ASP A 1 782 ? -18.961 -23.534 -6.354 1.00 87.19 782 ASP A O 1
ATOM 6168 N N . MET A 1 783 ? -18.929 -22.816 -4.223 1.00 85.69 783 MET A N 1
ATOM 6169 C CA . MET A 1 783 ? -19.491 -21.494 -4.507 1.00 85.69 783 MET A CA 1
ATOM 6170 C C . MET A 1 783 ? -18.558 -20.663 -5.397 1.00 85.69 783 MET A C 1
ATOM 6172 O O . MET A 1 783 ? -19.004 -20.001 -6.339 1.00 85.69 783 MET A O 1
ATOM 6176 N N . ARG A 1 784 ? -17.253 -20.702 -5.122 1.00 86.50 784 ARG A N 1
ATOM 6177 C CA . ARG A 1 784 ? -16.216 -20.005 -5.886 1.00 86.50 784 ARG A CA 1
ATOM 6178 C C . ARG A 1 784 ? -16.157 -20.520 -7.318 1.00 86.50 784 ARG A C 1
ATOM 6180 O O . ARG A 1 784 ? -16.168 -19.704 -8.243 1.00 86.50 784 ARG A O 1
ATOM 6187 N N . TYR A 1 785 ? -16.197 -21.839 -7.507 1.00 83.12 785 TYR A N 1
ATOM 6188 C CA . TYR A 1 785 ? -16.326 -22.473 -8.820 1.00 83.12 785 TYR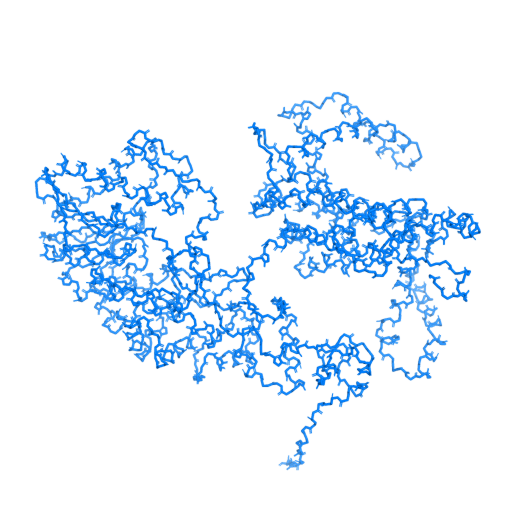 A CA 1
ATOM 6189 C C . TYR A 1 785 ? -17.609 -22.038 -9.544 1.00 83.12 785 TYR A C 1
ATOM 6191 O O . TYR A 1 785 ? -17.566 -21.573 -10.684 1.00 83.12 785 TYR A O 1
ATOM 6199 N N . PHE A 1 786 ? -18.753 -22.104 -8.866 1.00 79.50 786 PHE A N 1
ATOM 6200 C CA . PHE A 1 786 ? -20.046 -21.765 -9.451 1.00 79.50 786 PHE A CA 1
ATOM 6201 C C . PHE A 1 786 ? -20.140 -20.291 -9.888 1.00 79.50 786 PHE A C 1
ATOM 6203 O O . PHE A 1 786 ? -20.538 -19.996 -11.019 1.00 79.50 786 PHE A O 1
ATOM 6210 N N . ILE A 1 787 ? -19.733 -19.347 -9.027 1.00 78.38 787 ILE A N 1
ATOM 6211 C CA . ILE A 1 787 ? -19.712 -17.907 -9.347 1.00 78.38 787 ILE A CA 1
ATOM 6212 C C . ILE A 1 787 ? -18.771 -17.627 -10.512 1.00 78.38 787 ILE A C 1
ATOM 6214 O O . ILE A 1 787 ? -19.107 -16.823 -11.389 1.00 78.38 787 ILE A O 1
ATOM 6218 N N . PHE A 1 788 ? -17.614 -18.290 -10.530 1.00 76.12 788 PHE A N 1
ATOM 6219 C CA . PHE A 1 788 ? -16.662 -18.171 -11.620 1.00 76.12 788 PHE A CA 1
ATOM 6220 C C . PHE A 1 788 ? -17.288 -18.583 -12.960 1.00 76.12 788 PHE A C 1
ATOM 6222 O O . PHE A 1 788 ? -17.219 -17.816 -13.924 1.00 76.12 788 PHE A O 1
ATOM 6229 N N . CYS A 1 789 ? -17.967 -19.732 -13.007 1.00 71.94 789 CYS A N 1
ATOM 6230 C CA . CYS A 1 789 ? -18.616 -20.230 -14.219 1.00 71.94 789 CYS A CA 1
ATOM 6231 C C . CYS A 1 789 ? -19.771 -19.337 -14.701 1.00 71.94 789 CYS A C 1
ATOM 6233 O O . CYS A 1 789 ? -19.948 -19.173 -15.906 1.00 71.94 789 CYS A O 1
ATOM 6235 N N . GLN A 1 790 ? -20.554 -18.747 -13.790 1.00 67.31 790 GLN A N 1
ATOM 6236 C CA . GLN A 1 790 ? -21.794 -18.055 -14.164 1.00 67.31 790 GLN A CA 1
ATOM 6237 C C . GLN A 1 790 ? -21.677 -16.538 -14.347 1.00 67.31 790 GLN A C 1
ATOM 6239 O O . GLN A 1 790 ? -22.369 -15.975 -15.193 1.00 67.31 790 GLN A O 1
ATOM 6244 N N . LYS A 1 791 ? -20.859 -15.837 -13.548 1.00 57.03 791 LYS A N 1
ATOM 6245 C CA . LYS A 1 791 ? -21.009 -14.375 -13.369 1.00 57.03 791 LYS A CA 1
ATOM 6246 C C . LYS A 1 791 ? -19.877 -13.511 -13.941 1.00 57.03 791 LYS A C 1
ATOM 6248 O O . LYS A 1 791 ? -19.913 -12.299 -13.733 1.00 57.03 791 LYS A O 1
ATOM 6253 N N . ARG A 1 792 ? -18.890 -14.091 -14.649 1.00 53.97 792 ARG A N 1
ATOM 6254 C CA . ARG A 1 792 ? -17.711 -13.390 -15.231 1.00 53.97 792 ARG A CA 1
ATOM 6255 C C . ARG A 1 792 ? -17.091 -12.347 -14.273 1.00 53.97 792 ARG A C 1
ATOM 6257 O O . ARG A 1 792 ? -16.818 -11.214 -14.666 1.00 53.97 792 ARG A O 1
ATOM 6264 N N . GLN A 1 793 ? -16.916 -12.707 -13.000 1.00 57.75 793 GLN A N 1
ATOM 6265 C CA . GLN A 1 793 ? -16.459 -11.789 -11.946 1.00 57.75 793 GLN A CA 1
ATOM 6266 C C . GLN A 1 793 ? -14.928 -11.710 -11.842 1.00 57.75 793 GLN A C 1
ATOM 6268 O O . GLN A 1 793 ? -14.207 -12.611 -12.270 1.00 57.75 793 GLN A O 1
ATOM 6273 N N . ARG A 1 794 ? -14.427 -10.614 -11.255 1.00 59.47 794 ARG A N 1
ATOM 6274 C CA . ARG A 1 794 ? -13.001 -10.444 -10.915 1.00 59.47 794 ARG A CA 1
ATOM 6275 C C . ARG A 1 794 ? -12.621 -11.371 -9.755 1.00 59.47 794 ARG A C 1
ATOM 6277 O O . ARG A 1 794 ? -13.457 -11.618 -8.894 1.00 59.47 794 ARG A O 1
ATOM 6284 N N . ASN A 1 795 ? -11.354 -11.796 -9.681 1.00 64.38 795 ASN A N 1
ATOM 6285 C CA . ASN A 1 795 ? -10.861 -12.677 -8.604 1.00 64.38 795 ASN A CA 1
ATOM 6286 C C . ASN A 1 795 ? -11.107 -12.088 -7.200 1.00 64.38 795 ASN A C 1
ATOM 6288 O O . ASN A 1 795 ? -11.436 -12.804 -6.266 1.00 64.38 795 ASN A O 1
ATOM 6292 N N . GLU A 1 796 ? -11.025 -10.763 -7.067 1.00 66.94 796 GLU A N 1
ATOM 6293 C CA . GLU A 1 796 ? -11.296 -10.040 -5.817 1.00 66.94 796 GLU A CA 1
ATOM 6294 C C . GLU A 1 796 ? -12.738 -10.201 -5.318 1.00 66.94 796 GLU A C 1
ATOM 6296 O O . GLU A 1 796 ? -12.972 -10.047 -4.131 1.00 66.94 796 GLU A O 1
ATOM 6301 N N . VAL A 1 797 ? -13.697 -10.465 -6.211 1.00 73.94 797 VAL A N 1
ATOM 6302 C CA . VAL A 1 797 ? -15.139 -10.553 -5.905 1.00 73.94 797 VAL A CA 1
ATOM 6303 C C . VAL A 1 797 ? -15.593 -12.016 -5.792 1.00 73.94 797 VAL A C 1
ATOM 6305 O O . VAL A 1 797 ? -16.750 -12.298 -5.483 1.00 73.94 797 VAL A O 1
ATOM 6308 N N . LEU A 1 798 ? -14.689 -12.968 -6.039 1.00 83.56 798 LEU A N 1
ATOM 6309 C CA . LEU A 1 798 ? -14.944 -14.376 -5.766 1.00 83.56 798 LEU A CA 1
ATOM 6310 C C . LEU A 1 798 ? -14.905 -14.637 -4.245 1.00 83.56 798 LEU A C 1
ATOM 6312 O O . LEU A 1 798 ? -14.144 -13.971 -3.540 1.00 83.56 798 LEU A O 1
ATOM 6316 N N . PRO A 1 799 ? -15.669 -15.620 -3.735 1.00 89.12 799 PRO A N 1
ATOM 6317 C CA . PRO A 1 799 ? -15.544 -16.088 -2.356 1.00 89.12 799 PRO A CA 1
ATOM 6318 C C . PRO A 1 799 ? -14.110 -16.500 -2.011 1.00 89.12 799 PRO A C 1
ATOM 6320 O O . PRO A 1 799 ? -13.386 -16.915 -2.916 1.00 89.12 799 PRO A O 1
ATOM 6323 N N . PRO A 1 800 ? -13.673 -16.417 -0.742 1.00 92.75 800 PRO A N 1
ATOM 6324 C CA . PRO A 1 800 ? -12.433 -17.068 -0.315 1.00 92.75 800 PRO A CA 1
ATOM 6325 C C . PRO A 1 800 ? -12.471 -18.574 -0.610 1.00 92.75 800 PRO A C 1
ATOM 6327 O O . PRO A 1 800 ? -13.546 -19.161 -0.719 1.00 92.75 800 PRO A O 1
ATOM 6330 N N . THR A 1 801 ? -11.301 -19.194 -0.725 1.00 93.12 801 THR A N 1
ATOM 6331 C CA . THR A 1 801 ? -11.189 -20.660 -0.687 1.00 93.12 801 THR A CA 1
ATOM 6332 C C . THR A 1 801 ? -11.476 -21.196 0.712 1.00 93.12 801 THR A C 1
ATOM 6334 O O . THR A 1 801 ? -11.325 -20.471 1.698 1.00 93.12 801 THR A O 1
ATOM 6337 N N . SER A 1 802 ? -11.829 -22.476 0.834 1.00 94.06 802 SER A N 1
ATOM 6338 C CA . SER A 1 802 ? -12.063 -23.103 2.143 1.00 94.06 802 SER A CA 1
ATOM 6339 C C . SER A 1 802 ? -10.807 -23.057 3.031 1.00 94.06 802 SER A C 1
ATOM 6341 O O . SER A 1 802 ? -10.921 -22.940 4.249 1.00 94.06 802 SER A O 1
ATOM 6343 N N . ASP A 1 803 ? -9.603 -23.068 2.442 1.00 94.50 803 ASP A N 1
ATOM 6344 C CA . ASP A 1 803 ? -8.328 -22.924 3.162 1.00 94.50 803 ASP A CA 1
ATOM 6345 C C . ASP A 1 803 ? -8.132 -21.519 3.753 1.00 94.50 803 ASP A C 1
ATOM 6347 O O . ASP A 1 803 ? -7.905 -21.371 4.957 1.00 94.50 803 ASP A O 1
ATOM 6351 N N . SER A 1 804 ? -8.262 -20.470 2.936 1.00 94.81 804 SER A N 1
ATOM 6352 C CA . SER A 1 804 ? -8.109 -19.101 3.438 1.00 94.81 804 SER A CA 1
ATOM 6353 C C . SER A 1 804 ? -9.252 -18.721 4.384 1.00 94.81 804 SER A C 1
ATOM 6355 O O . SER A 1 804 ? -9.026 -18.061 5.405 1.00 94.81 804 SER A O 1
ATOM 6357 N N . LEU A 1 805 ? -10.474 -19.194 4.105 1.00 96.06 805 LEU A N 1
ATOM 6358 C CA . LEU A 1 805 ? -11.622 -19.016 4.986 1.00 96.06 805 LEU A CA 1
ATOM 6359 C C . LEU A 1 805 ? -11.394 -19.686 6.339 1.00 96.06 805 LEU A C 1
ATOM 6361 O O . LEU A 1 805 ? -11.710 -19.082 7.358 1.00 96.06 805 LEU A O 1
ATOM 6365 N N . ARG A 1 806 ? -10.811 -20.888 6.382 1.00 95.81 806 ARG A N 1
ATOM 6366 C CA . ARG A 1 806 ? -10.481 -21.570 7.639 1.00 95.81 806 ARG A CA 1
ATOM 6367 C C . ARG A 1 806 ? -9.572 -20.725 8.514 1.00 95.81 806 ARG A C 1
ATOM 6369 O O . ARG A 1 806 ? -9.878 -20.545 9.687 1.00 95.81 806 ARG A O 1
ATOM 6376 N N . GLN A 1 807 ? -8.524 -20.136 7.944 1.00 95.38 807 GLN A N 1
ATOM 6377 C CA . GLN A 1 807 ? -7.640 -19.239 8.691 1.00 95.38 807 GLN A CA 1
ATOM 6378 C C . GLN A 1 807 ? -8.374 -17.986 9.193 1.00 95.38 807 GLN A C 1
ATOM 6380 O O . GLN A 1 807 ? -8.168 -17.532 10.319 1.00 95.38 807 GLN A O 1
ATOM 6385 N N . HIS A 1 808 ? -9.268 -17.421 8.378 1.00 95.94 808 HIS A N 1
ATOM 6386 C CA . HIS A 1 808 ? -10.116 -16.295 8.783 1.00 95.94 808 HIS A CA 1
ATOM 6387 C C . HIS A 1 808 ? -11.107 -16.653 9.896 1.00 95.94 808 HIS A C 1
ATOM 6389 O O . HIS A 1 808 ? -11.286 -15.872 10.835 1.00 95.94 808 HIS A O 1
ATOM 6395 N N . LEU A 1 809 ? -11.717 -17.833 9.828 1.00 96.25 809 LEU A N 1
ATOM 6396 C CA . LEU A 1 809 ? -12.633 -18.322 10.848 1.00 96.25 809 LEU A CA 1
ATOM 6397 C C . LEU A 1 809 ? -11.895 -18.679 12.135 1.00 96.25 809 LEU A C 1
ATOM 6399 O O . LEU A 1 809 ? -12.388 -18.298 13.181 1.00 96.25 809 LEU A O 1
ATOM 6403 N N . GLN A 1 810 ? -10.689 -19.253 12.096 1.00 95.38 810 GLN A N 1
ATOM 6404 C CA . GLN A 1 810 ? -9.864 -19.451 13.299 1.00 95.38 810 GLN A CA 1
ATOM 6405 C C . GLN A 1 810 ? -9.603 -18.128 14.033 1.00 95.38 810 GLN A C 1
ATOM 6407 O O . GLN A 1 810 ? -9.835 -18.033 15.240 1.00 95.38 810 GLN A O 1
ATOM 6412 N N . ARG A 1 811 ? -9.235 -17.069 13.297 1.00 95.12 811 ARG A N 1
ATOM 6413 C CA . ARG A 1 811 ? -9.092 -15.730 13.890 1.00 95.12 811 ARG A CA 1
ATOM 6414 C C . ARG A 1 811 ? -10.401 -15.202 14.468 1.00 95.12 811 ARG A C 1
ATOM 6416 O O . ARG A 1 811 ? -10.423 -14.618 15.550 1.00 95.12 811 ARG A O 1
ATOM 6423 N N . SER A 1 812 ? -11.498 -15.415 13.745 1.00 95.88 812 SER A N 1
ATOM 6424 C CA . SER A 1 812 ? -12.833 -15.001 14.178 1.00 95.88 812 SER A CA 1
ATOM 6425 C C . SER A 1 812 ? -13.284 -15.760 15.430 1.00 95.88 812 SER A C 1
ATOM 6427 O O . SER A 1 812 ? -13.877 -15.149 16.317 1.00 95.88 812 SER A O 1
ATOM 6429 N N . THR A 1 813 ? -12.971 -17.055 15.537 1.00 95.75 813 THR A N 1
ATOM 6430 C CA . THR A 1 813 ? -13.228 -17.920 16.698 1.00 95.75 813 THR A CA 1
ATOM 6431 C C . THR A 1 813 ? -12.486 -17.388 17.909 1.00 95.75 813 THR A C 1
ATOM 6433 O O . THR A 1 813 ? -13.109 -17.148 18.940 1.00 95.75 813 THR A O 1
ATOM 6436 N N . PHE A 1 814 ? -11.189 -17.103 17.767 1.00 94.88 814 PHE A N 1
ATOM 6437 C CA . PHE A 1 814 ? -10.372 -16.556 18.847 1.00 94.88 814 PHE A CA 1
ATOM 6438 C C . PHE A 1 814 ? -10.913 -15.210 19.355 1.00 94.88 814 PHE A C 1
ATOM 6440 O O . PHE A 1 814 ? -11.125 -15.039 20.557 1.00 94.88 814 PHE A O 1
ATOM 6447 N N . GLN A 1 815 ? -11.222 -14.279 18.442 1.00 94.81 815 GLN A N 1
ATOM 6448 C CA . GLN A 1 815 ? -11.817 -12.985 18.799 1.00 94.81 815 GLN A CA 1
ATOM 6449 C C . GLN A 1 815 ? -13.190 -13.143 19.468 1.00 94.81 815 GLN A C 1
ATOM 6451 O O . GLN A 1 815 ? -13.505 -12.448 20.432 1.00 94.81 815 GLN A O 1
ATOM 6456 N N . THR A 1 816 ? -14.018 -14.062 18.973 1.00 95.94 816 THR A N 1
ATOM 6457 C CA . THR A 1 816 ? -15.342 -14.318 19.550 1.00 95.94 816 THR A CA 1
ATOM 6458 C C . THR A 1 816 ? -15.225 -14.936 20.941 1.00 95.94 816 THR A C 1
ATOM 6460 O O . THR A 1 816 ? -15.972 -14.553 21.837 1.00 95.94 816 THR A O 1
ATOM 6463 N N . CYS A 1 817 ? -14.264 -15.836 21.150 1.00 94.94 817 CYS A N 1
ATOM 6464 C CA . CYS A 1 817 ? -13.977 -16.442 22.446 1.00 94.94 817 CYS A CA 1
ATOM 6465 C C . CYS A 1 817 ? -13.537 -15.398 23.480 1.00 94.94 817 CYS A C 1
ATOM 6467 O O . CYS A 1 817 ? -14.033 -15.415 24.608 1.00 94.94 817 CYS A O 1
ATOM 6469 N N . LEU A 1 818 ? -12.688 -14.440 23.085 1.00 93.94 818 LEU A N 1
ATOM 6470 C CA . LEU A 1 818 ? -12.340 -13.273 23.908 1.00 93.94 818 LEU A CA 1
ATOM 6471 C C . LEU A 1 818 ? -13.590 -12.494 24.340 1.00 93.94 818 LEU A C 1
ATOM 6473 O O . LEU A 1 818 ? -13.789 -12.234 25.527 1.00 93.94 818 LEU A O 1
ATOM 6477 N N . TRP A 1 819 ? -14.470 -12.162 23.392 1.00 95.62 819 TRP A N 1
ATOM 6478 C CA . TRP A 1 819 ? -15.704 -11.430 23.685 1.00 95.62 819 TRP A CA 1
ATOM 6479 C C . TRP A 1 819 ? -16.676 -12.231 24.557 1.00 95.62 819 TRP A C 1
ATOM 6481 O O . TRP A 1 819 ? -17.235 -11.683 25.502 1.00 95.62 819 TRP A O 1
ATOM 6491 N N . ARG A 1 820 ? -16.839 -13.538 24.324 1.00 94.00 820 ARG A N 1
ATOM 6492 C CA . ARG A 1 820 ? -17.700 -14.416 25.140 1.00 94.00 820 ARG A CA 1
ATOM 6493 C C . ARG A 1 820 ? -17.201 -14.610 26.571 1.00 94.00 820 ARG A C 1
ATOM 6495 O O . ARG A 1 820 ? -17.955 -15.057 27.432 1.00 94.00 820 ARG A O 1
ATOM 6502 N N . ARG A 1 821 ? -15.941 -14.284 26.847 1.00 94.88 821 ARG A N 1
ATOM 6503 C CA . ARG A 1 821 ? -15.362 -14.307 28.194 1.00 94.88 821 ARG A CA 1
ATOM 6504 C C . ARG A 1 821 ? -15.329 -12.916 28.831 1.00 94.88 821 ARG A C 1
ATOM 6506 O O . ARG A 1 821 ? -14.651 -12.750 29.833 1.00 94.88 821 ARG A O 1
ATOM 6513 N N . ALA A 1 822 ? -16.059 -11.924 28.309 1.00 95.31 822 ALA A N 1
ATOM 6514 C CA . ALA A 1 822 ? -16.040 -10.550 28.829 1.00 95.31 822 ALA A CA 1
ATOM 6515 C C . ALA A 1 822 ? -16.526 -10.404 30.288 1.00 95.31 822 ALA A C 1
ATOM 6517 O O . ALA A 1 822 ? -16.195 -9.420 30.938 1.00 95.31 822 ALA A O 1
ATOM 6518 N N . LEU A 1 823 ? -17.285 -11.370 30.820 1.00 94.81 823 LEU A N 1
ATOM 6519 C CA . LEU A 1 823 ? -17.690 -11.401 32.235 1.00 94.81 823 LEU A CA 1
ATOM 6520 C C . LEU A 1 823 ? -16.769 -12.256 33.125 1.00 94.81 823 LEU A C 1
ATOM 6522 O O . LEU A 1 823 ? -17.051 -12.429 34.309 1.00 94.81 823 LEU A O 1
ATOM 6526 N N . LYS A 1 824 ? -15.675 -12.808 32.583 1.00 94.88 824 LYS A N 1
ATOM 6527 C CA . LYS A 1 824 ? -14.673 -13.560 33.348 1.00 94.88 824 LYS A CA 1
ATOM 6528 C C . LYS A 1 824 ? -13.449 -12.685 33.576 1.00 94.88 824 LYS A C 1
ATOM 6530 O O . LYS A 1 824 ? -12.688 -12.492 32.647 1.00 94.88 824 LYS A O 1
ATOM 6535 N N . ALA A 1 825 ? -13.246 -12.247 34.816 1.00 93.75 825 ALA A N 1
ATOM 6536 C CA . ALA A 1 825 ? -12.110 -11.420 35.226 1.00 93.75 825 ALA A CA 1
ATOM 6537 C C . ALA A 1 825 ? -10.750 -11.911 34.687 1.00 93.75 825 ALA A C 1
ATOM 6539 O O . ALA A 1 825 ? -10.009 -11.126 34.110 1.00 93.75 825 ALA A O 1
ATOM 6540 N N . MET A 1 826 ? -10.460 -13.208 34.834 1.00 94.06 826 MET A N 1
ATOM 6541 C CA . MET A 1 826 ? -9.274 -13.847 34.255 1.00 94.06 826 MET A CA 1
ATOM 6542 C C . MET A 1 826 ? -9.707 -14.736 33.084 1.00 94.06 826 MET A C 1
ATOM 6544 O O . MET A 1 826 ? -10.200 -15.855 33.284 1.00 94.06 826 MET A O 1
ATOM 6548 N N . GLN A 1 827 ? -9.576 -14.226 31.861 1.00 90.75 827 GLN A N 1
ATOM 6549 C CA . GLN A 1 827 ? -9.971 -14.905 30.629 1.00 90.75 827 GLN A CA 1
ATOM 6550 C C . GLN A 1 827 ? -9.068 -16.101 30.320 1.00 90.75 827 GLN A C 1
ATOM 6552 O O . GLN A 1 827 ? -9.550 -17.055 29.693 1.00 90.75 827 GLN A O 1
ATOM 6557 N N . ASN A 1 828 ? -7.804 -16.056 30.773 1.00 89.38 828 ASN A N 1
ATOM 6558 C CA . ASN A 1 828 ? -6.784 -17.095 30.609 1.00 89.38 828 ASN A CA 1
ATOM 6559 C C . ASN A 1 828 ? -6.750 -17.628 29.171 1.00 89.38 828 ASN A C 1
ATOM 6561 O O . ASN A 1 828 ? -6.925 -18.824 28.912 1.00 89.38 828 ASN A O 1
ATOM 6565 N N . MET A 1 829 ? -6.630 -16.712 28.210 1.00 88.69 829 MET A N 1
ATOM 6566 C CA . MET A 1 829 ? -6.641 -17.076 26.798 1.00 88.69 829 MET A CA 1
ATOM 6567 C C . MET A 1 829 ? -5.339 -17.780 26.402 1.00 88.69 829 MET A C 1
ATOM 6569 O O . MET A 1 829 ? -4.264 -17.373 26.845 1.00 88.69 829 MET A O 1
ATOM 6573 N N . PRO A 1 830 ? -5.406 -18.823 25.554 1.00 88.69 830 PRO A N 1
ATOM 6574 C CA . PRO A 1 830 ? -4.201 -19.436 25.014 1.00 88.69 830 PRO A CA 1
ATOM 6575 C C . PRO A 1 830 ? -3.472 -18.462 24.081 1.00 88.69 830 PRO A C 1
ATOM 6577 O O . PRO A 1 830 ? -4.060 -17.498 23.586 1.00 88.69 830 PRO A O 1
ATOM 6580 N N . GLN A 1 831 ? -2.203 -18.755 23.790 1.00 86.94 831 GLN A N 1
ATOM 6581 C CA . GLN A 1 831 ? -1.439 -17.973 22.820 1.00 86.94 831 GLN A CA 1
ATOM 6582 C C . GLN A 1 831 ? -2.126 -17.995 21.437 1.00 86.94 831 GLN A C 1
ATOM 6584 O O . GLN A 1 831 ? -2.608 -19.055 21.010 1.00 86.94 831 GLN A O 1
ATOM 6589 N N . PRO A 1 832 ? -2.190 -16.851 20.727 1.00 88.00 832 PRO A N 1
ATOM 6590 C CA . PRO A 1 832 ? -2.820 -16.779 19.407 1.00 88.00 832 PRO A CA 1
ATOM 6591 C C . PRO A 1 832 ? -2.090 -17.561 18.302 1.00 88.00 832 PRO A C 1
ATOM 6593 O O . PRO A 1 832 ? -2.695 -17.855 17.268 1.00 88.00 832 PRO A O 1
ATOM 6596 N N . ASP A 1 833 ? -0.800 -17.864 18.488 1.00 88.25 833 ASP A N 1
ATOM 6597 C CA . ASP A 1 833 ? 0.007 -18.644 17.543 1.00 88.25 833 ASP A CA 1
ATOM 6598 C C . ASP A 1 833 ? -0.655 -19.999 17.233 1.00 88.25 833 ASP A C 1
ATOM 6600 O O . ASP A 1 833 ? -1.180 -20.682 18.118 1.00 88.25 833 ASP A O 1
ATOM 6604 N N . GLY A 1 834 ? -0.726 -20.345 15.946 1.00 85.00 834 GLY A N 1
ATOM 6605 C CA . GLY A 1 834 ? -1.417 -21.540 15.456 1.00 85.00 834 GLY A CA 1
ATOM 6606 C C . GLY A 1 834 ? -2.946 -21.421 15.353 1.00 85.00 834 GLY A C 1
ATOM 6607 O O . GLY A 1 834 ? -3.590 -22.329 14.829 1.00 85.00 834 GLY A O 1
ATOM 6608 N N . ARG A 1 835 ? -3.558 -20.304 15.779 1.00 90.12 835 ARG A N 1
ATOM 6609 C CA . ARG A 1 835 ? -5.020 -20.061 15.717 1.00 90.12 835 ARG A CA 1
ATOM 6610 C C . ARG A 1 835 ? -5.390 -19.024 14.653 1.00 90.12 835 ARG A C 1
ATOM 6612 O O . ARG A 1 835 ? -6.215 -18.140 14.871 1.00 90.12 835 ARG A O 1
ATOM 6619 N N . GLY A 1 836 ? -4.759 -19.129 13.484 1.00 89.38 836 GLY A N 1
ATOM 6620 C CA . GLY A 1 836 ? -4.896 -18.172 12.380 1.00 89.38 836 GLY A CA 1
ATOM 6621 C C . GLY A 1 836 ? -3.899 -17.005 12.427 1.00 89.38 836 GLY A C 1
ATOM 6622 O O . GLY A 1 836 ? -3.986 -16.092 11.593 1.00 89.38 836 GLY A O 1
ATOM 6623 N N . TRP A 1 837 ? -2.949 -17.051 13.364 1.00 91.75 837 TRP A N 1
ATOM 6624 C CA . TRP A 1 837 ? -1.763 -16.199 13.447 1.00 91.75 837 TRP A CA 1
ATOM 6625 C C . TRP A 1 837 ? -0.494 -17.039 13.587 1.00 91.75 837 TRP A C 1
ATOM 6627 O O . TRP A 1 837 ? -0.554 -18.190 14.012 1.00 91.75 837 TRP A O 1
ATOM 6637 N N . GLU A 1 838 ? 0.636 -16.434 13.236 1.00 89.12 838 GLU A N 1
ATOM 6638 C CA . GLU A 1 838 ? 1.970 -16.983 13.447 1.00 89.12 838 GLU A CA 1
ATOM 6639 C C . GLU A 1 838 ? 2.924 -15.918 14.000 1.00 89.12 838 GLU A C 1
ATOM 6641 O O . GLU A 1 838 ? 2.849 -14.733 13.636 1.00 89.12 838 GLU A O 1
ATOM 6646 N N . GLU A 1 839 ? 3.834 -16.330 14.876 1.00 84.44 839 GLU A N 1
ATOM 6647 C CA . GLU A 1 839 ? 4.884 -15.451 15.384 1.00 84.44 839 GLU A CA 1
ATOM 6648 C C . GLU A 1 839 ? 5.940 -15.153 14.309 1.00 84.44 839 GLU A C 1
ATOM 6650 O O . GLU A 1 839 ? 6.553 -16.047 13.723 1.00 84.44 839 GLU A O 1
ATOM 6655 N N . ARG A 1 840 ? 6.199 -13.864 14.052 1.00 74.81 840 ARG A N 1
ATOM 6656 C CA . ARG A 1 840 ? 7.280 -13.416 13.165 1.00 74.81 840 ARG A CA 1
ATOM 6657 C C . ARG A 1 840 ? 8.148 -12.381 13.861 1.00 74.81 840 ARG A C 1
ATOM 6659 O O . ARG A 1 840 ? 7.868 -11.181 13.834 1.00 74.81 840 ARG A O 1
ATOM 6666 N N . GLY A 1 841 ? 9.244 -12.840 14.458 1.00 74.56 841 GLY A N 1
ATOM 6667 C CA . GLY A 1 841 ? 10.125 -11.976 15.240 1.00 74.56 841 GLY A CA 1
ATOM 6668 C C . GLY A 1 841 ? 9.421 -11.495 16.508 1.00 74.56 841 GLY A C 1
ATOM 6669 O O . GLY A 1 841 ? 9.120 -12.302 17.373 1.00 74.56 841 GLY A O 1
ATOM 6670 N N . THR A 1 842 ? 9.158 -10.190 16.627 1.00 68.69 842 THR A N 1
ATOM 6671 C CA . THR A 1 842 ? 8.493 -9.591 17.805 1.00 68.69 842 THR A CA 1
ATOM 6672 C C . THR A 1 842 ? 7.037 -9.193 17.551 1.00 68.69 842 THR A C 1
ATOM 6674 O O . THR A 1 842 ? 6.490 -8.391 18.307 1.00 68.69 842 THR A O 1
ATOM 6677 N N . VAL A 1 843 ? 6.443 -9.643 16.441 1.00 74.00 843 VAL A N 1
ATOM 6678 C CA . VAL A 1 843 ? 5.078 -9.283 16.041 1.00 74.00 843 VAL A CA 1
ATOM 6679 C C . VAL A 1 843 ? 4.303 -10.538 15.662 1.00 74.00 843 VAL A C 1
ATOM 6681 O O . VAL A 1 843 ? 4.815 -11.417 14.967 1.00 74.00 843 VAL A O 1
ATOM 6684 N N . LEU A 1 844 ? 3.038 -10.573 16.064 1.00 82.62 844 LEU A N 1
ATOM 6685 C CA . LEU A 1 844 ? 2.082 -11.589 15.659 1.00 82.62 844 LEU A CA 1
ATOM 6686 C C . LEU A 1 844 ? 1.472 -11.232 14.288 1.00 82.62 844 LEU A C 1
ATOM 6688 O O . LEU A 1 844 ? 0.843 -10.181 14.125 1.00 82.62 844 LEU A O 1
ATOM 6692 N N . ALA A 1 845 ? 1.662 -12.085 13.279 1.00 83.94 845 ALA A N 1
ATOM 6693 C CA . ALA A 1 845 ? 1.180 -11.856 11.915 1.00 83.94 845 ALA A CA 1
ATOM 6694 C C . ALA A 1 845 ? 0.020 -12.806 11.567 1.00 83.94 845 ALA A C 1
ATOM 6696 O O . ALA A 1 845 ? 0.072 -13.977 11.924 1.00 83.94 845 ALA A O 1
ATOM 6697 N N . PRO A 1 846 ? -1.032 -12.354 10.858 1.00 89.56 846 PRO A N 1
ATOM 6698 C CA . PRO A 1 846 ? -2.118 -13.243 10.457 1.00 89.56 846 PRO A CA 1
ATOM 6699 C C . PRO A 1 846 ? -1.649 -14.230 9.378 1.00 89.56 846 PRO A C 1
ATOM 6701 O O . PRO A 1 846 ? -1.062 -13.825 8.369 1.00 89.56 846 PRO A O 1
ATOM 6704 N N . VAL A 1 847 ? -1.976 -15.509 9.552 1.00 90.25 847 VAL A N 1
ATOM 6705 C CA . VAL A 1 847 ? -1.800 -16.548 8.528 1.00 90.25 847 VAL A CA 1
ATOM 6706 C C . VAL A 1 847 ? -2.951 -16.418 7.537 1.00 90.25 847 VAL A C 1
ATOM 6708 O O . VAL A 1 847 ? -4.111 -16.602 7.889 1.00 90.25 847 VAL A O 1
ATOM 6711 N N . LEU A 1 848 ? -2.685 -16.016 6.297 1.00 90.94 848 LEU A N 1
ATOM 6712 C CA . LEU A 1 848 ? -3.766 -15.689 5.355 1.00 90.94 848 LEU A CA 1
ATOM 6713 C C . LEU A 1 848 ? -4.329 -16.917 4.627 1.00 90.94 848 LEU A C 1
ATOM 6715 O O . LEU A 1 848 ? -5.506 -16.930 4.280 1.00 90.94 848 LEU A O 1
ATOM 6719 N N . MET A 1 849 ? -3.485 -17.914 4.387 1.00 89.19 849 MET A N 1
ATOM 6720 C CA . MET A 1 849 ? -3.785 -19.189 3.734 1.00 89.19 849 MET A CA 1
ATOM 6721 C C . MET A 1 849 ? -2.623 -20.148 4.025 1.00 89.19 849 MET A C 1
ATOM 6723 O O . MET A 1 849 ? -1.515 -19.683 4.306 1.00 89.19 849 MET A O 1
ATOM 6727 N N . THR A 1 850 ? -2.865 -21.454 3.970 1.00 89.19 850 THR A N 1
ATOM 6728 C CA . THR A 1 850 ? -1.835 -22.488 4.184 1.00 89.19 850 THR A CA 1
ATOM 6729 C C . THR A 1 850 ? -1.520 -23.274 2.918 1.00 89.19 850 THR A C 1
ATOM 6731 O O . THR A 1 850 ? -0.416 -23.799 2.775 1.00 89.19 850 THR A O 1
ATOM 6734 N N . LYS A 1 851 ? -2.458 -23.322 1.965 1.00 84.88 851 LYS A N 1
ATOM 6735 C CA . LYS A 1 851 ? -2.219 -23.894 0.643 1.00 84.88 851 LYS A CA 1
ATOM 6736 C C . LYS A 1 851 ? -1.310 -22.987 -0.183 1.00 84.88 851 LYS A C 1
ATOM 6738 O O . LYS A 1 851 ? -1.378 -21.759 -0.114 1.00 84.88 851 LYS A O 1
ATOM 6743 N N . ASP A 1 852 ? -0.523 -23.616 -1.052 1.00 75.81 852 ASP A N 1
ATOM 6744 C CA . ASP A 1 852 ? 0.199 -22.911 -2.108 1.00 75.81 852 ASP A CA 1
ATOM 6745 C C . ASP A 1 852 ? -0.785 -22.092 -2.974 1.00 75.81 852 ASP A C 1
ATOM 6747 O O . ASP A 1 852 ? -1.904 -22.556 -3.233 1.00 75.81 852 ASP A O 1
ATOM 6751 N N . PRO A 1 853 ? -0.382 -20.914 -3.494 1.00 72.00 853 PRO A N 1
ATOM 6752 C CA . PRO A 1 853 ? -1.235 -20.070 -4.333 1.00 72.00 853 PRO A CA 1
ATOM 6753 C C . PRO A 1 853 ? -1.900 -20.795 -5.508 1.00 72.00 853 PRO A C 1
ATOM 6755 O O . PRO A 1 853 ? -2.963 -20.386 -5.956 1.00 72.00 853 PRO A O 1
ATOM 6758 N N . ALA A 1 854 ? -1.285 -21.855 -6.026 1.00 70.56 854 ALA A N 1
ATOM 6759 C CA . ALA A 1 854 ? -1.847 -22.723 -7.049 1.00 70.56 854 ALA A CA 1
ATOM 6760 C C . ALA A 1 854 ? -1.454 -24.182 -6.752 1.00 70.56 854 ALA A C 1
ATOM 6762 O O . ALA A 1 854 ? -0.432 -24.403 -6.095 1.00 70.56 854 ALA A O 1
ATOM 6763 N N . PRO A 1 855 ? -2.207 -25.182 -7.251 1.00 69.62 855 PRO A N 1
ATOM 6764 C CA . PRO A 1 855 ? -1.816 -26.586 -7.151 1.00 69.62 855 PRO A CA 1
ATOM 6765 C C . PRO A 1 855 ? -0.389 -26.814 -7.657 1.00 69.62 855 PRO A C 1
ATOM 6767 O O . PRO A 1 855 ? 0.014 -26.204 -8.647 1.00 69.62 855 PRO A O 1
ATOM 6770 N N . LYS A 1 856 ? 0.365 -27.745 -7.060 1.00 62.66 856 LYS A N 1
ATOM 6771 C CA . LYS A 1 856 ? 1.727 -28.086 -7.527 1.00 62.66 856 LYS A CA 1
ATOM 6772 C C . LYS A 1 856 ? 1.752 -28.541 -8.992 1.00 62.66 856 LYS A C 1
ATOM 6774 O O . LYS A 1 856 ? 2.656 -28.162 -9.728 1.00 62.66 856 LYS A O 1
ATOM 6779 N N . SER A 1 857 ? 0.700 -29.224 -9.449 1.00 52.69 857 SER A N 1
ATOM 6780 C CA . SER A 1 857 ? 0.476 -29.573 -10.863 1.00 52.69 857 SER A CA 1
ATOM 6781 C C . SER A 1 857 ? 0.317 -28.355 -11.791 1.00 52.69 857 SER A C 1
ATOM 6783 O O . SER A 1 857 ? 0.517 -28.458 -12.997 1.00 52.69 857 SER A O 1
ATOM 6785 N N . LEU A 1 858 ? -0.009 -27.180 -11.242 1.00 52.59 858 LEU A N 1
ATOM 6786 C CA . LEU A 1 858 ? -0.023 -25.884 -11.928 1.00 52.59 858 LEU A CA 1
ATOM 6787 C C . LEU A 1 858 ? 1.154 -24.984 -11.578 1.00 52.59 858 LEU A C 1
ATOM 6789 O O . LEU A 1 858 ? 1.373 -24.008 -12.281 1.00 52.59 858 LEU A O 1
ATOM 6793 N N . VAL A 1 859 ? 1.980 -25.307 -10.585 1.00 45.88 859 VAL A N 1
ATOM 6794 C CA . VAL A 1 859 ? 3.350 -24.768 -10.537 1.00 45.88 859 VAL A C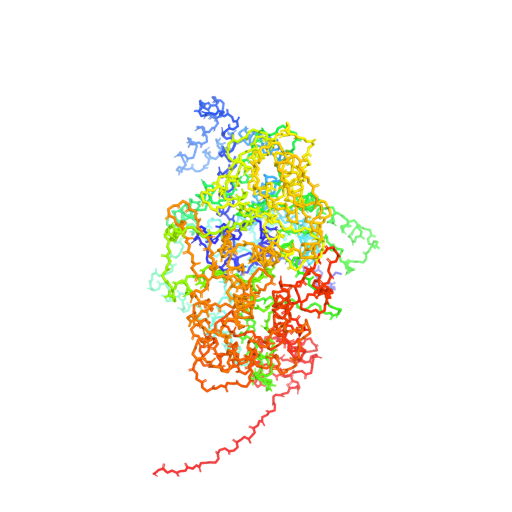A 1
ATOM 6795 C C . VAL A 1 859 ? 4.128 -25.255 -11.773 1.00 45.88 859 VAL A C 1
ATOM 6797 O O . VAL A 1 859 ? 5.006 -24.559 -12.280 1.00 45.88 859 VAL A O 1
ATOM 6800 N N . GLU A 1 860 ? 3.667 -26.351 -12.386 1.00 47.38 860 GLU A N 1
ATOM 6801 C CA . GLU A 1 860 ? 3.974 -26.748 -13.758 1.00 47.38 860 GLU A CA 1
ATOM 6802 C C . GLU A 1 860 ? 3.111 -26.023 -14.827 1.00 47.38 860 GLU A C 1
ATOM 6804 O O . GLU A 1 860 ? 2.816 -26.554 -15.907 1.00 47.38 860 GLU A O 1
ATOM 6809 N N . LEU A 1 861 ? 2.756 -24.748 -14.593 1.00 50.06 861 LEU A N 1
ATOM 6810 C CA . LEU A 1 861 ? 2.241 -23.747 -15.559 1.00 50.06 861 LEU A CA 1
ATOM 6811 C C . LEU A 1 861 ? 3.282 -23.386 -16.623 1.00 50.06 861 LEU A C 1
ATOM 6813 O O . LEU A 1 861 ? 3.439 -22.258 -17.095 1.00 50.06 861 LEU A O 1
ATOM 6817 N N . VAL A 1 862 ? 4.039 -24.389 -17.002 1.00 50.72 862 VAL A N 1
ATOM 6818 C CA . VAL A 1 862 ? 5.047 -24.345 -18.000 1.00 50.72 862 VAL A CA 1
ATOM 6819 C C . VAL A 1 862 ? 4.311 -24.240 -19.326 1.00 50.72 862 VAL A C 1
ATOM 6821 O O . VAL A 1 862 ? 3.971 -25.235 -19.959 1.00 50.72 862 VAL A O 1
ATOM 6824 N N . ALA A 1 863 ? 3.973 -23.009 -19.691 1.00 52.91 863 ALA A N 1
ATOM 6825 C CA . ALA A 1 863 ? 3.630 -22.630 -21.040 1.00 52.91 863 ALA A CA 1
ATOM 6826 C C . ALA A 1 863 ? 4.956 -22.441 -21.764 1.00 52.91 863 ALA A C 1
ATOM 6828 O O . ALA A 1 863 ? 5.742 -21.550 -21.425 1.00 52.91 863 ALA A O 1
ATOM 6829 N N . CYS A 1 864 ? 5.258 -23.305 -22.727 1.00 58.00 864 CYS A N 1
ATOM 6830 C CA . CYS A 1 864 ? 6.502 -23.137 -23.445 1.00 58.00 864 CYS A CA 1
ATOM 6831 C C . CYS A 1 864 ? 6.446 -21.840 -24.262 1.00 58.00 864 CYS A C 1
ATOM 6833 O O . CYS A 1 864 ? 5.468 -21.547 -24.958 1.00 58.00 864 CYS A O 1
ATOM 6835 N N . GLY A 1 865 ? 7.537 -21.078 -24.224 1.00 58.12 865 GLY A N 1
ATOM 6836 C CA . GLY A 1 865 ? 7.750 -19.947 -25.125 1.00 58.12 865 GLY A CA 1
ATOM 6837 C C . GLY A 1 865 ? 8.076 -20.374 -26.560 1.00 58.12 865 GLY A C 1
ATOM 6838 O O . GLY A 1 865 ? 8.417 -19.515 -27.369 1.00 58.12 865 GLY A O 1
ATOM 6839 N N . CYS A 1 866 ? 8.012 -21.675 -26.870 1.00 66.25 866 CYS A N 1
ATOM 6840 C CA . CYS A 1 866 ? 8.290 -22.217 -28.192 1.00 66.25 866 CYS A CA 1
ATOM 6841 C C . CYS A 1 866 ? 7.311 -21.624 -29.202 1.00 66.25 866 CYS A C 1
ATOM 6843 O O . CYS A 1 866 ? 6.109 -21.766 -29.042 1.00 66.25 866 CYS A O 1
ATOM 6845 N N . THR A 1 867 ? 7.821 -20.970 -30.237 1.00 61.06 867 THR A N 1
ATOM 6846 C CA . THR A 1 867 ? 7.012 -20.384 -31.314 1.00 61.06 867 THR A CA 1
ATOM 6847 C C . THR A 1 867 ? 6.781 -21.357 -32.469 1.00 61.06 867 THR A C 1
ATOM 6849 O O . THR A 1 867 ? 5.856 -21.166 -33.243 1.00 61.06 867 THR A O 1
ATOM 6852 N N . THR A 1 868 ? 7.608 -22.402 -32.590 1.00 56.62 868 THR A N 1
ATOM 6853 C CA . THR A 1 868 ? 7.570 -23.377 -33.694 1.00 56.62 868 THR A CA 1
ATOM 6854 C C . THR A 1 868 ? 8.040 -24.754 -33.209 1.00 56.62 868 THR A C 1
ATOM 6856 O O . THR A 1 868 ? 9.234 -24.946 -32.982 1.00 56.62 868 THR A O 1
ATOM 6859 N N . SER A 1 869 ? 7.112 -25.709 -33.072 1.00 63.94 869 SER A N 1
ATOM 6860 C CA . SER A 1 869 ? 7.314 -27.131 -32.712 1.00 63.94 869 SER A CA 1
ATOM 6861 C C . SER A 1 869 ? 8.058 -27.415 -31.382 1.00 63.94 869 SER A C 1
ATOM 6863 O O . SER A 1 869 ? 9.229 -27.087 -31.194 1.00 63.94 869 SER A O 1
ATOM 6865 N N . CYS A 1 870 ? 7.403 -28.102 -30.436 1.00 70.81 870 CYS A N 1
ATOM 6866 C CA . CYS A 1 870 ? 7.965 -28.512 -29.134 1.00 70.81 870 CYS A CA 1
ATOM 6867 C C . CYS A 1 870 ? 9.016 -29.669 -29.244 1.00 70.81 870 CYS A C 1
ATOM 6869 O O . CYS A 1 870 ? 9.000 -30.605 -28.444 1.00 70.81 870 CYS A O 1
ATOM 6871 N N . ARG A 1 871 ? 9.939 -29.635 -30.230 1.00 68.44 871 ARG A N 1
ATOM 6872 C CA . ARG A 1 871 ? 10.896 -30.724 -30.562 1.00 68.44 871 ARG A CA 1
ATOM 6873 C C . ARG A 1 871 ? 12.173 -30.747 -29.701 1.00 68.44 871 ARG A C 1
ATOM 6875 O O . ARG A 1 871 ? 12.799 -31.793 -29.565 1.00 68.44 871 ARG A O 1
ATOM 6882 N N . ARG A 1 872 ? 12.599 -29.606 -29.155 1.00 63.22 872 ARG A N 1
ATOM 6883 C CA . ARG A 1 872 ? 13.893 -29.456 -28.455 1.00 63.22 872 ARG A CA 1
ATOM 6884 C C . ARG A 1 872 ? 13.778 -29.755 -26.953 1.00 63.22 872 ARG A C 1
ATOM 6886 O O . ARG A 1 872 ? 12.738 -29.499 -26.350 1.00 63.22 872 ARG A O 1
ATOM 6893 N N . ALA A 1 873 ? 14.871 -30.218 -26.340 1.00 59.22 873 ALA A N 1
ATOM 6894 C CA . ALA A 1 873 ? 14.970 -30.512 -24.901 1.00 59.22 873 ALA A CA 1
ATOM 6895 C C . ALA A 1 873 ? 14.839 -29.274 -23.986 1.00 59.22 873 ALA A C 1
ATOM 6897 O O . ALA A 1 873 ? 14.783 -29.413 -22.776 1.00 59.22 873 ALA A O 1
ATOM 6898 N N . ASN A 1 874 ? 14.772 -28.064 -24.549 1.00 62.16 874 ASN A N 1
ATOM 6899 C CA . ASN A 1 874 ? 14.506 -26.818 -23.826 1.00 62.16 874 ASN A CA 1
ATOM 6900 C C . ASN A 1 874 ? 13.020 -26.410 -23.850 1.00 62.16 874 ASN A C 1
ATOM 6902 O O . ASN A 1 874 ? 12.663 -25.376 -23.282 1.00 62.16 874 ASN A O 1
ATOM 6906 N N . CYS A 1 875 ? 12.153 -27.177 -24.528 1.00 67.12 875 CYS A N 1
ATOM 6907 C CA . CYS A 1 875 ? 10.717 -26.988 -24.410 1.00 67.12 875 CYS A CA 1
ATOM 6908 C C . CYS A 1 875 ? 10.332 -27.324 -22.982 1.00 67.12 875 CYS A C 1
ATOM 6910 O O . CYS A 1 875 ? 10.360 -28.478 -22.561 1.00 67.12 875 CYS A O 1
ATOM 6912 N N . SER A 1 876 ? 9.956 -26.296 -22.246 1.00 60.50 876 SER A N 1
ATOM 6913 C CA . SER A 1 876 ? 9.685 -26.425 -20.836 1.00 60.50 876 SER A CA 1
ATOM 6914 C C . SER A 1 876 ? 8.501 -27.384 -20.588 1.00 60.50 876 SER A C 1
ATOM 6916 O O . SER A 1 876 ? 8.579 -28.172 -19.649 1.00 60.50 876 SER A O 1
ATOM 6918 N N . CYS A 1 877 ? 7.477 -27.436 -21.460 1.00 66.50 877 CYS A N 1
ATOM 6919 C CA . CYS A 1 877 ? 6.404 -28.442 -21.364 1.00 66.50 877 CYS A CA 1
ATOM 6920 C C . CYS A 1 877 ? 6.961 -29.866 -21.478 1.00 66.50 877 CYS A C 1
ATOM 6922 O O . CYS A 1 877 ? 6.621 -30.727 -20.680 1.00 66.50 877 CYS A O 1
ATOM 6924 N N . ARG A 1 878 ? 7.863 -30.103 -22.437 1.00 73.81 878 ARG A N 1
ATOM 6925 C CA . ARG A 1 878 ? 8.474 -31.415 -22.676 1.00 73.81 878 ARG A CA 1
ATOM 6926 C C . ARG A 1 878 ? 9.426 -31.837 -21.553 1.00 73.81 878 ARG A C 1
ATOM 6928 O O . ARG A 1 878 ? 9.449 -33.011 -21.217 1.00 73.81 878 ARG A O 1
ATOM 6935 N N . VAL A 1 879 ? 10.181 -30.897 -20.978 1.00 68.50 879 VAL A N 1
ATOM 6936 C CA . VAL A 1 879 ? 11.078 -31.135 -19.826 1.00 68.50 879 VAL A CA 1
ATOM 6937 C C . VAL A 1 879 ? 10.307 -31.640 -18.611 1.00 68.50 879 VAL A C 1
ATOM 6939 O O . VAL A 1 879 ? 10.807 -32.486 -17.883 1.00 68.50 879 VAL A O 1
ATOM 6942 N N . HIS A 1 880 ? 9.088 -31.139 -18.419 1.00 62.06 880 HIS A N 1
ATOM 6943 C CA . HIS A 1 880 ? 8.215 -31.538 -17.316 1.00 62.06 880 HIS A CA 1
ATOM 6944 C C . HIS A 1 880 ? 7.249 -32.663 -17.718 1.00 62.06 880 HIS A C 1
ATOM 6946 O O . HIS A 1 880 ? 6.294 -32.927 -17.006 1.00 62.06 880 HIS A O 1
ATOM 6952 N N . SER A 1 881 ? 7.466 -33.319 -18.865 1.00 66.56 881 SER A N 1
ATOM 6953 C CA . SER A 1 881 ? 6.605 -34.400 -19.369 1.00 66.56 881 SER A CA 1
ATOM 6954 C C . SER A 1 881 ? 5.124 -34.018 -19.560 1.00 66.56 881 SER A C 1
ATOM 6956 O O . SER A 1 881 ? 4.239 -34.863 -19.497 1.00 66.56 881 SER A O 1
ATOM 6958 N N . LEU A 1 882 ? 4.836 -32.744 -19.839 1.00 67.38 882 LEU A N 1
ATOM 6959 C CA . LEU A 1 882 ? 3.486 -32.209 -20.040 1.00 67.38 882 LEU A CA 1
ATOM 6960 C C . LEU A 1 882 ? 3.194 -31.934 -21.510 1.00 67.38 882 LEU A C 1
ATOM 6962 O O . LEU A 1 882 ? 4.086 -31.516 -22.248 1.00 67.38 882 LEU A O 1
ATOM 6966 N N . ALA A 1 883 ? 1.930 -32.048 -21.924 1.00 68.50 883 ALA A N 1
ATOM 6967 C CA . ALA A 1 883 ? 1.482 -31.606 -23.243 1.00 68.50 883 ALA A CA 1
ATOM 6968 C C . ALA A 1 883 ? 1.525 -30.070 -23.393 1.00 68.50 883 ALA A C 1
ATOM 6970 O O . ALA A 1 883 ? 1.250 -29.307 -22.453 1.00 68.50 883 ALA A O 1
ATOM 6971 N N . CYS A 1 884 ? 1.885 -29.611 -24.597 1.00 70.00 884 CYS A N 1
ATOM 6972 C CA . CYS A 1 884 ? 1.794 -28.196 -24.972 1.00 70.00 884 CYS A CA 1
ATOM 6973 C C . CYS A 1 884 ? 0.302 -27.843 -25.198 1.00 70.00 884 CYS A C 1
ATOM 6975 O O . CYS A 1 884 ? -0.449 -28.671 -25.700 1.00 70.00 884 CYS A O 1
ATOM 6977 N N . THR A 1 885 ? -0.129 -26.641 -24.812 1.00 66.50 885 THR A N 1
ATOM 6978 C CA . THR A 1 885 ? -1.544 -26.204 -24.801 1.00 66.50 885 THR A CA 1
ATOM 6979 C C . THR A 1 885 ? -1.734 -24.891 -25.559 1.00 66.50 885 THR A C 1
ATOM 6981 O O . THR A 1 885 ? -0.750 -24.226 -25.881 1.00 66.50 885 THR A O 1
ATOM 6984 N N . GLU A 1 886 ? -2.977 -24.440 -25.742 1.00 60.91 886 GLU A N 1
ATOM 6985 C CA . GLU A 1 886 ? -3.297 -23.113 -26.306 1.00 60.91 886 GLU A CA 1
ATOM 6986 C C . GLU A 1 886 ? -2.739 -21.939 -25.471 1.00 60.91 886 GLU A C 1
ATOM 6988 O O . GLU A 1 886 ? -2.617 -20.817 -25.956 1.00 60.91 886 GLU A O 1
ATOM 6993 N N . ALA A 1 887 ? -2.348 -22.184 -24.213 1.00 53.56 887 ALA A N 1
ATOM 6994 C CA . ALA A 1 887 ? -1.665 -21.198 -23.374 1.00 53.56 887 ALA A CA 1
ATOM 6995 C C . ALA A 1 887 ? -0.165 -21.058 -23.717 1.00 53.56 887 ALA A C 1
ATOM 6997 O O . ALA A 1 887 ? 0.491 -20.115 -23.267 1.00 53.56 887 ALA A O 1
ATOM 6998 N N . CYS A 1 888 ? 0.397 -22.001 -24.482 1.00 63.44 888 CYS A N 1
ATOM 6999 C CA . CYS A 1 888 ? 1.777 -21.986 -24.961 1.00 63.44 888 CYS A CA 1
ATOM 7000 C C . CYS A 1 888 ? 1.895 -21.154 -26.241 1.00 63.44 888 CYS A C 1
ATOM 7002 O O . CYS A 1 888 ? 0.980 -21.131 -27.057 1.00 63.44 888 CYS A O 1
ATOM 7004 N N . LYS A 1 889 ? 3.063 -20.552 -26.504 1.00 63.66 889 LYS A N 1
ATOM 7005 C CA . LYS A 1 889 ? 3.283 -19.827 -27.775 1.00 63.66 889 LYS A CA 1
ATOM 7006 C C . LYS A 1 889 ? 3.194 -20.724 -29.020 1.00 63.66 889 LYS A C 1
ATOM 7008 O O . LYS A 1 889 ? 3.040 -20.204 -30.118 1.00 63.66 889 LYS A O 1
ATOM 7013 N N . CYS A 1 890 ? 3.295 -22.042 -28.851 1.00 69.81 890 CYS A N 1
ATOM 7014 C CA . CYS A 1 890 ? 3.155 -23.034 -29.916 1.00 69.81 890 CYS A CA 1
ATOM 7015 C C . CYS A 1 890 ? 1.702 -23.475 -30.128 1.00 69.81 890 CYS A C 1
ATOM 7017 O O . CYS A 1 890 ? 1.464 -24.336 -30.965 1.00 69.81 890 CYS A O 1
ATOM 7019 N N . MET A 1 891 ? 0.762 -22.959 -29.328 1.00 64.94 891 MET A N 1
ATOM 7020 C CA . MET A 1 891 ? -0.671 -23.264 -29.344 1.00 64.94 891 MET A CA 1
ATOM 7021 C C . MET A 1 891 ? -1.063 -24.724 -29.052 1.00 64.94 891 MET A C 1
ATOM 7023 O O . MET A 1 891 ? -2.245 -25.000 -28.902 1.00 64.94 891 MET A O 1
ATOM 7027 N N . GLY A 1 892 ? -0.113 -25.661 -28.940 1.00 65.56 892 GLY A N 1
ATOM 7028 C CA . GLY A 1 892 ? -0.422 -27.079 -28.711 1.00 65.56 892 GLY A CA 1
ATOM 7029 C C . GLY A 1 892 ? -1.138 -27.765 -29.882 1.00 65.56 892 GLY A C 1
ATOM 7030 O O . GLY A 1 892 ? -1.702 -28.833 -29.684 1.00 65.56 892 GLY A O 1
ATOM 7031 N N . ASN A 1 893 ? -1.106 -27.165 -31.075 1.00 66.50 893 ASN A N 1
ATOM 7032 C CA . ASN A 1 893 ? -1.750 -27.668 -32.291 1.00 66.50 893 ASN A CA 1
ATOM 7033 C C . ASN A 1 893 ? -1.061 -28.931 -32.858 1.00 66.50 893 ASN A C 1
ATOM 7035 O O . ASN A 1 893 ? -0.038 -29.377 -32.336 1.00 66.50 893 ASN A O 1
ATOM 7039 N N . ASP A 1 894 ? -1.581 -29.503 -33.947 1.00 63.66 894 ASP A N 1
ATOM 7040 C CA . ASP A 1 894 ? -1.065 -30.754 -34.536 1.00 63.66 894 ASP A CA 1
ATOM 7041 C C . ASP A 1 894 ? 0.423 -30.690 -34.931 1.00 63.66 894 ASP A C 1
ATOM 7043 O O . ASP A 1 894 ? 1.152 -31.678 -34.793 1.00 63.66 894 ASP A O 1
ATOM 7047 N N . ASP A 1 895 ? 0.917 -29.498 -35.286 1.00 65.06 895 ASP A N 1
ATOM 7048 C CA . ASP A 1 895 ? 2.328 -29.213 -35.594 1.00 65.06 895 ASP A CA 1
ATOM 7049 C C . ASP A 1 895 ? 3.253 -29.271 -34.357 1.00 65.06 895 ASP A C 1
ATOM 7051 O O . ASP A 1 895 ? 4.490 -29.213 -34.445 1.00 65.06 895 ASP A O 1
ATOM 7055 N N . CYS A 1 896 ? 2.676 -29.374 -33.161 1.00 67.62 896 CYS A N 1
ATOM 7056 C CA . CYS A 1 896 ? 3.403 -29.499 -31.916 1.00 67.62 896 CYS A CA 1
ATOM 7057 C C . CYS A 1 896 ? 4.004 -30.902 -31.755 1.00 67.62 896 CYS A C 1
ATOM 7059 O O . CYS A 1 896 ? 3.335 -31.860 -31.370 1.00 67.62 896 CYS A O 1
ATOM 7061 N N . GLN A 1 897 ? 5.317 -31.004 -31.957 1.00 73.25 897 GLN A N 1
ATOM 7062 C CA . GLN A 1 897 ? 6.096 -32.241 -31.796 1.00 73.25 897 GLN A CA 1
ATOM 7063 C C . GLN A 1 897 ? 6.497 -32.547 -30.339 1.00 73.25 897 GLN A C 1
ATOM 7065 O O . GLN A 1 897 ? 7.566 -33.106 -30.080 1.00 73.25 897 GLN A O 1
ATOM 7070 N N . ASN A 1 898 ? 5.678 -32.135 -29.368 1.00 76.19 898 ASN A N 1
ATOM 7071 C CA . ASN A 1 898 ? 5.824 -32.623 -28.001 1.00 76.19 898 ASN A CA 1
ATOM 7072 C C . ASN A 1 898 ? 5.406 -34.104 -27.982 1.00 76.19 898 ASN A C 1
ATOM 7074 O O . ASN A 1 898 ? 4.296 -34.390 -28.433 1.00 76.19 898 ASN A O 1
ATOM 7078 N N . PRO A 1 899 ? 6.248 -35.037 -27.498 1.00 71.50 899 PRO A N 1
ATOM 7079 C CA . PRO A 1 899 ? 5.864 -36.446 -27.397 1.00 71.50 899 PRO A CA 1
ATOM 7080 C C . PRO A 1 899 ? 4.684 -36.669 -26.440 1.00 71.50 899 PRO A C 1
ATOM 7082 O O . PRO A 1 899 ? 3.955 -37.641 -26.596 1.00 71.50 899 PRO A O 1
ATOM 7085 N N . ASN A 1 900 ? 4.460 -35.756 -25.490 1.00 70.25 900 ASN A N 1
ATOM 7086 C CA . ASN A 1 900 ? 3.296 -35.783 -24.612 1.00 70.25 900 ASN A CA 1
ATOM 7087 C C . ASN A 1 900 ? 2.125 -35.097 -25.333 1.00 70.25 900 ASN A C 1
ATOM 7089 O O . ASN A 1 900 ? 2.123 -33.871 -25.491 1.00 70.25 900 ASN A O 1
ATOM 7093 N N . LYS A 1 901 ? 1.165 -35.890 -25.816 1.00 65.00 901 LYS A N 1
ATOM 7094 C CA . LYS A 1 901 ? -0.062 -35.428 -26.485 1.00 65.00 901 LYS A CA 1
ATOM 7095 C C . LYS A 1 901 ? -1.235 -35.416 -25.501 1.00 65.00 901 LYS A C 1
ATOM 7097 O O . LYS A 1 901 ? -1.201 -36.097 -24.479 1.00 65.00 901 LYS A O 1
ATOM 7102 N N . LEU A 1 902 ? -2.246 -34.602 -25.796 1.00 58.53 902 LEU A N 1
ATOM 7103 C CA . LEU A 1 902 ? -3.508 -34.614 -25.058 1.00 58.53 902 LEU A CA 1
ATOM 7104 C C . LEU A 1 902 ? -4.236 -35.929 -25.357 1.00 58.53 902 LEU A C 1
ATOM 7106 O O . LEU A 1 902 ? -4.237 -36.370 -26.503 1.00 58.53 902 LEU A O 1
ATOM 7110 N N . MET A 1 903 ? -4.796 -36.582 -24.337 1.00 50.06 903 MET A N 1
ATOM 7111 C CA . MET A 1 903 ? -5.593 -37.791 -24.549 1.00 50.06 903 MET A CA 1
ATOM 7112 C C . MET A 1 903 ? -6.910 -37.397 -25.225 1.00 50.06 903 MET A C 1
ATOM 7114 O O . MET A 1 903 ? -7.713 -36.676 -24.640 1.00 50.06 903 MET A O 1
ATOM 7118 N N . GLU A 1 904 ? -7.133 -37.850 -26.457 1.00 40.56 904 GLU A N 1
ATOM 7119 C CA . GLU A 1 904 ? -8.420 -37.694 -27.133 1.00 40.56 904 GLU A CA 1
ATOM 7120 C C . GLU A 1 904 ? -9.451 -38.602 -26.455 1.00 40.56 904 GLU A C 1
ATOM 7122 O O . GLU A 1 904 ? -9.396 -39.825 -26.569 1.00 40.56 904 GLU A O 1
ATOM 7127 N N . THR A 1 905 ? -10.416 -38.022 -25.741 1.00 34.50 905 THR A N 1
ATOM 7128 C CA . THR A 1 905 ? -11.640 -38.745 -25.391 1.00 34.50 905 THR A CA 1
ATOM 7129 C C . THR A 1 905 ? -12.522 -38.818 -26.627 1.00 34.50 905 THR A C 1
ATOM 7131 O O . THR A 1 905 ? -13.188 -37.850 -26.993 1.00 34.50 905 THR A O 1
ATOM 7134 N N . THR A 1 906 ? -12.534 -39.982 -27.258 1.00 34.88 906 THR A N 1
ATOM 7135 C CA . THR A 1 906 ? -13.547 -40.406 -28.219 1.00 34.88 906 THR A CA 1
ATOM 7136 C C . THR A 1 906 ? -14.897 -40.551 -27.512 1.00 34.88 906 THR A C 1
ATOM 7138 O O . THR A 1 906 ? -15.258 -41.622 -27.036 1.00 34.88 906 THR A O 1
ATOM 7141 N N . SER A 1 907 ? -15.678 -39.471 -27.433 1.00 32.81 907 SER A N 1
ATOM 7142 C CA . SER A 1 907 ? -17.121 -39.590 -27.208 1.00 32.81 907 SER A CA 1
ATOM 7143 C C . SER A 1 907 ? -17.818 -39.650 -28.563 1.00 32.81 907 SER A C 1
ATOM 7145 O O . SER A 1 907 ? -18.061 -38.627 -29.202 1.00 32.81 907 SER A O 1
ATOM 7147 N N . SER A 1 908 ? -18.102 -40.867 -29.013 1.00 34.56 908 SER A N 1
ATOM 7148 C CA . SER A 1 908 ? -19.006 -41.150 -30.120 1.00 34.56 908 SER A CA 1
ATOM 7149 C C . SER A 1 908 ? -20.400 -40.595 -29.807 1.00 34.56 908 SER A C 1
ATOM 7151 O O . SER A 1 908 ? -21.160 -41.217 -29.067 1.00 34.56 908 SER A O 1
ATOM 7153 N N . PHE A 1 909 ? -20.746 -39.440 -30.370 1.00 29.31 909 PHE A N 1
ATOM 7154 C CA . PHE A 1 909 ? -22.143 -39.085 -30.598 1.00 29.31 909 PHE A CA 1
ATOM 7155 C C . PHE A 1 909 ? -22.523 -39.653 -31.962 1.00 29.31 909 PHE A C 1
ATOM 7157 O O . PHE A 1 909 ? -22.238 -39.061 -32.998 1.00 29.31 909 PHE A O 1
ATOM 7164 N N . GLN A 1 910 ? -23.081 -40.865 -31.935 1.00 32.12 910 GLN A N 1
ATOM 7165 C CA . GLN A 1 910 ? -23.868 -41.382 -33.044 1.00 32.12 910 GLN A CA 1
ATOM 7166 C C . GLN A 1 910 ? -25.128 -40.530 -33.185 1.00 32.12 910 GLN A C 1
ATOM 7168 O O . GLN A 1 910 ? -25.763 -40.170 -32.191 1.00 32.12 910 GLN A O 1
ATOM 7173 N N . ASP A 1 911 ? -25.446 -40.229 -34.437 1.00 35.53 911 ASP A N 1
ATOM 7174 C CA . ASP A 1 911 ? -26.652 -39.563 -34.894 1.00 35.53 911 ASP A CA 1
ATOM 7175 C C . ASP A 1 911 ? -27.912 -40.144 -34.237 1.00 35.53 911 ASP A C 1
ATOM 7177 O O . ASP A 1 911 ? -28.232 -41.323 -34.396 1.00 35.53 911 ASP A O 1
ATOM 7181 N N . ILE A 1 912 ? -28.663 -39.289 -33.544 1.00 31.58 912 ILE A N 1
ATOM 7182 C CA . ILE A 1 912 ? -30.091 -39.502 -33.313 1.00 31.58 912 ILE A CA 1
ATOM 7183 C C . ILE A 1 912 ? -30.813 -38.514 -34.225 1.00 31.58 912 ILE A C 1
ATOM 7185 O O . ILE A 1 912 ? -30.888 -37.319 -33.947 1.00 31.58 912 ILE A O 1
ATOM 7189 N N . ASN A 1 913 ? -31.289 -39.056 -35.346 1.00 37.03 913 ASN A N 1
ATOM 7190 C CA . ASN A 1 913 ? -32.297 -38.459 -36.212 1.00 37.03 913 ASN A CA 1
ATOM 7191 C C . ASN A 1 913 ? -33.622 -38.290 -35.465 1.00 37.03 913 ASN A C 1
ATOM 7193 O O . ASN A 1 913 ? -34.020 -39.191 -34.729 1.00 37.03 913 ASN A O 1
ATOM 7197 N N . MET A 1 914 ? -34.307 -37.184 -35.751 1.00 32.38 914 MET A N 1
ATOM 7198 C CA . MET A 1 914 ? -35.759 -36.960 -35.663 1.00 32.38 914 MET A CA 1
ATOM 7199 C C . MET A 1 914 ? -35.982 -35.535 -36.215 1.00 32.38 914 MET A C 1
ATOM 7201 O O . MET A 1 914 ? -35.272 -34.616 -35.809 1.00 32.38 914 MET A O 1
ATOM 7205 N N . GLU A 1 915 ? -36.756 -35.279 -37.274 1.00 29.30 915 GLU A N 1
ATOM 7206 C CA . GLU A 1 915 ? -38.218 -35.486 -37.374 1.00 29.30 915 GLU A CA 1
ATOM 7207 C C . GLU A 1 915 ? -38.981 -35.329 -36.058 1.00 29.30 915 GLU A C 1
ATOM 7209 O O . GLU A 1 915 ? -38.898 -36.230 -35.199 1.00 29.30 915 GLU A O 1
#

Mean predicted aligned error: 18.89 Å